Protein AF-0000000080327945 (afdb_homodimer)

Secondary structure (DSSP, 8-state):
--------------------------------------------------------GGG-SSHHHHHHHHHHHHHHHHHHHHTTPPPPSSSEEEEEEGGGTEEEEEEEEE--TTS--EE---EETT--TTSPPP-HHHHHHHHHHHHT-TT-HHHHHHHHHHHHHHHHHHHHHHHHS----S-HHHHHHT--SS--TT-TTTT--TT--HHHHHHH-GGGT--EEEEEEEE-GGGEEEEE--EETTEE--HHHHHHHHH-TT--PPTT-EEEEE-HHHHHHHTTSHHHHHHHHHTSEEEEEEEEEEEEE-TTSSEEE-TT-SEEEEE-EEEEETTEEEPPPHHHHHHHHHHHHHIIIIIHHHHHHH-TTEEE----EEEEEE-TTS-EEEEEEEEEEE----TTS-EEEHHHHHS-EEEPPPTT--S-EEE-HHHHHHHHHHHHHT--HHHHHHHHHHHHIIIIIHHHHHHHHHH-EEE---GGGEEEEE-TTS-EEEEEE--GGGEEEEGGGHHHHHHHSTTTTTTTT-EE-HHHHHHHHIIIIIIIIIIHHHHHHHHTTSS-HHHHHHHHHHHHHHHHHSTT--S-SHHHHHHH-SEEEEE-HHHHHHTT--TTSS-GGGSS-EEEEE-GGG-/--------------------------------------------------------GGG-SSHHHHHHHHHHHHHHHHHHHHTTPPPPSSSEEEEEEGGGTEEEEEEEEE--TTS--EE---EETT--TTSPPP-HHHHHHHHHHHHT-TT-HHHHHHHHHHHHHHHHHHHHHHHHS----S-HHHHHHT--SS--TT-TTTT--TT--HHHHHHH-GGGT--EEEEEEEE-GGGEEEEE--EETTEE--HHHHHHHHH-TT--PPTT-EEEEE-HHHHHHHTTSHHHHHHHHHTSEEEEEEEEEEEEE-TTSSEEE-TT-SEEEEE-EEEEETTEEEPPPHHHHHHHHHHHHHIIIIIHHHHHHH-TTEEE----EEEEEE-TTS-EEEEEEEEEEE----TTS-EEEHHHHHS-EEEPPPTT--S-EEE-HHHHHHHHHHHHHT--HHHHHHHHHHHHIIIIIHHHHHHHHHH-EEE---GGGEEEEE-TTS-EEEEEE--GGGEEEEGGGHHHHHHHSTTTTTTTT-EE-HHHHHHHHIIIIIIIIIIHHHHHHHHTTSS-HHHHHHHHHHHHHHHHHSTT--S-SHHHHHHH-SEEEEE-HHHHHHTT--TTSS-GGGSS-EEEEE-GGG-

Sequence (1270 aa):
MNATPTPEGGPRTIERETGGTPTATIPPGPPVIPRQETASPETVAGHGPVTAPLVDPLEHPDPHTAAQTATVENLLRCWVREHARAAPADGILRIPLPTSGTALLVPVLYWSRTGWHRFGPPRLAHTQDAAPPVDAVTLAALLARETGAPGTSTDLVARVADSVRCTTVFIARRREQPADEGDLFLSGEQALVLGHPMHPTAKSREGLSESETGLYSPELRGSFPLHWMAVAPSVLAADSAWTERGRPVPPGRLTERLAGPGLPLPDGFTALPLHPWQAREVRRRPRTAALLETGLLRDLGPHGEPWHPTSSVRTVHRSGAPAMLKLSLGLLITNSRRENLRKELRRGVEVHRLLRGGLGRQWRFAHPGFDIVRDPAWLAVDDMDGSPVAGLDVVIRHNPFGPTVDACCVAGLVSPRPRPVPDGSPRPVLRSRLAEIVSRLAARTGRPREAVATEWFLRYLEQVVRPILWLDGEAGVALEAHQQNTVLLLDPEGWPTGGRYRDNQGYYFRHSRRAELDARLPGIGEHSDTFVSDEVTDERFAYYLGINNVFGLIGAFGSQRLADERLLLAAFRRFLSGAATGPDRLRTPLPARLLDAPVLRCKANLLTRLHGLDELVGPVDTQSVYVTIANPLHFMNATPTPEGGPRTIERETGGTPTATIPPGPPVIPRQETASPETVAGHGPVTAPLVDPLEHPDPHTAAQTATVENLLRCWVREHARAAPADGILRIPLPTSGTALLVPVLYWSRTGWHRFGPPRLAHTQDAAPPVDAVTLAALLARETGAPGTSTDLVARVADSVRCTTVFIARRREQPADEGDLFLSGEQALVLGHPMHPTAKSREGLSESETGLYSPELRGSFPLHWMAVAPSVLAADSAWTERGRPVPPGRLTERLAGPGLPLPDGFTALPLHPWQAREVRRRPRTAALLETGLLRDLGPHGEPWHPTSSVRTVHRSGAPAMLKLSLGLLITNSRRENLRKELRRGVEVHRLLRGGLGRQWRFAHPGFDIVRDPAWLAVDDMDGSPVAGLDVVIRHNPFGPTVDACCVAGLVSPRPRPVPDGSPRPVLRSRLAEIVSRLAARTGRPREAVATEWFLRYLEQVVRPILWLDGEAGVALEAHQQNTVLLLDPEGWPTGGRYRDNQGYYFRHSRRAELDARLPGIGEHSDTFVSDEVTDERFAYYLGINNVFGLIGAFGSQRLADERLLLAAFRRFLSGAATGPDRLRTPLPARLLDAPVLRCKANLLTRLHGLDELVGPVDTQSVYVTIANPLHF

Organism: NCBI:txid40318

Foldseek 3Di:
DDDDDDDDDDDDDDDDDDDDDDDDDDPDDDDDPDDPPPPDPPPPPCPPPPPPPPPQQLQDPQLLSNLQQLLQLLLVLLVCFFVVPDDDDVQWDWADQVLVPWIKTWGWPFDALQRLTHIDFIDIPPDDPPDDGQTLLNSLLSVLSSVVLPPLSVVLSVLLVQLSVLLSVLQVLCQVPVDADLQQALSQQLQLSSADSNFNRRRGFPPDDPVRSCQLHSSNFHKFFWWKKWAAPLFKDKAFPDDDPRHTDGVLVLVVVQLPPDQPHDPRTGIFTAHPSLVVVLCPPPQNVVCCVVVNMDTRTGGDDIWTAGNVSQWTDDAPRQWIKRFQAQTDHQQARRWDDPLLQVLLQLVVLLLVLCVVVVLCVVAVQEEAFGQGMKMFTHGNVRHGRIRGMMTITGDPGHSPWNKHQQSSQLHWGWHDDPPPDPITDTDGNVRVLLVQLCVVVVHQSQVSNLQLLLQCCVAPVLSQLQCCQVQVKHFLQFRRQKMFTADPSGGTDHIYGYGSVTIAHEPVRVVVSCVSPPPRCVRSVRYDYPVVSLQSSCARCPSRHSSVVLSSCRVVVSYDSVSNLVVLLVSLCCCPDNPPHGRGCNSVCLQPDQKGKYFSSSVQSSVSAHCRDDDNVPRTDIDIHGRSSVD/DDDDDDDDDDDDDDPPDDPDDDDDDDDDDDDDPDDPPPPDPPPPPCPPPPPPPPPQQLQPPQLLSNLQQLLQQLLVLLVCFFVVPDDDDVQWDWADQVLVPWIKTWGWPDDALQRLTHIDFIDIPPDDPPDDGQTLLNSLLSVLSSVVLPPLSVVLSVLLVQLSVLLSVLQVLCQVPVDADLQQALSQQLQLSSADSNFNRRRGFPPDDPVRSCQLHSSNFHKFFWWKKWAAPLFKDKAFPDDDPRHTDGVLVLVVVQLPPDQPHDPRTGIFTAHPSLVVVLCPPPQNVVCCVVVNMDTRTGGDDIWTAGNVSQWTDDAPRQWIKRFQAQTDHQQARRWDDPLLQVLLLLVVLLLVLCVVVVLCVVAVQEEAFGQRMKMFTHGNVRHGRIRGMMTITGDPGHSPWNKHQQSSQLFWGWHDDPPPDPITDTDGNVRVLLVQLCVVVVHQSQVSNLQLLLQCCRAPVLSQLQCCQVQVKHFLQFRRQKMFTADPSGGTDHIYGYGSVTIAHEPVRVVVSCVSPPPRCVSSVRYDYPVVSLQSSCARCPSRHSSVVLSSCVVVVSYDSVSNLVSLLVSLCCCPDNPVHGRGCNSVCLQPDQKGKYFSSSVQSSVSAHCRDDDNVPRTDIDIHGRSSVD

InterPro domains:
  IPR007310 Aerobactin siderophore biosynthesis, IucA/IucC, N-terminal [PF04183] (185-414)
  IPR022770 Aerobactin siderophore biosynthesis IucA/IucC-like, C-terminal [PF06276] (455-616)
  IPR037455 Aerobactin siderophore biosynthesis, IucA/IucC-like [PTHR34384] (60-634)

Structure (mmCIF, N/CA/C/O backbone):
data_AF-0000000080327945-model_v1
#
loop_
_entity.id
_entity.type
_entity.pdbx_description
1 polymer 'Iron transporter'
#
loop_
_atom_site.group_PDB
_atom_site.id
_atom_site.type_symbol
_atom_site.label_atom_id
_atom_site.label_alt_id
_atom_site.label_comp_id
_atom_site.label_asym_id
_atom_site.label_entity_id
_atom_site.label_seq_id
_atom_site.pdbx_PDB_ins_code
_atom_site.Cartn_x
_atom_site.Cartn_y
_atom_site.Cartn_z
_atom_site.occupancy
_atom_site.B_iso_or_equiv
_atom_site.auth_seq_id
_atom_site.auth_comp_id
_atom_site.auth_asym_id
_atom_site.auth_atom_id
_atom_site.pdbx_PDB_model_num
ATOM 1 N N . MET A 1 1 ? 58.281 -31.453 14.039 1 16.27 1 MET A N 1
ATOM 2 C CA . MET A 1 1 ? 58.625 -32.375 15.117 1 16.27 1 MET A CA 1
ATOM 3 C C . MET A 1 1 ? 57.406 -32.688 15.977 1 16.27 1 MET A C 1
ATOM 5 O O . MET A 1 1 ? 56.406 -31.953 15.938 1 16.27 1 MET A O 1
ATOM 9 N N . ASN A 1 2 ? 57.531 -33.438 17.266 1 16.62 2 ASN A N 1
ATOM 10 C CA . ASN A 1 2 ? 57.094 -34.469 18.234 1 16.62 2 ASN A CA 1
ATOM 11 C C . ASN A 1 2 ? 56.031 -33.938 19.172 1 16.62 2 ASN A C 1
ATOM 13 O O . ASN A 1 2 ? 55.938 -32.719 19.406 1 16.62 2 ASN A O 1
ATOM 17 N N . ALA A 1 3 ? 55.156 -34.844 19.734 1 18.36 3 ALA A N 1
ATOM 18 C CA . ALA A 1 3 ? 53.906 -35.344 20.25 1 18.36 3 ALA A CA 1
ATOM 19 C C . ALA A 1 3 ? 53.688 -34.938 21.703 1 18.36 3 ALA A C 1
ATOM 21 O O . ALA A 1 3 ? 52.562 -34.969 22.203 1 18.36 3 ALA A O 1
ATOM 22 N N . THR A 1 4 ? 54.656 -34.688 22.641 1 15.87 4 THR A N 1
ATOM 23 C CA . THR A 1 4 ? 54.625 -35.469 23.875 1 15.87 4 THR A CA 1
ATOM 24 C C . THR A 1 4 ? 53.656 -34.844 24.891 1 15.87 4 THR A C 1
ATOM 26 O O . THR A 1 4 ? 53.219 -35.531 25.828 1 15.87 4 THR A O 1
ATOM 29 N N . PRO A 1 5 ? 53.031 -33.594 24.938 1 18.05 5 PRO A N 1
ATOM 30 C CA . PRO A 1 5 ? 53.188 -33.094 26.297 1 18.05 5 PRO A CA 1
ATOM 31 C C . PRO A 1 5 ? 52.125 -33.688 27.25 1 18.05 5 PRO A C 1
ATOM 33 O O . PRO A 1 5 ? 51.062 -34.125 26.812 1 18.05 5 PRO A O 1
ATOM 36 N N . THR A 1 6 ? 52.312 -33.875 28.641 1 16.33 6 THR A N 1
ATOM 37 C CA . THR A 1 6 ? 52.156 -34.688 29.859 1 16.33 6 THR A CA 1
ATOM 38 C C . THR A 1 6 ? 50.969 -34.188 30.672 1 16.33 6 THR A C 1
ATOM 40 O O . THR A 1 6 ? 50.469 -34.906 31.547 1 16.33 6 THR A O 1
ATOM 43 N N . PRO A 1 7 ? 50.031 -33.188 30.359 1 17.77 7 PRO A N 1
ATOM 44 C CA . PRO A 1 7 ? 49.812 -32.469 31.641 1 17.77 7 PRO A CA 1
ATOM 45 C C . PRO A 1 7 ? 48.906 -33.25 32.594 1 17.77 7 PRO A C 1
ATOM 47 O O . PRO A 1 7 ? 48.094 -34.062 32.156 1 17.77 7 PRO A O 1
ATOM 50 N N . GLU A 1 8 ? 48.969 -33.094 33.969 1 15.73 8 GLU A N 1
ATOM 51 C CA . GLU A 1 8 ? 48.906 -33.781 35.281 1 15.73 8 GLU A CA 1
ATOM 52 C C . GLU A 1 8 ? 47.531 -33.688 35.875 1 15.73 8 GLU A C 1
ATOM 54 O O . GLU A 1 8 ? 47.062 -34.656 36.5 1 15.73 8 GLU A O 1
ATOM 59 N N . GLY A 1 9 ? 46.656 -32.625 35.75 1 17.75 9 GLY A N 1
ATOM 60 C CA . GLY A 1 9 ? 46.219 -32.219 37.062 1 17.75 9 GLY A CA 1
ATOM 61 C C . GLY A 1 9 ? 45.094 -33.062 37.625 1 17.75 9 GLY A C 1
ATOM 62 O O . GLY A 1 9 ? 44.438 -33.781 36.906 1 17.75 9 GLY A O 1
ATOM 63 N N . GLY A 1 10 ? 44.938 -33.156 38.969 1 16.56 10 GLY A N 1
ATOM 64 C CA . GLY A 1 10 ? 44.562 -34.031 40.062 1 16.56 10 GLY A CA 1
ATOM 65 C C . GLY A 1 10 ? 43.062 -34.094 40.312 1 16.56 10 GLY A C 1
ATOM 66 O O . GLY A 1 10 ? 42.312 -33.312 39.719 1 16.56 10 GLY A O 1
ATOM 67 N N . PRO A 1 11 ? 42.438 -34.938 41.344 1 17.08 11 PRO A N 1
ATOM 68 C CA . PRO A 1 11 ? 41.375 -35.938 41.531 1 17.08 11 PRO A CA 1
ATOM 69 C C . PRO A 1 11 ? 40.188 -35.375 42.312 1 17.08 11 PRO A C 1
ATOM 71 O O . PRO A 1 11 ? 39.094 -36 42.281 1 17.08 11 PRO A O 1
ATOM 74 N N . ARG A 1 12 ? 40 -34.062 42.844 1 16.78 12 ARG A N 1
ATOM 75 C CA . ARG A 1 12 ? 39.594 -34.188 44.25 1 16.78 12 ARG A CA 1
ATOM 76 C C . ARG A 1 12 ? 38.156 -34.688 44.344 1 16.78 12 ARG A C 1
ATOM 78 O O . ARG A 1 12 ? 37.375 -34.531 43.406 1 16.78 12 ARG A O 1
ATOM 85 N N . THR A 1 13 ? 37.562 -34.938 45.75 1 16.42 13 THR A N 1
ATOM 86 C CA . THR A 1 13 ? 36.844 -35.812 46.656 1 16.42 13 THR A CA 1
ATOM 87 C C . THR A 1 13 ? 35.406 -35.375 46.844 1 16.42 13 THR A C 1
ATOM 89 O O . THR A 1 13 ? 35.156 -34.219 47.188 1 16.42 13 THR A O 1
ATOM 92 N N . ILE A 1 14 ? 34.25 -35.969 46.438 1 16.98 14 ILE A N 1
ATOM 93 C CA . ILE A 1 14 ? 32.812 -35.719 46.219 1 16.98 14 ILE A CA 1
ATOM 94 C C . ILE A 1 14 ? 32.062 -35.875 47.531 1 16.98 14 ILE A C 1
ATOM 96 O O . ILE A 1 14 ? 30.844 -35.719 47.594 1 16.98 14 ILE A O 1
ATOM 100 N N . GLU A 1 15 ? 32.688 -36.062 48.75 1 16.02 15 GLU A N 1
ATOM 101 C CA . GLU A 1 15 ? 31.812 -36.969 49.531 1 16.02 15 GLU A CA 1
ATOM 102 C C . GLU A 1 15 ? 30.516 -36.281 49.906 1 16.02 15 GLU A C 1
ATOM 104 O O . GLU A 1 15 ? 30.422 -35.031 49.906 1 16.02 15 GLU A O 1
ATOM 109 N N . ARG A 1 16 ? 29.5 -37.062 50.656 1 17.28 16 ARG A N 1
ATOM 110 C CA . ARG A 1 16 ? 28.109 -37.5 50.781 1 17.28 16 ARG A CA 1
ATOM 111 C C . ARG A 1 16 ? 27.406 -36.812 51.938 1 17.28 16 ARG A C 1
ATOM 113 O O . ARG A 1 16 ? 26.266 -37.125 52.25 1 17.28 16 ARG A O 1
ATOM 120 N N . GLU A 1 17 ? 27.953 -35.594 52.5 1 15.39 17 GLU A N 1
ATOM 121 C CA . GLU A 1 17 ? 27.656 -35.562 53.938 1 15.39 17 GLU A CA 1
ATOM 122 C C . GLU A 1 17 ? 26.156 -35.5 54.188 1 15.39 17 GLU A C 1
ATOM 124 O O . GLU A 1 17 ? 25.391 -35.062 53.312 1 15.39 17 GLU A O 1
ATOM 129 N N . THR A 1 18 ? 25.703 -35.688 55.531 1 16.62 18 THR A N 1
ATOM 130 C CA . THR A 1 18 ? 24.906 -36.344 56.531 1 16.62 18 THR A CA 1
ATOM 131 C C . THR A 1 18 ? 23.734 -35.469 56.969 1 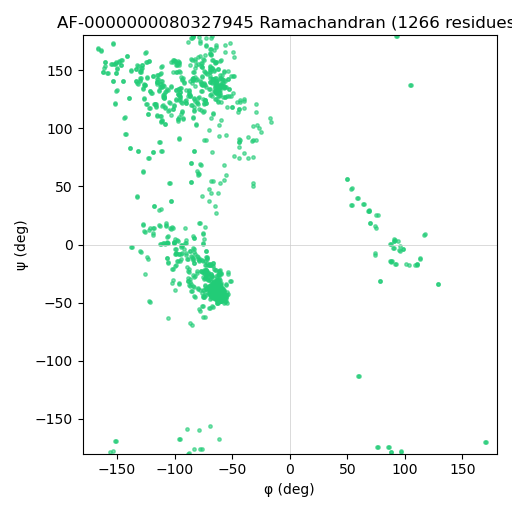16.62 18 THR A C 1
ATOM 133 O O . THR A 1 18 ? 22.891 -35.906 57.75 1 16.62 18 THR A O 1
ATOM 136 N N . GLY A 1 19 ? 23.5 -34.188 56.406 1 15.73 19 GLY A N 1
ATOM 137 C CA . GLY A 1 19 ? 23.141 -33.312 57.5 1 15.73 19 GLY A CA 1
ATOM 138 C C . GLY A 1 19 ? 21.797 -33.656 58.125 1 15.73 19 GLY A C 1
ATOM 139 O O . GLY A 1 19 ? 21.016 -34.406 57.562 1 15.73 19 GLY A O 1
ATOM 140 N N . GLY A 1 20 ? 21.484 -32.781 59.219 1 16.42 20 GLY A N 1
ATOM 141 C CA . GLY A 1 20 ? 20.922 -32.719 60.562 1 16.42 20 GLY A CA 1
ATOM 142 C C . GLY A 1 20 ? 19.406 -32.656 60.594 1 16.42 20 GLY A C 1
ATOM 143 O O . GLY A 1 20 ? 18.781 -32.281 59.594 1 16.42 20 GLY A O 1
ATOM 144 N N . THR A 1 21 ? 18.844 -33.406 61.469 1 18.55 21 THR A N 1
ATOM 145 C CA . THR A 1 21 ? 17.609 -34.031 61.906 1 18.55 21 THR A CA 1
ATOM 146 C C . THR A 1 21 ? 16.625 -32.969 62.406 1 18.55 21 THR A C 1
ATOM 148 O O . THR A 1 21 ? 16.781 -32.438 63.5 1 18.55 21 THR A O 1
ATOM 151 N N . PRO A 1 22 ? 16.281 -31.891 61.562 1 16.66 22 PRO A N 1
ATOM 152 C CA . PRO A 1 22 ? 15.672 -30.766 62.281 1 16.66 22 PRO A CA 1
ATOM 153 C C . PRO A 1 22 ? 14.469 -31.188 63.125 1 16.66 22 PRO A C 1
ATOM 155 O O . PRO A 1 22 ? 13.828 -32.188 62.812 1 16.66 22 PRO A O 1
ATOM 158 N N . THR A 1 23 ? 14.383 -30.406 64.188 1 16.55 23 THR A N 1
ATOM 159 C CA . THR A 1 23 ? 13.742 -30.469 65.5 1 16.55 23 THR A CA 1
ATOM 160 C C . THR A 1 23 ? 12.227 -30.469 65.375 1 16.55 23 THR A C 1
ATOM 162 O O . THR A 1 23 ? 11.688 -29.969 64.375 1 16.55 23 THR A O 1
ATOM 165 N N . ALA A 1 24 ? 11.602 -30.797 66.5 1 18.23 24 ALA A N 1
ATOM 166 C CA . ALA A 1 24 ? 10.461 -31.547 67 1 18.23 24 ALA A CA 1
ATOM 167 C C . ALA A 1 24 ? 9.219 -30.656 67.125 1 18.23 24 ALA A C 1
ATOM 169 O O . ALA A 1 24 ? 8.117 -31.156 67.375 1 18.23 24 ALA A O 1
ATOM 170 N N . THR A 1 25 ? 9.445 -29.25 66.812 1 17.02 25 THR A N 1
ATOM 171 C CA . THR A 1 25 ? 8.742 -28.531 67.875 1 17.02 25 THR A CA 1
ATOM 172 C C . THR A 1 25 ? 7.238 -28.781 67.812 1 17.02 25 THR A C 1
ATOM 174 O O . THR A 1 25 ? 6.711 -29.078 66.75 1 17.02 25 THR A O 1
ATOM 177 N N . ILE A 1 26 ? 6.602 -28.281 68.875 1 18.78 26 ILE A N 1
ATOM 178 C CA . ILE A 1 26 ? 5.527 -28.625 69.812 1 18.78 26 ILE A CA 1
ATOM 179 C C . ILE A 1 26 ? 4.176 -28.312 69.188 1 18.78 26 ILE A C 1
ATOM 181 O O . ILE A 1 26 ? 4.035 -27.312 68.5 1 18.78 26 ILE A O 1
ATOM 185 N N . PRO A 1 27 ? 3.156 -29.109 69.375 1 21.33 27 PRO A N 1
ATOM 186 C CA . PRO A 1 27 ? 1.842 -29.422 68.812 1 21.33 27 PRO A CA 1
ATOM 187 C C . PRO A 1 27 ? 0.786 -28.375 69.188 1 21.33 27 PRO A C 1
ATOM 189 O O . PRO A 1 27 ? -0.393 -28.547 68.875 1 21.33 27 PRO A O 1
ATOM 192 N N . PRO A 1 28 ? 1.232 -26.953 69.125 1 19.7 28 PRO A N 1
ATOM 193 C CA . PRO A 1 28 ? 0.407 -26.234 70.125 1 19.7 28 PRO A CA 1
ATOM 194 C C . PRO A 1 28 ? -1.086 -26.5 69.938 1 19.7 28 PRO A C 1
ATOM 196 O O . PRO A 1 28 ? -1.507 -26.984 68.875 1 19.7 28 PRO A O 1
ATOM 199 N N . GLY A 1 29 ? -1.849 -25.922 71 1 20.88 29 GLY A N 1
ATOM 200 C CA . GLY A 1 29 ? -3.076 -26.125 71.75 1 20.88 29 GLY A CA 1
ATOM 201 C C . GLY A 1 29 ? -4.324 -25.781 70.938 1 20.88 29 GLY A C 1
ATOM 202 O O . GLY A 1 29 ? -4.238 -25.172 69.875 1 20.88 29 GLY A O 1
ATOM 203 N N . PRO A 1 30 ? -5.457 -26.234 71.375 1 23.17 30 PRO A N 1
ATOM 204 C CA . PRO A 1 30 ? -6.758 -26.5 70.812 1 23.17 30 PRO A CA 1
ATOM 205 C C . PRO A 1 30 ? -7.523 -25.234 70.438 1 23.17 30 PRO A C 1
ATOM 207 O O . PRO A 1 30 ? -8.648 -25.297 69.938 1 23.17 30 PRO A O 1
ATOM 210 N N . PRO A 1 31 ? -6.852 -24.078 69.875 1 20.62 31 PRO A N 1
ATOM 211 C CA . PRO A 1 31 ? -7.539 -22.875 70.312 1 20.62 31 PRO A CA 1
ATOM 212 C C . PRO A 1 31 ? -9.055 -22.938 70.125 1 20.62 31 PRO A C 1
ATOM 214 O O . PRO A 1 31 ? -9.539 -23.734 69.312 1 20.62 31 PRO A O 1
ATOM 217 N N . VAL A 1 32 ? -9.789 -21.953 70.938 1 22.33 32 VAL A N 1
ATOM 218 C CA . VAL A 1 32 ? -11.055 -21.531 71.5 1 22.33 32 VAL A CA 1
ATOM 219 C C . VAL A 1 32 ? -12.047 -21.172 70.375 1 22.33 32 VAL A C 1
ATOM 221 O O . VAL A 1 32 ? -11.672 -20.594 69.375 1 22.33 32 VAL A O 1
ATOM 224 N N . ILE A 1 33 ? -13.258 -21.719 70.5 1 23.48 33 ILE A N 1
ATOM 225 C CA . ILE A 1 33 ? -14.406 -21.859 69.562 1 23.48 33 ILE A CA 1
ATOM 226 C C . ILE A 1 33 ? -15.031 -20.5 69.312 1 23.48 33 ILE A C 1
ATOM 228 O O . ILE A 1 33 ? -16.25 -20.375 69.25 1 23.48 33 ILE A O 1
ATOM 232 N N . PRO A 1 34 ? -14.25 -19.391 69 1 20.95 34 PRO A N 1
ATOM 233 C CA . PRO A 1 34 ? -15.031 -18.188 69.312 1 20.95 34 PRO A CA 1
ATOM 234 C C . PRO A 1 34 ? -16.422 -18.219 68.688 1 20.95 34 PRO A C 1
ATOM 236 O O . PRO A 1 34 ? -16.656 -18.891 67.688 1 20.95 34 PRO A O 1
ATOM 239 N N . ARG A 1 35 ? -17.422 -17.594 69.5 1 22.78 35 ARG A N 1
ATOM 240 C CA . ARG A 1 35 ? -18.844 -17.312 69.5 1 22.78 35 ARG A CA 1
ATOM 241 C C . ARG A 1 35 ? -19.281 -16.594 68.188 1 22.78 35 ARG A C 1
ATOM 243 O O . ARG A 1 35 ? -18.625 -15.664 67.75 1 22.78 35 ARG A O 1
ATOM 250 N N . GLN A 1 36 ? -20.297 -17.109 67.5 1 21.91 36 GLN A N 1
ATOM 251 C CA . GLN A 1 36 ? -20.922 -16.859 66.188 1 21.91 36 GLN A CA 1
ATOM 252 C C . GLN A 1 36 ? -21.625 -15.5 66.188 1 21.91 36 GLN A C 1
ATOM 254 O O . GLN A 1 36 ? -22.766 -15.383 66.625 1 21.91 36 GLN A O 1
ATOM 259 N N . GLU A 1 37 ? -20.953 -14.375 66.75 1 23.56 37 GLU A N 1
ATOM 260 C CA . GLU A 1 37 ? -21.891 -13.273 66.875 1 23.56 37 GLU A CA 1
ATOM 261 C C . GLU A 1 37 ? -22.641 -13.023 65.625 1 23.56 37 GLU A C 1
ATOM 263 O O . GLU A 1 37 ? -22.094 -13.172 64.5 1 23.56 37 GLU A O 1
ATOM 268 N N . THR A 1 38 ? -23.984 -12.914 65.75 1 25.33 38 THR A N 1
ATOM 269 C CA . THR A 1 38 ? -25.094 -12.758 64.812 1 25.33 38 THR A CA 1
ATOM 270 C C . THR A 1 38 ? -24.953 -11.469 64 1 25.33 38 THR A C 1
ATOM 272 O O . THR A 1 38 ? -25.156 -10.375 64.5 1 25.33 38 THR A O 1
ATOM 275 N N . ALA A 1 39 ? -23.891 -11.18 63.344 1 24.98 39 ALA A N 1
ATOM 276 C CA . ALA A 1 39 ? -23.781 -9.812 62.844 1 24.98 39 ALA A CA 1
ATOM 277 C C . ALA A 1 39 ? -25.016 -9.438 62 1 24.98 39 ALA A C 1
ATOM 279 O O . ALA A 1 39 ? -25.516 -10.25 61.25 1 24.98 39 ALA A O 1
ATOM 280 N N . SER A 1 40 ? -25.688 -8.445 62.5 1 27.28 40 SER A N 1
ATOM 281 C CA . SER A 1 40 ? -26.844 -7.719 62 1 27.28 40 SER A CA 1
ATOM 282 C C . SER A 1 40 ? -26.688 -7.352 60.531 1 27.28 40 SER A C 1
ATOM 284 O O . SER A 1 40 ? -25.609 -6.98 60.094 1 27.28 40 SER A O 1
ATOM 286 N N . PRO A 1 41 ? -27.641 -7.785 59.656 1 26.7 41 PRO A N 1
ATOM 287 C CA . PRO A 1 41 ? -27.469 -7.688 58.188 1 26.7 41 PRO A CA 1
ATOM 288 C C . PRO A 1 41 ? -27.219 -6.254 57.719 1 26.7 41 PRO A C 1
ATOM 290 O O . PRO A 1 41 ? -28.031 -5.363 58 1 26.7 41 PRO A O 1
ATOM 293 N N . GLU A 1 42 ? -26.062 -5.602 58.031 1 25.94 42 GLU A N 1
ATOM 294 C CA . GLU A 1 42 ? -25.984 -4.242 57.5 1 25.94 42 GLU A CA 1
ATOM 295 C C . GLU A 1 42 ? -26.469 -4.18 56.062 1 25.94 42 GLU A C 1
ATOM 297 O O . GLU A 1 42 ? -26.203 -5.09 55.281 1 25.94 42 GLU A O 1
ATOM 302 N N . THR A 1 43 ? -27.5 -3.33 55.812 1 26.41 43 THR A N 1
ATOM 303 C CA . THR A 1 43 ? -28.125 -2.975 54.562 1 26.41 43 THR A CA 1
ATOM 304 C C . THR A 1 43 ? -27.062 -2.609 53.531 1 26.41 43 THR A C 1
ATOM 306 O O . THR A 1 43 ? -26.328 -1.631 53.688 1 26.41 43 THR A O 1
ATOM 309 N N . VAL A 1 44 ? -26.453 -3.553 53.031 1 25.67 44 VAL A N 1
ATOM 310 C CA . VAL A 1 44 ? -25.547 -3.193 51.938 1 25.67 44 VAL A CA 1
ATOM 311 C C . VAL A 1 44 ? -26.234 -2.211 51 1 25.67 44 VAL A C 1
ATOM 313 O O . VAL A 1 44 ? -27.281 -2.529 50.406 1 25.67 44 VAL A O 1
ATOM 316 N N . ALA A 1 45 ? -26.125 -0.92 51.281 1 29.64 45 ALA A N 1
ATOM 317 C CA . ALA A 1 45 ? -26.359 0.136 50.281 1 29.64 45 ALA A CA 1
ATOM 318 C C . ALA A 1 45 ? -25.875 -0.287 48.906 1 29.64 45 ALA A C 1
ATOM 320 O O . ALA A 1 45 ? -24.719 -0.706 48.75 1 29.64 45 ALA A O 1
ATOM 321 N N . GLY A 1 46 ? -26.812 -0.851 48.156 1 26.89 46 GLY A N 1
ATOM 322 C CA . GLY A 1 46 ? -26.625 -1.199 46.781 1 26.89 46 GLY A CA 1
ATOM 323 C C . GLY A 1 46 ? -25.672 -0.266 46.031 1 26.89 46 GLY A C 1
ATOM 324 O O . GLY A 1 46 ? -26.031 0.867 45.719 1 26.89 46 GLY A O 1
ATOM 325 N N . HIS A 1 47 ? -24.453 -0.13 46.688 1 31.03 47 HIS A N 1
ATOM 326 C CA . HIS A 1 47 ? -23.578 0.59 45.75 1 31.03 47 HIS A CA 1
ATOM 327 C C . HIS A 1 47 ? -23.703 0.046 44.344 1 31.03 47 HIS A C 1
ATOM 329 O O . HIS A 1 47 ? -23.531 -1.154 44.125 1 31.03 47 HIS A O 1
ATOM 335 N N . GLY A 1 48 ? -24.609 0.58 43.656 1 30.72 48 GLY A N 1
ATOM 336 C CA . GLY A 1 48 ? -24.688 0.255 42.219 1 30.72 48 GLY A CA 1
ATOM 337 C C . GLY A 1 48 ? -23.344 -0.073 41.625 1 30.72 48 GLY A C 1
ATOM 338 O O . GLY A 1 48 ? -22.297 0.27 42.188 1 30.72 48 GLY A O 1
ATOM 339 N N . PRO A 1 49 ? -23.234 -1.237 41.094 1 32.12 49 PRO A N 1
ATOM 340 C CA . PRO A 1 49 ? -21.938 -1.646 40.562 1 32.12 49 PRO A CA 1
ATOM 341 C C . PRO A 1 49 ? -21.078 -0.458 40.125 1 32.12 49 PRO A C 1
ATOM 343 O O . PRO A 1 49 ? -21.594 0.535 39.625 1 32.12 49 PRO A O 1
ATOM 346 N N . VAL A 1 50 ? -20.141 -0.108 41 1 32.06 50 VAL A N 1
ATOM 347 C CA . VAL A 1 50 ? -19.078 0.736 40.469 1 32.06 50 VAL A CA 1
ATOM 348 C C . VAL A 1 50 ? -18.75 0.322 39.031 1 32.06 50 VAL A C 1
ATOM 350 O O . VAL A 1 50 ? -18.297 -0.798 38.812 1 32.06 50 VAL A O 1
ATOM 353 N N . THR A 1 51 ? -19.578 0.668 38.219 1 34.56 51 THR A N 1
ATOM 354 C CA . THR A 1 51 ? -19.125 0.468 36.844 1 34.56 51 THR A CA 1
ATOM 355 C C . THR A 1 51 ? -17.625 0.641 36.75 1 34.56 51 THR A C 1
ATOM 357 O O . THR A 1 51 ? -17.062 1.624 37.219 1 34.56 51 THR A O 1
ATOM 360 N N . ALA A 1 52 ? -16.844 -0.341 36.906 1 39.84 52 ALA A N 1
ATOM 361 C CA . ALA A 1 52 ? -15.398 -0.245 36.656 1 39.84 52 ALA A CA 1
ATOM 362 C C . ALA A 1 52 ? -15.07 0.984 35.812 1 39.84 52 ALA A C 1
ATOM 364 O O . ALA A 1 52 ? -15.773 1.29 34.844 1 39.84 52 ALA A O 1
ATOM 365 N N . PRO A 1 53 ? -14.445 2.025 36.375 1 43.66 53 PRO A N 1
ATOM 366 C CA . PRO A 1 53 ? -14.117 3.199 35.562 1 43.66 53 PRO A CA 1
ATOM 367 C C . PRO A 1 53 ? -13.82 2.846 34.094 1 43.66 53 PRO A C 1
ATOM 369 O O . PRO A 1 53 ? -13.078 1.896 33.844 1 43.66 53 PRO A O 1
ATOM 372 N N . LEU A 1 54 ? -14.711 3.037 33.156 1 55.41 54 LEU A N 1
ATOM 373 C CA . LEU A 1 54 ? -14.688 2.732 31.734 1 55.41 54 LEU A CA 1
ATOM 374 C C . LEU A 1 54 ? -13.344 3.105 31.109 1 55.41 54 LEU A C 1
ATOM 376 O O . LEU A 1 54 ? -12.938 4.27 31.156 1 55.41 54 LEU A O 1
ATOM 380 N N . VAL A 1 55 ? -12.391 2.186 31.094 1 75 55 VAL A N 1
ATOM 381 C CA . VAL A 1 55 ? -11.094 2.311 30.438 1 75 55 VAL A CA 1
ATOM 382 C C . VAL A 1 55 ? -11.273 2.916 29.047 1 75 55 VAL A C 1
ATOM 384 O O . VAL A 1 55 ? -12.141 2.486 28.281 1 75 55 VAL A O 1
ATOM 387 N N . ASP A 1 56 ? -10.672 4.137 28.844 1 89.38 56 ASP A N 1
ATOM 388 C CA . ASP A 1 56 ? -10.664 4.77 27.531 1 89.38 56 ASP A CA 1
ATOM 389 C C . ASP A 1 56 ? -10.188 3.795 26.453 1 89.38 56 ASP A C 1
ATOM 391 O O . ASP A 1 56 ? -9.086 3.262 26.531 1 89.38 56 ASP A O 1
ATOM 395 N N . PRO A 1 57 ? -11.047 3.537 25.531 1 91.56 57 PRO A N 1
ATOM 396 C CA . PRO A 1 57 ? -10.672 2.582 24.484 1 91.56 57 PRO A CA 1
ATOM 397 C C . PRO A 1 57 ? -9.367 2.957 23.797 1 91.56 57 PRO A C 1
ATOM 399 O O . PRO A 1 57 ? -8.664 2.084 23.266 1 91.56 57 PRO A O 1
ATOM 402 N N . LEU A 1 58 ? -8.977 4.168 23.781 1 94.19 58 LEU A N 1
ATOM 403 C CA . LEU A 1 58 ? -7.734 4.621 23.156 1 94.19 58 LEU A CA 1
ATOM 404 C C . LEU A 1 58 ? -6.52 4.121 23.938 1 94.19 58 LEU A C 1
ATOM 406 O O . LEU A 1 58 ? -5.406 4.105 23.406 1 94.19 58 LEU A O 1
ATOM 410 N N . GLU A 1 59 ? -6.73 3.717 25.156 1 94 59 GLU A N 1
ATOM 411 C CA . GLU A 1 59 ? -5.629 3.262 26 1 94 59 GLU A CA 1
ATOM 412 C C . GLU A 1 59 ? -5.59 1.739 26.078 1 94 59 GLU A C 1
ATOM 414 O O . GLU A 1 59 ? -4.961 1.176 26.984 1 94 59 GLU A O 1
ATOM 419 N N . HIS A 1 60 ? -6.309 1.139 25.172 1 93.56 60 HIS A N 1
ATOM 420 C CA . HIS A 1 60 ? -6.27 -0.319 25.156 1 93.56 60 HIS A CA 1
ATOM 421 C C . HIS A 1 60 ? -4.836 -0.832 25.078 1 93.56 60 HIS A C 1
ATOM 423 O O . HIS A 1 60 ? -4.012 -0.276 24.359 1 93.56 60 HIS A O 1
ATOM 429 N N . PRO A 1 61 ? -4.5 -1.931 25.766 1 92.75 61 PRO A N 1
ATOM 430 C CA . PRO A 1 61 ? -3.123 -2.434 25.797 1 92.75 61 PRO A CA 1
ATOM 431 C C . PRO A 1 61 ? -2.656 -2.943 24.438 1 92.75 61 PRO A C 1
ATOM 433 O O . PRO A 1 61 ? -1.464 -2.877 24.125 1 92.75 61 PRO A O 1
ATOM 436 N N . ASP A 1 62 ? -3.561 -3.525 23.625 1 93.62 62 ASP A N 1
ATOM 437 C CA . ASP A 1 62 ? -3.227 -3.918 22.266 1 93.62 62 ASP A CA 1
ATOM 438 C C . ASP A 1 62 ? -3.152 -2.701 21.344 1 93.62 62 ASP A C 1
ATOM 440 O O . ASP A 1 62 ? -4.164 -2.039 21.094 1 93.62 62 ASP A O 1
ATOM 444 N N . PRO A 1 63 ? -1.978 -2.393 20.828 1 95.75 63 PRO A N 1
ATOM 445 C CA . PRO A 1 63 ? -1.831 -1.206 19.984 1 95.75 63 PRO A CA 1
ATOM 446 C C . PRO A 1 63 ? -2.793 -1.205 18.797 1 95.75 63 PRO A C 1
ATOM 448 O O . PRO A 1 63 ? -3.254 -0.143 18.375 1 95.75 63 PRO A O 1
ATOM 451 N N . HIS A 1 64 ? -3.059 -2.375 18.297 1 95 64 HIS A N 1
ATOM 452 C CA . HIS A 1 64 ? -3.979 -2.465 17.172 1 95 64 HIS A CA 1
ATOM 453 C C . HIS A 1 64 ? -5.379 -2.01 17.562 1 95 64 HIS A C 1
ATOM 455 O O . HIS A 1 64 ? -6.039 -1.29 16.812 1 95 64 HIS A O 1
ATOM 461 N N . THR A 1 65 ? -5.852 -2.436 18.688 1 94.56 65 THR A N 1
ATOM 462 C CA . THR A 1 65 ? -7.172 -2.041 19.172 1 94.56 65 THR A CA 1
ATOM 463 C C . THR A 1 65 ? -7.227 -0.537 19.422 1 94.56 65 THR A C 1
ATOM 465 O O . THR A 1 65 ? -8.234 0.113 19.109 1 94.56 65 THR A O 1
ATOM 468 N N . ALA A 1 66 ? -6.176 0.012 19.969 1 96.12 66 ALA A N 1
ATOM 469 C CA . ALA A 1 66 ? -6.102 1.455 20.172 1 96.12 66 ALA A CA 1
ATOM 470 C C . ALA A 1 66 ? -6.141 2.209 18.844 1 96.12 66 ALA A C 1
ATOM 472 O O . ALA A 1 66 ? -6.836 3.219 18.719 1 96.12 66 ALA A O 1
ATOM 473 N N . ALA A 1 67 ? -5.359 1.752 17.875 1 97.19 67 ALA A N 1
ATOM 474 C CA . ALA A 1 67 ? -5.328 2.357 16.547 1 97.19 67 ALA A CA 1
ATOM 475 C C . ALA A 1 67 ? -6.699 2.289 15.883 1 97.19 67 ALA A C 1
ATOM 477 O O . ALA A 1 67 ? -7.133 3.25 15.234 1 97.19 67 ALA A O 1
ATOM 478 N N . GLN A 1 68 ? -7.395 1.149 16.031 1 96.19 68 GLN A N 1
ATOM 479 C CA . GLN A 1 68 ? -8.758 0.982 15.547 1 96.19 68 GLN A CA 1
ATOM 480 C C . GLN A 1 68 ? -9.695 2.02 16.156 1 96.19 68 GLN A C 1
ATOM 482 O O . GLN A 1 68 ? -10.484 2.646 15.445 1 96.19 68 GLN A O 1
ATOM 487 N N . THR A 1 69 ? -9.555 2.166 17.375 1 96.69 69 THR A N 1
ATOM 488 C CA . THR A 1 69 ? -10.391 3.115 18.094 1 96.69 69 THR A CA 1
ATOM 489 C C . THR A 1 69 ? -10.18 4.531 17.578 1 96.69 69 THR A C 1
ATOM 491 O O . THR A 1 69 ? -11.141 5.246 17.281 1 96.69 69 THR A O 1
ATOM 494 N N . ALA A 1 70 ? -8.93 4.902 17.453 1 97.88 70 ALA A N 1
ATOM 495 C CA . ALA A 1 70 ? -8.594 6.242 16.969 1 97.88 70 ALA A CA 1
ATOM 496 C C . ALA A 1 70 ? -9.164 6.488 15.578 1 97.88 70 ALA A C 1
ATOM 498 O O . ALA A 1 70 ? -9.727 7.551 15.305 1 97.88 70 ALA A O 1
ATOM 499 N N . THR A 1 71 ? -8.984 5.547 14.719 1 97.88 71 THR A N 1
ATOM 500 C CA . THR A 1 71 ? -9.422 5.684 13.336 1 97.88 71 THR A CA 1
ATOM 501 C C . THR A 1 71 ? -10.938 5.695 13.242 1 97.88 71 THR A C 1
ATOM 503 O O . THR A 1 71 ? -11.516 6.488 12.492 1 97.88 71 THR A O 1
ATOM 506 N N . VAL A 1 72 ? -11.602 4.852 14.008 1 98.12 72 VAL A N 1
ATOM 507 C CA . VAL A 1 72 ? -13.055 4.797 14.031 1 98.12 72 VAL A CA 1
ATOM 508 C C . VAL A 1 72 ? -13.617 6.129 14.523 1 98.12 72 VAL A C 1
ATOM 510 O O . VAL A 1 72 ? -14.562 6.668 13.938 1 98.12 72 VAL A O 1
ATOM 513 N N . GLU A 1 73 ? -13.047 6.664 15.555 1 98.31 73 GLU A N 1
ATOM 514 C CA . GLU A 1 73 ? -13.492 7.953 16.078 1 98.31 73 GLU A CA 1
ATOM 515 C C . GLU A 1 73 ? -13.359 9.055 15.023 1 98.31 73 GLU A C 1
ATOM 517 O O . GLU A 1 73 ? -14.242 9.898 14.891 1 98.31 73 GLU A O 1
ATOM 522 N N . ASN A 1 74 ? -12.234 9.016 14.305 1 98.06 74 ASN A N 1
ATOM 523 C CA . ASN A 1 74 ? -12.031 10.016 13.266 1 98.06 74 ASN A CA 1
ATOM 524 C C . ASN A 1 74 ? -13.102 9.93 12.18 1 98.06 74 ASN A C 1
ATOM 526 O O . ASN A 1 74 ? -13.633 10.953 11.75 1 98.06 74 ASN A O 1
ATOM 530 N N . LEU A 1 75 ? -13.375 8.711 11.758 1 98.19 75 LEU A N 1
ATOM 531 C CA . LEU A 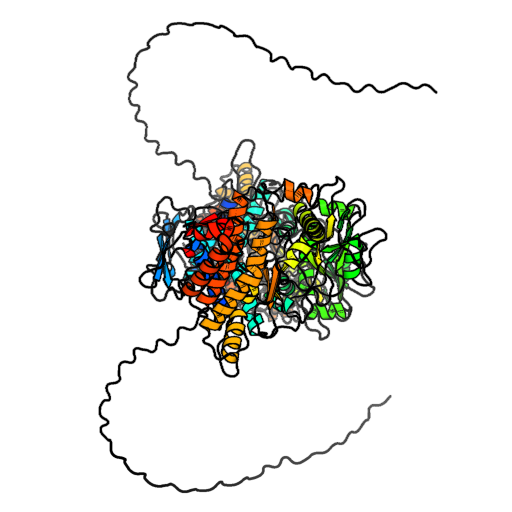1 75 ? -14.398 8.5 10.742 1 98.19 75 LEU A CA 1
ATOM 532 C C . LEU A 1 75 ? -15.75 9.008 11.234 1 98.19 75 LEU A C 1
ATOM 534 O O . LEU A 1 75 ? -16.469 9.68 10.492 1 98.19 75 LEU A O 1
ATOM 538 N N . LEU A 1 76 ? -16.062 8.711 12.438 1 98.56 76 LEU A N 1
ATOM 539 C CA . LEU A 1 76 ? -17.344 9.109 13.016 1 98.56 76 LEU A CA 1
ATOM 540 C C . LEU A 1 76 ? -17.422 10.617 13.188 1 98.56 76 LEU A C 1
ATOM 542 O O . LEU A 1 76 ? -18.469 11.227 12.93 1 98.56 76 LEU A O 1
ATOM 546 N N . ARG A 1 77 ? -16.328 11.242 13.648 1 98.31 77 ARG A N 1
ATOM 547 C CA . ARG A 1 77 ? -16.312 12.695 13.766 1 98.31 77 ARG A CA 1
ATOM 548 C C . ARG A 1 77 ? -16.547 13.359 12.422 1 98.31 77 ARG A C 1
ATOM 550 O O . ARG A 1 77 ? -17.297 14.336 12.328 1 98.31 77 ARG A O 1
ATOM 557 N N . CYS A 1 78 ? -15.859 12.836 11.406 1 97.38 78 CYS A N 1
ATOM 558 C CA . CYS A 1 78 ? -16.062 13.367 10.062 1 97.38 78 CYS A CA 1
ATOM 559 C C . CYS A 1 78 ? -17.531 13.242 9.648 1 97.38 78 CYS A C 1
ATOM 561 O O . CYS A 1 78 ? -18.125 14.195 9.148 1 97.38 78 CYS A O 1
ATOM 563 N N . TRP A 1 79 ? -18.109 12.086 9.852 1 97.5 79 TRP A N 1
ATOM 564 C CA . TRP A 1 79 ? -19.484 11.836 9.422 1 97.5 79 TRP A CA 1
ATOM 565 C C . TRP A 1 79 ? -20.453 12.742 10.156 1 97.5 79 TRP A C 1
ATOM 567 O O . TRP A 1 79 ? -21.344 13.344 9.539 1 97.5 79 TRP A O 1
ATOM 577 N N . VAL A 1 80 ? -20.312 12.852 11.469 1 97.69 80 VAL A N 1
ATOM 578 C CA . VAL A 1 80 ? -21.203 13.656 12.297 1 97.69 80 VAL A CA 1
ATOM 579 C C . VAL A 1 80 ? -21.141 15.117 11.852 1 97.69 80 VAL A C 1
ATOM 581 O O . VAL A 1 80 ? -22.188 15.766 11.695 1 97.69 80 VAL A O 1
ATOM 584 N N . ARG A 1 81 ? -19.953 15.602 11.641 1 96.81 81 ARG A N 1
ATOM 585 C CA . ARG A 1 81 ? -19.75 16.984 11.227 1 96.81 81 ARG A CA 1
ATOM 586 C C . ARG A 1 81 ? -20.328 17.219 9.836 1 96.81 81 ARG A C 1
ATOM 588 O O . ARG A 1 81 ? -21.047 18.203 9.609 1 96.81 81 ARG A O 1
ATOM 595 N N . GLU A 1 82 ? -20.047 16.312 8.906 1 95.44 82 GLU A N 1
ATOM 596 C CA . GLU A 1 82 ? -20.359 16.531 7.492 1 95.44 82 GLU A CA 1
ATOM 597 C C . GLU A 1 82 ? -21.828 16.281 7.203 1 95.44 82 GLU A C 1
ATOM 599 O O . GLU A 1 82 ? -22.344 16.703 6.16 1 95.44 82 GLU A O 1
ATOM 604 N N . HIS A 1 83 ? -22.547 15.656 8.141 1 94 83 HIS A N 1
ATOM 605 C CA . HIS A 1 83 ? -23.969 15.391 7.961 1 94 83 HIS A CA 1
ATOM 606 C C . HIS A 1 83 ? -24.797 16.094 9.031 1 94 83 HIS A C 1
ATOM 608 O O . HIS A 1 83 ? -25.984 15.805 9.188 1 94 83 HIS A O 1
ATOM 614 N N . ALA A 1 84 ? -24.172 16.906 9.781 1 93.38 84 ALA A N 1
ATOM 615 C CA . ALA A 1 84 ? -24.812 17.766 10.773 1 93.38 84 ALA A CA 1
ATOM 616 C C . ALA A 1 84 ? -25.672 16.938 11.734 1 93.38 84 ALA A C 1
ATOM 618 O O . ALA A 1 84 ? -26.859 17.25 11.945 1 93.38 84 ALA A O 1
ATOM 619 N N . ARG A 1 85 ? -25.109 15.906 12.227 1 92.69 85 ARG A N 1
ATOM 620 C CA . ARG A 1 85 ? -25.844 15.078 13.18 1 92.69 85 ARG A CA 1
ATOM 621 C C . ARG A 1 85 ? -25.969 15.773 14.531 1 92.69 85 ARG A C 1
ATOM 623 O O . ARG A 1 85 ? -25.031 16.438 14.969 1 92.69 85 ARG A O 1
ATOM 630 N N . ALA A 1 86 ? -27.078 15.523 15.219 1 93.81 86 ALA A N 1
ATOM 631 C CA . ALA A 1 86 ? -27.312 16.141 16.516 1 93.81 86 ALA A CA 1
ATOM 632 C C . ALA A 1 86 ? -26.922 15.195 17.656 1 93.81 86 ALA A C 1
ATOM 634 O O . ALA A 1 86 ? -26.844 13.977 17.453 1 93.81 86 ALA A O 1
ATOM 635 N N . ALA A 1 87 ? -26.672 15.82 18.766 1 95 87 ALA A N 1
ATOM 636 C CA . ALA A 1 87 ? -26.391 15.023 19.953 1 95 87 ALA A CA 1
ATOM 637 C C . ALA A 1 87 ? -27.562 14.102 20.297 1 95 87 ALA A C 1
ATOM 639 O O . ALA A 1 87 ? -28.719 14.5 20.203 1 95 87 ALA A O 1
ATOM 640 N N . PRO A 1 88 ? -27.203 12.875 20.625 1 95.75 88 PRO A N 1
ATOM 641 C CA . PRO A 1 88 ? -28.281 11.977 21.016 1 95.75 88 PRO A CA 1
ATOM 642 C C . PRO A 1 88 ? -28.828 12.273 22.422 1 95.75 88 PRO A C 1
ATOM 644 O O . PRO A 1 88 ? -28.078 12.703 23.297 1 95.75 88 PRO A O 1
ATOM 647 N N . ALA A 1 89 ? -30.047 11.82 22.688 1 94.25 89 ALA A N 1
ATOM 648 C CA . ALA A 1 89 ? -30.703 12.055 23.969 1 94.25 89 ALA A CA 1
ATOM 649 C C . ALA A 1 89 ? -30.312 10.969 24.984 1 94.25 89 ALA A C 1
ATOM 651 O O . ALA A 1 89 ? -30.219 11.242 26.188 1 94.25 89 ALA A O 1
ATOM 652 N N . ASP A 1 90 ? -30.094 9.82 24.5 1 95.38 90 ASP A N 1
ATOM 653 C CA . ASP A 1 90 ? -29.891 8.695 25.406 1 95.38 90 ASP A CA 1
ATOM 654 C C . ASP A 1 90 ? -28.438 8.266 25.453 1 95.38 90 ASP A C 1
ATOM 656 O O . ASP A 1 90 ? -28.109 7.184 25.922 1 95.38 90 ASP A O 1
ATOM 660 N N . GLY A 1 91 ? -27.625 9.023 24.812 1 96.38 91 GLY A N 1
ATOM 661 C CA . GLY A 1 91 ? -26.203 8.727 24.875 1 96.38 91 GLY A CA 1
ATOM 662 C C . GLY A 1 91 ? -25.734 7.793 23.781 1 96.38 91 GLY A C 1
ATOM 663 O O . GLY A 1 91 ? -24.547 7.477 23.688 1 96.38 91 GLY A O 1
ATOM 664 N N . ILE A 1 92 ? -26.656 7.324 22.953 1 97.75 92 ILE A N 1
ATOM 665 C CA . ILE A 1 92 ? -26.328 6.453 21.828 1 97.75 92 ILE A CA 1
ATOM 666 C C . ILE A 1 92 ? -26.641 7.16 20.516 1 97.75 92 ILE A C 1
ATOM 668 O O . ILE A 1 92 ? -27.812 7.402 20.203 1 97.75 92 ILE A O 1
ATOM 672 N N . LEU A 1 93 ? -25.594 7.516 19.766 1 98.06 93 LEU A N 1
ATOM 673 C CA . LEU A 1 93 ? -25.781 8.109 18.438 1 98.06 93 LEU A CA 1
ATOM 674 C C . LEU A 1 93 ? -26.203 7.051 17.422 1 98.06 93 LEU A C 1
ATOM 676 O O . LEU A 1 93 ? -25.516 6.047 17.234 1 98.06 93 LEU A O 1
ATOM 680 N N . ARG A 1 94 ? -27.328 7.223 16.812 1 97.62 94 ARG A N 1
ATOM 681 C CA . ARG A 1 94 ? -27.828 6.332 15.773 1 97.62 94 ARG A CA 1
ATOM 682 C C . ARG A 1 94 ? -27.578 6.91 14.391 1 97.62 94 ARG A C 1
ATOM 684 O O . ARG A 1 94 ? -28.016 8.023 14.086 1 97.62 94 ARG A O 1
ATOM 691 N N . ILE A 1 95 ? -26.859 6.258 13.57 1 97.44 95 ILE A N 1
ATOM 692 C CA . ILE A 1 95 ? -26.578 6.656 12.195 1 97.44 95 ILE A CA 1
ATOM 693 C C . ILE A 1 95 ? -27.25 5.688 11.227 1 97.44 95 ILE A C 1
ATOM 695 O O . ILE A 1 95 ? -26.828 4.543 11.078 1 97.44 95 ILE A O 1
ATOM 699 N N . PRO A 1 96 ? -28.312 6.078 10.586 1 95.62 96 PRO A N 1
ATOM 700 C CA . PRO A 1 96 ? -28.953 5.203 9.602 1 95.62 96 PRO A CA 1
ATOM 701 C C . PRO A 1 96 ? -28.047 4.906 8.406 1 95.62 96 PRO A C 1
ATOM 703 O O . PRO A 1 96 ? -27.344 5.789 7.93 1 95.62 96 PRO A O 1
ATOM 706 N N . LEU A 1 97 ? -28.016 3.699 7.969 1 94.56 97 LEU A N 1
ATOM 707 C CA . LEU A 1 97 ? -27.312 3.24 6.773 1 94.56 97 LEU A CA 1
ATOM 708 C C . LEU A 1 97 ? -28.281 2.561 5.809 1 94.56 97 LEU A C 1
ATOM 710 O O . LEU A 1 97 ? -28.188 1.355 5.57 1 94.56 97 LEU A O 1
ATOM 714 N N . PRO A 1 98 ? -29.094 3.289 5.137 1 93 98 PRO A N 1
ATOM 715 C CA . PRO A 1 98 ? -30.156 2.703 4.309 1 93 98 PRO A CA 1
ATOM 716 C C . PRO A 1 98 ? -29.594 1.904 3.129 1 93 98 PRO A C 1
ATOM 718 O O . PRO A 1 98 ? -30.203 0.921 2.705 1 93 98 PRO A O 1
ATOM 721 N N . THR A 1 99 ? -28.531 2.268 2.598 1 92 99 THR A N 1
ATOM 722 C CA . THR A 1 99 ? -27.953 1.568 1.45 1 92 99 THR A CA 1
ATOM 723 C C . THR A 1 99 ? -27.438 0.195 1.859 1 92 99 THR A C 1
ATOM 725 O O . THR A 1 99 ? -27.188 -0.659 1.007 1 92 99 THR A O 1
ATOM 728 N N . SER A 1 100 ? -27.266 -0.009 3.15 1 92.19 100 SER A N 1
ATOM 729 C CA . SER A 1 100 ? -26.781 -1.29 3.656 1 92.19 100 SER A CA 1
ATOM 730 C C . SER A 1 100 ? -27.859 -2.012 4.453 1 92.19 100 SER A C 1
ATOM 732 O O . SER A 1 100 ? -27.625 -3.084 5.012 1 92.19 100 SER A O 1
ATOM 734 N N . GLY A 1 101 ? -29 -1.406 4.539 1 91.25 101 GLY A N 1
ATOM 735 C CA . GLY A 1 101 ? -30.141 -2.023 5.191 1 91.25 101 GLY A CA 1
ATOM 736 C C . GLY A 1 101 ? -29.969 -2.166 6.691 1 91.25 101 GLY A C 1
ATOM 737 O O . GLY A 1 101 ? -30.422 -3.145 7.285 1 91.25 101 GLY A O 1
ATOM 738 N N . THR A 1 102 ? -29.219 -1.294 7.332 1 93.62 102 THR A N 1
ATOM 739 C CA . THR A 1 102 ? -28.969 -1.365 8.766 1 93.62 102 THR A CA 1
ATOM 740 C C . THR A 1 102 ? -28.719 0.028 9.344 1 93.62 102 THR A C 1
ATOM 742 O O . THR A 1 102 ? -29.141 1.028 8.758 1 93.62 102 THR A O 1
ATOM 745 N N . ALA A 1 103 ? -28.25 0.134 10.586 1 95.94 103 ALA A N 1
ATOM 746 C CA . ALA A 1 103 ? -27.859 1.373 11.25 1 95.94 103 ALA A CA 1
ATOM 747 C C . ALA A 1 103 ? -26.688 1.143 12.203 1 95.94 103 ALA A C 1
ATOM 749 O O . ALA A 1 103 ? -26.453 0.016 12.648 1 95.94 103 ALA A O 1
ATOM 750 N N . LEU A 1 104 ? -25.984 2.178 12.406 1 97 104 LEU A N 1
ATOM 751 C CA . LEU A 1 104 ? -24.891 2.152 13.391 1 97 104 LEU A CA 1
ATOM 752 C C . LEU A 1 104 ? -25.375 2.686 14.734 1 97 104 LEU A C 1
ATOM 754 O O . LEU A 1 104 ? -26.078 3.695 14.797 1 97 104 LEU A O 1
ATOM 758 N N . LEU A 1 105 ? -25.109 1.976 15.797 1 97.75 105 LEU A N 1
ATOM 759 C CA . LEU A 1 105 ? -25.297 2.412 17.172 1 97.75 105 LEU A CA 1
ATOM 760 C C . LEU A 1 105 ? -23.969 2.746 17.828 1 97.75 105 LEU A C 1
ATOM 762 O O . LEU A 1 105 ? -23.141 1.856 18.062 1 97.75 105 LEU A O 1
ATOM 766 N N . VAL A 1 106 ? -23.75 4.02 18.203 1 98.19 106 VAL A N 1
ATOM 767 C CA . VAL A 1 106 ? -22.453 4.488 18.656 1 98.19 106 VAL A CA 1
ATOM 768 C C . VAL A 1 106 ? -22.578 5.094 20.047 1 98.19 106 VAL A C 1
ATOM 770 O O . VAL A 1 106 ? -23.156 6.164 20.219 1 98.19 106 VAL A O 1
ATOM 773 N N . PRO A 1 107 ? -22.016 4.484 21.062 1 97.75 107 PRO A N 1
ATOM 774 C CA . PRO A 1 107 ? -21.969 5.152 22.375 1 97.75 107 PRO A CA 1
ATOM 775 C C . PRO A 1 107 ? -21.172 6.457 22.328 1 97.75 107 PRO A C 1
ATOM 777 O O . PRO A 1 107 ? -20.109 6.523 21.719 1 97.75 107 PRO A O 1
ATOM 780 N N . VAL A 1 108 ? -21.703 7.473 22.969 1 98.19 108 VAL A N 1
ATOM 781 C CA . VAL A 1 108 ? -21.031 8.766 23.047 1 98.19 108 VAL A CA 1
ATOM 782 C C . VAL A 1 108 ? -20.359 8.93 24.406 1 98.19 108 VAL A C 1
ATOM 784 O O . VAL A 1 108 ? -21.031 8.914 25.438 1 98.19 108 VAL A O 1
ATOM 787 N N . LEU A 1 109 ? -19.094 9.023 24.375 1 97.31 109 LEU A N 1
ATOM 788 C CA . LEU A 1 109 ? -18.328 9.211 25.609 1 97.31 109 LEU A CA 1
ATOM 789 C C . LEU A 1 109 ? -18.219 10.688 25.969 1 97.31 109 LEU A C 1
ATOM 791 O O . LEU A 1 109 ? -18.156 11.039 27.141 1 97.31 109 LEU A O 1
ATOM 795 N N . TYR A 1 110 ? -18.109 11.547 24.984 1 97.69 110 TYR A N 1
ATOM 796 C CA . TYR A 1 110 ? -18.047 12.992 25.125 1 97.69 110 TYR A CA 1
ATOM 797 C C . TYR A 1 110 ? -18.609 13.688 23.891 1 97.69 110 TYR A C 1
ATOM 799 O O . TYR A 1 110 ? -18.172 13.422 22.781 1 97.69 110 TYR A O 1
ATOM 807 N N . TRP A 1 111 ? -19.594 14.469 24.031 1 98 111 TRP A N 1
ATOM 808 C CA . TRP A 1 111 ? -20.109 15.281 22.938 1 98 111 TRP A CA 1
ATOM 809 C C . TRP A 1 111 ? -19.531 16.688 23 1 98 111 TRP A C 1
ATOM 811 O O . TRP A 1 111 ? -19.891 17.484 23.875 1 98 111 TRP A O 1
ATOM 821 N N . SER A 1 112 ? -18.703 17.031 22.109 1 98.12 112 SER A N 1
ATOM 822 C CA . SER A 1 112 ? -18 18.312 22.062 1 98.12 112 SER A CA 1
ATOM 823 C C . SER A 1 112 ? -18.844 19.359 21.344 1 98.12 112 SER A C 1
ATOM 825 O O . SER A 1 112 ? -19.406 19.094 20.281 1 98.12 112 SER A O 1
ATOM 827 N N . ARG A 1 113 ? -18.828 20.562 21.844 1 96.81 113 ARG A N 1
ATOM 828 C CA . ARG A 1 113 ? -19.531 21.672 21.203 1 96.81 113 ARG A CA 1
ATOM 829 C C . ARG A 1 113 ? -18.812 22.109 19.938 1 96.81 113 ARG A C 1
ATOM 831 O O . ARG A 1 113 ? -19.438 22.641 19.016 1 96.81 113 ARG A O 1
ATOM 838 N N . THR A 1 114 ? -17.531 21.781 19.891 1 97.75 114 THR A N 1
ATOM 839 C CA . THR A 1 114 ? -16.75 22.25 18.75 1 97.75 114 THR A CA 1
ATOM 840 C C . THR A 1 114 ? -16.375 21.094 17.844 1 97.75 114 THR A C 1
ATOM 842 O O . THR A 1 114 ? -15.641 21.266 16.875 1 97.75 114 THR A O 1
ATOM 845 N N . GLY A 1 115 ? -16.812 19.875 18.172 1 97.31 115 GLY A N 1
ATOM 846 C CA . GLY A 1 115 ? -16.734 18.797 17.188 1 97.31 115 GLY A CA 1
ATOM 847 C C . GLY A 1 115 ? -15.75 17.703 17.578 1 97.31 115 GLY A C 1
ATOM 848 O O . GLY A 1 115 ? -15.742 16.641 16.969 1 97.31 115 GLY A O 1
ATOM 849 N N . TRP A 1 116 ? -14.891 17.922 18.594 1 98.06 116 TRP A N 1
ATOM 850 C CA . TRP A 1 116 ? -13.945 16.891 19 1 98.06 116 TRP A CA 1
ATOM 851 C C . TRP A 1 116 ? -14.625 15.828 19.859 1 98.06 116 TRP A C 1
ATOM 853 O O . TRP A 1 116 ? -14.203 15.57 21 1 98.06 116 TRP A O 1
ATOM 863 N N . HIS A 1 117 ? -15.641 15.141 19.297 1 98.38 117 HIS A N 1
ATOM 864 C CA . HIS A 1 117 ? -16.422 14.109 19.984 1 98.38 117 HIS A CA 1
ATOM 865 C C . HIS A 1 117 ? -15.562 12.898 20.312 1 98.38 117 HIS A C 1
ATOM 867 O O . HIS A 1 117 ? -14.578 12.617 19.609 1 98.38 117 HIS A O 1
ATOM 873 N N . ARG A 1 118 ? -15.906 12.227 21.391 1 98.06 118 ARG A N 1
ATOM 874 C CA . ARG A 1 118 ? -15.359 10.922 21.719 1 98.06 118 ARG A CA 1
ATOM 875 C C . ARG A 1 118 ? -16.438 9.844 21.703 1 98.06 118 ARG A C 1
ATOM 877 O O . ARG A 1 118 ? -17.578 10.094 22.125 1 98.06 118 ARG A O 1
ATOM 884 N N . PHE A 1 119 ? -16.047 8.727 21.172 1 98 119 PHE A N 1
ATOM 885 C CA . PHE A 1 119 ? -17.031 7.672 20.969 1 98 119 PHE A CA 1
ATOM 886 C C . PHE A 1 119 ? -16.531 6.344 21.516 1 98 119 PHE A C 1
ATOM 888 O O . PHE A 1 119 ? -15.328 6.117 21.594 1 98 119 PHE A O 1
ATOM 895 N N . GLY A 1 120 ? -17.531 5.523 21.969 1 96.69 120 GLY A N 1
ATOM 896 C CA . GLY A 1 120 ? -17.25 4.121 22.25 1 96.69 120 GLY A CA 1
ATOM 897 C C . GLY A 1 120 ? -17.328 3.248 21 1 96.69 120 GLY A C 1
ATOM 898 O O . GLY A 1 120 ? -17.578 3.74 19.906 1 96.69 120 GLY A O 1
ATOM 899 N N . PRO A 1 121 ? -17.078 1.98 21.156 1 95.25 121 PRO A N 1
ATOM 900 C CA . PRO A 1 121 ? -17.109 1.064 20.016 1 95.25 121 PRO A CA 1
ATOM 901 C C . PRO A 1 121 ? -18.484 0.976 19.359 1 95.25 121 PRO A C 1
ATOM 903 O O . PRO A 1 121 ? -19.469 0.658 20.031 1 95.25 121 PRO A O 1
ATOM 906 N N . PRO A 1 122 ? -18.531 1.27 18.094 1 97 122 PRO A N 1
ATOM 907 C CA . PRO A 1 122 ? -19.828 1.201 17.406 1 97 122 PRO A CA 1
ATOM 908 C C . PRO A 1 122 ? -20.266 -0.232 17.109 1 97 122 PRO A C 1
ATOM 910 O O . PRO A 1 122 ? -19.422 -1.112 16.906 1 97 122 PRO A O 1
ATOM 913 N N . ARG A 1 123 ? -21.609 -0.443 17.031 1 96.38 123 ARG A N 1
ATOM 914 C CA . ARG A 1 123 ? -22.219 -1.722 16.688 1 96.38 123 ARG A CA 1
ATOM 915 C C . ARG A 1 123 ? -23.297 -1.541 15.617 1 96.38 123 ARG A C 1
ATOM 917 O O . ARG A 1 123 ? -23.828 -0.444 15.453 1 96.38 123 ARG A O 1
ATOM 924 N N . LEU A 1 124 ? -23.5 -2.607 14.867 1 95.94 124 LEU A N 1
ATOM 925 C CA . LEU A 1 124 ? -24.594 -2.578 13.898 1 95.94 124 LEU A CA 1
ATOM 926 C C . LEU A 1 124 ? -25.906 -2.949 14.555 1 95.94 124 LEU A C 1
ATOM 928 O O . LEU A 1 124 ? -25.953 -3.822 15.422 1 95.94 124 LEU A O 1
ATOM 932 N N . ALA A 1 125 ? -26.938 -2.236 14.102 1 93.62 125 ALA A N 1
ATOM 933 C CA . ALA A 1 125 ? -28.266 -2.555 14.609 1 93.62 125 ALA A CA 1
ATOM 934 C C . ALA A 1 125 ? -28.672 -3.977 14.234 1 93.62 125 ALA A C 1
ATOM 936 O O . ALA A 1 125 ? -28.172 -4.531 13.25 1 93.62 125 ALA A O 1
ATOM 937 N N . HIS A 1 126 ? -29.484 -4.633 15.008 1 88.19 126 HIS A N 1
ATOM 938 C CA . HIS A 1 126 ? -30.109 -5.926 14.75 1 88.19 126 HIS A CA 1
ATOM 939 C C . HIS A 1 126 ? -29.078 -7.051 14.773 1 88.19 126 HIS A C 1
ATOM 941 O O . HIS A 1 126 ? -29.203 -8.023 14.023 1 88.19 126 HIS A O 1
ATOM 947 N N . THR A 1 127 ? -28 -6.852 15.312 1 90.5 127 THR A N 1
ATOM 948 C CA . THR A 1 127 ? -27.016 -7.914 15.508 1 90.5 127 THR A CA 1
ATOM 949 C C . THR A 1 127 ? -27.078 -8.453 16.938 1 90.5 127 THR A C 1
ATOM 951 O O . THR A 1 127 ? -27.656 -7.809 17.828 1 90.5 127 THR A O 1
ATOM 954 N N . GLN A 1 128 ? -26.594 -9.656 17.078 1 85 128 GLN A N 1
ATOM 955 C CA . GLN A 1 128 ? -26.547 -10.25 18.406 1 85 128 GLN A CA 1
ATOM 956 C C . GLN A 1 128 ? -25.562 -9.516 19.312 1 85 128 GLN A C 1
ATOM 958 O O . GLN A 1 128 ? -24.641 -8.859 18.828 1 85 128 GLN A O 1
ATOM 963 N N . ASP A 1 129 ? -25.75 -9.672 20.531 1 82 129 ASP A N 1
ATOM 964 C CA . ASP A 1 129 ? -24.906 -9.008 21.516 1 82 129 ASP A CA 1
ATOM 965 C C . ASP A 1 129 ? -23.453 -9.453 21.391 1 82 129 ASP A C 1
ATOM 967 O O . ASP A 1 129 ? -22.531 -8.68 21.672 1 82 129 ASP A O 1
ATOM 971 N N . ALA A 1 130 ? -23.328 -10.625 20.891 1 81.94 130 ALA A N 1
ATOM 972 C CA . ALA A 1 130 ? -21.969 -11.188 20.828 1 81.94 130 ALA A CA 1
ATOM 973 C C . ALA A 1 130 ? -21.234 -10.688 19.594 1 81.94 130 ALA A C 1
ATOM 975 O O . ALA A 1 130 ? -20.016 -10.875 19.484 1 81.94 130 ALA A O 1
ATOM 976 N N . ALA A 1 131 ? -21.969 -9.945 18.812 1 88.38 131 ALA A N 1
ATOM 977 C CA . ALA A 1 131 ? -21.297 -9.461 17.609 1 88.38 131 ALA A CA 1
ATOM 978 C C . ALA A 1 131 ? -20.219 -8.438 17.938 1 88.38 131 ALA A C 1
ATOM 980 O O . ALA A 1 131 ? -20.422 -7.582 18.812 1 88.38 131 ALA A O 1
ATOM 981 N N . PRO A 1 132 ? -19.078 -8.594 17.344 1 89.94 132 PRO A N 1
ATOM 982 C CA . PRO A 1 132 ? -18 -7.637 17.625 1 89.94 132 PRO A CA 1
ATOM 983 C C . PRO A 1 132 ? -18.344 -6.219 17.156 1 89.94 132 PRO A C 1
ATOM 985 O O . PRO A 1 132 ? -19.172 -6.035 16.266 1 89.94 132 PRO A O 1
ATOM 988 N N . PRO A 1 133 ? -17.688 -5.246 17.766 1 93.56 133 PRO A N 1
ATOM 989 C CA . PRO A 1 133 ? -17.859 -3.875 17.266 1 93.56 133 PRO A CA 1
ATOM 990 C C . PRO A 1 133 ? -17.422 -3.709 15.82 1 93.56 133 PRO A C 1
ATOM 992 O O . PRO A 1 133 ? -16.656 -4.535 15.305 1 93.56 133 PRO A O 1
ATOM 995 N N . VAL A 1 134 ? -17.938 -2.678 15.18 1 95.5 134 VAL A N 1
ATOM 996 C CA . VAL A 1 134 ? -17.562 -2.377 13.805 1 95.5 134 VAL A CA 1
ATOM 997 C C . VAL A 1 134 ? -16.156 -1.803 13.758 1 95.5 134 VAL A C 1
ATOM 999 O O . VAL A 1 134 ? -15.844 -0.833 14.453 1 95.5 134 VAL A O 1
ATOM 1002 N N . ASP A 1 135 ? -15.266 -2.395 12.992 1 95.25 135 ASP A N 1
ATOM 1003 C CA . ASP A 1 135 ? -13.898 -1.896 12.891 1 95.25 135 ASP A CA 1
ATOM 1004 C C . ASP A 1 135 ? -13.797 -0.797 11.836 1 95.25 135 ASP A C 1
ATOM 1006 O O . ASP A 1 135 ? -14.781 -0.451 11.195 1 95.25 135 ASP A O 1
ATOM 1010 N N . ALA A 1 136 ? -12.625 -0.248 11.688 1 97.31 136 ALA A N 1
ATOM 1011 C CA . ALA A 1 136 ? -12.422 0.963 10.891 1 97.31 136 ALA A CA 1
ATOM 1012 C C . ALA A 1 136 ? -12.703 0.709 9.414 1 97.31 136 ALA A C 1
ATOM 1014 O O . ALA A 1 136 ? -13.367 1.517 8.758 1 97.31 136 ALA A O 1
ATOM 1015 N N . VAL A 1 137 ? -12.195 -0.403 8.867 1 96.5 137 VAL A N 1
ATOM 1016 C CA . VAL A 1 137 ? -12.336 -0.647 7.438 1 96.5 137 VAL A CA 1
ATOM 1017 C C . VAL A 1 137 ? -13.789 -0.957 7.105 1 96.5 137 VAL A C 1
ATOM 1019 O O . VAL A 1 137 ? -14.297 -0.552 6.059 1 96.5 137 VAL A O 1
ATOM 1022 N N . THR A 1 138 ? -14.492 -1.706 7.98 1 95.88 138 THR A N 1
ATOM 1023 C CA . THR A 1 138 ? -15.922 -1.956 7.793 1 95.88 138 THR A CA 1
ATOM 1024 C C . THR A 1 138 ? -16.703 -0.65 7.844 1 95.88 138 THR A C 1
ATOM 1026 O O . THR A 1 138 ? -17.578 -0.409 7.004 1 95.88 138 THR A O 1
ATOM 1029 N N . LEU A 1 139 ? -16.391 0.158 8.828 1 97.12 139 LEU A N 1
ATOM 1030 C CA . LEU A 1 139 ? -17.062 1.445 8.953 1 97.12 139 LEU A CA 1
ATOM 1031 C C . LEU A 1 139 ? -16.844 2.299 7.711 1 97.12 139 LEU A C 1
ATOM 1033 O O . LEU A 1 139 ? -17.797 2.877 7.176 1 97.12 139 LEU A O 1
ATOM 1037 N N . ALA A 1 140 ? -15.602 2.389 7.258 1 96.62 140 ALA A N 1
ATOM 1038 C CA . ALA A 1 140 ? -15.273 3.172 6.07 1 96.62 140 ALA A CA 1
ATOM 1039 C C . ALA A 1 140 ? -16.062 2.684 4.855 1 96.62 140 ALA A C 1
ATOM 1041 O O . ALA A 1 140 ? -16.578 3.488 4.074 1 96.62 140 ALA A O 1
ATOM 1042 N N . ALA A 1 141 ? -16.125 1.365 4.676 1 94.81 141 ALA A N 1
ATOM 1043 C CA . ALA A 1 141 ? -16.844 0.786 3.547 1 94.81 141 ALA A CA 1
ATOM 1044 C C . ALA A 1 141 ? -18.328 1.129 3.609 1 94.81 141 ALA A C 1
ATOM 1046 O O . ALA A 1 141 ? -18.938 1.51 2.6 1 94.81 141 ALA A O 1
ATOM 1047 N N . LEU A 1 142 ? -18.922 1.021 4.777 1 94.94 142 LEU A N 1
ATOM 1048 C CA . LEU A 1 142 ? -20.359 1.281 4.949 1 94.94 142 LEU A CA 1
ATOM 1049 C C . LEU A 1 142 ? -20.672 2.76 4.738 1 94.94 142 LEU A C 1
ATOM 1051 O O . LEU A 1 142 ? -21.656 3.102 4.094 1 94.94 142 LEU A O 1
ATOM 1055 N N . LEU A 1 143 ? -19.828 3.652 5.277 1 95.19 143 LEU A N 1
ATOM 1056 C CA . LEU A 1 143 ? -20.047 5.086 5.105 1 95.19 143 LEU A CA 1
ATOM 1057 C C . LEU A 1 143 ? -19.875 5.492 3.646 1 95.19 143 LEU A C 1
ATOM 1059 O O . LEU A 1 143 ? -20.625 6.328 3.141 1 95.19 143 LEU A O 1
ATOM 1063 N N . ALA A 1 144 ? -18.859 4.938 3.006 1 93.5 144 ALA A N 1
ATOM 1064 C CA . ALA A 1 144 ? -18.641 5.234 1.593 1 93.5 144 ALA A CA 1
ATOM 1065 C C . ALA A 1 144 ? -19.844 4.848 0.75 1 93.5 144 ALA A C 1
ATOM 1067 O O . ALA A 1 144 ? -20.219 5.559 -0.185 1 93.5 144 ALA A O 1
ATOM 1068 N N . ARG A 1 145 ? -20.453 3.74 1.067 1 90.88 145 ARG A N 1
ATOM 1069 C CA . ARG A 1 145 ? -21.641 3.266 0.351 1 90.88 145 ARG A CA 1
ATOM 1070 C C . ARG A 1 145 ? -22.781 4.27 0.456 1 90.88 145 ARG A C 1
ATOM 1072 O O . ARG A 1 145 ? -23.547 4.445 -0.493 1 90.88 145 ARG A O 1
ATOM 1079 N N . GLU A 1 146 ? -22.891 4.914 1.566 1 91.31 146 GLU A N 1
ATOM 1080 C CA . GLU A 1 146 ? -24 5.844 1.812 1 91.31 146 GLU A CA 1
ATOM 1081 C C . GLU A 1 146 ? -23.828 7.121 0.995 1 91.31 146 GLU A C 1
ATOM 1083 O O . GLU A 1 146 ? -24.812 7.84 0.758 1 91.31 146 GLU A O 1
ATOM 1088 N N . THR A 1 147 ? -22.656 7.449 0.587 1 85.81 147 THR A N 1
ATOM 1089 C CA . THR A 1 147 ? -22.406 8.688 -0.138 1 85.81 147 THR A CA 1
ATOM 1090 C C . THR A 1 147 ? -22.672 8.5 -1.632 1 85.81 147 THR A C 1
ATOM 1092 O O . THR A 1 147 ? -22.812 9.477 -2.367 1 85.81 147 THR A O 1
ATOM 1095 N N . GLY A 1 148 ? -22.859 7.297 -2.139 1 73.06 148 GLY A N 1
ATOM 1096 C CA . GLY A 1 148 ? -23.234 7.008 -3.514 1 73.06 148 GLY A CA 1
ATOM 1097 C C . GLY A 1 148 ? -22.094 7.199 -4.492 1 73.06 148 GLY A C 1
ATOM 1098 O O . GLY A 1 148 ? -22.312 7.227 -5.707 1 73.06 148 GLY A O 1
ATOM 1099 N N . ALA A 1 149 ? -21.016 7.688 -4.254 1 62.78 149 ALA A N 1
ATOM 1100 C CA . ALA A 1 149 ? -19.922 7.898 -5.203 1 62.78 149 ALA A CA 1
ATOM 1101 C C . ALA A 1 149 ? -19.25 6.578 -5.57 1 62.78 149 ALA A C 1
ATOM 1103 O O . ALA A 1 149 ? -18.422 6.07 -4.82 1 62.78 149 ALA A O 1
ATOM 1104 N N . PRO A 1 150 ? -19.844 5.938 -6.695 1 59.53 150 PRO A N 1
ATOM 1105 C CA . PRO A 1 150 ? -19.281 4.641 -7.066 1 59.53 150 PRO A CA 1
ATOM 1106 C C . PRO A 1 150 ? -17.797 4.723 -7.441 1 59.53 150 PRO A C 1
ATOM 1108 O O . PRO A 1 150 ? -17.344 5.75 -7.945 1 59.53 150 PRO A O 1
ATOM 1111 N N . GLY A 1 151 ? -16.875 3.951 -6.934 1 65.25 151 GLY A N 1
ATOM 1112 C CA . GLY A 1 151 ? -15.484 3.834 -7.363 1 65.25 151 GLY A CA 1
ATOM 1113 C C . GLY A 1 151 ? -14.5 4.398 -6.363 1 65.25 151 GLY A C 1
ATOM 1114 O O . GLY A 1 151 ? -13.305 4.109 -6.434 1 65.25 151 GLY A O 1
ATOM 1115 N N . THR A 1 152 ? -15.133 5.203 -5.52 1 80.12 152 THR A N 1
ATOM 1116 C CA . THR A 1 152 ? -14.172 5.855 -4.633 1 80.12 152 THR A CA 1
ATOM 1117 C C . THR A 1 152 ? -14.055 5.098 -3.312 1 80.12 152 THR A C 1
ATOM 1119 O O . THR A 1 152 ? -13.156 5.371 -2.512 1 80.12 152 THR A O 1
ATOM 1122 N N . SER A 1 153 ? -14.906 4.125 -3.107 1 89.06 153 SER A N 1
ATOM 1123 C CA . SER A 1 153 ? -14.891 3.361 -1.865 1 89.06 153 SER A CA 1
ATOM 1124 C C . SER A 1 153 ? -13.578 2.605 -1.697 1 89.06 153 SER A C 1
ATOM 1126 O O . SER A 1 153 ? -13.016 2.568 -0.602 1 89.06 153 SER A O 1
ATOM 1128 N N . THR A 1 154 ? -13.094 2.09 -2.809 1 92.25 154 THR A N 1
ATOM 1129 C CA . THR A 1 154 ? -11.867 1.303 -2.768 1 92.25 154 THR A CA 1
ATOM 1130 C C . THR A 1 154 ? -10.703 2.145 -2.256 1 92.25 154 THR A C 1
ATOM 1132 O O . THR A 1 154 ? -9.945 1.704 -1.389 1 92.25 154 THR A O 1
ATOM 1135 N N . ASP A 1 155 ? -10.625 3.32 -2.711 1 90.81 155 ASP A N 1
ATOM 1136 C CA . ASP A 1 155 ? -9.523 4.199 -2.332 1 90.81 155 ASP A CA 1
ATOM 1137 C C . ASP A 1 155 ? -9.625 4.609 -0.865 1 90.81 155 ASP A C 1
ATOM 1139 O O . ASP A 1 155 ? -8.633 4.57 -0.134 1 90.81 155 ASP A O 1
ATOM 1143 N N . LEU A 1 156 ? -10.781 5.004 -0.442 1 93.56 156 LEU A N 1
ATOM 1144 C CA . LEU A 1 156 ? -10.969 5.406 0.948 1 93.56 156 LEU A CA 1
ATOM 1145 C C . LEU A 1 156 ? -10.633 4.262 1.896 1 93.56 156 LEU A C 1
ATOM 1147 O O . LEU A 1 156 ? -9.891 4.445 2.861 1 93.56 156 LEU A O 1
ATOM 1151 N N . VAL A 1 157 ? -11.172 3.096 1.602 1 95.19 157 VAL A N 1
ATOM 1152 C CA . VAL A 1 157 ? -11.023 1.949 2.492 1 95.19 157 VAL A CA 1
ATOM 1153 C C . VAL A 1 157 ? -9.562 1.524 2.553 1 95.19 157 VAL A C 1
ATOM 1155 O O . VAL A 1 157 ? -9.047 1.185 3.621 1 95.19 157 VAL A O 1
ATOM 1158 N N . ALA A 1 158 ? -8.906 1.558 1.431 1 93.31 158 ALA A N 1
ATOM 1159 C CA . ALA A 1 158 ? -7.484 1.235 1.394 1 93.31 158 ALA A CA 1
ATOM 1160 C C . ALA A 1 158 ? -6.684 2.195 2.268 1 93.31 158 ALA A C 1
ATOM 1162 O O . ALA A 1 158 ? -5.793 1.772 3.012 1 93.31 158 ALA A O 1
ATOM 1163 N N . ARG A 1 159 ? -6.992 3.422 2.158 1 94.19 159 ARG A N 1
ATOM 1164 C CA . ARG A 1 159 ? -6.258 4.434 2.91 1 94.19 159 ARG A CA 1
ATOM 1165 C C . ARG A 1 159 ? -6.574 4.348 4.398 1 94.19 159 ARG A C 1
ATOM 1167 O O . ARG A 1 159 ? -5.711 4.613 5.242 1 94.19 159 ARG A O 1
ATOM 1174 N N . VAL A 1 160 ? -7.793 4.023 4.711 1 96.69 160 VAL A N 1
ATOM 1175 C CA . VAL A 1 160 ? -8.164 3.818 6.109 1 96.69 160 VAL A CA 1
ATOM 1176 C C . VAL A 1 160 ? -7.402 2.629 6.68 1 96.69 160 VAL A C 1
ATOM 1178 O O . VAL A 1 160 ? -6.891 2.689 7.801 1 96.69 160 VAL A O 1
ATOM 1181 N N . ALA A 1 161 ? -7.34 1.539 5.914 1 95.38 161 ALA A N 1
ATOM 1182 C CA . ALA A 1 161 ? -6.582 0.371 6.352 1 95.38 161 ALA A CA 1
ATOM 1183 C C . ALA A 1 161 ? -5.117 0.728 6.602 1 95.38 161 ALA A C 1
ATOM 1185 O O . ALA A 1 161 ? -4.539 0.334 7.617 1 95.38 161 ALA A O 1
ATOM 1186 N N . ASP A 1 162 ? -4.555 1.439 5.723 1 94.56 162 ASP A N 1
ATOM 1187 C CA . ASP A 1 162 ? -3.166 1.869 5.855 1 94.56 162 ASP A CA 1
ATOM 1188 C C . ASP A 1 162 ? -2.98 2.76 7.082 1 94.56 162 ASP A C 1
ATOM 1190 O O . ASP A 1 162 ? -1.976 2.652 7.785 1 94.56 162 ASP A O 1
ATOM 1194 N N . SER A 1 163 ? -3.904 3.666 7.266 1 96.75 163 SER A N 1
ATOM 1195 C CA . SER A 1 163 ? -3.854 4.547 8.43 1 96.75 163 SER A CA 1
ATOM 1196 C C . SER A 1 163 ? -3.869 3.752 9.727 1 96.75 163 SER A C 1
ATOM 1198 O O . SER A 1 163 ? -3.127 4.062 10.664 1 96.75 163 SER A O 1
ATOM 1200 N N . VAL A 1 164 ? -4.707 2.723 9.805 1 97.06 164 VAL A N 1
ATOM 1201 C CA . VAL A 1 164 ? -4.77 1.869 10.992 1 97.06 164 VAL A CA 1
ATOM 1202 C C . VAL A 1 164 ? -3.422 1.181 11.203 1 97.06 164 VAL A C 1
ATOM 1204 O O . VAL A 1 164 ? -2.902 1.146 12.32 1 97.06 164 VAL A O 1
ATOM 1207 N N . ARG A 1 165 ? -2.895 0.643 10.156 1 94.56 165 ARG A N 1
ATOM 1208 C CA . ARG A 1 165 ? -1.627 -0.073 10.242 1 94.56 165 ARG A CA 1
ATOM 1209 C C . ARG A 1 165 ? -0.51 0.847 10.727 1 94.56 165 ARG A C 1
ATOM 1211 O O . ARG A 1 165 ? 0.248 0.49 11.633 1 94.56 165 ARG A O 1
ATOM 1218 N N . CYS A 1 166 ? -0.408 2 10.125 1 96.25 166 CYS A N 1
ATOM 1219 C CA . CYS A 1 166 ? 0.609 2.967 10.523 1 96.25 166 CYS A CA 1
ATOM 1220 C C . CYS A 1 166 ? 0.431 3.369 11.984 1 96.25 166 CYS A C 1
ATOM 1222 O O . CYS A 1 166 ? 1.391 3.359 12.758 1 96.25 166 CYS A O 1
ATOM 1224 N N . THR A 1 167 ? -0.796 3.672 12.367 1 97.81 167 THR A N 1
ATOM 1225 C CA . THR A 1 167 ? -1.073 4.109 13.727 1 97.81 167 THR A CA 1
ATOM 1226 C C . THR A 1 167 ? -0.739 3.006 14.727 1 97.81 167 THR A C 1
ATOM 1228 O O . THR A 1 167 ? -0.27 3.285 15.836 1 97.81 167 THR A O 1
ATOM 1231 N N . THR A 1 168 ? -1.026 1.754 14.352 1 97.12 168 THR A N 1
ATOM 1232 C CA . THR A 1 168 ? -0.682 0.621 15.203 1 97.12 168 THR A CA 1
ATOM 1233 C C . THR A 1 168 ? 0.817 0.594 15.492 1 97.12 168 THR A C 1
ATOM 1235 O O . THR A 1 168 ? 1.233 0.458 16.641 1 97.12 168 THR A O 1
ATOM 1238 N N . VAL A 1 169 ? 1.581 0.779 14.453 1 97.25 169 VAL A N 1
ATOM 1239 C CA . VAL A 1 169 ? 3.035 0.751 14.578 1 97.25 169 VAL A CA 1
ATOM 1240 C C . VAL A 1 169 ? 3.506 1.944 15.406 1 97.25 169 VAL A C 1
ATOM 1242 O O . VAL A 1 169 ? 4.395 1.81 16.25 1 97.25 169 VAL A O 1
ATOM 1245 N N . PHE A 1 170 ? 2.939 3.094 15.203 1 98 170 PHE A N 1
ATOM 1246 C CA . PHE A 1 170 ? 3.316 4.305 15.922 1 98 170 PHE A CA 1
ATOM 1247 C C . PHE A 1 170 ? 3.045 4.156 17.406 1 98 170 PHE A C 1
ATOM 1249 O O . PHE A 1 170 ? 3.91 4.453 18.234 1 98 170 PHE A O 1
ATOM 1256 N N . ILE A 1 171 ? 1.846 3.693 17.734 1 97.56 171 ILE A N 1
ATOM 1257 C CA . ILE A 1 171 ? 1.477 3.527 19.125 1 97.56 171 ILE A CA 1
ATOM 1258 C C . ILE A 1 171 ? 2.402 2.508 19.797 1 97.56 171 ILE A C 1
ATOM 1260 O O . ILE A 1 171 ? 2.93 2.752 20.875 1 97.56 171 ILE A O 1
ATOM 1264 N N . ALA A 1 172 ? 2.588 1.362 19.125 1 97.12 172 ALA A N 1
ATOM 1265 C CA . ALA A 1 172 ? 3.43 0.309 19.688 1 97.12 172 ALA A CA 1
ATOM 1266 C C . ALA A 1 172 ? 4.836 0.827 19.969 1 97.12 172 ALA A C 1
ATOM 1268 O O . ALA A 1 172 ? 5.359 0.634 21.078 1 97.12 172 ALA A O 1
ATOM 1269 N N . ARG A 1 173 ? 5.426 1.508 19.047 1 96.62 173 ARG A N 1
ATOM 1270 C CA . ARG A 1 173 ? 6.797 1.994 19.172 1 96.62 173 ARG A CA 1
ATOM 1271 C C . ARG A 1 173 ? 6.891 3.08 20.25 1 96.62 173 ARG A C 1
ATOM 1273 O O . ARG A 1 173 ? 7.844 3.113 21.016 1 96.62 173 ARG A O 1
ATOM 1280 N N . ARG A 1 174 ? 5.93 3.947 20.297 1 96.56 174 ARG A N 1
ATOM 1281 C CA . ARG A 1 174 ? 5.969 5.055 21.25 1 96.56 174 ARG A CA 1
ATOM 1282 C C . ARG A 1 174 ? 5.688 4.57 22.672 1 96.56 174 ARG A C 1
ATOM 1284 O O . ARG A 1 174 ? 6.121 5.195 23.641 1 96.56 174 ARG A O 1
ATOM 1291 N N . ARG A 1 175 ? 4.934 3.521 22.797 1 94.94 175 ARG A N 1
ATOM 1292 C CA . ARG A 1 175 ? 4.766 2.914 24.109 1 94.94 175 ARG A CA 1
ATOM 1293 C C . ARG A 1 175 ? 6.062 2.268 24.594 1 94.94 175 ARG A C 1
ATOM 1295 O O . ARG A 1 175 ? 6.371 2.295 25.781 1 94.94 175 ARG A O 1
ATOM 1302 N N . GLU A 1 176 ? 6.789 1.702 23.641 1 93.5 176 GLU A N 1
ATOM 1303 C CA . GLU A 1 176 ? 8.078 1.098 23.969 1 93.5 176 GLU A CA 1
ATOM 1304 C C . GLU A 1 176 ? 9.109 2.16 24.328 1 93.5 176 GLU A C 1
ATOM 1306 O O . GLU A 1 176 ? 9.938 1.945 25.219 1 93.5 176 GLU A O 1
ATOM 1311 N N . GLN A 1 177 ? 9.023 3.27 23.641 1 92.25 177 GLN A N 1
ATOM 1312 C CA . GLN A 1 177 ? 9.945 4.379 23.859 1 92.25 177 GLN A CA 1
ATOM 1313 C C . GLN A 1 177 ? 9.195 5.699 24 1 92.25 177 GLN A C 1
ATOM 1315 O O . GLN A 1 177 ? 9.297 6.578 23.141 1 92.25 177 GLN A O 1
ATOM 1320 N N . PRO A 1 178 ? 8.68 5.941 25.141 1 89.06 178 PRO A N 1
ATOM 1321 C CA . PRO A 1 178 ? 7.797 7.098 25.312 1 89.06 178 PRO A CA 1
ATOM 1322 C C . PRO A 1 178 ? 8.57 8.406 25.484 1 89.06 178 PRO A C 1
ATOM 1324 O O . PRO A 1 178 ? 8.031 9.484 25.203 1 89.06 178 PRO A O 1
ATOM 1327 N N . ALA A 1 179 ? 9.812 8.383 25.938 1 87.38 179 ALA A N 1
ATOM 1328 C CA . ALA A 1 179 ? 10.562 9.586 26.266 1 87.38 179 ALA A CA 1
ATOM 1329 C C . ALA A 1 179 ? 10.977 10.344 25.016 1 87.38 179 ALA A C 1
ATOM 1331 O O . ALA A 1 179 ? 11.359 9.734 24.016 1 87.38 179 ALA A O 1
ATOM 1332 N N . ASP A 1 180 ? 10.797 11.656 25.078 1 85.44 180 ASP A N 1
ATOM 1333 C CA . ASP A 1 180 ? 11.211 12.516 23.969 1 85.44 180 ASP A CA 1
ATOM 1334 C C . ASP A 1 180 ? 12.719 12.742 23.984 1 85.44 180 ASP A C 1
ATOM 1336 O O . ASP A 1 180 ? 13.367 12.578 25.016 1 85.44 180 ASP A O 1
ATOM 1340 N N . GLU A 1 181 ? 13.125 13.18 22.781 1 79.31 181 GLU A N 1
ATOM 1341 C CA . GLU A 1 181 ? 14.547 13.5 22.656 1 79.31 181 GLU A CA 1
ATOM 1342 C C . GLU A 1 181 ? 14.82 14.953 23.047 1 79.31 181 GLU A C 1
ATOM 1344 O O . GLU A 1 181 ? 13.898 15.695 23.375 1 79.31 181 GLU A O 1
ATOM 1349 N N . GLY A 1 182 ? 16 15.367 22.984 1 84.62 182 GLY A N 1
ATOM 1350 C CA . GLY A 1 182 ? 16.469 16.625 23.547 1 84.62 182 GLY A CA 1
ATOM 1351 C C . GLY A 1 182 ? 16.062 17.828 22.734 1 84.62 182 GLY A C 1
ATOM 1352 O O . GLY A 1 182 ? 16.016 18.953 23.25 1 84.62 182 GLY A O 1
ATOM 1353 N N . ASP A 1 183 ? 15.781 17.797 21.531 1 95.31 183 ASP A N 1
ATOM 1354 C CA . ASP A 1 183 ? 15.344 18.922 20.703 1 95.31 183 ASP A CA 1
ATOM 1355 C C . ASP A 1 183 ? 13.844 19.141 20.844 1 95.31 183 ASP A C 1
ATOM 1357 O O . ASP A 1 183 ? 13.047 18.391 20.266 1 95.31 183 ASP A O 1
ATOM 1361 N N . LEU A 1 184 ? 13.445 20.234 21.5 1 95.94 184 LEU A N 1
ATOM 1362 C CA . LEU A 1 184 ? 12.055 20.453 21.891 1 95.94 184 LEU A CA 1
ATOM 1363 C C . LEU A 1 184 ? 11.18 20.734 20.672 1 95.94 184 LEU A C 1
ATOM 1365 O O . LEU A 1 184 ? 10.023 20.297 20.625 1 95.94 184 LEU A O 1
ATOM 1369 N N . PHE A 1 185 ? 11.758 21.469 19.75 1 97.31 185 PHE A N 1
ATOM 1370 C CA . PHE A 1 185 ? 11.008 21.703 18.531 1 97.31 185 PHE A CA 1
ATOM 1371 C C . PHE A 1 185 ? 10.727 20.406 17.797 1 97.31 185 PHE A C 1
ATOM 1373 O O . PHE A 1 185 ? 9.586 20.125 17.422 1 97.31 185 PHE A O 1
ATOM 1380 N N . LEU A 1 186 ? 11.758 19.641 17.609 1 97.88 186 LEU A N 1
ATOM 1381 C CA . LEU A 1 186 ? 11.633 18.359 16.922 1 97.88 186 LEU A CA 1
ATOM 1382 C C . LEU A 1 186 ? 10.672 17.422 17.641 1 97.88 186 LEU A C 1
ATOM 1384 O O . LEU A 1 186 ? 9.875 16.734 17.016 1 97.88 186 LEU A O 1
ATOM 1388 N N . SER A 1 187 ? 10.766 17.453 18.922 1 96.5 187 SER A N 1
ATOM 1389 C CA . SER A 1 187 ? 9.859 16.625 19.719 1 96.5 187 SER A CA 1
ATOM 1390 C C . SER A 1 187 ? 8.406 16.984 19.453 1 96.5 187 SER A C 1
ATOM 1392 O O . SER A 1 187 ? 7.539 16.109 19.391 1 96.5 187 SER A O 1
ATOM 1394 N N . GLY A 1 188 ? 8.117 18.281 19.375 1 96.62 188 GLY A N 1
ATOM 1395 C CA . GLY A 1 188 ? 6.777 18.734 19.047 1 96.62 188 GLY A CA 1
ATOM 1396 C C . GLY A 1 188 ? 6.328 18.312 17.672 1 96.62 188 GLY A C 1
ATOM 1397 O O . GLY A 1 188 ? 5.176 17.922 17.469 1 96.62 188 GLY A O 1
ATOM 1398 N N . GLU A 1 189 ? 7.285 18.328 16.719 1 97.62 189 GLU A N 1
ATOM 1399 C CA . GLU A 1 189 ? 7.004 17.953 15.344 1 97.62 189 GLU A CA 1
ATOM 1400 C C . GLU A 1 189 ? 6.707 16.469 15.219 1 97.62 189 GLU A C 1
ATOM 1402 O O . GLU A 1 189 ? 5.977 16.047 14.32 1 97.62 189 GLU A O 1
ATOM 1407 N N . GLN A 1 190 ? 7.211 15.734 16.125 1 96.88 190 GLN A N 1
ATOM 1408 C CA . GLN A 1 190 ? 7.121 14.281 16.031 1 96.88 190 GLN A CA 1
ATOM 1409 C C . GLN A 1 190 ? 6.051 13.742 16.984 1 96.88 190 GLN A C 1
ATOM 1411 O O . GLN A 1 190 ? 5.945 12.531 17.188 1 96.88 190 GLN A O 1
ATOM 1416 N N . ALA A 1 191 ? 5.203 14.609 17.5 1 96.62 191 ALA A N 1
ATOM 1417 C CA . ALA A 1 191 ? 4.285 14.242 18.578 1 96.62 191 ALA A CA 1
ATOM 1418 C C . ALA A 1 191 ? 2.926 13.828 18.016 1 96.62 191 ALA A C 1
ATOM 1420 O O . ALA A 1 191 ? 2.094 13.281 18.75 1 96.62 191 ALA A O 1
ATOM 1421 N N . LEU A 1 192 ? 2.664 13.977 16.766 1 96.88 192 LEU A N 1
ATOM 1422 C CA . LEU A 1 192 ? 1.345 13.781 16.172 1 96.88 192 LEU A CA 1
ATOM 1423 C C . LEU A 1 192 ? 1.125 12.312 15.82 1 96.88 192 LEU A C 1
ATOM 1425 O O . LEU A 1 192 ? 0.899 11.977 14.656 1 96.88 192 LEU A O 1
ATOM 1429 N N . VAL A 1 193 ? 0.987 11.492 16.828 1 97.31 193 VAL A N 1
ATOM 1430 C CA . VAL A 1 193 ? 0.951 10.039 16.688 1 97.31 193 VAL A CA 1
ATOM 1431 C C . VAL A 1 193 ? -0.385 9.609 16.094 1 97.31 193 VAL A C 1
ATOM 1433 O O . VAL A 1 193 ? -0.437 8.695 15.266 1 97.31 193 VAL A O 1
ATOM 1436 N N . LEU A 1 194 ? -1.469 10.305 16.438 1 97.31 194 LEU A N 1
ATOM 1437 C CA . LEU A 1 194 ? -2.799 9.883 16.016 1 97.31 194 LEU A CA 1
ATOM 1438 C C . LEU A 1 194 ? -3.256 10.664 14.797 1 97.31 194 LEU A C 1
ATOM 1440 O O . LEU A 1 194 ? -4.297 10.359 14.211 1 97.31 194 LEU A O 1
ATOM 1444 N N . GLY A 1 195 ? -2.49 11.695 14.414 1 95.81 195 GLY A N 1
ATOM 1445 C CA . GLY A 1 195 ? -2.84 12.492 13.242 1 95.81 195 GLY A CA 1
ATOM 1446 C C . GLY A 1 195 ? -3.975 13.461 13.5 1 95.81 195 GLY A C 1
ATOM 1447 O O . GLY A 1 195 ? -4.391 13.648 14.648 1 95.81 195 GLY A O 1
ATOM 1448 N N . HIS A 1 196 ? -4.402 14.117 12.461 1 94.69 196 HIS A N 1
ATOM 1449 C CA . HIS A 1 196 ? -5.48 15.102 12.539 1 94.69 196 HIS A CA 1
ATOM 1450 C C . HIS A 1 196 ? -6.777 14.453 13.008 1 94.69 196 HIS A C 1
ATOM 1452 O O . HIS A 1 196 ? -7.254 13.492 12.406 1 94.69 196 HIS A O 1
ATOM 1458 N N . PRO A 1 197 ? -7.395 14.984 14.008 1 95.5 197 PRO A N 1
ATOM 1459 C CA . PRO A 1 197 ? -8.547 14.336 14.633 1 95.5 197 PRO A CA 1
ATOM 1460 C C . PRO A 1 197 ? -9.797 14.383 13.766 1 95.5 197 PRO A C 1
ATOM 1462 O O . PRO A 1 197 ? -10.789 13.703 14.047 1 95.5 197 PRO A O 1
ATOM 1465 N N . MET A 1 198 ? -9.781 15.195 12.711 1 95.88 198 MET A N 1
ATOM 1466 C CA . MET A 1 198 ? -10.938 15.344 11.82 1 95.88 198 MET A CA 1
ATOM 1467 C C . MET A 1 198 ? -10.594 14.891 10.406 1 95.88 198 MET A C 1
ATOM 1469 O O . MET A 1 198 ? -11.016 15.516 9.43 1 95.88 198 MET A O 1
ATOM 1473 N N . HIS A 1 199 ? -9.805 13.977 10.289 1 95.81 199 HIS A N 1
ATOM 1474 C CA . HIS A 1 199 ? -9.477 13.406 8.984 1 95.81 199 HIS A CA 1
ATOM 1475 C C . HIS A 1 199 ? -9.695 11.898 8.977 1 95.81 199 HIS A C 1
ATOM 1477 O O . HIS A 1 199 ? -9.273 11.195 9.906 1 95.81 199 HIS A O 1
ATOM 1483 N N . PRO A 1 200 ? -10.281 11.344 7.938 1 95.69 200 PRO A N 1
ATOM 1484 C CA . PRO A 1 200 ? -10.625 9.922 7.918 1 95.69 200 PRO A CA 1
ATOM 1485 C C . PRO A 1 200 ? -9.398 9.023 7.766 1 95.69 200 PRO A C 1
ATOM 1487 O O . PRO A 1 200 ? -9.445 7.844 8.125 1 95.69 200 PRO A O 1
ATOM 1490 N N . THR A 1 201 ? -8.391 9.5 7.172 1 95.5 201 THR A N 1
ATOM 1491 C CA . THR A 1 201 ? -7.168 8.734 6.93 1 95.5 201 THR A CA 1
ATOM 1492 C C . THR A 1 201 ? -5.945 9.492 7.445 1 95.5 201 THR A C 1
ATOM 1494 O O . THR A 1 201 ? -4.996 9.734 6.695 1 95.5 201 THR A O 1
ATOM 1497 N N . ALA A 1 202 ? -5.887 9.734 8.664 1 95.31 202 ALA A N 1
ATOM 1498 C CA . ALA A 1 202 ? -5.004 10.727 9.281 1 95.31 202 ALA A CA 1
ATOM 1499 C C . ALA A 1 202 ? -3.545 10.297 9.164 1 95.31 202 ALA A C 1
ATOM 1501 O O . ALA A 1 202 ? -2.646 11.141 9.117 1 95.31 202 ALA A O 1
ATOM 1502 N N . LYS A 1 203 ? -3.293 8.992 9.086 1 96.5 203 LYS A N 1
ATOM 1503 C CA . LYS A 1 203 ? -1.897 8.562 9.117 1 96.5 203 LYS A CA 1
ATOM 1504 C C . LYS A 1 203 ? -1.574 7.656 7.93 1 96.5 203 LYS A C 1
ATOM 1506 O O . LYS A 1 203 ? -0.61 6.887 7.973 1 96.5 203 LYS A O 1
ATOM 1511 N N . SER A 1 204 ? -2.438 7.715 6.961 1 94.12 204 SER A N 1
ATOM 1512 C CA . SER A 1 204 ? -2.145 6.934 5.766 1 94.12 204 SER A CA 1
ATOM 1513 C C . SER A 1 204 ? -0.867 7.418 5.09 1 94.12 204 SER A C 1
ATOM 1515 O O . SER A 1 204 ? -0.619 8.625 5.008 1 94.12 204 SER A O 1
ATOM 1517 N N . ARG A 1 205 ? -0.026 6.453 4.699 1 90.94 205 ARG A N 1
ATOM 1518 C CA . ARG A 1 205 ? 1.231 6.676 3.992 1 90.94 205 ARG A CA 1
ATOM 1519 C C . ARG A 1 205 ? 1.363 5.738 2.797 1 90.94 205 ARG A C 1
ATOM 1521 O O . ARG A 1 205 ? 2.408 5.113 2.605 1 90.94 205 ARG A O 1
ATOM 1528 N N . GLU A 1 206 ? 0.346 5.531 2.08 1 84.69 206 GLU A N 1
ATOM 1529 C CA . GLU A 1 206 ? 0.366 4.555 0.992 1 84.69 206 GLU A CA 1
ATOM 1530 C C . GLU A 1 206 ? 1.539 4.805 0.049 1 84.69 206 GLU A C 1
ATOM 1532 O O . GLU A 1 206 ? 1.771 5.941 -0.375 1 84.69 206 GLU A O 1
ATOM 1537 N N . GLY A 1 207 ? 2.197 3.76 -0.263 1 82.12 207 GLY A N 1
ATOM 1538 C CA . GLY A 1 207 ? 3.348 3.857 -1.146 1 82.12 207 GLY A CA 1
ATOM 1539 C C . GLY A 1 207 ? 4.664 3.588 -0.442 1 82.12 207 GLY A C 1
ATOM 1540 O O . GLY A 1 207 ? 5.684 3.342 -1.092 1 82.12 207 GLY A O 1
ATOM 1541 N N . LEU A 1 208 ? 4.594 3.656 0.889 1 88.75 208 LEU A N 1
ATOM 1542 C CA . LEU A 1 208 ? 5.801 3.352 1.651 1 88.75 208 LEU A CA 1
ATOM 1543 C C . LEU A 1 208 ? 5.848 1.875 2.025 1 88.75 208 LEU A C 1
ATOM 1545 O O . LEU A 1 208 ? 4.82 1.284 2.369 1 88.75 208 LEU A O 1
ATOM 1549 N N . SER A 1 209 ? 7.035 1.274 1.936 1 84.12 209 SER A N 1
ATOM 1550 C CA . SER A 1 209 ? 7.27 -0.041 2.523 1 84.12 209 SER A CA 1
ATOM 1551 C C . SER A 1 209 ? 7.348 0.04 4.043 1 84.12 209 SER A C 1
ATOM 1553 O O . SER A 1 209 ? 7.387 1.133 4.613 1 84.12 209 SER A O 1
ATOM 1555 N N . GLU A 1 210 ? 7.375 -1.101 4.66 1 83.81 210 GLU A N 1
ATOM 1556 C CA . GLU A 1 210 ? 7.492 -1.144 6.117 1 83.81 210 GLU A CA 1
ATOM 1557 C C . GLU A 1 210 ? 8.781 -0.476 6.586 1 83.81 210 GLU A C 1
ATOM 1559 O O . GLU A 1 210 ? 8.773 0.295 7.551 1 83.81 210 GLU A O 1
ATOM 1564 N N . SER A 1 211 ? 9.852 -0.791 5.879 1 86.38 211 SER A N 1
ATOM 1565 C CA . SER A 1 211 ? 11.133 -0.209 6.262 1 86.38 211 SER A CA 1
ATOM 1566 C C . SER A 1 211 ? 11.148 1.299 6.035 1 86.38 211 SER A C 1
ATOM 1568 O O . SER A 1 211 ? 11.703 2.049 6.84 1 86.38 211 SER A O 1
ATOM 1570 N N . GLU A 1 212 ? 10.555 1.706 5 1 90.62 212 GLU A N 1
ATOM 1571 C CA . GLU A 1 212 ? 10.5 3.133 4.699 1 90.62 212 GLU A CA 1
ATOM 1572 C C . GLU A 1 212 ? 9.633 3.877 5.711 1 90.62 212 GLU A C 1
ATOM 1574 O O . GLU A 1 212 ? 9.914 5.027 6.055 1 90.62 212 GLU A O 1
ATOM 1579 N N . THR A 1 213 ? 8.578 3.234 6.148 1 92.69 213 THR A N 1
ATOM 1580 C CA . THR A 1 213 ? 7.738 3.832 7.184 1 92.69 213 THR A CA 1
ATOM 1581 C C . THR A 1 213 ? 8.562 4.137 8.43 1 92.69 213 THR A C 1
ATOM 1583 O O . THR A 1 213 ? 8.383 5.188 9.055 1 92.69 213 THR A O 1
ATOM 1586 N N . GLY A 1 214 ? 9.398 3.285 8.758 1 94.12 214 GLY A N 1
ATOM 1587 C CA . GLY A 1 214 ? 10.25 3.5 9.914 1 94.12 214 GLY A CA 1
ATOM 1588 C C . GLY A 1 214 ? 11.195 4.676 9.742 1 94.12 214 GLY A C 1
ATOM 1589 O O . GLY A 1 214 ? 11.422 5.434 10.688 1 94.12 214 GLY A O 1
ATOM 1590 N N . LEU A 1 215 ? 11.68 4.91 8.555 1 94.56 215 LEU A N 1
ATOM 1591 C CA . LEU A 1 215 ? 12.688 5.934 8.273 1 94.56 215 LEU A CA 1
ATOM 1592 C C . LEU A 1 215 ? 12.031 7.301 8.094 1 94.56 215 LEU A C 1
ATOM 1594 O O . LEU A 1 215 ? 12.578 8.312 8.531 1 94.56 215 LEU A O 1
ATOM 1598 N N . TYR A 1 216 ? 10.859 7.305 7.496 1 96.38 216 TYR A N 1
ATOM 1599 C CA . TYR A 1 216 ? 10.359 8.57 6.98 1 96.38 216 TYR A CA 1
ATOM 1600 C C . TYR A 1 216 ? 9.234 9.109 7.852 1 96.38 216 TYR A C 1
ATOM 1602 O O . TYR A 1 216 ? 8.703 10.188 7.598 1 96.38 216 TYR A O 1
ATOM 1610 N N . SER A 1 217 ? 8.891 8.414 8.938 1 97.31 217 SER A N 1
ATOM 1611 C CA . SER A 1 217 ? 7.766 8.836 9.766 1 97.31 217 SER A CA 1
ATOM 1612 C C . SER A 1 217 ? 8.242 9.617 10.984 1 97.31 217 SER A C 1
ATOM 1614 O O . SER A 1 217 ? 9 9.094 11.805 1 97.31 217 SER A O 1
ATOM 1616 N N . PRO A 1 218 ? 7.738 10.812 11.148 1 97.62 218 PRO A N 1
ATOM 1617 C CA . PRO A 1 218 ? 8.078 11.555 12.367 1 97.62 218 PRO A CA 1
ATOM 1618 C C . PRO A 1 218 ? 7.617 10.859 13.641 1 97.62 218 PRO A C 1
ATOM 1620 O O . PRO A 1 218 ? 8.289 10.93 14.672 1 97.62 218 PRO A O 1
ATOM 1623 N N . GLU A 1 219 ? 6.527 10.102 13.578 1 97.56 219 GLU A N 1
ATOM 1624 C CA . GLU A 1 219 ? 5.969 9.406 14.734 1 97.56 219 GLU A CA 1
ATOM 1625 C C . GLU A 1 219 ? 6.945 8.359 15.266 1 97.56 219 GLU A C 1
ATOM 1627 O O . GLU A 1 219 ? 6.949 8.055 16.469 1 97.56 219 GLU A O 1
ATOM 1632 N N . LEU A 1 220 ? 7.758 7.871 14.383 1 97.25 220 LEU A N 1
ATOM 1633 C CA . LEU A 1 220 ? 8.719 6.84 14.766 1 97.25 220 LEU A CA 1
ATOM 1634 C C . LEU A 1 220 ? 10.102 7.441 14.984 1 97.25 220 LEU A C 1
ATOM 1636 O O . LEU A 1 220 ? 11.07 6.715 15.219 1 97.25 220 LEU A O 1
ATOM 1640 N N . ARG A 1 221 ? 10.211 8.719 14.852 1 97.19 221 ARG A N 1
ATOM 1641 C CA . ARG A 1 221 ? 11.453 9.461 15.031 1 97.19 221 ARG A CA 1
ATOM 1642 C C . ARG A 1 221 ? 12.531 8.961 14.07 1 97.19 221 ARG A C 1
ATOM 1644 O O . ARG A 1 221 ? 13.695 8.812 14.453 1 97.19 221 ARG A O 1
ATOM 1651 N N . GLY A 1 222 ? 12.055 8.695 12.875 1 95.06 222 GLY A N 1
ATOM 1652 C CA . GLY A 1 222 ? 12.984 8.258 11.836 1 95.06 222 GLY A CA 1
ATOM 1653 C C . GLY A 1 222 ? 13.938 9.352 11.391 1 95.06 222 GLY A C 1
ATOM 1654 O O . GLY A 1 222 ? 13.75 10.523 11.734 1 95.06 222 GLY A O 1
ATOM 1655 N N . SER A 1 223 ? 15.008 8.992 10.727 1 97.06 223 SER A N 1
ATOM 1656 C CA . SER A 1 223 ? 15.984 9.898 10.125 1 97.06 223 SER A CA 1
ATOM 1657 C C . SER A 1 223 ? 16.656 9.258 8.914 1 97.06 223 SER A C 1
ATOM 1659 O O . SER A 1 223 ? 16.688 8.031 8.789 1 97.06 223 SER A O 1
ATOM 1661 N N . PHE A 1 224 ? 17.141 10.062 8.031 1 96.62 224 PHE A N 1
ATOM 1662 C CA . PHE A 1 224 ? 17.719 9.555 6.793 1 96.62 224 PHE A CA 1
ATOM 1663 C C . PHE A 1 224 ? 18.594 10.625 6.129 1 96.62 224 PHE A C 1
ATOM 1665 O O . PHE A 1 224 ? 18.344 11.82 6.297 1 96.62 224 PHE A O 1
ATOM 1672 N N . PRO A 1 225 ? 19.656 10.18 5.418 1 96.88 225 PRO A N 1
ATOM 1673 C CA . PRO A 1 225 ? 20.344 11.148 4.555 1 96.88 225 PRO A CA 1
ATOM 1674 C C . PRO A 1 225 ? 19.484 11.57 3.361 1 96.88 225 PRO A C 1
ATOM 1676 O O . PRO A 1 225 ? 18.672 10.789 2.865 1 96.88 225 PRO A O 1
ATOM 1679 N N . LEU A 1 226 ? 19.641 12.742 2.939 1 98.44 226 LEU A N 1
ATOM 1680 C CA . LEU A 1 226 ? 18.953 13.203 1.736 1 98.44 226 LEU A CA 1
ATOM 1681 C C . LEU A 1 226 ? 19.625 12.656 0.484 1 98.44 226 LEU A C 1
ATOM 1683 O O . LEU A 1 226 ? 20.766 12.18 0.544 1 98.44 226 LEU A O 1
ATOM 1687 N N . HIS A 1 227 ? 18.859 12.586 -0.552 1 98 227 HIS A N 1
ATOM 1688 C CA . HIS A 1 227 ? 19.375 12.234 -1.871 1 98 227 HIS A CA 1
ATOM 1689 C C . HIS A 1 227 ? 19.672 13.477 -2.701 1 98 227 HIS A C 1
ATOM 1691 O O . HIS A 1 227 ? 18.844 14.391 -2.773 1 98 227 HIS A O 1
ATOM 1697 N N . TRP A 1 228 ? 20.844 13.477 -3.32 1 98.62 228 TRP A N 1
ATOM 1698 C CA . TRP A 1 228 ? 21.266 14.719 -3.965 1 98.62 228 TRP A CA 1
ATOM 1699 C C . TRP A 1 228 ? 21.359 14.539 -5.477 1 98.62 228 TRP A C 1
ATOM 1701 O O . TRP A 1 228 ? 21.812 13.5 -5.957 1 98.62 228 TRP A O 1
ATOM 1711 N N . MET A 1 229 ? 20.922 15.562 -6.172 1 98.62 229 MET A N 1
ATOM 1712 C CA . MET A 1 229 ? 21.078 15.68 -7.621 1 98.62 229 MET A CA 1
ATOM 1713 C C . MET A 1 229 ? 21.906 16.906 -7.973 1 98.62 229 MET A C 1
ATOM 1715 O O . MET A 1 229 ? 21.875 17.922 -7.266 1 98.62 229 MET A O 1
ATOM 1719 N N . ALA A 1 230 ? 22.688 16.781 -9.016 1 98.75 230 ALA A N 1
ATOM 1720 C CA . ALA A 1 230 ? 23.375 17.938 -9.602 1 98.75 230 ALA A CA 1
ATOM 1721 C C . ALA A 1 230 ? 22.578 18.5 -10.781 1 98.75 230 ALA A C 1
ATOM 1723 O O . ALA A 1 230 ? 22.234 17.766 -11.703 1 98.75 230 ALA A O 1
ATOM 1724 N N . VAL A 1 231 ? 22.266 19.719 -10.734 1 98.81 231 VAL A N 1
ATOM 1725 C CA . VAL A 1 231 ? 21.453 20.359 -11.75 1 98.81 231 VAL A CA 1
ATOM 1726 C C . VAL A 1 231 ? 22.297 21.312 -12.586 1 98.81 231 VAL A C 1
ATOM 1728 O O . VAL A 1 231 ? 22.953 22.219 -12.039 1 98.81 231 VAL A O 1
ATOM 1731 N N . ALA A 1 232 ? 22.266 21.172 -13.859 1 98.62 232 ALA A N 1
ATOM 1732 C CA . ALA A 1 232 ? 23 22.047 -14.766 1 98.62 232 ALA A CA 1
ATOM 1733 C C . ALA A 1 232 ? 22.422 23.469 -14.75 1 98.62 232 ALA A C 1
ATOM 1735 O O . ALA A 1 232 ? 21.203 23.641 -14.586 1 98.62 232 ALA A O 1
ATOM 1736 N N . PRO A 1 233 ? 23.266 24.438 -15.039 1 97.88 233 PRO A N 1
ATOM 1737 C CA . PRO A 1 233 ? 22.781 25.812 -15.008 1 97.88 233 PRO A CA 1
ATOM 1738 C C . PRO A 1 233 ? 21.656 26.078 -16.016 1 97.88 233 PRO A C 1
ATOM 1740 O O . PRO A 1 233 ? 20.75 26.859 -15.734 1 97.88 233 PRO A O 1
ATOM 1743 N N . SER A 1 234 ? 21.656 25.375 -17.078 1 97.81 234 SER A N 1
ATOM 1744 C CA . SER A 1 234 ? 20.719 25.656 -18.172 1 97.81 234 SER A CA 1
ATOM 1745 C C . SER A 1 234 ? 19.312 25.219 -17.797 1 97.81 234 SER A C 1
ATOM 1747 O O . SER A 1 234 ? 18.328 25.641 -18.422 1 97.81 234 SER A O 1
ATOM 1749 N N . VAL A 1 235 ? 19.156 24.375 -16.797 1 98.5 235 VAL A N 1
ATOM 1750 C CA . VAL A 1 235 ? 17.828 23.859 -16.438 1 98.5 235 VAL A CA 1
ATOM 1751 C C . VAL A 1 235 ? 17.516 24.203 -14.992 1 98.5 235 VAL A C 1
ATOM 1753 O O . VAL A 1 235 ? 16.562 23.672 -14.406 1 98.5 235 VAL A O 1
ATOM 1756 N N . LEU A 1 236 ? 18.312 25.078 -14.438 1 98.5 236 LEU A N 1
ATOM 1757 C CA . LEU A 1 236 ? 18.125 25.484 -13.047 1 98.5 236 LEU A CA 1
ATOM 1758 C C . LEU A 1 236 ? 17.125 26.625 -12.938 1 98.5 236 LEU A C 1
ATOM 1760 O O . LEU A 1 236 ? 17.234 27.609 -13.68 1 98.5 236 LEU A O 1
ATOM 1764 N N . ALA A 1 237 ? 16.172 26.469 -12.141 1 98.38 237 ALA A N 1
ATOM 1765 C CA . ALA A 1 237 ? 15.297 27.562 -11.703 1 98.38 237 ALA A CA 1
ATOM 1766 C C . ALA A 1 237 ? 15.477 27.844 -10.219 1 98.38 237 ALA A C 1
ATOM 1768 O O . ALA A 1 237 ? 15.539 26.922 -9.398 1 98.38 237 ALA A O 1
ATOM 1769 N N . ALA A 1 238 ? 15.641 29.125 -9.844 1 98.31 238 ALA A N 1
ATOM 1770 C CA . ALA A 1 238 ? 15.906 29.438 -8.445 1 98.31 238 ALA A CA 1
ATOM 1771 C C . ALA A 1 238 ? 15.586 30.906 -8.133 1 98.31 238 ALA A C 1
ATOM 1773 O O . ALA A 1 238 ? 15.469 31.719 -9.047 1 98.31 238 ALA A O 1
ATOM 1774 N N . ASP A 1 239 ? 15.344 31.172 -6.926 1 97.88 239 ASP A N 1
ATOM 1775 C CA . ASP A 1 239 ? 15.25 32.531 -6.379 1 97.88 239 ASP A CA 1
ATOM 1776 C C . ASP A 1 239 ? 15.664 32.562 -4.91 1 97.88 239 ASP A C 1
ATOM 1778 O O . ASP A 1 239 ? 15.602 31.531 -4.223 1 97.88 239 ASP A O 1
ATOM 1782 N N . SER A 1 240 ? 16.266 33.688 -4.48 1 98.06 240 SER A N 1
ATOM 1783 C CA . SER A 1 240 ? 16.703 33.812 -3.094 1 98.06 240 SER A CA 1
ATOM 1784 C C . SER A 1 240 ? 16.656 35.281 -2.629 1 98.06 240 SER A C 1
ATOM 1786 O O . SER A 1 240 ? 17.062 36.156 -3.363 1 98.06 240 SER A O 1
ATOM 1788 N N . ALA A 1 241 ? 16.109 35.438 -1.52 1 97.75 241 ALA A N 1
ATOM 1789 C CA . ALA A 1 241 ? 16.203 36.656 -0.762 1 97.75 241 ALA A CA 1
ATOM 1790 C C . ALA A 1 241 ? 16.891 36.438 0.585 1 97.75 241 ALA A C 1
ATOM 1792 O O . ALA A 1 241 ? 16.734 37.25 1.511 1 97.75 241 ALA A O 1
ATOM 1793 N N . TRP A 1 242 ? 17.516 35.281 0.665 1 97.88 242 TRP A N 1
ATOM 1794 C CA . TRP A 1 242 ? 18.312 34.938 1.848 1 97.88 242 TRP A CA 1
ATOM 1795 C C . TRP A 1 242 ? 19.516 35.875 1.973 1 97.88 242 TRP A C 1
ATOM 1797 O O . TRP A 1 242 ? 20.219 36.125 0.993 1 97.88 242 TRP A O 1
ATOM 1807 N N . THR A 1 243 ? 19.703 36.406 3.166 1 96.56 243 THR A N 1
ATOM 1808 C CA . THR A 1 243 ? 20.859 37.281 3.391 1 96.56 243 THR A CA 1
ATOM 1809 C C . THR A 1 243 ? 21.625 36.844 4.633 1 96.56 243 THR A C 1
ATOM 1811 O O . THR A 1 243 ? 21.047 36.312 5.578 1 96.56 243 THR A O 1
ATOM 1814 N N . GLU A 1 244 ? 22.828 36.938 4.594 1 95.38 244 GLU A N 1
ATOM 1815 C CA . GLU A 1 244 ? 23.734 36.781 5.727 1 95.38 244 GLU A CA 1
ATOM 1816 C C . GLU A 1 244 ? 24.625 38.031 5.875 1 95.38 244 GLU A C 1
ATOM 1818 O O . GLU A 1 244 ? 25.375 38.375 4.957 1 95.38 244 GLU A O 1
ATOM 1823 N N . ARG A 1 245 ? 24.562 38.656 6.977 1 93.06 245 ARG A N 1
ATOM 1824 C CA . ARG A 1 245 ? 25.281 39.906 7.238 1 93.06 245 ARG A CA 1
ATOM 1825 C C . ARG A 1 245 ? 24.984 40.969 6.16 1 93.06 245 ARG A C 1
ATOM 1827 O O . ARG A 1 245 ? 25.906 41.562 5.605 1 93.06 245 ARG A O 1
ATOM 1834 N N . GLY A 1 246 ? 23.797 40.906 5.719 1 90.75 246 GLY A N 1
ATOM 1835 C CA . GLY A 1 246 ? 23.328 41.906 4.781 1 90.75 246 GLY A CA 1
ATOM 1836 C C . GLY A 1 246 ? 23.625 41.562 3.332 1 90.75 246 GLY A C 1
ATOM 1837 O O . GLY A 1 246 ? 23.234 42.281 2.422 1 90.75 246 GLY A O 1
ATOM 1838 N N . ARG A 1 247 ? 24.219 40.469 3.105 1 95 247 ARG A N 1
ATOM 1839 C CA . ARG A 1 247 ? 24.562 40.062 1.742 1 95 247 ARG A CA 1
ATOM 1840 C C . ARG A 1 247 ? 23.703 38.906 1.267 1 95 247 ARG A C 1
ATOM 1842 O O . ARG A 1 247 ? 23.453 37.969 2.016 1 95 247 ARG A O 1
ATOM 1849 N N . PRO A 1 248 ? 23.281 39.062 0.075 1 94.81 248 PRO A N 1
ATOM 1850 C CA . PRO A 1 248 ? 22.484 37.969 -0.465 1 94.81 248 PRO A CA 1
ATOM 1851 C C . PRO A 1 248 ? 23.281 36.656 -0.623 1 94.81 248 PRO A C 1
ATOM 1853 O O . PRO A 1 248 ? 24.453 36.719 -0.994 1 94.81 248 PRO A O 1
ATOM 1856 N N . VAL A 1 249 ? 22.719 35.531 -0.367 1 97.69 249 VAL A N 1
ATOM 1857 C CA . VAL A 1 249 ? 23.328 34.219 -0.535 1 97.69 249 VAL A CA 1
ATOM 1858 C C . VAL A 1 249 ? 22.547 33.406 -1.573 1 97.69 249 VAL A C 1
ATOM 1860 O O . VAL A 1 249 ? 21.344 33.188 -1.422 1 97.69 249 VAL A O 1
ATOM 1863 N N . PRO A 1 250 ? 23.25 33 -2.639 1 97 250 PRO A N 1
ATOM 1864 C CA . PRO A 1 250 ? 22.562 32.125 -3.604 1 97 250 PRO A CA 1
ATOM 1865 C C . PRO A 1 250 ? 22.094 30.812 -2.988 1 97 250 PRO A C 1
ATOM 1867 O O . PRO A 1 250 ? 22.797 30.234 -2.146 1 97 250 PRO A O 1
ATOM 1870 N N . PRO A 1 251 ? 20.953 30.375 -3.434 1 97.19 251 PRO A N 1
ATOM 1871 C CA . PRO A 1 251 ? 20.406 29.172 -2.818 1 97.19 251 PRO A CA 1
ATOM 1872 C C . PRO A 1 251 ? 21.297 27.953 -3.039 1 97.19 251 PRO A C 1
ATOM 1874 O O . PRO A 1 251 ? 21.359 27.062 -2.188 1 97.19 251 PRO A O 1
ATOM 1877 N N . GLY A 1 252 ? 22.016 27.891 -4.18 1 97.56 252 GLY A N 1
ATOM 1878 C CA . GLY A 1 252 ? 22.953 26.797 -4.406 1 97.56 252 GLY A CA 1
ATOM 1879 C C . GLY A 1 252 ? 24.031 26.703 -3.34 1 97.56 252 GLY A C 1
ATOM 1880 O O . GLY A 1 252 ? 24.438 25.609 -2.957 1 97.56 252 GLY A O 1
ATOM 1881 N N . ARG A 1 253 ? 24.469 27.844 -2.91 1 97.19 253 ARG A N 1
ATOM 1882 C CA . ARG A 1 253 ? 25.484 27.875 -1.85 1 97.19 253 ARG A CA 1
ATOM 1883 C C . ARG A 1 253 ? 24.906 27.359 -0.536 1 97.19 253 ARG A C 1
ATOM 1885 O O . ARG A 1 253 ? 25.609 26.719 0.244 1 97.19 253 ARG A O 1
ATOM 1892 N N . LEU A 1 254 ? 23.719 27.719 -0.292 1 98.06 254 LEU A N 1
ATOM 1893 C CA . LEU A 1 254 ? 23.047 27.234 0.914 1 98.06 254 LEU A CA 1
ATOM 1894 C C . LEU A 1 254 ? 22.953 25.719 0.926 1 98.06 254 LEU A C 1
ATOM 1896 O O . LEU A 1 254 ? 23.312 25.078 1.921 1 98.06 254 LEU A O 1
ATOM 1900 N N . THR A 1 255 ? 22.516 25.125 -0.177 1 98.31 255 THR A N 1
ATOM 1901 C CA . THR A 1 255 ? 22.328 23.672 -0.223 1 98.31 255 THR A CA 1
ATOM 1902 C C . THR A 1 255 ? 23.672 22.953 -0.18 1 98.31 255 THR A C 1
ATOM 1904 O O . THR A 1 255 ? 23.797 21.875 0.406 1 98.31 255 THR A O 1
ATOM 1907 N N . GLU A 1 256 ? 24.625 23.531 -0.804 1 97.62 256 GLU A N 1
ATOM 1908 C CA . GLU A 1 256 ? 25.969 22.938 -0.745 1 97.62 256 GLU A CA 1
ATOM 1909 C C . GLU A 1 256 ? 26.469 22.875 0.692 1 97.62 256 GLU A C 1
ATOM 1911 O O . GLU A 1 256 ? 27.062 21.859 1.104 1 97.62 256 GLU A O 1
ATOM 1916 N N . ARG A 1 257 ? 26.281 23.938 1.385 1 97.31 257 ARG A N 1
ATOM 1917 C CA . ARG A 1 257 ? 26.688 23.969 2.783 1 97.31 257 ARG A CA 1
ATOM 1918 C C . ARG A 1 257 ? 25.938 22.938 3.607 1 97.31 257 ARG A C 1
ATOM 1920 O O . ARG A 1 257 ? 26.516 22.281 4.484 1 97.31 257 ARG A O 1
ATOM 1927 N N . LEU A 1 258 ? 24.703 22.797 3.373 1 98.12 258 LEU A N 1
ATOM 1928 C CA . LEU A 1 258 ? 23.859 21.875 4.129 1 98.12 258 LEU A CA 1
ATOM 1929 C C . LEU A 1 258 ? 24.203 20.422 3.797 1 98.12 258 LEU A C 1
ATOM 1931 O O . LEU A 1 258 ? 24 19.531 4.625 1 98.12 258 LEU A O 1
ATOM 1935 N N . ALA A 1 259 ? 24.656 20.203 2.568 1 97.75 259 ALA A N 1
ATOM 1936 C CA . ALA A 1 259 ? 25.078 18.859 2.174 1 97.75 259 ALA A CA 1
ATOM 1937 C C . ALA A 1 259 ? 26.281 18.406 2.984 1 97.75 259 ALA A C 1
ATOM 1939 O O . ALA A 1 259 ? 26.422 17.219 3.305 1 97.75 259 ALA A O 1
ATOM 1940 N N . GLY A 1 260 ? 27.141 19.344 3.293 1 95.81 260 GLY A N 1
ATOM 1941 C CA . GLY A 1 260 ? 28.375 19.016 3.986 1 95.81 260 GLY A CA 1
ATOM 1942 C C . GLY A 1 260 ? 29.516 18.656 3.047 1 95.81 260 GLY A C 1
ATOM 1943 O O . GLY A 1 260 ? 29.344 18.688 1.825 1 95.81 260 GLY A O 1
ATOM 1944 N N . PRO A 1 261 ? 30.641 18.328 3.617 1 95.19 261 PRO A N 1
ATOM 1945 C CA . PRO A 1 261 ? 31.828 18.062 2.793 1 95.19 261 PRO A CA 1
ATOM 1946 C C . PRO A 1 261 ? 31.75 16.719 2.064 1 95.19 261 PRO A C 1
ATOM 1948 O O . PRO A 1 261 ? 31.094 15.781 2.547 1 95.19 261 PRO A O 1
ATOM 1951 N N . GLY A 1 262 ? 32.375 16.688 0.884 1 94.88 262 GLY A N 1
ATOM 1952 C CA . GLY A 1 262 ? 32.562 15.406 0.214 1 94.88 262 GLY A CA 1
ATOM 1953 C C . GLY A 1 262 ? 31.516 15.141 -0.854 1 94.88 262 GLY A C 1
ATOM 1954 O O . GLY A 1 262 ? 31.547 14.094 -1.508 1 94.88 262 GLY A O 1
ATOM 1955 N N . LEU A 1 263 ? 30.531 16 -1.028 1 95.75 263 LEU A N 1
ATOM 1956 C CA . LEU A 1 263 ? 29.578 15.828 -2.117 1 95.75 263 LEU A CA 1
ATOM 1957 C C . LEU A 1 263 ? 30.266 15.961 -3.471 1 95.75 263 LEU A C 1
ATOM 1959 O O . LEU A 1 263 ? 30.938 16.969 -3.742 1 95.75 263 LEU A O 1
ATOM 1963 N N . PRO A 1 264 ? 30.125 14.984 -4.312 1 95.94 264 PRO A N 1
ATOM 1964 C CA . PRO A 1 264 ? 30.797 15.047 -5.609 1 95.94 264 PRO A CA 1
ATOM 1965 C C . PRO A 1 264 ? 30.062 15.914 -6.621 1 95.94 264 PRO A C 1
ATOM 1967 O O . PRO A 1 264 ? 29.719 15.445 -7.707 1 95.94 264 PRO A O 1
ATOM 1970 N N . LEU A 1 265 ? 29.938 17.141 -6.309 1 97.38 265 LEU A N 1
ATOM 1971 C CA . LEU A 1 265 ? 29.234 18.094 -7.16 1 97.38 265 LEU A CA 1
ATOM 1972 C C . LEU A 1 265 ? 30.125 18.547 -8.312 1 97.38 265 LEU A C 1
ATOM 1974 O O . LEU A 1 265 ? 31.203 19.094 -8.086 1 97.38 265 LEU A O 1
ATOM 1978 N N . PRO A 1 266 ? 29.688 18.328 -9.547 1 97.06 266 PRO A N 1
ATOM 1979 C CA . PRO A 1 266 ? 30.484 18.828 -10.672 1 97.06 266 PRO A CA 1
ATOM 1980 C C . PRO A 1 266 ? 30.578 20.359 -10.711 1 97.06 266 PRO A C 1
ATOM 1982 O O . PRO A 1 266 ? 29.656 21.047 -10.258 1 97.06 266 PRO A O 1
ATOM 1985 N N . ASP A 1 267 ? 31.609 20.828 -11.367 1 96.31 267 ASP A N 1
ATOM 1986 C CA . ASP A 1 267 ? 31.797 22.266 -11.477 1 96.31 267 ASP A CA 1
ATOM 1987 C C . ASP A 1 267 ? 30.641 22.922 -12.219 1 96.31 267 ASP A C 1
ATOM 1989 O O . ASP A 1 267 ? 30.234 22.453 -13.281 1 96.31 267 ASP A O 1
ATOM 1993 N N . GLY A 1 268 ? 30.172 23.953 -11.641 1 96.56 268 GLY A N 1
ATOM 1994 C CA . GLY A 1 268 ? 29.125 24.734 -12.289 1 96.56 268 GLY A CA 1
ATOM 1995 C C . GLY A 1 268 ? 27.719 24.234 -11.984 1 96.56 268 GLY A C 1
ATOM 1996 O O . GLY A 1 268 ? 26.75 24.938 -12.242 1 96.56 268 GLY A O 1
ATOM 1997 N N . PHE A 1 269 ? 27.578 23.062 -11.453 1 98.5 269 PHE A N 1
ATOM 1998 C CA . PHE A 1 269 ? 26.266 22.516 -11.148 1 98.5 269 PHE A CA 1
ATOM 1999 C C . PHE A 1 269 ? 25.781 22.969 -9.781 1 98.5 269 PHE A C 1
ATOM 2001 O O . PHE A 1 269 ? 26.578 23.453 -8.961 1 98.5 269 PHE A O 1
ATOM 2008 N N . THR A 1 270 ? 24.516 22.891 -9.602 1 98.75 270 THR A N 1
ATOM 2009 C CA . THR A 1 270 ? 23.891 23.219 -8.32 1 98.75 270 THR A CA 1
ATOM 2010 C C . THR A 1 270 ? 23.344 21.953 -7.656 1 98.75 270 THR A C 1
ATOM 2012 O O . THR A 1 270 ? 22.734 21.109 -8.32 1 98.75 270 THR A O 1
ATOM 2015 N N . ALA A 1 271 ? 23.594 21.828 -6.352 1 98.75 271 ALA A N 1
ATOM 2016 C CA . ALA A 1 271 ? 23.125 20.672 -5.605 1 98.75 271 ALA A CA 1
ATOM 2017 C C . ALA A 1 271 ? 21.672 20.812 -5.215 1 98.75 271 ALA A C 1
ATOM 2019 O O . ALA A 1 271 ? 21.266 21.812 -4.609 1 98.75 271 ALA A O 1
ATOM 2020 N N . LEU A 1 272 ? 20.859 19.891 -5.605 1 98.88 272 LEU A N 1
ATOM 2021 C CA . LEU A 1 272 ? 19.438 19.844 -5.262 1 98.88 272 LEU A CA 1
ATOM 2022 C C . LEU A 1 272 ? 19.141 18.672 -4.34 1 98.88 272 LEU A C 1
ATOM 2024 O O . LEU A 1 272 ? 19.25 17.516 -4.75 1 98.88 272 LEU A O 1
ATOM 2028 N N . PRO A 1 273 ? 18.812 18.969 -3.102 1 98.81 273 PRO A N 1
ATOM 2029 C CA . PRO A 1 273 ? 18.422 17.875 -2.207 1 98.81 273 PRO A CA 1
ATOM 2030 C C . PRO A 1 273 ? 17 17.375 -2.469 1 98.81 273 PRO A C 1
ATOM 2032 O O . PRO A 1 273 ? 16.094 18.188 -2.711 1 98.81 273 PRO A O 1
ATOM 2035 N N . LEU A 1 274 ? 16.844 16.062 -2.439 1 98.69 274 LEU A N 1
ATOM 2036 C CA . LEU A 1 274 ? 15.547 15.414 -2.598 1 98.69 274 LEU A CA 1
ATOM 2037 C C . LEU A 1 274 ? 15.305 14.406 -1.479 1 98.69 274 LEU A C 1
ATOM 2039 O O . LEU A 1 274 ? 16.25 13.852 -0.922 1 98.69 274 LEU A O 1
ATOM 2043 N N . HIS A 1 275 ? 14.023 14.273 -1.14 1 97.94 275 HIS A N 1
ATOM 2044 C CA . HIS A 1 275 ? 13.664 13.094 -0.364 1 97.94 275 HIS A CA 1
ATOM 2045 C C . HIS A 1 275 ? 14.062 11.812 -1.089 1 97.94 275 HIS A C 1
ATOM 2047 O O . HIS A 1 275 ? 13.852 11.688 -2.297 1 97.94 275 HIS A O 1
ATOM 2053 N N . PRO A 1 276 ? 14.641 10.859 -0.388 1 95.75 276 PRO A N 1
ATOM 2054 C CA . PRO A 1 276 ? 15.086 9.648 -1.071 1 95.75 276 PRO A CA 1
ATOM 2055 C C . PRO A 1 276 ? 13.961 8.93 -1.811 1 95.75 276 PRO A C 1
ATOM 2057 O O . PRO A 1 276 ? 14.164 8.414 -2.91 1 95.75 276 PRO A O 1
ATOM 2060 N N . TRP A 1 277 ? 12.766 8.836 -1.237 1 94.31 277 TRP A N 1
ATOM 2061 C CA . TRP A 1 277 ? 11.617 8.242 -1.907 1 94.31 277 TRP A CA 1
ATOM 2062 C C . TRP A 1 277 ? 11.289 8.984 -3.197 1 94.31 277 TRP A C 1
ATOM 2064 O O . TRP A 1 277 ? 11.023 8.367 -4.23 1 94.31 277 TRP A O 1
ATOM 2074 N N . GLN A 1 278 ? 11.266 10.305 -3.107 1 95.94 278 GLN A N 1
ATOM 2075 C CA . GLN A 1 278 ? 10.977 11.156 -4.258 1 95.94 278 GLN A CA 1
ATOM 2076 C C . GLN A 1 278 ? 12.023 10.977 -5.352 1 95.94 278 GLN A C 1
ATOM 2078 O O . GLN A 1 278 ? 11.688 10.938 -6.539 1 95.94 278 GLN A O 1
ATOM 2083 N N . ALA A 1 279 ? 13.273 10.883 -4.973 1 96.12 279 ALA A N 1
ATOM 2084 C CA . ALA A 1 279 ? 14.359 10.711 -5.93 1 96.12 279 ALA A CA 1
ATOM 2085 C C . ALA A 1 279 ? 14.164 9.445 -6.762 1 96.12 279 ALA A C 1
ATOM 2087 O O . ALA A 1 279 ? 14.406 9.445 -7.973 1 96.12 279 ALA A O 1
ATOM 2088 N N . ARG A 1 280 ? 13.727 8.445 -6.117 1 90.56 280 ARG A N 1
ATOM 2089 C CA . ARG A 1 280 ? 13.516 7.176 -6.797 1 90.56 280 ARG A CA 1
ATOM 2090 C C . ARG A 1 280 ? 12.328 7.262 -7.754 1 90.56 280 ARG A C 1
ATOM 2092 O O . ARG A 1 280 ? 12.391 6.758 -8.875 1 90.56 280 ARG A O 1
ATOM 2099 N N . GLU A 1 281 ? 11.266 7.902 -7.344 1 91.06 281 GLU A N 1
ATOM 2100 C CA . GLU A 1 281 ? 10.031 7.953 -8.125 1 91.06 281 GLU A CA 1
ATOM 2101 C C . GLU A 1 281 ? 10.188 8.867 -9.336 1 91.06 281 GLU A C 1
ATOM 2103 O O . GLU A 1 281 ? 9.727 8.531 -10.43 1 91.06 281 GLU A O 1
ATOM 2108 N N . VAL A 1 282 ? 10.789 9.977 -9.148 1 94.44 282 VAL A N 1
ATOM 2109 C CA . VAL A 1 282 ? 10.82 10.984 -10.203 1 94.44 282 VAL A CA 1
ATOM 2110 C C . VAL A 1 282 ? 11.742 10.516 -11.328 1 94.44 282 VAL A C 1
ATOM 2112 O O . VAL A 1 282 ? 11.57 10.914 -12.484 1 94.44 282 VAL A O 1
ATOM 2115 N N . ARG A 1 283 ? 12.711 9.68 -11.047 1 92.19 283 ARG A N 1
ATOM 2116 C CA . ARG A 1 283 ? 13.648 9.188 -12.055 1 92.19 283 ARG A CA 1
ATOM 2117 C C . ARG A 1 283 ? 12.914 8.438 -13.156 1 92.19 283 ARG A C 1
ATOM 2119 O O . ARG A 1 283 ? 13.398 8.359 -14.289 1 92.19 283 ARG A O 1
ATOM 2126 N N . ARG A 1 284 ? 11.781 7.941 -12.805 1 87.69 284 ARG A N 1
ATOM 2127 C CA . ARG A 1 284 ? 11.031 7.105 -13.734 1 87.69 284 ARG A CA 1
ATOM 2128 C C . ARG A 1 284 ? 10.078 7.945 -14.586 1 87.69 284 ARG A C 1
ATOM 2130 O O . ARG A 1 284 ? 9.5 7.445 -15.555 1 87.69 284 ARG A O 1
ATOM 2137 N N . ARG A 1 285 ? 9.961 9.211 -14.266 1 90.75 285 ARG A N 1
ATOM 2138 C CA . ARG A 1 285 ? 9.125 10.102 -15.062 1 90.75 285 ARG A CA 1
ATOM 2139 C C . ARG A 1 285 ? 9.836 10.523 -16.344 1 90.75 285 ARG A C 1
ATOM 2141 O O . ARG A 1 285 ? 11.039 10.789 -16.328 1 90.75 285 ARG A O 1
ATOM 2148 N N . PRO A 1 286 ? 9.164 10.617 -17.453 1 90.38 286 PRO A N 1
ATOM 2149 C CA . PRO A 1 286 ? 9.789 10.844 -18.75 1 90.38 286 PRO A CA 1
ATOM 2150 C C . PRO A 1 286 ? 10.633 12.117 -18.797 1 90.38 286 PRO A C 1
ATOM 2152 O O . PRO A 1 286 ? 11.758 12.094 -19.297 1 90.38 286 PRO A O 1
ATOM 2155 N N . ARG A 1 287 ? 10.141 13.188 -18.266 1 94.94 287 ARG A N 1
ATOM 2156 C CA . ARG A 1 287 ? 10.859 14.453 -18.328 1 94.94 287 ARG A CA 1
ATOM 2157 C C . ARG A 1 287 ? 12.141 14.391 -17.5 1 94.94 287 ARG A C 1
ATOM 2159 O O . ARG A 1 287 ? 13.18 14.914 -17.906 1 94.94 287 ARG A O 1
ATOM 2166 N N . THR A 1 288 ? 12.062 13.789 -16.375 1 96.56 288 THR A N 1
ATOM 2167 C CA . THR A 1 288 ? 13.242 13.625 -15.523 1 96.56 288 THR A CA 1
ATOM 2168 C C . THR A 1 288 ? 14.242 12.68 -16.172 1 96.56 288 THR A C 1
ATOM 2170 O O . THR A 1 288 ? 15.453 12.945 -16.172 1 96.56 288 THR A O 1
ATOM 2173 N N . ALA A 1 289 ? 13.766 11.625 -16.734 1 92.88 289 ALA A N 1
ATOM 2174 C CA . ALA A 1 289 ? 14.617 10.641 -17.406 1 92.88 289 ALA A CA 1
ATOM 2175 C C . ALA A 1 289 ? 15.391 11.281 -18.547 1 92.88 289 ALA A C 1
ATOM 2177 O O . ALA A 1 289 ? 16.578 10.992 -18.75 1 92.88 289 ALA A O 1
ATOM 2178 N N . ALA A 1 290 ? 14.75 12.117 -19.281 1 95.69 290 ALA A N 1
ATOM 2179 C CA . ALA A 1 290 ? 15.391 12.812 -20.406 1 95.69 290 ALA A CA 1
ATOM 2180 C C . ALA A 1 290 ? 16.531 13.688 -19.922 1 95.69 290 ALA A C 1
ATOM 2182 O O . ALA A 1 290 ? 17.594 13.75 -20.547 1 95.69 290 ALA A O 1
ATOM 2183 N N . LEU A 1 291 ? 16.328 14.359 -18.859 1 97.75 291 LEU A N 1
ATOM 2184 C CA . LEU A 1 291 ? 17.359 15.219 -18.297 1 97.75 291 LEU A CA 1
ATOM 2185 C C . LEU A 1 291 ? 18.531 14.391 -17.781 1 97.75 291 LEU A C 1
ATOM 2187 O O . LEU A 1 291 ? 19.688 14.805 -17.891 1 97.75 291 LEU A O 1
ATOM 2191 N N . LEU A 1 292 ? 18.266 13.258 -17.219 1 96.31 292 LEU A N 1
ATOM 2192 C CA . LEU A 1 292 ? 19.312 12.352 -16.734 1 96.31 292 LEU A CA 1
ATOM 2193 C C . LEU A 1 292 ? 20.109 11.789 -17.891 1 96.31 292 LEU A C 1
ATOM 2195 O O . LEU A 1 292 ? 21.344 11.719 -17.812 1 96.31 292 LEU A O 1
ATOM 2199 N N . GLU A 1 293 ? 19.453 11.461 -18.906 1 93.94 293 GLU A N 1
ATOM 2200 C CA . GLU A 1 293 ? 20.094 10.891 -20.094 1 93.94 293 GLU A CA 1
ATOM 2201 C C . GLU A 1 293 ? 21.031 11.898 -20.766 1 93.94 293 GLU A C 1
ATOM 2203 O O . GLU A 1 293 ? 22.109 11.539 -21.234 1 93.94 293 GLU A O 1
ATOM 2208 N N . THR A 1 294 ? 20.641 13.125 -20.797 1 96.31 294 THR A N 1
ATOM 2209 C CA . THR A 1 294 ? 21.406 14.172 -21.469 1 96.31 294 THR A CA 1
ATOM 2210 C C . THR A 1 294 ? 22.516 14.695 -20.547 1 96.31 294 THR A C 1
ATOM 2212 O O . THR A 1 294 ? 23.375 15.453 -20.984 1 96.31 294 THR A O 1
ATOM 2215 N N . GLY A 1 295 ? 22.422 14.406 -19.281 1 96.94 295 GLY A N 1
ATOM 2216 C CA . GLY A 1 295 ? 23.438 14.828 -18.344 1 96.94 295 GLY A CA 1
ATOM 2217 C C . GLY A 1 295 ? 23.156 16.188 -17.734 1 96.94 295 GLY A C 1
ATOM 2218 O O . GLY A 1 295 ? 23.969 16.703 -16.953 1 96.94 295 GLY A O 1
ATOM 2219 N N . LEU A 1 296 ? 22.031 16.734 -18.094 1 98.25 296 LEU A N 1
ATOM 2220 C CA . LEU A 1 296 ? 21.656 18.031 -17.531 1 98.25 296 LEU A CA 1
ATOM 2221 C C . LEU A 1 296 ? 21.234 17.875 -16.062 1 98.25 296 LEU A C 1
ATOM 2223 O O . LEU A 1 296 ? 21.172 18.859 -15.328 1 98.25 296 LEU A O 1
ATOM 2227 N N . LEU A 1 297 ? 20.859 16.703 -15.734 1 98.25 297 LEU A N 1
ATOM 2228 C CA . LEU A 1 297 ? 20.641 16.234 -14.367 1 98.25 297 LEU A CA 1
ATOM 2229 C C . LEU A 1 297 ? 21.531 15.039 -14.062 1 98.25 297 LEU A C 1
ATOM 2231 O O . LEU A 1 297 ? 21.672 14.133 -14.883 1 98.25 297 LEU A O 1
ATOM 2235 N N . ARG A 1 298 ? 22.188 15.078 -12.945 1 98.12 298 ARG A N 1
ATOM 2236 C CA . ARG A 1 298 ? 23.047 13.961 -12.555 1 98.12 298 ARG A CA 1
ATOM 2237 C C . ARG A 1 298 ? 22.703 13.469 -11.156 1 98.12 298 ARG A C 1
ATOM 2239 O O . ARG A 1 298 ? 22.516 14.273 -10.234 1 98.12 298 ARG A O 1
ATOM 2246 N N . ASP A 1 299 ? 22.609 12.172 -11.031 1 96.38 299 ASP A N 1
ATOM 2247 C CA . ASP A 1 299 ? 22.297 11.539 -9.75 1 96.38 299 ASP A CA 1
ATOM 2248 C C . ASP A 1 299 ? 23.547 11.383 -8.898 1 96.38 299 ASP A C 1
ATOM 2250 O O . ASP A 1 299 ? 24.469 10.641 -9.258 1 96.38 299 ASP A O 1
ATOM 2254 N N . LEU A 1 300 ? 23.609 12.094 -7.734 1 97.12 300 LEU A N 1
ATOM 2255 C CA . LEU A 1 300 ? 24.781 12.062 -6.871 1 97.12 300 LEU A CA 1
ATOM 2256 C C . LEU A 1 300 ? 24.594 11.062 -5.734 1 97.12 300 LEU A C 1
ATOM 2258 O O . LEU A 1 300 ? 25.562 10.719 -5.043 1 97.12 300 LEU A O 1
ATOM 2262 N N . GLY A 1 301 ? 23.328 10.578 -5.477 1 93.56 301 GLY A N 1
ATOM 2263 C CA . GLY A 1 301 ? 23.047 9.57 -4.461 1 93.56 301 GLY A CA 1
ATOM 2264 C C . GLY A 1 301 ? 22.859 10.164 -3.076 1 93.56 301 GLY A C 1
ATOM 2265 O O . GLY A 1 301 ? 22.75 11.383 -2.922 1 93.56 301 GLY A O 1
ATOM 2266 N N . PRO A 1 302 ? 22.719 9.305 -2.066 1 94.06 302 PRO A N 1
ATOM 2267 C CA . PRO A 1 302 ? 22.609 9.758 -0.678 1 94.06 302 PRO A CA 1
ATOM 2268 C C . PRO A 1 302 ? 23.922 10.344 -0.144 1 94.06 302 PRO A C 1
ATOM 2270 O O . PRO A 1 302 ? 25 9.852 -0.464 1 94.06 302 PRO A O 1
ATOM 2273 N N . HIS A 1 303 ? 23.797 11.406 0.614 1 96.38 303 HIS A N 1
ATOM 2274 C CA . HIS A 1 303 ? 24.984 12.055 1.151 1 96.38 303 HIS A CA 1
ATOM 2275 C C . HIS A 1 303 ? 24.656 12.891 2.381 1 96.38 303 HIS A C 1
ATOM 2277 O O . HIS A 1 303 ? 23.531 13.383 2.516 1 96.38 303 HIS A O 1
ATOM 2283 N N . GLY A 1 304 ? 25.641 12.953 3.307 1 96.38 304 GLY A N 1
ATOM 2284 C CA . GLY A 1 304 ? 25.562 13.867 4.434 1 96.38 304 GLY A CA 1
ATOM 2285 C C . GLY A 1 304 ? 24.938 13.242 5.664 1 96.38 304 GLY A C 1
ATOM 2286 O O . GLY A 1 304 ? 24.547 12.07 5.648 1 96.38 304 GLY A O 1
ATOM 2287 N N . GLU A 1 305 ? 24.859 14.062 6.734 1 96.44 305 GLU A N 1
ATOM 2288 C CA . GLU A 1 305 ? 24.234 13.641 7.988 1 96.44 305 GLU A CA 1
ATOM 2289 C C . GLU A 1 305 ? 22.734 13.477 7.832 1 96.44 305 GLU A C 1
ATOM 2291 O O . GLU A 1 305 ? 22.109 14.148 7.004 1 96.44 305 GLU A O 1
ATOM 2296 N N . PRO A 1 306 ? 22.156 12.664 8.625 1 97.44 306 PRO A N 1
ATOM 2297 C CA . PRO A 1 306 ? 20.719 12.406 8.492 1 97.44 306 PRO A CA 1
ATOM 2298 C C . PRO A 1 306 ? 19.859 13.609 8.891 1 97.44 306 PRO A C 1
ATOM 2300 O O . PRO A 1 306 ? 20.281 14.43 9.711 1 97.44 306 PRO A O 1
ATOM 2303 N N . TRP A 1 307 ? 18.766 13.695 8.297 1 98.62 307 TRP A N 1
ATOM 2304 C CA . TRP A 1 307 ? 17.703 14.664 8.578 1 98.62 307 TRP A CA 1
ATOM 2305 C C . TRP A 1 307 ? 16.484 13.977 9.188 1 98.62 307 TRP A C 1
ATOM 2307 O O . TRP A 1 307 ? 16.266 12.781 8.969 1 98.62 307 TRP A O 1
ATOM 2317 N N . HIS A 1 308 ? 15.734 14.742 9.961 1 98.44 308 HIS A N 1
ATOM 2318 C CA . HIS A 1 308 ? 14.539 14.227 10.625 1 98.44 308 HIS A CA 1
ATOM 2319 C C . HIS A 1 308 ? 13.273 14.805 10.008 1 98.44 308 HIS A C 1
ATOM 2321 O O . HIS A 1 308 ? 13.141 16.031 9.883 1 98.44 308 HIS A O 1
ATOM 2327 N N . PRO A 1 309 ? 12.375 13.852 9.633 1 98.25 309 PRO A N 1
ATOM 2328 C CA . PRO A 1 309 ? 11.102 14.391 9.156 1 98.25 309 PRO A CA 1
ATOM 2329 C C . PRO A 1 309 ? 10.297 15.086 10.25 1 98.25 309 PRO A C 1
ATOM 2331 O O . PRO A 1 309 ? 10.297 14.633 11.398 1 98.25 309 PRO A O 1
ATOM 2334 N N . THR A 1 310 ? 9.648 16.172 9.867 1 97.88 310 THR A N 1
ATOM 2335 C CA . THR A 1 310 ? 8.719 16.859 10.758 1 97.88 310 THR A CA 1
ATOM 2336 C C . THR A 1 310 ? 7.285 16.406 10.508 1 97.88 310 THR A C 1
ATOM 2338 O O . THR A 1 310 ? 7.062 15.398 9.836 1 97.88 310 THR A O 1
ATOM 2341 N N . SER A 1 311 ? 6.324 17.109 11.047 1 96.31 311 SER A N 1
ATOM 2342 C CA . SER A 1 311 ? 4.938 16.641 11.039 1 96.31 311 SER A CA 1
ATOM 2343 C C . SER A 1 311 ? 4.391 16.562 9.625 1 96.31 311 SER A C 1
ATOM 2345 O O . SER A 1 311 ? 3.469 15.781 9.352 1 96.31 311 SER A O 1
ATOM 2347 N N . SER A 1 312 ? 4.973 17.281 8.695 1 95 312 SER A N 1
ATOM 2348 C CA . SER A 1 312 ? 4.523 17.234 7.305 1 95 312 SER A CA 1
ATOM 2349 C C . SER A 1 312 ? 5.148 16.062 6.562 1 95 312 SER A C 1
ATOM 2351 O O . SER A 1 312 ? 4.766 15.758 5.43 1 95 312 SER A O 1
ATOM 2353 N N . VAL A 1 313 ? 6.105 15.422 7.094 1 96.12 313 VAL A N 1
ATOM 2354 C CA . VAL A 1 313 ? 6.832 14.281 6.547 1 96.12 313 VAL A CA 1
ATOM 2355 C C . VAL A 1 313 ? 7.844 14.766 5.508 1 96.12 313 VAL A C 1
ATOM 2357 O O . VAL A 1 313 ? 8.945 14.219 5.41 1 96.12 313 VAL A O 1
ATOM 2360 N N . ARG A 1 314 ? 7.512 15.836 4.824 1 96.69 314 ARG A N 1
ATOM 2361 C CA . ARG A 1 314 ? 8.359 16.25 3.709 1 96.69 314 ARG A CA 1
ATOM 2362 C C . ARG A 1 314 ? 9.258 17.422 4.102 1 96.69 314 ARG A C 1
ATOM 2364 O O . ARG A 1 314 ? 10.203 17.75 3.391 1 96.69 314 ARG A O 1
ATOM 2371 N N . THR A 1 315 ? 8.914 18.172 5.125 1 98.19 315 THR A N 1
ATOM 2372 C CA . THR A 1 315 ? 9.859 19.125 5.684 1 98.19 315 THR A CA 1
ATOM 2373 C C . THR A 1 315 ? 10.805 18.438 6.66 1 98.19 315 THR A C 1
ATOM 2375 O O . THR A 1 315 ? 10.359 17.766 7.594 1 98.19 315 THR A O 1
ATOM 2378 N N . VAL A 1 316 ? 12.094 18.609 6.43 1 98.69 316 VAL A N 1
ATOM 2379 C CA . VAL A 1 316 ? 13.055 17.906 7.258 1 98.69 316 VAL A CA 1
ATOM 2380 C C . VAL A 1 316 ? 13.875 18.906 8.07 1 98.69 316 VAL A C 1
ATOM 2382 O O . VAL A 1 316 ? 14.109 20.031 7.625 1 98.69 316 VAL A O 1
ATOM 2385 N N . HIS A 1 317 ? 14.219 18.469 9.266 1 98.62 317 HIS A N 1
ATOM 2386 C CA . HIS A 1 317 ? 14.906 19.281 10.266 1 98.62 317 HIS A CA 1
ATOM 2387 C C . HIS A 1 317 ? 16.172 18.594 10.758 1 98.62 317 HIS A C 1
ATOM 2389 O O . HIS A 1 317 ? 16.188 17.359 10.914 1 98.62 317 HIS A O 1
ATOM 2395 N N . ARG A 1 318 ? 17.188 19.297 10.898 1 97.94 318 ARG A N 1
ATOM 2396 C CA . ARG A 1 318 ? 18.391 18.875 11.586 1 97.94 318 ARG A CA 1
ATOM 2397 C C . ARG A 1 318 ? 18.781 19.875 12.672 1 97.94 318 ARG A C 1
ATOM 2399 O O . ARG A 1 318 ? 18.984 21.047 12.398 1 97.94 318 ARG A O 1
ATOM 2406 N N . SER A 1 319 ? 18.953 19.328 13.914 1 96.19 319 SER A N 1
ATOM 2407 C CA . SER A 1 319 ? 19.266 20.188 15.047 1 96.19 319 SER A CA 1
ATOM 2408 C C . SER A 1 319 ? 20.547 20.984 14.797 1 96.19 319 SER A C 1
ATOM 2410 O O . SER A 1 319 ? 21.562 20.422 14.398 1 96.19 319 SER A O 1
ATOM 2412 N N . GLY A 1 320 ? 20.422 22.25 14.961 1 94.88 320 GLY A N 1
ATOM 2413 C CA . GLY A 1 320 ? 21.578 23.109 14.82 1 94.88 320 GLY A CA 1
ATOM 2414 C C . GLY A 1 320 ? 21.75 23.656 13.414 1 94.88 320 GLY A C 1
ATOM 2415 O O . GLY A 1 320 ? 22.484 24.625 13.203 1 94.88 320 GLY A O 1
ATOM 2416 N N . ALA A 1 321 ? 21.094 23.078 12.414 1 97.12 321 ALA A N 1
ATOM 2417 C CA . ALA A 1 321 ? 21.156 23.594 11.055 1 97.12 321 ALA A CA 1
ATOM 2418 C C . ALA A 1 321 ? 20.438 24.938 10.93 1 97.12 321 ALA A C 1
ATOM 2420 O O . ALA A 1 321 ? 19.391 25.141 11.547 1 97.12 321 ALA A O 1
ATOM 2421 N N . PRO A 1 322 ? 20.969 25.812 10.125 1 97 322 PRO A N 1
ATOM 2422 C CA . PRO A 1 322 ? 20.359 27.141 9.992 1 97 322 PRO A CA 1
ATOM 2423 C C . PRO A 1 322 ? 19.062 27.125 9.203 1 97 322 PRO A C 1
ATOM 2425 O O . PRO A 1 322 ? 18.312 28.109 9.227 1 97 322 PRO A O 1
ATOM 2428 N N . ALA A 1 323 ? 18.844 26.016 8.523 1 98.5 323 ALA A N 1
ATOM 2429 C CA . ALA A 1 323 ? 17.672 25.938 7.672 1 98.5 323 ALA A CA 1
ATOM 2430 C C . ALA A 1 323 ? 16.984 24.562 7.793 1 98.5 323 ALA A C 1
ATOM 2432 O O . ALA A 1 323 ? 17.641 23.578 8.102 1 98.5 323 ALA A O 1
ATOM 2433 N N . MET A 1 324 ? 15.703 24.594 7.609 1 98.62 324 MET A N 1
ATOM 2434 C CA . MET A 1 324 ? 14.953 23.375 7.281 1 98.62 324 MET A CA 1
ATOM 2435 C C . MET A 1 324 ? 14.734 23.266 5.773 1 98.62 324 MET A C 1
ATOM 2437 O O . MET A 1 324 ? 14.852 24.266 5.051 1 98.62 324 MET A O 1
ATOM 2441 N N . LEU A 1 325 ? 14.531 22.078 5.324 1 98.81 325 LEU A N 1
ATOM 2442 C CA . LEU A 1 325 ? 14.281 21.875 3.902 1 98.81 325 LEU A CA 1
ATOM 2443 C C . LEU A 1 325 ? 12.875 21.312 3.682 1 98.81 325 LEU A C 1
ATOM 2445 O O . LEU A 1 325 ? 12.531 20.266 4.23 1 98.81 325 LEU A O 1
ATOM 2449 N N . LYS A 1 326 ? 12.031 22.016 2.967 1 98.38 326 LYS A N 1
ATOM 2450 C CA . LYS A 1 326 ? 10.734 21.5 2.535 1 98.38 326 LYS A CA 1
ATOM 2451 C C . LYS A 1 326 ? 10.828 20.875 1.149 1 98.38 326 LYS A C 1
ATOM 2453 O O . LYS A 1 326 ? 10.906 21.578 0.142 1 98.38 326 LYS A O 1
ATOM 2458 N N . LEU A 1 327 ? 10.734 19.578 1.105 1 98.44 327 LEU A N 1
ATOM 2459 C CA . LEU A 1 327 ? 10.969 18.781 -0.098 1 98.44 327 LEU A CA 1
ATOM 2460 C C . LEU A 1 327 ? 9.648 18.422 -0.773 1 98.44 327 LEU A C 1
ATOM 2462 O O . LEU A 1 327 ? 8.586 18.5 -0.152 1 98.44 327 LEU A O 1
ATOM 2466 N N . SER A 1 328 ? 9.758 18.203 -2.061 1 97.38 328 SER A N 1
ATOM 2467 C CA . SER A 1 328 ? 8.633 17.562 -2.738 1 97.38 328 SER A CA 1
ATOM 2468 C C . SER A 1 328 ? 8.57 16.062 -2.414 1 97.38 328 SER A C 1
ATOM 2470 O O . SER A 1 328 ? 9.602 15.398 -2.328 1 97.38 328 SER A O 1
ATOM 2472 N N . LEU A 1 329 ? 7.379 15.633 -2.213 1 95.5 329 LEU A N 1
ATOM 2473 C CA . LEU A 1 329 ? 7.129 14.227 -1.92 1 95.5 329 LEU A CA 1
ATOM 2474 C C . LEU A 1 329 ? 5.828 13.758 -2.564 1 95.5 329 LEU A C 1
ATOM 2476 O O . LEU A 1 329 ? 4.742 14.078 -2.084 1 95.5 329 LEU A O 1
ATOM 2480 N N . GLY A 1 330 ? 5.938 12.938 -3.576 1 90.31 330 GLY A N 1
ATOM 2481 C CA . GLY A 1 330 ? 4.789 12.508 -4.355 1 90.31 330 GLY A CA 1
ATOM 2482 C C . GLY A 1 330 ? 3.979 11.422 -3.672 1 90.31 330 GLY A C 1
ATOM 2483 O O . GLY A 1 330 ? 3.225 10.695 -4.324 1 90.31 330 GLY A O 1
ATOM 2484 N N . LEU A 1 331 ? 4.086 11.219 -2.418 1 85.69 331 LEU A N 1
ATOM 2485 C CA . LEU A 1 331 ? 3.281 10.297 -1.627 1 85.69 331 LEU A CA 1
ATOM 2486 C C . LEU A 1 331 ? 1.893 10.867 -1.368 1 85.69 331 LEU A C 1
ATOM 2488 O O . LEU A 1 331 ? 1.742 12.078 -1.165 1 85.69 331 LEU A O 1
ATOM 2492 N N . LEU A 1 332 ? 0.945 9.992 -1.346 1 78.06 332 LEU A N 1
ATOM 2493 C CA . LEU A 1 332 ? -0.399 10.445 -1 1 78.06 332 LEU A CA 1
ATOM 2494 C C . LEU A 1 332 ? -0.563 10.555 0.513 1 78.06 332 LEU A C 1
ATOM 2496 O O . LEU A 1 332 ? -0.711 9.539 1.201 1 78.06 332 LEU A O 1
ATOM 2500 N N . ILE A 1 333 ? -0.528 11.711 0.944 1 77.25 333 ILE A N 1
ATOM 2501 C CA . ILE A 1 333 ? -0.724 12.016 2.357 1 77.25 333 ILE A CA 1
ATOM 2502 C C . ILE A 1 333 ? -1.979 12.867 2.533 1 77.25 333 ILE A C 1
ATOM 2504 O O . ILE A 1 333 ? -2.105 13.938 1.923 1 77.25 333 ILE A O 1
ATOM 2508 N N . THR A 1 334 ? -2.865 12.352 3.291 1 71.81 334 THR A N 1
ATOM 2509 C CA . THR A 1 334 ? -4.188 12.945 3.449 1 71.81 334 THR A CA 1
ATOM 2510 C C . THR A 1 334 ? -4.91 13.016 2.107 1 71.81 334 THR A C 1
ATOM 2512 O O . THR A 1 334 ? -5.262 11.984 1.528 1 71.81 334 THR A O 1
ATOM 2515 N N . ASN A 1 335 ? -5.141 14.195 1.606 1 69.94 335 ASN A N 1
ATOM 2516 C CA . ASN A 1 335 ? -5.938 14.297 0.39 1 69.94 335 ASN A CA 1
ATOM 2517 C C . ASN A 1 335 ? -5.102 14.781 -0.791 1 69.94 335 ASN A C 1
ATOM 2519 O O . ASN A 1 335 ? -5.648 15.164 -1.828 1 69.94 335 ASN A O 1
ATOM 2523 N N . SER A 1 336 ? -3.748 14.703 -0.627 1 74.44 336 SER A N 1
ATOM 2524 C CA . SER A 1 336 ? -2.98 15.328 -1.697 1 74.44 336 SER A CA 1
ATOM 2525 C C . SER A 1 336 ? -1.635 14.641 -1.892 1 74.44 336 SER A C 1
ATOM 2527 O O . SER A 1 336 ? -1.115 14.008 -0.968 1 74.44 336 SER A O 1
ATOM 2529 N N . ARG A 1 337 ? -1.247 14.781 -3.154 1 78 337 ARG A N 1
ATOM 2530 C CA . ARG A 1 337 ? 0.175 14.57 -3.404 1 78 337 ARG A CA 1
ATOM 2531 C C . ARG A 1 337 ? 0.995 15.773 -2.945 1 78 337 ARG A C 1
ATOM 2533 O O . ARG A 1 337 ? 0.647 16.922 -3.242 1 78 337 ARG A O 1
ATOM 2540 N N . ARG A 1 338 ? 2.055 15.555 -2.342 1 84.88 338 ARG A N 1
ATOM 2541 C CA . ARG A 1 338 ? 2.742 16.625 -1.637 1 84.88 338 ARG A CA 1
ATOM 2542 C C . ARG A 1 338 ? 3.967 17.094 -2.414 1 84.88 338 ARG A C 1
ATOM 2544 O O . ARG A 1 338 ? 5.062 17.203 -1.855 1 84.88 338 ARG A O 1
ATOM 2551 N N . GLU A 1 339 ? 3.703 17.422 -3.674 1 92.38 339 GLU A N 1
ATOM 2552 C CA . GLU A 1 339 ? 4.75 18.062 -4.469 1 92.38 339 GLU A CA 1
ATOM 2553 C C . GLU A 1 339 ? 4.555 19.578 -4.527 1 92.38 339 GLU A C 1
ATOM 2555 O O . GLU A 1 339 ? 3.436 20.047 -4.727 1 92.38 339 GLU A O 1
ATOM 2560 N N . ASN A 1 340 ? 5.617 20.281 -4.305 1 94.94 340 ASN A N 1
ATOM 2561 C CA . ASN A 1 340 ? 5.535 21.734 -4.32 1 94.94 340 ASN A CA 1
ATOM 2562 C C . ASN A 1 340 ? 5.16 22.266 -5.703 1 94.94 340 ASN A C 1
ATOM 2564 O O . ASN A 1 340 ? 5.617 21.734 -6.719 1 94.94 340 ASN A O 1
ATOM 2568 N N . LEU A 1 341 ? 4.367 23.219 -5.695 1 93.81 341 LEU A N 1
ATOM 2569 C CA . LEU A 1 341 ? 4.055 23.922 -6.938 1 93.81 341 LEU A CA 1
ATOM 2570 C C . LEU A 1 341 ? 4.941 25.156 -7.105 1 93.81 341 LEU A C 1
ATOM 2572 O O . LEU A 1 341 ? 5.281 25.812 -6.125 1 93.81 341 LEU A O 1
ATOM 2576 N N . ARG A 1 342 ? 5.242 25.484 -8.359 1 95.81 342 ARG A N 1
ATOM 2577 C CA . ARG A 1 342 ? 6.113 26.609 -8.648 1 95.81 342 ARG A CA 1
ATOM 2578 C C . ARG A 1 342 ? 5.57 27.906 -8.039 1 95.81 342 ARG A C 1
ATOM 2580 O O . ARG A 1 342 ? 6.332 28.719 -7.523 1 95.81 342 ARG A O 1
ATOM 2587 N N . LYS A 1 343 ? 4.312 28.078 -8.086 1 94.94 343 LYS A N 1
ATOM 2588 C CA . LYS A 1 343 ? 3.707 29.297 -7.527 1 94.94 343 LYS A CA 1
ATOM 2589 C C . LYS A 1 343 ? 3.938 29.375 -6.02 1 94.94 343 LYS A C 1
ATOM 2591 O O . LYS A 1 343 ? 4.102 30.469 -5.473 1 94.94 343 LYS A O 1
ATOM 2596 N N . GLU A 1 344 ? 3.994 28.266 -5.352 1 95.5 344 GLU A N 1
ATOM 2597 C CA . GLU A 1 344 ? 4.23 28.25 -3.91 1 95.5 344 GLU A CA 1
ATOM 2598 C C . GLU A 1 344 ? 5.68 28.594 -3.582 1 95.5 344 GLU A C 1
ATOM 2600 O O . GLU A 1 344 ? 5.957 29.25 -2.572 1 95.5 344 GLU A O 1
ATOM 2605 N N . LEU A 1 345 ? 6.59 28.094 -4.453 1 97.62 345 LEU A N 1
ATOM 2606 C CA . LEU A 1 345 ? 7.996 28.453 -4.285 1 97.62 345 LEU A CA 1
ATOM 2607 C C . LEU A 1 345 ? 8.188 29.969 -4.371 1 97.62 345 LEU A C 1
ATOM 2609 O O . LEU A 1 345 ? 8.844 30.562 -3.514 1 97.62 345 LEU A O 1
ATOM 2613 N N . ARG A 1 346 ? 7.547 30.547 -5.297 1 97.19 346 ARG A N 1
ATOM 2614 C CA . ARG A 1 346 ? 7.637 31.984 -5.516 1 97.19 346 ARG A CA 1
ATOM 2615 C C . ARG A 1 346 ? 6.996 32.75 -4.367 1 97.19 346 ARG A C 1
ATOM 2617 O O . ARG A 1 346 ? 7.508 33.781 -3.943 1 97.19 346 ARG A O 1
ATOM 2624 N N . ARG A 1 347 ? 5.957 32.219 -3.873 1 97.38 347 ARG A N 1
ATOM 2625 C CA . ARG A 1 347 ? 5.191 32.875 -2.818 1 97.38 347 ARG A CA 1
ATOM 2626 C C . ARG A 1 347 ? 6.02 33.031 -1.543 1 97.38 347 ARG A C 1
ATOM 2628 O O . ARG A 1 347 ? 5.945 34.031 -0.851 1 97.38 347 ARG A O 1
ATOM 2635 N N . GLY A 1 348 ? 6.77 32.031 -1.213 1 97.44 348 GLY A N 1
ATOM 2636 C CA . GLY A 1 348 ? 7.621 32.094 -0.037 1 97.44 348 GLY A CA 1
ATOM 2637 C C . GLY A 1 348 ? 8.594 33.25 -0.072 1 97.44 348 GLY A C 1
ATOM 2638 O O . GLY A 1 348 ? 8.703 34 0.9 1 97.44 348 GLY A O 1
ATOM 2639 N N . VAL A 1 349 ? 9.234 33.438 -1.178 1 97.56 349 VAL A N 1
ATOM 2640 C CA . VAL A 1 349 ? 10.211 34.531 -1.339 1 97.56 349 VAL A CA 1
ATOM 2641 C C . VAL A 1 349 ? 9.492 35.875 -1.358 1 97.56 349 VAL A C 1
ATOM 2643 O O . VAL A 1 349 ? 9.969 36.844 -0.773 1 97.56 349 VAL A O 1
ATOM 2646 N N . GLU A 1 350 ? 8.367 35.906 -1.96 1 96.88 350 GLU A N 1
ATOM 2647 C CA . GLU A 1 350 ? 7.57 37.125 -2.033 1 96.88 350 GLU A CA 1
ATOM 2648 C C . GLU A 1 350 ? 7.164 37.594 -0.643 1 96.88 350 GLU A C 1
ATOM 2650 O O . GLU A 1 350 ? 7.285 38.781 -0.327 1 96.88 350 GLU A O 1
ATOM 2655 N N . VAL A 1 351 ? 6.684 36.719 0.118 1 97.56 351 VAL A N 1
ATOM 2656 C CA . VAL A 1 351 ? 6.242 37.062 1.464 1 97.56 351 VAL A CA 1
ATOM 2657 C C . VAL A 1 351 ? 7.434 37.5 2.305 1 97.56 351 VAL A C 1
ATOM 2659 O O . VAL A 1 351 ? 7.332 38.469 3.09 1 97.56 351 VAL A O 1
ATOM 2662 N N . HIS A 1 352 ? 8.547 36.812 2.141 1 97.44 352 HIS A N 1
ATOM 2663 C CA . HIS A 1 352 ? 9.758 37.25 2.84 1 97.44 352 HIS A CA 1
ATOM 2664 C C . HIS A 1 352 ? 10.133 38.656 2.477 1 97.44 352 HIS A C 1
ATOM 2666 O O . HIS A 1 352 ? 10.445 39.469 3.355 1 97.44 352 HIS A O 1
ATOM 2672 N N . ARG A 1 353 ? 10.086 39 1.213 1 97.31 353 ARG A N 1
ATOM 2673 C CA . ARG A 1 353 ? 10.398 40.344 0.74 1 97.31 353 ARG A CA 1
ATOM 2674 C C . ARG A 1 353 ? 9.391 41.344 1.273 1 97.31 353 ARG A C 1
ATOM 2676 O O . ARG A 1 353 ? 9.773 42.469 1.661 1 97.31 353 ARG A O 1
ATOM 2683 N N . LEU A 1 354 ? 8.156 41 1.264 1 97.62 354 LEU A N 1
ATOM 2684 C CA . LEU A 1 354 ? 7.105 41.875 1.781 1 97.62 354 LEU A CA 1
ATOM 2685 C C . LEU A 1 354 ? 7.363 42.219 3.242 1 97.62 354 LEU A C 1
ATOM 2687 O O . LEU A 1 354 ? 7.293 43.406 3.623 1 97.62 354 LEU A O 1
ATOM 2691 N N . LEU A 1 355 ? 7.68 41.25 4.051 1 97.31 355 LEU A N 1
ATOM 2692 C CA . LEU A 1 355 ? 7.918 41.438 5.473 1 97.31 355 LEU A CA 1
ATOM 2693 C C . LEU A 1 355 ? 9.188 42.25 5.703 1 97.31 355 LEU A C 1
ATOM 2695 O O . LEU A 1 355 ? 9.227 43.125 6.578 1 97.31 355 LEU A O 1
ATOM 2699 N N . ARG A 1 356 ? 10.172 41.969 4.949 1 95.38 356 ARG A N 1
ATOM 2700 C CA . ARG A 1 356 ? 11.438 42.688 5.082 1 95.38 356 ARG A CA 1
ATOM 2701 C C . ARG A 1 356 ? 11.297 44.156 4.664 1 95.38 356 ARG A C 1
ATOM 2703 O O . ARG A 1 356 ? 12.047 45 5.137 1 95.38 356 ARG A O 1
ATOM 2710 N N . GLY A 1 357 ? 10.359 44.375 3.799 1 94.31 357 GLY A N 1
ATOM 2711 C CA . GLY A 1 357 ? 10.141 45.719 3.275 1 94.31 357 GLY A CA 1
ATOM 2712 C C . GLY A 1 357 ? 9.453 46.625 4.262 1 94.31 357 GLY A C 1
ATOM 2713 O O . GLY A 1 357 ? 9.062 47.75 3.906 1 94.31 357 GLY A O 1
ATOM 2714 N N . GLY A 1 358 ? 9.273 46.25 5.492 1 95.75 358 GLY A N 1
ATOM 2715 C CA . GLY A 1 358 ? 8.711 47.125 6.488 1 95.75 358 GLY A CA 1
ATOM 2716 C C . GLY A 1 358 ? 7.547 46.531 7.254 1 95.75 358 GLY A C 1
ATOM 2717 O O . GLY A 1 358 ? 7.359 46.812 8.438 1 95.75 358 GLY A O 1
ATOM 2718 N N . LEU A 1 359 ? 6.797 45.75 6.598 1 97.31 359 LEU A N 1
ATOM 2719 C CA . LEU A 1 359 ? 5.625 45.156 7.242 1 97.31 359 LEU A CA 1
ATOM 2720 C C . LEU A 1 359 ? 6.027 44.344 8.469 1 97.31 359 LEU A C 1
ATOM 2722 O O . LEU A 1 359 ? 5.348 44.406 9.492 1 97.31 359 LEU A O 1
ATOM 2726 N N . GLY A 1 360 ? 7.117 43.625 8.336 1 97.06 360 GLY A N 1
ATOM 2727 C CA . GLY A 1 360 ? 7.598 42.844 9.461 1 97.06 360 GLY A CA 1
ATOM 2728 C C . GLY A 1 360 ? 7.922 43.688 10.68 1 97.06 360 GLY A C 1
ATOM 2729 O O . GLY A 1 360 ? 7.625 43.281 11.812 1 97.06 360 GLY A O 1
ATOM 2730 N N . ARG A 1 361 ? 8.5 44.75 10.453 1 96.81 361 ARG A N 1
ATOM 2731 C CA . ARG A 1 361 ? 8.844 45.656 11.547 1 96.81 361 ARG A CA 1
ATOM 2732 C C . ARG A 1 361 ? 7.582 46.219 12.211 1 96.81 361 ARG A C 1
ATOM 2734 O O . ARG A 1 361 ? 7.508 46.312 13.438 1 96.81 361 ARG A O 1
ATOM 2741 N N . GLN A 1 362 ? 6.66 46.625 11.406 1 97.25 362 GLN A N 1
ATOM 2742 C CA . GLN A 1 362 ? 5.387 47.094 11.922 1 97.25 362 GLN A CA 1
ATOM 2743 C C . GLN A 1 362 ? 4.688 46.031 12.766 1 97.25 362 GLN A C 1
ATOM 2745 O O . GLN A 1 362 ? 4.156 46.312 13.836 1 97.25 362 GLN A O 1
ATOM 2750 N N . TRP A 1 363 ? 4.703 44.906 12.219 1 97 363 TRP A N 1
ATOM 2751 C CA . TRP A 1 363 ? 4.059 43.781 12.875 1 97 363 TRP A CA 1
ATOM 2752 C C . TRP A 1 363 ? 4.719 43.469 14.211 1 97 363 TRP A C 1
ATOM 2754 O O . TRP A 1 363 ? 4.039 43.312 15.227 1 97 363 TRP A O 1
ATOM 2764 N N . ARG A 1 364 ? 6.051 43.469 14.273 1 96.12 364 ARG A N 1
ATOM 2765 C CA . ARG A 1 364 ? 6.812 43.188 15.484 1 96.12 364 ARG A CA 1
ATOM 2766 C C . ARG A 1 364 ? 6.609 44.281 16.531 1 96.12 364 ARG A C 1
ATOM 2768 O O . ARG A 1 364 ? 6.633 44 17.734 1 96.12 364 ARG A O 1
ATOM 2775 N N . PHE A 1 365 ? 6.438 45.375 16.094 1 97.25 365 PHE A N 1
ATOM 2776 C CA . PHE A 1 365 ? 6.176 46.469 17 1 97.25 365 PHE A CA 1
ATOM 2777 C C . PHE A 1 365 ? 4.836 46.312 17.703 1 97.25 365 PHE A C 1
ATOM 2779 O O . PHE A 1 365 ? 4.73 46.5 18.922 1 97.25 365 PHE A O 1
ATOM 2786 N N . ALA A 1 366 ? 3.861 45.969 16.969 1 96.88 366 ALA A N 1
ATOM 2787 C CA . ALA A 1 366 ? 2.52 45.781 17.516 1 96.88 366 ALA A CA 1
ATOM 2788 C C . ALA A 1 366 ? 2.424 44.469 18.312 1 96.88 366 ALA A C 1
ATOM 2790 O O . ALA A 1 366 ? 1.757 44.438 19.359 1 96.88 366 ALA A O 1
ATOM 2791 N N . HIS A 1 367 ? 3.051 43.438 17.828 1 97.62 367 HIS A N 1
ATOM 2792 C CA . HIS A 1 367 ? 2.992 42.094 18.422 1 97.62 367 HIS A CA 1
ATOM 2793 C C . HIS A 1 367 ? 4.363 41.438 18.406 1 97.62 367 HIS A C 1
ATOM 2795 O O . HIS A 1 367 ? 4.637 40.562 17.578 1 97.62 367 HIS A O 1
ATOM 2801 N N . PRO A 1 368 ? 5.223 41.719 19.375 1 97.44 368 PRO A N 1
ATOM 2802 C CA . PRO A 1 368 ? 6.617 41.281 19.359 1 97.44 368 PRO A CA 1
ATOM 2803 C C . PRO A 1 368 ? 6.762 39.75 19.547 1 97.44 368 PRO A C 1
ATOM 2805 O O . PRO A 1 368 ? 7.812 39.188 19.234 1 97.44 368 PRO A O 1
ATOM 2808 N N . GLY A 1 369 ? 5.77 39.094 20 1 96.94 369 GLY A N 1
ATOM 2809 C CA . GLY A 1 369 ? 5.883 37.656 20.312 1 96.94 369 GLY A CA 1
ATOM 2810 C C . GLY A 1 369 ? 5.508 36.781 19.141 1 96.94 369 GLY A C 1
ATOM 2811 O O . GLY A 1 369 ? 5.582 35.562 19.25 1 96.94 369 GLY A O 1
ATOM 2812 N N . PHE A 1 370 ? 5.133 37.344 17.938 1 97.81 370 PHE A N 1
ATOM 2813 C CA . PHE A 1 370 ? 4.648 36.531 16.828 1 97.81 370 PHE A CA 1
ATOM 2814 C C . PHE A 1 370 ? 5.375 36.875 15.539 1 97.81 370 PHE A C 1
ATOM 2816 O O . PHE A 1 370 ? 5.707 38.062 15.312 1 97.81 370 PHE A O 1
ATOM 2823 N N . ASP A 1 371 ? 5.672 35.906 14.766 1 97.5 371 ASP A N 1
ATOM 2824 C CA . ASP A 1 371 ? 6.32 36.094 13.469 1 97.5 371 ASP A CA 1
ATOM 2825 C C . ASP A 1 371 ? 6.004 34.969 12.516 1 97.5 371 ASP A C 1
ATOM 2827 O O . ASP A 1 371 ? 5.168 34.094 12.812 1 97.5 371 ASP A O 1
ATOM 2831 N N . ILE A 1 372 ? 6.559 35 11.328 1 97.81 372 ILE A N 1
ATOM 2832 C CA . ILE A 1 372 ? 6.457 33.969 10.328 1 97.81 372 ILE A CA 1
ATOM 2833 C C . ILE A 1 372 ? 7.797 33.25 10.195 1 97.81 372 ILE A C 1
ATOM 2835 O O . ILE A 1 372 ? 8.852 33.875 10.219 1 97.81 372 ILE A O 1
ATOM 2839 N N . VAL A 1 373 ? 7.77 31.891 10.219 1 98.12 373 VAL A N 1
ATOM 2840 C CA . VAL A 1 373 ? 8.93 31.141 9.766 1 98.12 373 VAL A CA 1
ATOM 2841 C C . VAL A 1 373 ? 9.125 31.344 8.266 1 98.12 373 VAL A C 1
ATOM 2843 O O . VAL A 1 373 ? 8.359 30.812 7.453 1 98.12 373 VAL A O 1
ATOM 2846 N N . ARG A 1 374 ? 10.195 32 7.891 1 97.69 374 ARG A N 1
ATOM 2847 C CA . ARG A 1 374 ? 10.359 32.531 6.543 1 97.69 374 ARG A CA 1
ATOM 2848 C C . ARG A 1 374 ? 10.891 31.469 5.594 1 97.69 374 ARG A C 1
ATOM 2850 O O . ARG A 1 374 ? 11.617 30.562 6.016 1 97.69 374 ARG A O 1
ATOM 2857 N N . ASP A 1 375 ? 10.508 31.547 4.316 1 98.38 375 ASP A N 1
ATOM 2858 C CA . ASP A 1 375 ? 11.008 30.719 3.221 1 98.38 375 ASP A CA 1
ATOM 2859 C C . ASP A 1 375 ? 11.688 31.578 2.156 1 98.38 375 ASP A C 1
ATOM 2861 O O . ASP A 1 375 ? 11.164 31.734 1.052 1 98.38 375 ASP A O 1
ATOM 2865 N N . PRO A 1 376 ? 12.898 31.969 2.375 1 98.31 376 PRO A N 1
ATOM 2866 C CA . PRO A 1 376 ? 13.492 33.031 1.569 1 98.31 376 PRO A CA 1
ATOM 2867 C C . PRO A 1 376 ? 14.148 32.531 0.294 1 98.31 376 PRO A C 1
ATOM 2869 O O . PRO A 1 376 ? 14.609 33.312 -0.537 1 98.31 376 PRO A O 1
ATOM 2872 N N . ALA A 1 377 ? 14.203 31.156 0.128 1 98.81 377 ALA A N 1
ATOM 2873 C CA . ALA A 1 377 ? 14.906 30.656 -1.052 1 98.81 377 ALA A CA 1
ATOM 2874 C C . ALA A 1 377 ? 14.32 29.328 -1.51 1 98.81 377 ALA A C 1
ATOM 2876 O O . ALA A 1 377 ? 13.664 28.625 -0.733 1 98.81 377 ALA A O 1
ATOM 2877 N N . TRP A 1 378 ? 14.539 29.047 -2.787 1 98.69 378 TRP A N 1
ATOM 2878 C CA . TRP A 1 378 ? 14.125 27.766 -3.342 1 98.69 378 TRP A CA 1
ATOM 2879 C C . TRP A 1 378 ? 14.969 27.406 -4.562 1 98.69 378 TRP A C 1
ATOM 2881 O O . TRP A 1 378 ? 15.617 28.266 -5.152 1 98.69 378 TRP A O 1
ATOM 2891 N N . LEU A 1 379 ? 15.062 26.141 -4.836 1 98.81 379 LEU A N 1
ATOM 2892 C CA . LEU A 1 379 ? 15.656 25.547 -6.035 1 98.81 379 LEU A CA 1
ATOM 2893 C C . LEU A 1 379 ? 14.656 24.641 -6.746 1 98.81 379 LEU A C 1
ATOM 2895 O O . LEU A 1 379 ? 13.867 23.953 -6.102 1 98.81 379 LEU A O 1
ATOM 2899 N N . ALA A 1 380 ? 14.695 24.641 -8.055 1 98.75 380 ALA A N 1
ATOM 2900 C CA . ALA A 1 380 ? 13.859 23.75 -8.867 1 98.75 380 ALA A CA 1
ATOM 2901 C C . ALA A 1 380 ? 14.516 23.469 -10.211 1 98.75 380 ALA A C 1
ATOM 2903 O O . ALA A 1 380 ? 15.586 24.016 -10.523 1 98.75 380 ALA A O 1
ATOM 2904 N N . VAL A 1 381 ? 13.898 22.562 -10.945 1 98.81 381 VAL A N 1
ATOM 2905 C CA . VAL A 1 381 ? 14.406 22.172 -12.258 1 98.81 381 VAL A CA 1
ATOM 2906 C C . VAL A 1 381 ? 13.359 22.453 -13.328 1 98.81 381 VAL A C 1
ATOM 2908 O O . VAL A 1 381 ? 12.172 22.188 -13.125 1 98.81 381 VAL A O 1
ATOM 2911 N N . ASP A 1 382 ? 13.758 23.078 -14.336 1 98.25 382 ASP A N 1
ATOM 2912 C CA . ASP A 1 382 ? 12.969 23.203 -15.562 1 98.25 382 ASP A CA 1
ATOM 2913 C C . ASP A 1 382 ? 13.438 22.219 -16.625 1 98.25 382 ASP A C 1
ATOM 2915 O O . ASP A 1 382 ? 14.547 21.688 -16.531 1 98.25 382 ASP A O 1
ATOM 2919 N N . ASP A 1 383 ? 12.57 21.984 -17.5 1 95.75 383 ASP A N 1
ATOM 2920 C CA . ASP A 1 383 ? 13.023 21.188 -18.641 1 95.75 383 ASP A CA 1
ATOM 2921 C C . ASP A 1 383 ? 13.719 22.078 -19.672 1 95.75 383 ASP A C 1
ATOM 2923 O O . ASP A 1 383 ? 13.961 23.266 -19.422 1 95.75 383 ASP A O 1
ATOM 2927 N N . MET A 1 384 ? 14.109 21.484 -20.828 1 92.5 384 MET A N 1
ATOM 2928 C CA . MET A 1 384 ? 14.891 22.188 -21.828 1 92.5 384 MET A CA 1
ATOM 2929 C C . MET A 1 384 ? 14.07 23.281 -22.5 1 92.5 384 MET A C 1
ATOM 2931 O O . MET A 1 384 ? 14.617 24.234 -23.047 1 92.5 384 MET A O 1
ATOM 2935 N N . ASP A 1 385 ? 12.758 23.203 -22.375 1 94.12 385 ASP A N 1
ATOM 2936 C CA . ASP A 1 385 ? 11.859 24.203 -22.953 1 94.12 385 ASP A CA 1
ATOM 2937 C C . ASP A 1 385 ? 11.492 25.281 -21.922 1 94.12 385 ASP A C 1
ATOM 2939 O O . ASP A 1 385 ? 10.719 26.188 -22.219 1 94.12 385 ASP A O 1
ATOM 2943 N N . GLY A 1 386 ? 11.969 25.141 -20.719 1 93.94 386 GLY A N 1
ATOM 2944 C CA . GLY A 1 386 ? 11.727 26.141 -19.703 1 93.94 386 GLY A CA 1
ATOM 2945 C C . GLY A 1 386 ? 10.508 25.828 -18.844 1 93.94 386 GLY A C 1
ATOM 2946 O O . GLY A 1 386 ? 10.141 26.625 -17.969 1 93.94 386 GLY A O 1
ATOM 2947 N N . SER A 1 387 ? 9.914 24.688 -19.109 1 96.06 387 SER A N 1
ATOM 2948 C CA . SER A 1 387 ? 8.75 24.297 -18.312 1 96.06 387 SER A CA 1
ATOM 2949 C C . SER A 1 387 ? 9.164 23.609 -17.016 1 96.06 387 SER A C 1
ATOM 2951 O O . SER A 1 387 ? 10.125 22.844 -17 1 96.06 387 SER A O 1
ATOM 2953 N N . PRO A 1 388 ? 8.414 23.938 -15.984 1 96.94 388 PRO A N 1
ATOM 2954 C CA . PRO A 1 388 ? 8.766 23.328 -14.703 1 96.94 388 PRO A CA 1
ATOM 2955 C C . PRO A 1 388 ? 8.672 21.812 -14.727 1 96.94 388 PRO A C 1
ATOM 2957 O O . PRO A 1 388 ? 7.715 21.25 -15.273 1 96.94 388 PRO A O 1
ATOM 2960 N N . VAL A 1 389 ? 9.68 21.141 -14.188 1 97 389 VAL A N 1
ATOM 2961 C CA . VAL A 1 389 ? 9.625 19.688 -13.984 1 97 389 VAL A CA 1
ATOM 2962 C C . VAL A 1 389 ? 9.125 19.391 -12.578 1 97 389 VAL A C 1
ATOM 2964 O O . VAL A 1 389 ? 9.789 19.688 -11.594 1 97 389 VAL A O 1
ATOM 2967 N N . ALA A 1 390 ? 7.98 18.781 -12.492 1 94.81 390 ALA A N 1
ATOM 2968 C CA . ALA A 1 390 ? 7.32 18.547 -11.211 1 94.81 390 ALA A CA 1
ATOM 2969 C C . ALA A 1 390 ? 8.133 17.594 -10.336 1 94.81 390 ALA A C 1
ATOM 2971 O O . ALA A 1 390 ? 8.656 16.594 -10.82 1 94.81 390 ALA A O 1
ATOM 2972 N N . GLY A 1 391 ? 8.25 17.969 -9.086 1 96.25 391 GLY A N 1
ATOM 2973 C CA . GLY A 1 391 ? 8.805 17.047 -8.094 1 96.25 391 GLY A CA 1
ATOM 2974 C C . GLY A 1 391 ? 10.289 17.25 -7.867 1 96.25 391 GLY A C 1
ATOM 2975 O O . GLY A 1 391 ? 10.883 16.594 -7.004 1 96.25 391 GLY A O 1
ATOM 2976 N N . LEU A 1 392 ? 10.891 18.109 -8.641 1 98.31 392 LEU A N 1
ATOM 2977 C CA . LEU A 1 392 ? 12.312 18.406 -8.492 1 98.31 392 LEU A CA 1
ATOM 2978 C C . LEU A 1 392 ? 12.523 19.828 -7.973 1 98.31 392 LEU A C 1
ATOM 2980 O O . LEU A 1 392 ? 12.938 20.703 -8.719 1 98.31 392 LEU A O 1
ATOM 2984 N N . ASP A 1 393 ? 12.367 19.922 -6.703 1 98.62 393 ASP A N 1
ATOM 2985 C CA . ASP A 1 393 ? 12.469 21.25 -6.105 1 98.62 393 ASP A CA 1
ATOM 2986 C C . ASP A 1 393 ? 12.648 21.156 -4.59 1 98.62 393 ASP A C 1
ATOM 2988 O O . ASP A 1 393 ? 12.5 20.078 -4.008 1 98.62 393 ASP A O 1
ATOM 2992 N N . VAL A 1 394 ? 13.023 22.297 -4.023 1 98.81 394 VAL A N 1
ATOM 2993 C CA . VAL A 1 394 ? 13.148 22.406 -2.572 1 98.81 394 VAL A CA 1
ATOM 2994 C C . VAL A 1 394 ? 12.93 23.844 -2.137 1 98.81 394 VAL A C 1
ATOM 2996 O O . VAL A 1 394 ? 13.336 24.781 -2.838 1 98.81 394 VAL A O 1
ATOM 2999 N N . VAL A 1 395 ? 12.242 23.984 -1.025 1 98.81 395 VAL A N 1
ATOM 3000 C CA . VAL A 1 395 ? 12.195 25.25 -0.308 1 98.81 395 VAL A CA 1
ATOM 3001 C C . VAL A 1 395 ? 13.227 25.266 0.812 1 98.81 395 VAL A C 1
ATOM 3003 O O . VAL A 1 395 ? 13.344 24.297 1.568 1 98.81 395 VAL A O 1
ATOM 3006 N N . ILE A 1 396 ? 14.008 26.281 0.834 1 98.81 396 ILE A N 1
ATOM 3007 C CA . ILE A 1 396 ? 14.969 26.469 1.915 1 98.81 396 ILE A CA 1
ATOM 3008 C C . ILE A 1 396 ? 14.398 27.422 2.959 1 98.81 396 ILE A C 1
ATOM 3010 O O . ILE A 1 396 ? 14.383 28.641 2.758 1 98.81 396 ILE A O 1
ATOM 3014 N N . ARG A 1 397 ? 14.008 26.859 4.113 1 98.69 397 ARG A N 1
ATOM 3015 C CA . ARG A 1 397 ? 13.258 27.547 5.16 1 98.69 397 ARG A CA 1
ATOM 3016 C C . ARG A 1 397 ? 14.164 27.922 6.324 1 98.69 397 ARG A C 1
ATOM 3018 O O . ARG A 1 397 ? 14.977 27.125 6.781 1 98.69 397 ARG A O 1
ATOM 3025 N N . HIS A 1 398 ? 14.008 29.156 6.844 1 98.12 398 HIS A N 1
ATOM 3026 C CA . HIS A 1 398 ? 14.727 29.531 8.055 1 98.12 398 HIS A CA 1
ATOM 3027 C C . HIS A 1 398 ? 14.43 28.578 9.195 1 98.12 398 HIS A C 1
ATOM 3029 O O . HIS A 1 398 ? 13.289 28.125 9.352 1 98.12 398 HIS A O 1
ATOM 3035 N N . ASN A 1 399 ? 15.461 28.266 9.977 1 98 399 ASN A N 1
ATOM 3036 C CA . ASN A 1 399 ? 15.281 27.5 11.203 1 98 399 ASN A CA 1
ATOM 3037 C C . ASN A 1 399 ? 15.586 28.328 12.445 1 98 399 ASN A C 1
ATOM 3039 O O . ASN A 1 399 ? 16.688 28.266 12.984 1 98 399 ASN A O 1
ATOM 3043 N N . PRO A 1 400 ? 14.609 29 12.945 1 96.81 400 PRO A N 1
ATOM 3044 C CA . PRO A 1 400 ? 14.844 29.875 14.086 1 96.81 400 PRO A CA 1
ATOM 3045 C C . PRO A 1 400 ? 14.82 29.141 15.422 1 96.81 400 PRO A C 1
ATOM 3047 O O . PRO A 1 400 ? 14.953 29.75 16.484 1 96.81 400 PRO A O 1
ATOM 3050 N N . PHE A 1 401 ? 14.711 27.844 15.406 1 97.38 401 PHE A N 1
ATOM 3051 C CA . PHE A 1 401 ? 14.469 27.109 16.641 1 97.38 401 PHE A CA 1
ATOM 3052 C C . PHE A 1 401 ? 15.711 26.344 17.062 1 97.38 401 PHE A C 1
ATOM 3054 O O . PHE A 1 401 ? 15.984 25.25 16.562 1 97.38 401 PHE A O 1
ATOM 3061 N N . GLY A 1 402 ? 16.422 26.891 18.094 1 94.69 402 GLY A N 1
ATOM 3062 C CA . GLY A 1 402 ? 17.453 26.094 18.734 1 94.69 402 GLY A CA 1
ATOM 3063 C C . GLY A 1 402 ? 16.875 24.938 19.547 1 94.69 402 GLY A C 1
ATOM 3064 O O . GLY A 1 402 ? 15.68 24.906 19.828 1 94.69 402 GLY A O 1
ATOM 3065 N N . PRO A 1 403 ? 17.688 23.984 19.922 1 93.62 403 PRO A N 1
ATOM 3066 C CA . PRO A 1 403 ? 17.203 22.781 20.578 1 93.62 403 PRO A CA 1
ATOM 3067 C C . PRO A 1 403 ? 16.5 23.062 21.906 1 93.62 403 PRO A C 1
ATOM 3069 O O . PRO A 1 403 ? 15.672 22.281 22.359 1 93.62 403 PRO A O 1
ATOM 3072 N N . THR A 1 404 ? 16.781 24.188 22.531 1 94.62 404 THR A N 1
ATOM 3073 C CA . THR A 1 404 ? 16.234 24.484 23.859 1 94.62 404 THR A CA 1
ATOM 3074 C C . THR A 1 404 ? 15.016 25.406 23.75 1 94.62 404 THR A C 1
ATOM 3076 O O . THR A 1 404 ? 14.352 25.672 24.75 1 94.62 404 THR A O 1
ATOM 3079 N N . VAL A 1 405 ? 14.75 25.891 22.594 1 95.75 405 VAL A N 1
ATOM 3080 C CA . VAL A 1 405 ? 13.562 26.719 22.391 1 95.75 405 VAL A CA 1
ATOM 3081 C C . VAL A 1 405 ? 12.312 25.844 22.422 1 95.75 405 VAL A C 1
ATOM 3083 O O . VAL A 1 405 ? 12.203 24.875 21.641 1 95.75 405 VAL A O 1
ATOM 3086 N N . ASP A 1 406 ? 11.469 26.188 23.328 1 97.31 406 ASP A N 1
ATOM 3087 C CA . ASP A 1 406 ? 10.242 25.406 23.406 1 97.31 406 ASP A CA 1
ATOM 3088 C C . ASP A 1 406 ? 9.211 25.891 22.391 1 97.31 406 ASP A C 1
ATOM 3090 O O . ASP A 1 406 ? 8.305 26.641 22.75 1 97.31 406 ASP A O 1
ATOM 3094 N N . ALA A 1 407 ? 9.344 25.5 21.234 1 97.94 407 ALA A N 1
ATOM 3095 C CA . ALA A 1 407 ? 8.445 25.719 20.109 1 97.94 407 ALA A CA 1
ATOM 3096 C C . ALA A 1 407 ? 7.734 24.422 19.703 1 97.94 407 ALA A C 1
ATOM 3098 O O . ALA A 1 407 ? 8.383 23.391 19.484 1 97.94 407 ALA A O 1
ATOM 3099 N N . CYS A 1 408 ? 6.434 24.516 19.672 1 97.31 408 CYS A N 1
ATOM 3100 C CA . CYS A 1 408 ? 5.668 23.297 19.406 1 97.31 408 CYS A CA 1
ATOM 3101 C C . CYS A 1 408 ? 4.496 23.578 18.484 1 97.31 408 CYS A C 1
ATOM 3103 O O . CYS A 1 408 ? 3.711 24.5 18.734 1 97.31 408 CYS A O 1
ATOM 3105 N N . CYS A 1 409 ? 4.488 22.797 17.422 1 97.5 409 CYS A N 1
ATOM 3106 C CA . CYS A 1 409 ? 3.287 22.922 16.609 1 97.5 409 CYS A CA 1
ATOM 3107 C C . CYS A 1 409 ? 2.037 22.609 17.422 1 97.5 409 CYS A C 1
ATOM 3109 O O . CYS A 1 409 ? 2.01 21.625 18.156 1 97.5 409 CYS A O 1
ATOM 3111 N N . VAL A 1 410 ? 0.979 23.328 17.266 1 98.62 410 VAL A N 1
ATOM 3112 C CA . VAL A 1 410 ? -0.216 23.234 18.094 1 98.62 410 VAL A CA 1
ATOM 3113 C C . VAL A 1 410 ? -0.858 21.859 17.922 1 98.62 410 VAL A C 1
ATOM 3115 O O . VAL A 1 410 ? -1.342 21.266 18.875 1 98.62 410 VAL A O 1
ATOM 3118 N N . ALA A 1 411 ? -0.841 21.328 16.688 1 98.19 411 ALA A N 1
ATOM 3119 C CA . ALA A 1 411 ? -1.405 20 16.438 1 98.19 411 ALA A CA 1
ATOM 3120 C C . ALA A 1 411 ? -0.716 18.938 17.297 1 98.19 411 ALA A C 1
ATOM 3122 O O . ALA A 1 411 ? -1.372 18.047 17.828 1 98.19 411 ALA A O 1
ATOM 3123 N N . GLY A 1 412 ? 0.602 19.047 17.359 1 97.5 412 GLY A N 1
ATOM 3124 C CA . GLY A 1 412 ? 1.352 18.125 18.203 1 97.5 412 GLY A CA 1
ATOM 3125 C C . GLY A 1 412 ? 1.108 18.344 19.688 1 97.5 412 GLY A C 1
ATOM 3126 O O . GLY A 1 412 ? 1.102 17.391 20.469 1 97.5 412 GLY A O 1
ATOM 3127 N N . LEU A 1 413 ? 0.909 19.547 20.078 1 98.19 413 LEU A N 1
ATOM 3128 C CA . LEU A 1 413 ? 0.691 19.938 21.469 1 98.19 413 LEU A CA 1
ATOM 3129 C C . LEU A 1 413 ? -0.606 19.328 22 1 98.19 413 LEU A C 1
ATOM 3131 O O . LEU A 1 413 ? -0.66 18.875 23.156 1 98.19 413 LEU A O 1
ATOM 3135 N N . VAL A 1 414 ? -1.611 19.297 21.172 1 98.25 414 VAL A N 1
ATOM 3136 C CA . VAL A 1 414 ? -2.941 18.938 21.656 1 98.25 414 VAL A CA 1
ATOM 3137 C C . VAL A 1 414 ? -3.186 17.438 21.453 1 98.25 414 VAL A C 1
ATOM 3139 O O . VAL A 1 414 ? -4.137 16.875 22 1 98.25 414 VAL A O 1
ATOM 3142 N N . SER A 1 415 ? -2.385 16.812 20.719 1 96.81 415 SER A N 1
ATOM 3143 C CA . SER A 1 415 ? -2.619 15.406 20.359 1 96.81 415 SER A CA 1
ATOM 3144 C C . SER A 1 415 ? -2.203 14.477 21.484 1 96.81 415 SER A C 1
ATOM 3146 O O . SER A 1 415 ? -1.058 14.516 21.953 1 96.81 415 SER A O 1
ATOM 3148 N N . PRO A 1 416 ? -3.115 13.609 21.906 1 96.06 416 PRO A N 1
ATOM 3149 C CA . PRO A 1 416 ? -2.686 12.586 22.859 1 96.06 416 PRO A CA 1
ATOM 3150 C C . PRO A 1 416 ? -1.652 11.633 22.281 1 96.06 416 PRO A C 1
ATOM 3152 O O . PRO A 1 416 ? -1.739 11.266 21.094 1 96.06 416 PRO A O 1
ATOM 3155 N N . ARG A 1 417 ? -0.731 11.234 23.078 1 94.81 417 ARG A N 1
ATOM 3156 C CA . ARG A 1 417 ? 0.283 10.258 22.703 1 94.81 417 ARG A CA 1
ATOM 3157 C C . ARG A 1 417 ? 0.71 9.414 23.906 1 94.81 417 ARG A C 1
ATOM 3159 O O . ARG A 1 417 ? 0.482 9.797 25.047 1 94.81 417 ARG A O 1
ATOM 3166 N N . PRO A 1 418 ? 1.242 8.25 23.625 1 94 418 PRO A N 1
ATOM 3167 C CA . PRO A 1 418 ? 1.721 7.418 24.734 1 94 418 PRO A CA 1
ATOM 3168 C C . PRO A 1 418 ? 2.738 8.141 25.625 1 94 418 PRO A C 1
ATOM 3170 O O . PRO A 1 418 ? 3.609 8.852 25.109 1 94 418 PRO A O 1
ATOM 3173 N N . ARG A 1 419 ? 2.562 7.996 26.859 1 92 419 ARG A N 1
ATOM 3174 C CA . ARG A 1 419 ? 3.465 8.562 27.859 1 92 419 ARG A CA 1
ATOM 3175 C C . ARG A 1 419 ? 3.984 7.48 28.797 1 92 419 ARG A C 1
ATOM 3177 O O . ARG A 1 419 ? 3.387 6.406 28.906 1 92 419 ARG A O 1
ATOM 3184 N N . PRO A 1 420 ? 5.152 7.836 29.391 1 84.38 420 PRO A N 1
ATOM 3185 C CA . PRO A 1 420 ? 5.645 6.867 30.359 1 84.38 420 PRO A CA 1
ATOM 3186 C C . PRO A 1 420 ? 4.641 6.602 31.484 1 84.38 420 PRO A C 1
ATOM 3188 O O . PRO A 1 420 ? 3.951 7.52 31.938 1 84.38 420 PRO A O 1
ATOM 3191 N N . VAL A 1 421 ? 4.539 5.312 31.734 1 75.25 421 VAL A N 1
ATOM 3192 C CA . VAL A 1 421 ? 3.635 4.887 32.781 1 75.25 421 VAL A CA 1
ATOM 3193 C C . VAL A 1 421 ? 4.355 4.941 34.125 1 75.25 421 VAL A C 1
ATOM 3195 O O . VAL A 1 421 ? 5.488 4.477 34.25 1 75.25 421 VAL A O 1
ATOM 3198 N N . PRO A 1 422 ? 3.826 5.75 35.031 1 66.38 422 PRO A N 1
ATOM 3199 C CA . PRO A 1 422 ? 4.461 5.699 36.344 1 66.38 422 PRO A CA 1
ATOM 3200 C C . PRO A 1 422 ? 4.637 4.273 36.875 1 66.38 422 PRO A C 1
ATOM 3202 O O . PRO A 1 422 ? 3.893 3.375 36.469 1 66.38 422 PRO A O 1
ATOM 3205 N N . ASP A 1 423 ? 5.672 4.055 37.562 1 63.97 423 ASP A N 1
ATOM 3206 C CA . ASP A 1 423 ? 6.016 2.76 38.156 1 63.97 423 ASP A CA 1
ATOM 3207 C C . ASP A 1 423 ? 4.777 2.068 38.719 1 63.97 423 ASP A C 1
ATOM 3209 O O . ASP A 1 423 ? 3.984 2.693 39.438 1 63.97 423 ASP A O 1
ATOM 3213 N N . GLY A 1 424 ? 4.457 0.804 38.281 1 60.47 424 GLY A N 1
ATOM 3214 C CA . GLY A 1 424 ? 3.484 -0.093 38.906 1 60.47 424 GLY A CA 1
ATOM 3215 C C . GLY A 1 424 ? 2.174 -0.157 38.125 1 60.47 424 GLY A C 1
ATOM 3216 O O . GLY A 1 424 ? 1.31 -0.979 38.438 1 60.47 424 GLY A O 1
ATOM 3217 N N . SER A 1 425 ? 1.92 0.806 37.25 1 64.44 425 SER A N 1
ATOM 3218 C CA . SER A 1 425 ? 0.616 0.738 36.625 1 64.44 425 SER A CA 1
ATOM 3219 C C . SER A 1 425 ? 0.696 -0.014 35.281 1 64.44 425 SER A C 1
ATOM 3221 O O . SER A 1 425 ? 1.598 0.229 34.5 1 64.44 425 SER A O 1
ATOM 3223 N N . PRO A 1 426 ? -0.067 -1.064 35.156 1 65.88 426 PRO A N 1
ATOM 3224 C CA . PRO A 1 426 ? -0.013 -1.945 33.969 1 65.88 426 PRO A CA 1
ATOM 3225 C C . PRO A 1 426 ? -0.684 -1.337 32.75 1 65.88 426 PRO A C 1
ATOM 3227 O O . PRO A 1 426 ? -0.567 -1.878 31.641 1 65.88 426 PRO A O 1
ATOM 3230 N N . ARG A 1 427 ? -1.234 -0.071 32.844 1 76.81 427 ARG A N 1
ATOM 3231 C CA . ARG A 1 427 ? -2.029 0.381 31.719 1 76.81 427 ARG A CA 1
ATOM 3232 C C . ARG A 1 427 ? -1.341 1.533 31 1 76.81 427 ARG A C 1
ATOM 3234 O O . ARG A 1 427 ? -0.857 2.473 31.625 1 76.81 427 ARG A O 1
ATOM 3241 N N . PRO A 1 428 ? -1.409 1.459 29.641 1 85.19 428 PRO A N 1
ATOM 3242 C CA . PRO A 1 428 ? -0.841 2.568 28.875 1 85.19 428 PRO A CA 1
ATOM 3243 C C . PRO A 1 428 ? -1.564 3.889 29.109 1 85.19 428 PRO A C 1
ATOM 3245 O O . PRO A 1 428 ? -2.76 3.895 29.422 1 85.19 428 PRO A O 1
ATOM 3248 N N . VAL A 1 429 ? -0.887 4.863 29.172 1 86.25 429 VAL A N 1
ATOM 3249 C CA . VAL A 1 429 ? -1.442 6.195 29.391 1 86.25 429 VAL A CA 1
ATOM 3250 C C . VAL A 1 429 ? -1.293 7.023 28.109 1 86.25 429 VAL A C 1
ATOM 3252 O O . VAL A 1 429 ? -0.232 7.02 27.484 1 86.25 429 VAL A O 1
ATOM 3255 N N . LEU A 1 430 ? -2.389 7.574 27.719 1 92.56 430 LEU A N 1
ATOM 3256 C CA . LEU A 1 430 ? -2.383 8.539 26.625 1 92.56 430 LEU A CA 1
ATOM 3257 C C . LEU A 1 430 ? -2.668 9.945 27.125 1 92.56 430 LEU A C 1
ATOM 3259 O O . LEU A 1 430 ? -3.707 10.188 27.75 1 92.56 430 LEU A O 1
ATOM 3263 N N . ARG A 1 431 ? -1.713 10.852 26.906 1 94.31 431 ARG A N 1
ATOM 3264 C CA . ARG A 1 431 ? -1.862 12.234 27.359 1 94.31 431 ARG A CA 1
ATOM 3265 C C . ARG A 1 431 ? -1.217 13.195 26.359 1 94.31 431 ARG A C 1
ATOM 3267 O O . ARG A 1 431 ? -0.143 12.922 25.828 1 94.31 431 ARG A O 1
ATOM 3274 N N . SER A 1 432 ? -1.874 14.289 26.156 1 97.19 432 SER A N 1
ATOM 3275 C CA . SER A 1 432 ? -1.26 15.336 25.344 1 97.19 432 SER A CA 1
ATOM 3276 C C . SER A 1 432 ? -0.292 16.188 26.156 1 97.19 432 SER A C 1
ATOM 3278 O O . SER A 1 432 ? -0.355 16.188 27.391 1 97.19 432 SER A O 1
ATOM 3280 N N . ARG A 1 433 ? 0.609 16.828 25.469 1 96.88 433 ARG A N 1
ATOM 3281 C CA . ARG A 1 433 ? 1.479 17.781 26.172 1 96.88 433 ARG A CA 1
ATOM 3282 C C . ARG A 1 433 ? 0.673 18.922 26.781 1 96.88 433 ARG A C 1
ATOM 3284 O O . ARG A 1 433 ? 1.02 19.422 27.844 1 96.88 433 ARG A O 1
ATOM 3291 N N . LEU A 1 434 ? -0.383 19.312 26.125 1 98.38 434 LEU A N 1
ATOM 3292 C CA . LEU A 1 434 ? -1.276 20.328 26.672 1 98.38 434 LEU A CA 1
ATOM 3293 C C . LEU A 1 434 ? -1.788 19.906 28.047 1 98.38 434 LEU A C 1
ATOM 3295 O O . LEU A 1 434 ? -1.749 20.703 28.984 1 98.38 434 LEU A O 1
ATOM 3299 N N . ALA A 1 435 ? -2.258 18.719 28.156 1 97.69 435 ALA A N 1
ATOM 3300 C CA . ALA A 1 435 ? -2.775 18.203 29.422 1 97.69 435 ALA A CA 1
ATOM 3301 C C . ALA A 1 435 ? -1.69 18.203 30.484 1 97.69 435 ALA A C 1
ATOM 3303 O O . ALA A 1 435 ? -1.953 18.531 31.656 1 97.69 435 ALA A O 1
ATOM 3304 N N . GLU A 1 436 ? -0.551 17.828 30.078 1 95.94 436 GLU A N 1
ATOM 3305 C CA . GLU A 1 436 ? 0.567 17.812 31.016 1 95.94 436 GLU A CA 1
ATOM 3306 C C . GLU A 1 436 ? 0.903 19.219 31.516 1 95.94 436 GLU A C 1
ATOM 3308 O O . GLU A 1 436 ? 1.115 19.422 32.719 1 95.94 436 GLU A O 1
ATOM 3313 N N . ILE A 1 437 ? 0.957 20.094 30.641 1 97.75 437 ILE A N 1
ATOM 3314 C CA . ILE A 1 437 ? 1.318 21.469 30.953 1 97.75 437 ILE A CA 1
ATOM 3315 C C . ILE A 1 437 ? 0.277 22.062 31.891 1 97.75 437 ILE A C 1
ATOM 3317 O O . ILE A 1 437 ? 0.623 22.641 32.938 1 97.75 437 ILE A O 1
ATOM 3321 N N . VAL A 1 438 ? -0.966 21.953 31.562 1 98.25 438 VAL A N 1
ATOM 3322 C CA . VAL A 1 438 ? -2.047 22.547 32.344 1 98.25 438 VAL A CA 1
ATOM 3323 C C . VAL A 1 438 ? -2.07 21.938 33.75 1 98.25 438 VAL A C 1
ATOM 3325 O O . VAL A 1 438 ? -2.252 22.641 34.719 1 98.25 438 VAL A O 1
ATOM 3328 N N . SER A 1 439 ? -1.881 20.641 33.812 1 96.88 439 SER A N 1
ATOM 3329 C CA . SER A 1 439 ? -1.851 19.953 35.094 1 96.88 439 SER A CA 1
ATOM 3330 C C . SER A 1 439 ? -0.678 20.438 35.938 1 96.88 439 SER A C 1
ATOM 3332 O O . SER A 1 439 ? -0.831 20.672 37.125 1 96.88 439 SER A O 1
ATOM 3334 N N . ARG A 1 440 ? 0.416 20.531 35.344 1 97.31 440 ARG A N 1
ATOM 3335 C CA . ARG A 1 440 ? 1.601 21 36.031 1 97.31 440 ARG A CA 1
ATOM 3336 C C . ARG A 1 440 ? 1.421 22.422 36.531 1 97.31 440 ARG A C 1
ATOM 3338 O O . ARG A 1 440 ? 1.785 22.766 37.656 1 97.31 440 ARG A O 1
ATOM 3345 N N . LEU A 1 441 ? 0.945 23.25 35.688 1 98.38 441 LEU A N 1
ATOM 3346 C CA . LEU A 1 441 ? 0.705 24.656 36.062 1 98.38 441 LEU A CA 1
ATOM 3347 C C . LEU A 1 441 ? -0.294 24.75 37.188 1 98.38 441 LEU A C 1
ATOM 3349 O O . LEU A 1 441 ? -0.133 25.594 38.094 1 98.38 441 LEU A O 1
ATOM 3353 N N . ALA A 1 442 ? -1.312 23.969 37.125 1 98.19 442 ALA A N 1
ATOM 3354 C CA . ALA A 1 442 ? -2.297 23.953 38.188 1 98.19 442 ALA A CA 1
ATOM 3355 C C . ALA A 1 442 ? -1.654 23.547 39.531 1 98.19 442 ALA A C 1
ATOM 3357 O O . ALA A 1 442 ? -1.909 24.172 40.562 1 98.19 442 ALA A O 1
ATOM 3358 N N . ALA A 1 443 ? -0.897 22.562 39.469 1 97.56 443 ALA A N 1
ATOM 3359 C CA . ALA A 1 443 ? -0.203 22.094 40.688 1 97.56 443 ALA A CA 1
ATOM 3360 C C . ALA A 1 443 ? 0.733 23.172 41.219 1 97.56 443 ALA A C 1
ATOM 3362 O O . ALA A 1 443 ? 0.784 23.406 42.438 1 97.56 443 ALA A O 1
ATOM 3363 N N . ARG A 1 444 ? 1.398 23.781 40.406 1 97.44 444 ARG A N 1
ATOM 3364 C CA . ARG A 1 444 ? 2.393 24.781 40.812 1 97.44 444 ARG A CA 1
ATOM 3365 C C . ARG A 1 444 ? 1.727 26.031 41.375 1 97.44 444 ARG A C 1
ATOM 3367 O O . ARG A 1 444 ? 2.23 26.625 42.312 1 97.44 444 ARG A O 1
ATOM 3374 N N . THR A 1 445 ? 0.652 26.422 40.781 1 97.12 445 THR A N 1
ATOM 3375 C CA . THR A 1 445 ? 0.002 27.656 41.156 1 97.12 445 THR A CA 1
ATOM 3376 C C . THR A 1 445 ? -0.995 27.422 42.312 1 97.12 445 THR A C 1
ATOM 3378 O O . THR A 1 445 ? -1.435 28.359 42.969 1 97.12 445 THR A O 1
ATOM 3381 N N . GLY A 1 446 ? -1.436 26.234 42.5 1 97 446 GLY A N 1
ATOM 3382 C CA . GLY A 1 446 ? -2.457 25.891 43.469 1 97 446 GLY A CA 1
ATOM 3383 C C . GLY A 1 446 ? -3.85 26.312 43.031 1 97 446 GLY A C 1
ATOM 3384 O O . GLY A 1 446 ? -4.773 26.328 43.875 1 97 446 GLY A O 1
ATOM 3385 N N . ARG A 1 447 ? -3.992 26.625 41.844 1 97.5 447 ARG A N 1
ATOM 3386 C CA . ARG A 1 447 ? -5.281 27.062 41.312 1 97.5 447 ARG A CA 1
ATOM 3387 C C . ARG A 1 447 ? -6.02 25.891 40.656 1 97.5 447 ARG A C 1
ATOM 3389 O O . ARG A 1 447 ? -5.402 24.891 40.25 1 97.5 447 ARG A O 1
ATOM 3396 N N . PRO A 1 448 ? -7.367 26.031 40.625 1 97.12 448 PRO A N 1
ATOM 3397 C CA . PRO A 1 448 ? -8.109 24.984 39.938 1 97.12 448 PRO A CA 1
ATOM 3398 C C . PRO A 1 448 ? -7.68 24.844 38.469 1 97.12 448 PRO A C 1
ATOM 3400 O O . PRO A 1 448 ? -7.406 25.844 37.781 1 97.12 448 PRO A O 1
ATOM 3403 N N . ARG A 1 449 ? -7.641 23.672 38.031 1 97.38 449 ARG A N 1
ATOM 3404 C CA . ARG A 1 449 ? -7.195 23.344 36.656 1 97.38 449 ARG A CA 1
ATOM 3405 C C . ARG A 1 449 ? -7.973 24.141 35.625 1 97.38 449 ARG A C 1
ATOM 3407 O O . ARG A 1 449 ? -7.398 24.609 34.656 1 97.38 449 ARG A O 1
ATOM 3414 N N . GLU A 1 450 ? -9.219 24.266 35.781 1 97 450 GLU A N 1
ATOM 3415 C CA . GLU A 1 450 ? -10.062 25 34.844 1 97 450 GLU A CA 1
ATOM 3416 C C . GLU A 1 450 ? -9.648 26.453 34.75 1 97 450 GLU A C 1
ATOM 3418 O O . GLU A 1 450 ? -9.664 27.047 33.656 1 97 450 GLU A O 1
ATOM 3423 N N . ALA A 1 451 ? -9.344 27.031 35.844 1 97.5 451 ALA A N 1
ATOM 3424 C CA . ALA A 1 451 ? -8.891 28.422 35.844 1 97.5 451 ALA A CA 1
ATOM 3425 C C . ALA A 1 451 ? -7.562 28.562 35.094 1 97.5 451 ALA A C 1
ATOM 3427 O O . ALA A 1 451 ? -7.367 29.531 34.344 1 97.5 451 ALA A O 1
ATOM 3428 N N . VAL A 1 452 ? -6.688 27.656 35.375 1 98.31 452 VAL A N 1
ATOM 3429 C CA . VAL A 1 452 ? -5.383 27.656 34.719 1 98.31 452 VAL A CA 1
ATOM 3430 C C . VAL A 1 452 ? -5.559 27.469 33.219 1 98.31 452 VAL A C 1
ATOM 3432 O O . VAL A 1 452 ? -4.926 28.156 32.406 1 98.31 452 VAL A O 1
ATOM 3435 N N . ALA A 1 453 ? -6.445 26.531 32.812 1 98.62 453 ALA A N 1
ATOM 3436 C CA . ALA A 1 453 ? -6.727 26.266 31.422 1 98.62 453 ALA A CA 1
ATOM 3437 C C . ALA A 1 453 ? -7.277 27.516 30.734 1 98.62 453 ALA A C 1
ATOM 3439 O O . ALA A 1 453 ? -6.902 27.828 29.594 1 98.62 453 ALA A O 1
ATOM 3440 N N . THR A 1 454 ? -8.141 28.203 31.375 1 98.38 454 THR A N 1
ATOM 3441 C CA . THR A 1 454 ? -8.742 29.406 30.828 1 98.38 454 THR A CA 1
ATOM 3442 C C . THR A 1 454 ? -7.691 30.5 30.625 1 98.38 454 THR A C 1
ATOM 3444 O O . THR A 1 454 ? -7.66 31.172 29.594 1 98.38 454 THR A O 1
ATOM 3447 N N . GLU A 1 455 ? -6.867 30.688 31.641 1 98.56 455 GLU A N 1
ATOM 3448 C CA . GLU A 1 455 ? -5.801 31.672 31.516 1 98.56 455 GLU A CA 1
ATOM 3449 C C . GLU A 1 455 ? -4.848 31.312 30.375 1 98.56 455 GLU A C 1
ATOM 3451 O O . GLU A 1 455 ? -4.434 32.188 29.609 1 98.56 455 GLU A O 1
ATOM 3456 N N . TRP A 1 456 ? -4.496 30.062 30.344 1 98.81 456 TRP A N 1
ATOM 3457 C CA . TRP A 1 456 ? -3.635 29.578 29.266 1 98.81 456 TRP A CA 1
ATOM 3458 C C . TRP A 1 456 ? -4.234 29.891 27.906 1 98.81 456 TRP A C 1
ATOM 3460 O O . TRP A 1 456 ? -3.537 30.375 27.016 1 98.81 456 TRP A O 1
ATOM 3470 N N . PHE A 1 457 ? -5.547 29.656 27.797 1 98.81 457 PHE A N 1
ATOM 3471 C CA . PHE A 1 457 ? -6.281 29.875 26.562 1 98.81 457 PHE A CA 1
ATOM 3472 C C . PHE A 1 457 ? -6.316 31.359 26.219 1 98.81 457 PHE A C 1
ATOM 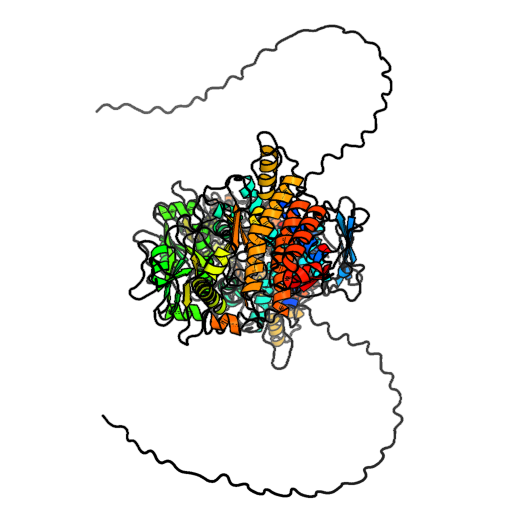3474 O O . PHE A 1 457 ? -6.117 31.75 25.062 1 98.81 457 PHE A O 1
ATOM 3481 N N . LEU A 1 458 ? -6.523 32.188 27.125 1 98.69 458 LEU A N 1
ATOM 3482 C CA . LEU A 1 458 ? -6.562 33.625 26.906 1 98.69 458 LEU A CA 1
ATOM 3483 C C . LEU A 1 458 ? -5.203 34.125 26.438 1 98.69 458 LEU A C 1
ATOM 3485 O O . LEU A 1 458 ? -5.129 35 25.562 1 98.69 458 LEU A O 1
ATOM 3489 N N . ARG A 1 459 ? -4.152 33.594 27.016 1 98.69 459 ARG A N 1
ATOM 3490 C CA . ARG A 1 459 ? -2.812 33.969 26.578 1 98.69 459 ARG A CA 1
ATOM 3491 C C . ARG A 1 459 ? -2.559 33.531 25.141 1 98.69 459 ARG A C 1
ATOM 3493 O O . ARG A 1 459 ? -1.921 34.25 24.359 1 98.69 459 ARG A O 1
ATOM 3500 N N . TYR A 1 460 ? -3.037 32.375 24.828 1 98.81 460 TYR A N 1
ATOM 3501 C CA . TYR A 1 460 ? -2.938 31.875 23.453 1 98.81 460 TYR A CA 1
ATOM 3502 C C . TYR A 1 460 ? -3.627 32.844 22.5 1 98.81 460 TYR A C 1
ATOM 3504 O O . TYR A 1 460 ? -3.088 33.156 21.422 1 98.81 460 TYR A O 1
ATOM 3512 N N . LEU A 1 461 ? -4.852 33.281 22.812 1 98.81 461 LEU A N 1
ATOM 3513 C CA . LEU A 1 461 ? -5.602 34.219 21.969 1 98.81 461 LEU A CA 1
ATOM 3514 C C . LEU A 1 461 ? -4.836 35.5 21.766 1 98.81 461 LEU A C 1
ATOM 3516 O O . LEU A 1 461 ? -4.77 36.031 20.656 1 98.81 461 LEU A O 1
ATOM 3520 N N . GLU A 1 462 ? -4.199 35.938 22.75 1 98.19 462 GLU A N 1
ATOM 3521 C CA . GLU A 1 462 ? -3.512 37.219 22.688 1 98.19 462 GLU A CA 1
ATOM 3522 C C . GLU A 1 462 ? -2.172 37.094 21.969 1 98.19 462 GLU A C 1
ATOM 3524 O O . GLU A 1 462 ? -1.76 38 21.25 1 98.19 462 GLU A O 1
ATOM 3529 N N . GLN A 1 463 ? -1.514 36.031 22.203 1 98.25 463 GLN A N 1
ATOM 3530 C CA . GLN A 1 463 ? -0.14 35.875 21.734 1 98.25 463 GLN A CA 1
ATOM 3531 C C . GLN A 1 463 ? -0.097 35.312 20.312 1 98.25 463 GLN A C 1
ATOM 3533 O O . GLN A 1 463 ? 0.884 35.531 19.594 1 98.25 463 GLN A O 1
ATOM 3538 N N . VAL A 1 464 ? -1.131 34.625 19.922 1 98.69 464 VAL A N 1
ATOM 3539 C CA . VAL A 1 464 ? -1.087 33.938 18.656 1 98.69 464 VAL A CA 1
ATOM 3540 C C . VAL A 1 464 ? -2.219 34.406 17.75 1 98.69 464 VAL A C 1
ATOM 3542 O O . VAL A 1 464 ? -1.98 34.844 16.625 1 98.69 464 VAL A O 1
ATOM 3545 N N . VAL A 1 465 ? -3.441 34.469 18.219 1 98.81 465 VAL A N 1
ATOM 3546 C CA . VAL A 1 465 ? -4.602 34.75 17.391 1 98.81 465 VAL A CA 1
ATOM 3547 C C . VAL A 1 465 ? -4.637 36.25 17.031 1 98.81 465 VAL A C 1
ATOM 3549 O O . VAL A 1 465 ? -4.844 36.625 15.875 1 98.81 465 VAL A O 1
ATOM 3552 N N . ARG A 1 466 ? -4.41 37.125 17.984 1 98.62 466 ARG A N 1
ATOM 3553 C CA . ARG A 1 466 ? -4.508 38.562 17.766 1 98.62 466 ARG A CA 1
ATOM 3554 C C . ARG A 1 466 ? -3.52 39.031 16.703 1 98.62 466 ARG A C 1
ATOM 3556 O O . ARG A 1 466 ? -3.883 39.812 15.805 1 98.62 466 ARG A O 1
ATOM 3563 N N . PRO A 1 467 ? -2.242 38.625 16.797 1 98.56 467 PRO A N 1
ATOM 3564 C CA . PRO A 1 467 ? -1.314 39.062 15.758 1 98.56 467 PRO A CA 1
ATOM 3565 C C . PRO A 1 467 ? -1.722 38.594 14.367 1 98.56 467 PRO A C 1
ATOM 3567 O O . PRO A 1 467 ? -1.467 39.281 13.375 1 98.56 467 PRO A O 1
ATOM 3570 N N . ILE A 1 468 ? -2.316 37.406 14.242 1 98.69 468 ILE A N 1
ATOM 3571 C CA . ILE A 1 468 ? -2.764 36.875 12.953 1 98.69 468 ILE A CA 1
ATOM 3572 C C . ILE A 1 468 ? -3.896 37.75 12.414 1 98.69 468 ILE A C 1
ATOM 3574 O O . ILE A 1 468 ? -3.918 38.094 11.227 1 98.69 468 ILE A O 1
ATOM 3578 N N . LEU A 1 469 ? -4.805 38.125 13.281 1 98.69 469 LEU A N 1
ATOM 3579 C CA . LEU A 1 469 ? -5.891 39.031 12.898 1 98.69 469 LEU A CA 1
ATOM 3580 C C . LEU A 1 469 ? -5.348 40.406 12.484 1 98.69 469 LEU A C 1
ATOM 3582 O O . LEU A 1 469 ? -5.852 41 11.539 1 98.69 469 LEU A O 1
ATOM 3586 N N . TRP A 1 470 ? -4.336 40.812 13.164 1 98.44 470 TRP A N 1
ATOM 3587 C CA . TRP A 1 470 ? -3.723 42.125 12.867 1 98.44 470 TRP A CA 1
ATOM 3588 C C . TRP A 1 470 ? -3.168 42.125 11.445 1 98.44 470 TRP A C 1
ATOM 3590 O O . TRP A 1 470 ? -3.344 43.125 10.719 1 98.44 470 TRP A O 1
ATOM 3600 N N . LEU A 1 471 ? -2.504 41.125 11.07 1 98.31 471 LEU A N 1
ATOM 3601 C CA . LEU A 1 471 ? -1.889 41.062 9.75 1 98.31 471 LEU A CA 1
ATOM 3602 C C . LEU A 1 471 ? -2.943 41.156 8.656 1 98.31 471 LEU A C 1
ATOM 3604 O O . LEU A 1 471 ? -2.742 41.844 7.652 1 98.31 471 LEU A O 1
ATOM 3608 N N . ASP A 1 472 ? -4.027 40.438 8.836 1 98.19 472 ASP A N 1
ATOM 3609 C CA . ASP A 1 472 ? -5.141 40.531 7.895 1 98.19 472 ASP A CA 1
ATOM 3610 C C . ASP A 1 472 ? -5.711 41.969 7.848 1 98.19 472 ASP A C 1
ATOM 3612 O O . ASP A 1 472 ? -5.961 42.5 6.77 1 98.19 472 ASP A O 1
ATOM 3616 N N . GLY A 1 473 ? -5.906 42.562 8.984 1 97.62 473 GLY A N 1
ATOM 3617 C CA . GLY A 1 473 ? -6.508 43.875 9.086 1 97.62 473 GLY A CA 1
ATOM 3618 C C . GLY A 1 473 ? -5.625 44.969 8.523 1 97.62 473 GLY A C 1
ATOM 3619 O O . GLY A 1 473 ? -6.102 45.844 7.809 1 97.62 473 GLY A O 1
ATOM 3620 N N . GLU A 1 474 ? -4.391 44.906 8.844 1 97.25 474 GLU A N 1
ATOM 3621 C CA . GLU A 1 474 ? -3.49 46 8.531 1 97.25 474 GLU A CA 1
ATOM 3622 C C . GLU A 1 474 ? -2.9 45.875 7.129 1 97.25 474 GLU A C 1
ATOM 3624 O O . GLU A 1 474 ? -2.615 46.844 6.465 1 97.25 474 GLU A O 1
ATOM 3629 N N . ALA A 1 475 ? -2.775 44.594 6.73 1 96.94 475 ALA A N 1
ATOM 3630 C CA . ALA A 1 475 ? -2.051 44.406 5.477 1 96.94 475 ALA A CA 1
ATOM 3631 C C . ALA A 1 475 ? -2.9 43.656 4.457 1 96.94 475 ALA A C 1
ATOM 3633 O O . ALA A 1 475 ? -2.568 43.625 3.27 1 96.94 475 ALA A O 1
ATOM 3634 N N . GLY A 1 476 ? -3.967 43.094 4.867 1 97.56 476 GLY A N 1
ATOM 3635 C CA . GLY A 1 476 ? -4.777 42.312 3.949 1 97.56 476 GLY A CA 1
ATOM 3636 C C . GLY A 1 476 ? -4.191 40.938 3.654 1 97.56 476 GLY A C 1
ATOM 3637 O O . GLY A 1 476 ? -4.387 40.406 2.566 1 97.56 476 GLY A O 1
ATOM 3638 N N . VAL A 1 477 ? -3.43 40.406 4.504 1 97.94 477 VAL A N 1
ATOM 3639 C CA . VAL A 1 477 ? -2.832 39.094 4.367 1 97.94 477 VAL A CA 1
ATOM 3640 C C . VAL A 1 477 ? -3.451 38.125 5.383 1 97.94 477 VAL A C 1
ATOM 3642 O O . VAL A 1 477 ? -3.174 38.219 6.578 1 97.94 477 VAL A O 1
ATOM 3645 N N . ALA A 1 478 ? -4.305 37.219 4.891 1 97.88 478 ALA A N 1
ATOM 3646 C CA . ALA A 1 478 ? -4.891 36.188 5.734 1 97.88 478 ALA A CA 1
ATOM 3647 C C . ALA A 1 478 ? -4.07 34.906 5.672 1 97.88 478 ALA A C 1
ATOM 3649 O O . ALA A 1 478 ? -3.549 34.531 4.617 1 97.88 478 ALA A O 1
ATOM 3650 N N . LEU A 1 479 ? -3.953 34.25 6.809 1 98.06 479 LEU A N 1
ATOM 3651 C CA . LEU A 1 479 ? -3.117 33.062 6.91 1 98.06 479 LEU A CA 1
ATOM 3652 C C . LEU A 1 479 ? -3.971 31.812 7.117 1 98.06 479 LEU A C 1
ATOM 3654 O O . LEU A 1 479 ? -4.973 31.844 7.84 1 98.06 479 LEU A O 1
ATOM 3658 N N . GLU A 1 480 ? -3.594 30.703 6.477 1 96.44 480 GLU A N 1
ATOM 3659 C CA . GLU A 1 480 ? -4.176 29.391 6.777 1 96.44 480 GLU A CA 1
ATOM 3660 C C . GLU A 1 480 ? -3.596 28.812 8.07 1 96.44 480 GLU A C 1
ATOM 3662 O O . GLU A 1 480 ? -2.984 27.75 8.055 1 96.44 480 GLU A O 1
ATOM 3667 N N . ALA A 1 481 ? -3.941 29.438 9.117 1 97.62 481 ALA A N 1
ATOM 3668 C CA . ALA A 1 481 ? -3.311 29.156 10.406 1 97.62 481 ALA A CA 1
ATOM 3669 C C . ALA A 1 481 ? -4 28 11.109 1 97.62 481 ALA A C 1
ATOM 3671 O O . ALA A 1 481 ? -4.387 28.109 12.273 1 97.62 481 ALA A O 1
ATOM 3672 N N . HIS A 1 482 ? -4.121 26.844 10.414 1 96.75 482 HIS A N 1
ATOM 3673 C CA . HIS A 1 482 ? -4.547 25.625 11.117 1 96.75 482 HIS A CA 1
ATOM 3674 C C . HIS A 1 482 ? -3.465 25.141 12.078 1 96.75 482 HIS A C 1
ATOM 3676 O O . HIS A 1 482 ? -2.334 25.641 12.047 1 96.75 482 HIS A O 1
ATOM 3682 N N . GLN A 1 483 ? -3.771 24.266 12.883 1 97.94 483 GLN A N 1
ATOM 3683 C CA . GLN A 1 483 ? -2.947 23.891 14.031 1 97.94 483 GLN A CA 1
ATOM 3684 C C . GLN A 1 483 ? -1.606 23.328 13.578 1 97.94 483 GLN A C 1
ATOM 3686 O O . GLN A 1 483 ? -0.595 23.484 14.266 1 97.94 483 GLN A O 1
ATOM 3691 N N . GLN A 1 484 ? -1.524 22.672 12.461 1 95.31 484 GLN A N 1
ATOM 3692 C CA . GLN A 1 484 ? -0.264 22.125 11.969 1 95.31 484 GLN A CA 1
ATOM 3693 C C . GLN A 1 484 ? 0.674 23.234 11.5 1 95.31 484 GLN A C 1
ATOM 3695 O O . GLN A 1 484 ? 1.896 23.078 11.539 1 95.31 484 GLN A O 1
ATOM 3700 N N . ASN A 1 485 ? 0.122 24.359 11.133 1 97.69 485 ASN A N 1
ATOM 3701 C CA . ASN A 1 485 ? 0.925 25.469 10.625 1 97.69 485 ASN A CA 1
ATOM 3702 C C . ASN A 1 485 ? 1.154 26.531 11.695 1 97.69 485 ASN A C 1
ATOM 3704 O O . ASN A 1 485 ? 1.73 27.578 11.414 1 97.69 485 ASN A O 1
ATOM 3708 N N . THR A 1 486 ? 0.688 26.328 12.852 1 98.62 486 THR A N 1
ATOM 3709 C CA . THR A 1 486 ? 0.869 27.234 13.969 1 98.62 486 THR A CA 1
ATOM 3710 C C . THR A 1 486 ? 1.827 26.656 15 1 98.62 486 THR A C 1
ATOM 3712 O O . THR A 1 486 ? 1.562 25.594 15.57 1 98.62 486 THR A O 1
ATOM 3715 N N . VAL A 1 487 ? 2.912 27.344 15.188 1 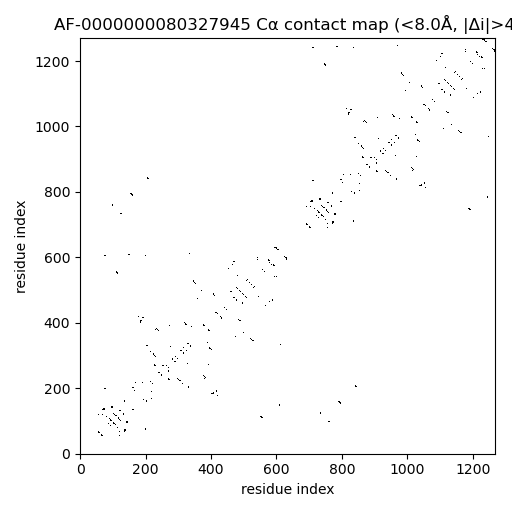98.69 487 VAL A N 1
ATOM 3716 C CA . VAL A 1 487 ? 3.904 26.938 16.172 1 98.69 487 VAL A CA 1
ATOM 3717 C C . VAL A 1 487 ? 3.809 27.844 17.406 1 98.69 487 VAL A C 1
ATOM 3719 O O . VAL A 1 487 ? 3.941 29.062 17.297 1 98.69 487 VAL A O 1
ATOM 3722 N N . LEU A 1 488 ? 3.59 27.25 18.547 1 98.75 488 LEU A N 1
ATOM 3723 C CA . LEU A 1 488 ? 3.457 28 19.797 1 98.75 488 LEU A CA 1
ATOM 3724 C C . LEU A 1 488 ? 4.789 28.047 20.531 1 98.75 488 LEU A C 1
ATOM 3726 O O . LEU A 1 488 ? 5.508 27.047 20.609 1 98.75 488 LEU A O 1
ATOM 3730 N N . LEU A 1 489 ? 5.141 29.203 21.016 1 98.75 489 LEU A N 1
ATOM 3731 C CA . LEU A 1 489 ? 6.277 29.375 21.906 1 98.75 489 LEU A CA 1
ATOM 3732 C C . LEU A 1 489 ? 5.828 29.359 23.375 1 98.75 489 LEU A C 1
ATOM 3734 O O . LEU A 1 489 ? 4.895 30.078 23.75 1 98.75 489 LEU A O 1
ATOM 3738 N N . LEU A 1 490 ? 6.473 28.516 24.125 1 98.5 490 LEU A N 1
ATOM 3739 C CA . LEU A 1 490 ? 6.152 28.391 25.547 1 98.5 490 LEU A CA 1
ATOM 3740 C C . LEU A 1 490 ? 7.32 28.828 26.422 1 98.5 490 LEU A C 1
ATOM 3742 O O . LEU A 1 490 ? 8.484 28.609 26.062 1 98.5 490 LEU A O 1
ATOM 3746 N N . ASP A 1 491 ? 7.023 29.469 27.516 1 97.88 491 ASP A N 1
ATOM 3747 C CA . ASP A 1 491 ? 8.07 29.766 28.5 1 97.88 491 ASP A CA 1
ATOM 3748 C C . ASP A 1 491 ? 8.406 28.516 29.328 1 97.88 491 ASP A C 1
ATOM 3750 O O . ASP A 1 491 ? 7.793 27.469 29.141 1 97.88 491 ASP A O 1
ATOM 3754 N N . PRO A 1 492 ? 9.375 28.562 30.141 1 95.38 492 PRO A N 1
ATOM 3755 C CA . PRO A 1 492 ? 9.828 27.375 30.859 1 95.38 492 PRO A CA 1
ATOM 3756 C C . PRO A 1 492 ? 8.734 26.75 31.734 1 95.38 492 PRO A C 1
ATOM 3758 O O . PRO A 1 492 ? 8.781 25.562 32.031 1 95.38 492 PRO A O 1
ATOM 3761 N N . GLU A 1 493 ? 7.77 27.547 32.156 1 96.56 493 GLU A N 1
ATOM 3762 C CA . GLU A 1 493 ? 6.695 27.016 32.969 1 96.56 493 GLU A CA 1
ATOM 3763 C C . GLU A 1 493 ? 5.609 26.359 32.125 1 96.56 493 GLU A C 1
ATOM 3765 O O . GLU A 1 493 ? 4.828 25.547 32.625 1 96.56 493 GLU A O 1
ATOM 3770 N N . GLY A 1 494 ? 5.5 26.828 30.906 1 97.88 494 GLY A N 1
ATOM 3771 C CA . GLY A 1 494 ? 4.516 26.234 30 1 97.88 494 GLY A CA 1
ATOM 3772 C C . GLY A 1 494 ? 3.445 27.219 29.562 1 97.88 494 GLY A C 1
ATOM 3773 O O . GLY A 1 494 ? 2.473 26.844 28.906 1 97.88 494 GLY A O 1
ATOM 3774 N N . TRP A 1 495 ? 3.6 28.469 29.859 1 98.56 495 TRP A N 1
ATOM 3775 C CA . TRP A 1 495 ? 2.643 29.484 29.438 1 98.56 495 TRP A CA 1
ATOM 3776 C C . TRP A 1 495 ? 2.938 29.953 28.031 1 98.56 495 TRP A C 1
ATOM 3778 O O . TRP A 1 495 ? 4.102 30.109 27.641 1 98.56 495 TRP A O 1
ATOM 3788 N N . PRO A 1 496 ? 1.898 30.234 27.234 1 98.69 496 PRO A N 1
ATOM 3789 C CA . PRO A 1 496 ? 2.123 30.828 25.922 1 98.69 496 PRO A CA 1
ATOM 3790 C C . PRO A 1 496 ? 2.812 32.188 25.984 1 98.69 496 PRO A C 1
ATOM 3792 O O . PRO A 1 496 ? 2.373 33.062 26.719 1 98.69 496 PRO A O 1
ATOM 3795 N N . THR A 1 497 ? 3.859 32.438 25.156 1 98.19 497 THR A N 1
ATOM 3796 C CA . THR A 1 497 ? 4.586 33.688 25.156 1 98.19 497 THR A CA 1
ATOM 3797 C C . THR A 1 497 ? 4.707 34.25 23.734 1 98.19 497 THR A C 1
ATOM 3799 O O . THR A 1 497 ? 5.207 35.375 23.531 1 98.19 497 THR A O 1
ATOM 3802 N N . GLY A 1 498 ? 4.305 33.531 22.797 1 98.19 498 GLY A N 1
ATOM 3803 C CA . GLY A 1 498 ? 4.359 33.906 21.406 1 98.19 498 GLY A CA 1
ATOM 3804 C C . GLY A 1 498 ? 4.031 32.781 20.453 1 98.19 498 GLY A C 1
ATOM 3805 O O . GLY A 1 498 ? 3.559 31.734 20.875 1 98.19 498 GLY A O 1
ATOM 3806 N N . GLY A 1 499 ? 4.281 33.031 19.156 1 98.25 499 GLY A N 1
ATOM 3807 C CA . GLY A 1 499 ? 4 32.031 18.156 1 98.25 499 GLY A CA 1
ATOM 3808 C C . GLY A 1 499 ? 4.625 32.312 16.812 1 98.25 499 GLY A C 1
ATOM 3809 O O . GLY A 1 499 ? 5.234 33.375 16.609 1 98.25 499 GLY A O 1
ATOM 3810 N N . ARG A 1 500 ? 4.594 31.344 15.977 1 98.56 500 ARG A N 1
ATOM 3811 C CA 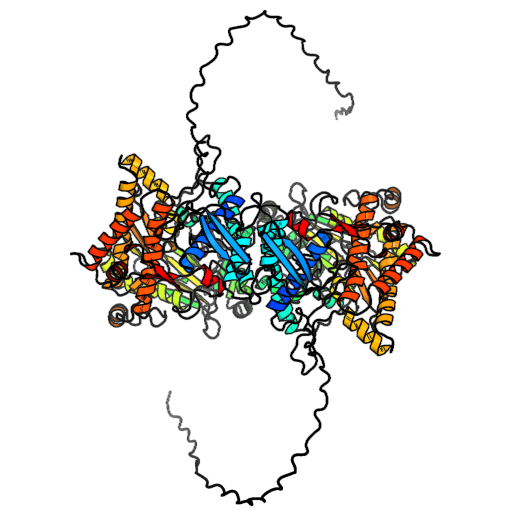. ARG A 1 500 ? 5.027 31.438 14.586 1 98.56 500 ARG A CA 1
ATOM 3812 C C . ARG A 1 500 ? 4.016 30.797 13.648 1 98.56 500 ARG A C 1
ATOM 3814 O O . ARG A 1 500 ? 3.381 29.797 13.992 1 98.56 500 ARG A O 1
ATOM 3821 N N . TYR A 1 501 ? 3.793 31.438 12.477 1 98.31 501 TYR A N 1
ATOM 3822 C CA . TYR A 1 501 ? 3.113 30.797 11.359 1 98.31 501 TYR A CA 1
ATOM 3823 C C . TYR A 1 501 ? 4.117 30.266 10.352 1 98.31 501 TYR A C 1
ATOM 3825 O O . TYR A 1 501 ? 5.199 30.828 10.18 1 98.31 501 TYR A O 1
ATOM 3833 N N . ARG A 1 502 ? 3.707 29.156 9.711 1 97.5 502 ARG A N 1
ATOM 3834 C CA . ARG A 1 502 ? 4.574 28.641 8.664 1 97.5 502 ARG A CA 1
ATOM 3835 C C . ARG A 1 502 ? 3.754 28.125 7.48 1 97.5 502 ARG A C 1
ATOM 3837 O O . ARG A 1 502 ? 2.547 27.906 7.605 1 97.5 502 ARG A O 1
ATOM 3844 N N . ASP A 1 503 ? 4.387 27.953 6.281 1 93.25 503 ASP A N 1
ATOM 3845 C CA . ASP A 1 503 ? 3.943 27.25 5.078 1 93.25 503 ASP A CA 1
ATOM 3846 C C . ASP A 1 503 ? 3.525 28.25 3.992 1 93.25 503 ASP A C 1
ATOM 3848 O O . ASP A 1 503 ? 2.791 29.203 4.262 1 93.25 503 ASP A O 1
ATOM 3852 N N . ASN A 1 504 ? 3.904 27.984 2.84 1 89.81 504 ASN A N 1
ATOM 3853 C CA . ASN A 1 504 ? 3.729 28.859 1.695 1 89.81 504 ASN A CA 1
ATOM 3854 C C . ASN A 1 504 ? 2.396 28.625 0.994 1 89.81 504 ASN A C 1
ATOM 3856 O O . ASN A 1 504 ? 1.967 29.422 0.168 1 89.81 504 ASN A O 1
ATOM 3860 N N . GLN A 1 505 ? 1.759 27.625 1.287 1 84.19 505 GLN A N 1
ATOM 3861 C CA . GLN A 1 505 ? 0.471 27.344 0.659 1 84.19 505 GLN A CA 1
ATOM 3862 C C . GLN A 1 505 ? -0.655 28.094 1.356 1 84.19 505 GLN A C 1
ATOM 3864 O O . GLN A 1 505 ? -1.752 28.234 0.811 1 84.19 505 GLN A O 1
ATOM 3869 N N . GLY A 1 506 ? -0.37 28.703 2.391 1 90.81 506 GLY A N 1
ATOM 3870 C CA . GLY A 1 506 ? -1.442 29.156 3.26 1 90.81 506 GLY A CA 1
ATOM 3871 C C . GLY A 1 506 ? -1.553 30.672 3.324 1 90.81 506 GLY A C 1
ATOM 3872 O O . GLY A 1 506 ? -1.877 31.234 4.375 1 90.81 506 GLY A O 1
ATOM 3873 N N . TYR A 1 507 ? -1.183 31.406 2.24 1 95.38 507 TYR A N 1
ATOM 3874 C CA . TYR A 1 507 ? -1.356 32.844 2.205 1 95.38 507 TYR A CA 1
ATOM 3875 C C . TYR A 1 507 ? -2.514 33.25 1.294 1 95.38 507 TYR A C 1
ATOM 3877 O O . TYR A 1 507 ? -2.619 32.75 0.169 1 95.38 507 TYR A O 1
ATOM 3885 N N . TYR A 1 508 ? -3.346 34.125 1.796 1 95.62 508 TYR A N 1
ATOM 3886 C CA . TYR A 1 508 ? -4.375 34.781 0.99 1 95.62 508 TYR A CA 1
ATOM 3887 C C . TYR A 1 508 ? -4.207 36.281 1.01 1 95.62 508 TYR A C 1
ATOM 3889 O O . TYR A 1 508 ? -4.305 36.906 2.068 1 95.62 508 TYR A O 1
ATOM 3897 N N . PHE A 1 509 ? -3.959 36.812 -0.157 1 97.44 509 PHE A N 1
ATOM 3898 C CA . PHE A 1 509 ? -3.984 38.281 -0.304 1 97.44 509 PHE A CA 1
ATOM 3899 C C . PHE A 1 509 ? -5.375 38.75 -0.706 1 97.44 509 PHE A C 1
ATOM 3901 O O . PHE A 1 509 ? -5.926 38.312 -1.712 1 97.44 509 PHE A O 1
ATOM 3908 N N . ARG A 1 510 ? -5.883 39.625 0.103 1 97.19 510 ARG A N 1
ATOM 3909 C CA . ARG A 1 510 ? -7.211 40.156 -0.217 1 97.19 510 ARG A CA 1
ATOM 3910 C C . ARG A 1 510 ? -7.188 40.938 -1.516 1 97.19 510 ARG A C 1
ATOM 3912 O O . ARG A 1 510 ? -6.379 41.875 -1.675 1 97.19 510 ARG A O 1
ATOM 3919 N N . HIS A 1 511 ? -8.094 40.625 -2.326 1 96.94 511 HIS A N 1
ATOM 3920 C CA . HIS A 1 511 ? -8.195 41.375 -3.588 1 96.94 511 HIS A CA 1
ATOM 3921 C C . HIS A 1 511 ? -8.438 42.844 -3.352 1 96.94 511 HIS A C 1
ATOM 3923 O O . HIS A 1 511 ? -7.879 43.688 -4.059 1 96.94 511 HIS A O 1
ATOM 3929 N N . SER A 1 512 ? -9.18 43.156 -2.387 1 97.38 512 SER A N 1
ATOM 3930 C CA . SER A 1 512 ? -9.539 44.562 -2.094 1 97.38 512 SER A CA 1
ATOM 3931 C C . SER A 1 512 ? -8.328 45.344 -1.648 1 97.38 512 SER A C 1
ATOM 3933 O O . SER A 1 512 ? -8.344 46.594 -1.674 1 97.38 512 SER A O 1
ATOM 3935 N N . ARG A 1 513 ? -7.289 44.656 -1.245 1 97.44 513 ARG A N 1
ATOM 3936 C CA . ARG A 1 513 ? -6.109 45.344 -0.716 1 97.44 513 ARG A CA 1
ATOM 3937 C C . ARG A 1 513 ? -4.953 45.281 -1.707 1 97.44 513 ARG A C 1
ATOM 3939 O O . ARG A 1 513 ? -3.797 45.5 -1.333 1 97.44 513 ARG A O 1
ATOM 3946 N N . ARG A 1 514 ? -5.195 44.969 -2.893 1 97.12 514 ARG A N 1
ATOM 3947 C CA . ARG A 1 514 ? -4.18 44.781 -3.92 1 97.12 514 ARG A CA 1
ATOM 3948 C C . ARG A 1 514 ? -3.303 46 -4.082 1 97.12 514 ARG A C 1
ATOM 3950 O O . ARG A 1 514 ? -2.078 45.906 -4.152 1 97.12 514 ARG A O 1
ATOM 3957 N N . ALA A 1 515 ? -3.893 47.156 -4.125 1 97.06 515 ALA A N 1
ATOM 3958 C CA . ALA A 1 515 ? -3.146 48.406 -4.332 1 97.06 515 ALA A CA 1
ATOM 3959 C C . ALA A 1 515 ? -2.18 48.656 -3.18 1 97.06 515 ALA A C 1
ATOM 3961 O O . ALA A 1 515 ? -1.043 49.094 -3.396 1 97.06 515 ALA A O 1
ATOM 3962 N N . GLU A 1 516 ? -2.617 48.438 -2.008 1 96.31 516 GLU A N 1
ATOM 3963 C CA . GLU A 1 516 ? -1.785 48.656 -0.829 1 96.31 516 GLU A CA 1
ATOM 3964 C C . GLU A 1 516 ? -0.607 47.688 -0.8 1 96.31 516 GLU A C 1
ATOM 3966 O O . GLU A 1 516 ? 0.517 48.062 -0.477 1 96.31 516 GLU A O 1
ATOM 3971 N N . LEU A 1 517 ? -0.897 46.438 -1.102 1 97 517 LEU A N 1
ATOM 3972 C CA . LEU A 1 517 ? 0.151 45.406 -1.113 1 97 517 LEU A CA 1
ATOM 3973 C C . LEU A 1 517 ? 1.153 45.688 -2.232 1 97 517 LEU A C 1
ATOM 3975 O O . LEU A 1 517 ? 2.361 45.531 -2.041 1 97 517 LEU A O 1
ATOM 3979 N N . ASP A 1 518 ? 0.639 46.156 -3.365 1 96.75 518 ASP A N 1
ATOM 3980 C CA . ASP A 1 518 ? 1.509 46.5 -4.488 1 96.75 518 ASP A CA 1
ATOM 3981 C C . ASP A 1 518 ? 2.402 47.688 -4.156 1 96.75 518 ASP A C 1
ATOM 3983 O O . ASP A 1 518 ? 3.543 47.75 -4.617 1 96.75 518 ASP A O 1
ATOM 3987 N N . ALA A 1 519 ? 1.879 48.562 -3.436 1 96.75 519 ALA A N 1
ATOM 3988 C CA . ALA A 1 519 ? 2.668 49.719 -3.016 1 96.75 519 ALA A CA 1
ATOM 3989 C C . ALA A 1 519 ? 3.83 49.281 -2.123 1 96.75 519 ALA A C 1
ATOM 3991 O O . ALA A 1 519 ? 4.902 49.875 -2.158 1 96.75 519 ALA A O 1
ATOM 3992 N N . ARG A 1 520 ? 3.631 48.281 -1.35 1 95.69 520 ARG A N 1
ATOM 3993 C CA . ARG A 1 520 ? 4.668 47.781 -0.452 1 95.69 520 ARG A CA 1
ATOM 3994 C C . ARG A 1 520 ? 5.703 46.938 -1.214 1 95.69 520 ARG A C 1
ATOM 3996 O O . ARG A 1 520 ? 6.891 46.969 -0.888 1 95.69 520 ARG A O 1
ATOM 4003 N N . LEU A 1 521 ? 5.246 46.156 -2.137 1 97 521 LEU A N 1
ATOM 4004 C CA . LEU A 1 521 ? 6.098 45.312 -2.969 1 97 521 LEU A CA 1
ATOM 4005 C C . LEU A 1 521 ? 5.562 45.25 -4.395 1 97 521 LEU A C 1
ATOM 4007 O O . LEU A 1 521 ? 4.75 44.375 -4.715 1 97 521 LEU A O 1
ATOM 4011 N N . PRO A 1 522 ? 6.078 46.094 -5.27 1 96.38 522 PRO A N 1
ATOM 4012 C CA . PRO A 1 522 ? 5.578 46.125 -6.648 1 96.38 522 PRO A CA 1
ATOM 4013 C C . PRO A 1 522 ? 5.625 44.75 -7.328 1 96.38 522 PRO A C 1
ATOM 4015 O O . PRO A 1 522 ? 6.66 44.094 -7.301 1 96.38 522 PRO A O 1
ATOM 4018 N N . GLY A 1 523 ? 4.504 44.375 -7.859 1 95.12 523 GLY A N 1
ATOM 4019 C CA . GLY A 1 523 ? 4.414 43.125 -8.594 1 95.12 523 GLY A CA 1
ATOM 4020 C C . GLY A 1 523 ? 4.031 41.938 -7.715 1 95.12 523 GLY A C 1
ATOM 4021 O O . GLY A 1 523 ? 3.92 40.812 -8.195 1 95.12 523 GLY A O 1
ATOM 4022 N N . ILE A 1 524 ? 3.756 42.156 -6.516 1 95.5 524 ILE A N 1
ATOM 4023 C CA . ILE A 1 524 ? 3.449 41.094 -5.559 1 95.5 524 ILE A CA 1
ATOM 4024 C C . ILE A 1 524 ? 2.223 40.312 -6.031 1 95.5 524 ILE A C 1
ATOM 4026 O O . ILE A 1 524 ? 1.281 40.906 -6.574 1 95.5 524 ILE A O 1
ATOM 4030 N N . GLY A 1 525 ? 2.311 38.969 -5.941 1 93.19 525 GLY A N 1
ATOM 4031 C CA . GLY A 1 525 ? 1.177 38.094 -6.188 1 93.19 525 GLY A CA 1
ATOM 4032 C C . GLY A 1 525 ? 1.004 37.719 -7.652 1 93.19 525 GLY A C 1
ATOM 4033 O O . GLY A 1 525 ? 0.219 36.844 -7.992 1 93.19 525 GLY A O 1
ATOM 4034 N N . GLU A 1 526 ? 1.642 38.375 -8.57 1 91.25 526 GLU A N 1
ATOM 4035 C CA . GLU A 1 526 ? 1.445 38.156 -10.008 1 91.25 526 GLU A CA 1
ATOM 4036 C C . GLU A 1 526 ? 1.902 36.75 -10.422 1 91.25 526 GLU A C 1
ATOM 4038 O O . GLU A 1 526 ? 1.198 36.062 -11.156 1 91.25 526 GLU A O 1
ATOM 4043 N N . HIS A 1 527 ? 2.949 36.344 -9.898 1 91 527 HIS A N 1
ATOM 4044 C CA . HIS A 1 527 ? 3.514 35.062 -10.305 1 91 527 HIS A CA 1
ATOM 4045 C C . HIS A 1 527 ? 3.139 33.938 -9.32 1 91 527 HIS A C 1
ATOM 4047 O O . HIS A 1 527 ? 3.191 32.75 -9.664 1 91 527 HIS A O 1
ATOM 4053 N N . SER A 1 528 ? 2.723 34.312 -8.141 1 93.38 528 SER A N 1
ATOM 4054 C CA . SER A 1 528 ? 2.414 33.312 -7.102 1 93.38 528 SER A CA 1
ATOM 4055 C C . SER A 1 528 ? 0.916 33.062 -7.02 1 93.38 528 SER A C 1
ATOM 4057 O O . SER A 1 528 ? 0.477 32.156 -6.293 1 93.38 528 SER A O 1
ATOM 4059 N N . ASP A 1 529 ? 0.072 33.75 -7.762 1 91.12 529 ASP A N 1
ATOM 4060 C CA . ASP A 1 529 ? -1.377 33.562 -7.77 1 91.12 529 ASP A CA 1
ATOM 4061 C C . ASP A 1 529 ? -1.938 33.562 -6.348 1 91.12 529 ASP A C 1
ATOM 4063 O O . ASP A 1 529 ? -2.633 32.625 -5.949 1 91.12 529 ASP A O 1
ATOM 4067 N N . THR A 1 530 ? -1.663 34.688 -5.59 1 94.19 530 THR A N 1
ATOM 4068 C CA . THR A 1 530 ? -1.942 34.688 -4.16 1 94.19 530 THR A CA 1
ATOM 4069 C C . THR A 1 530 ? -3.172 35.531 -3.848 1 94.19 530 THR A C 1
ATOM 4071 O O . THR A 1 530 ? -3.76 35.406 -2.77 1 94.19 530 THR A O 1
ATOM 4074 N N . PHE A 1 531 ? -3.637 36.375 -4.789 1 95.75 531 PHE A N 1
ATOM 4075 C CA . PHE A 1 531 ? -4.828 37.188 -4.559 1 95.75 531 PHE A CA 1
ATOM 4076 C C . PHE A 1 531 ? -6.09 36.344 -4.695 1 95.75 531 PHE A C 1
ATOM 4078 O O . PHE A 1 531 ? -6.23 35.594 -5.652 1 95.75 531 PHE A O 1
ATOM 4085 N N . VAL A 1 532 ? -6.898 36.5 -3.752 1 94 532 VAL A N 1
ATOM 4086 C CA . VAL A 1 532 ? -8.172 35.781 -3.699 1 94 532 VAL A CA 1
ATOM 4087 C C . VAL A 1 532 ? -9.297 36.75 -3.352 1 94 532 VAL A C 1
ATOM 4089 O O . VAL A 1 532 ? -9.055 37.781 -2.709 1 94 532 VAL A O 1
ATOM 4092 N N . SER A 1 533 ? -10.492 36.406 -3.852 1 95.62 533 SER A N 1
ATOM 4093 C CA . SER A 1 533 ? -11.625 37.281 -3.521 1 95.62 533 SER A CA 1
ATOM 4094 C C . SER A 1 533 ? -11.805 37.406 -2.012 1 95.62 533 SER A C 1
ATOM 4096 O O . SER A 1 533 ? -11.469 36.469 -1.267 1 95.62 533 SER A O 1
ATOM 4098 N N . ASP A 1 534 ? -12.281 38.5 -1.537 1 96.31 534 ASP A N 1
ATOM 4099 C CA . ASP A 1 534 ? -12.477 38.75 -0.108 1 96.31 534 ASP A CA 1
ATOM 4100 C C . ASP A 1 534 ? -13.445 37.719 0.483 1 96.31 534 ASP A C 1
ATOM 4102 O O . ASP A 1 534 ? -13.273 37.281 1.62 1 96.31 534 ASP A O 1
ATOM 4106 N N . GLU A 1 535 ? -14.414 37.312 -0.311 1 94.44 535 GLU A N 1
ATOM 4107 C CA . GLU A 1 535 ? -15.391 36.312 0.152 1 94.44 535 GLU A CA 1
ATOM 4108 C C . GLU A 1 535 ? -14.719 35 0.445 1 94.44 535 GLU A C 1
ATOM 4110 O O . GLU A 1 535 ? -14.984 34.375 1.479 1 94.44 535 GLU A O 1
ATOM 4115 N N . VAL A 1 536 ? -13.891 34.594 -0.438 1 93.56 536 VAL A N 1
ATOM 4116 C CA . VAL A 1 536 ? -13.18 33.344 -0.272 1 93.56 536 VAL A CA 1
ATOM 4117 C C . VAL A 1 536 ? -12.188 33.469 0.886 1 93.56 536 VAL A C 1
ATOM 4119 O O . VAL A 1 536 ? -12.039 32.531 1.677 1 93.56 536 VAL A O 1
ATOM 4122 N N . THR A 1 537 ? -11.523 34.594 0.942 1 96 537 THR A N 1
ATOM 4123 C CA . THR A 1 537 ? -10.578 34.844 2.027 1 96 537 THR A CA 1
ATOM 4124 C C . THR A 1 537 ? -11.273 34.75 3.381 1 96 537 THR A C 1
ATOM 4126 O O . THR A 1 537 ? -10.758 34.125 4.309 1 96 537 THR A O 1
ATOM 4129 N N . ASP A 1 538 ? -12.453 35.344 3.447 1 96.06 538 ASP A N 1
ATOM 4130 C CA . ASP A 1 538 ? -13.211 35.344 4.691 1 96.06 538 ASP A CA 1
ATOM 4131 C C . ASP A 1 538 ? -13.586 33.906 5.082 1 96.06 538 ASP A C 1
ATOM 4133 O O . ASP A 1 538 ? -13.469 33.531 6.25 1 96.06 538 ASP A O 1
ATOM 4137 N N . GLU A 1 539 ? -14.047 33.188 4.156 1 95.12 539 GLU A N 1
ATOM 4138 C CA . GLU A 1 539 ? -14.461 31.812 4.402 1 95.12 539 GLU A CA 1
ATOM 4139 C C . GLU A 1 539 ? -13.281 30.969 4.867 1 95.12 539 GLU A C 1
ATOM 4141 O O . GLU A 1 539 ? -13.391 30.25 5.863 1 95.12 539 GLU A O 1
ATOM 4146 N N . ARG A 1 540 ? -12.211 31.062 4.16 1 95.44 540 ARG A N 1
ATOM 4147 C CA . ARG A 1 540 ? -11.039 30.25 4.473 1 95.44 540 ARG A CA 1
ATOM 4148 C C . ARG A 1 540 ? -10.414 30.688 5.797 1 95.44 540 ARG A C 1
ATOM 4150 O O . ARG A 1 540 ? -9.984 29.844 6.59 1 95.44 540 ARG A O 1
ATOM 4157 N N . PHE A 1 541 ? -10.344 31.969 5.93 1 97.44 541 PHE A N 1
ATOM 4158 C CA . PHE A 1 541 ? -9.781 32.5 7.164 1 97.44 541 PHE A CA 1
ATOM 4159 C C . PHE A 1 541 ? -10.602 32.062 8.367 1 97.44 541 PHE A C 1
ATOM 4161 O O . PHE A 1 541 ? -10.039 31.688 9.406 1 97.44 541 PHE A O 1
ATOM 4168 N N . ALA A 1 542 ? -11.945 32.062 8.273 1 97.69 542 ALA A N 1
ATOM 4169 C CA . ALA A 1 542 ? -12.828 31.578 9.336 1 97.69 542 ALA A CA 1
ATOM 4170 C C . ALA A 1 542 ? -12.625 30.094 9.594 1 97.69 542 ALA A C 1
ATOM 4172 O O . ALA A 1 542 ? -12.656 29.656 10.75 1 97.69 542 ALA A O 1
ATOM 4173 N N . TYR A 1 543 ? -12.438 29.422 8.602 1 96.94 543 TYR A N 1
ATOM 4174 C CA . TYR A 1 543 ? -12.25 27.984 8.75 1 96.94 543 TYR A CA 1
ATOM 4175 C C . TYR A 1 543 ? -10.906 27.688 9.406 1 96.94 543 TYR A C 1
ATOM 4177 O O . TYR A 1 543 ? -10.852 26.984 10.422 1 96.94 543 TYR A O 1
ATOM 4185 N N . TYR A 1 544 ? -9.812 28.172 8.883 1 97.25 544 TYR A N 1
ATOM 4186 C CA . TYR A 1 544 ? -8.484 27.75 9.305 1 97.25 544 TYR A CA 1
ATOM 4187 C C . TYR A 1 544 ? -8.133 28.344 10.672 1 97.25 544 TYR A C 1
ATOM 4189 O O . TYR A 1 544 ? -7.625 27.641 11.547 1 97.25 544 TYR A O 1
ATOM 4197 N N . LEU A 1 545 ? -8.383 29.594 10.891 1 98.5 545 LEU A N 1
ATOM 4198 C CA . LEU A 1 545 ? -8.07 30.203 12.18 1 98.5 545 LEU A CA 1
ATOM 4199 C C . LEU A 1 545 ? -9.188 29.938 13.188 1 98.5 545 LEU A C 1
ATOM 4201 O O . LEU A 1 545 ? -8.922 29.594 14.344 1 98.5 545 LEU A O 1
ATOM 4205 N N . GLY A 1 546 ? -10.453 30.094 12.75 1 98.31 546 GLY A N 1
ATOM 4206 C CA . GLY A 1 546 ? -11.594 29.938 13.648 1 98.31 546 GLY A CA 1
ATOM 4207 C C . GLY A 1 546 ? -11.891 28.484 13.984 1 98.31 546 GLY A C 1
ATOM 4208 O O . GLY A 1 546 ? -11.742 28.062 15.141 1 98.31 546 GLY A O 1
ATOM 4209 N N . ILE A 1 547 ? -12.219 27.734 13 1 97.94 547 ILE A N 1
ATOM 4210 C CA . ILE A 1 547 ? -12.727 26.375 13.203 1 97.94 547 ILE A CA 1
ATOM 4211 C C . ILE A 1 547 ? -11.562 25.438 13.508 1 97.94 547 ILE A C 1
ATOM 4213 O O . ILE A 1 547 ? -11.516 24.812 14.578 1 97.94 547 ILE A O 1
ATOM 4217 N N . ASN A 1 548 ? -10.602 25.375 12.633 1 97.75 548 ASN A N 1
ATOM 4218 C CA . ASN A 1 548 ? -9.516 24.406 12.758 1 97.75 548 ASN A CA 1
ATOM 4219 C C . ASN A 1 548 ? -8.609 24.734 13.938 1 97.75 548 ASN A C 1
ATOM 4221 O O . ASN A 1 548 ? -8.25 23.844 14.719 1 97.75 548 ASN A O 1
ATOM 4225 N N . ASN A 1 549 ? -8.273 25.984 14.109 1 98.62 549 ASN A N 1
ATOM 4226 C CA . ASN A 1 549 ? -7.305 26.406 15.117 1 98.62 549 ASN A CA 1
ATOM 4227 C C . ASN A 1 549 ? -7.961 26.609 16.469 1 98.62 549 ASN A C 1
ATOM 4229 O O . ASN A 1 549 ? -7.941 25.719 17.328 1 98.62 549 ASN A O 1
ATOM 4233 N N . VAL A 1 550 ? -8.781 27.594 16.641 1 98.88 550 VAL A N 1
ATOM 4234 C CA . VAL A 1 550 ? -9.281 28.016 17.938 1 98.88 550 VAL A CA 1
ATOM 4235 C C . VAL A 1 550 ? -10.336 27.031 18.438 1 98.88 550 VAL A C 1
ATOM 4237 O O . VAL A 1 550 ? -10.258 26.516 19.562 1 98.88 550 VAL A O 1
ATOM 4240 N N . PHE A 1 551 ? -11.391 26.734 17.625 1 98.69 551 PHE A N 1
ATOM 4241 C CA . PHE A 1 551 ? -12.375 25.734 18.031 1 98.69 551 PHE A CA 1
ATOM 4242 C C . PHE A 1 551 ? -11.711 24.391 18.25 1 98.69 551 PHE A C 1
ATOM 4244 O O . PHE A 1 551 ? -12.102 23.641 19.156 1 98.69 551 PHE A O 1
ATOM 4251 N N . GLY A 1 552 ? -10.742 24.078 17.375 1 98.5 552 GLY A N 1
ATOM 4252 C CA . GLY A 1 552 ? -9.969 22.859 17.578 1 98.5 552 GLY A CA 1
ATOM 4253 C C . GLY A 1 552 ? -9.312 22.797 18.938 1 98.5 552 GLY A C 1
ATOM 4254 O O . GLY A 1 552 ? -9.32 21.766 19.609 1 98.5 552 GLY A O 1
ATOM 4255 N N . LEU A 1 553 ? -8.703 23.891 19.297 1 98.75 553 LEU A N 1
ATOM 4256 C CA . LEU A 1 553 ? -8.047 23.969 20.609 1 98.75 553 LEU A CA 1
ATOM 4257 C C . LEU A 1 553 ? -9.062 23.828 21.734 1 98.75 553 LEU A C 1
ATOM 4259 O O . LEU A 1 553 ? -8.82 23.109 22.703 1 98.75 553 LEU A O 1
ATOM 4263 N N . ILE A 1 554 ? -10.211 24.484 21.656 1 98.81 554 ILE A N 1
ATOM 4264 C CA . ILE A 1 554 ? -11.281 24.375 22.641 1 98.81 554 ILE A CA 1
ATOM 4265 C C . ILE A 1 554 ? -11.75 22.922 22.75 1 98.81 554 ILE A C 1
ATOM 4267 O O . ILE A 1 554 ? -11.93 22.391 23.844 1 98.81 554 ILE A O 1
ATOM 4271 N N . GLY A 1 555 ? -11.93 22.297 21.594 1 98.5 555 GLY A N 1
ATOM 4272 C CA . GLY A 1 555 ? -12.312 20.906 21.562 1 98.5 555 GLY A CA 1
ATOM 4273 C C . GLY A 1 555 ? -11.297 20 22.234 1 98.5 555 GLY A C 1
ATOM 4274 O O . GLY A 1 555 ? -11.672 19 22.875 1 98.5 555 GLY A O 1
ATOM 4275 N N . ALA A 1 556 ? -10.047 20.312 22.078 1 98.44 556 ALA A N 1
ATOM 4276 C CA . ALA A 1 556 ? -8.992 19.547 22.719 1 98.44 556 ALA A CA 1
ATOM 4277 C C . ALA A 1 556 ? -9.094 19.641 24.25 1 98.44 556 ALA A C 1
ATOM 4279 O O . ALA A 1 556 ? -9.008 18.641 24.953 1 98.44 556 ALA A O 1
ATOM 4280 N N . PHE A 1 557 ? -9.273 20.844 24.781 1 98.62 557 PHE A N 1
ATOM 4281 C CA . PHE A 1 557 ? -9.469 21.047 26.203 1 98.62 557 PHE A CA 1
ATOM 4282 C C . PHE A 1 557 ? -10.648 20.219 26.719 1 98.62 557 PHE A C 1
ATOM 4284 O O . PHE A 1 557 ? -10.547 19.531 27.734 1 98.62 557 PHE A O 1
ATOM 4291 N N . GLY A 1 558 ? -11.742 20.312 26.016 1 98.38 558 GLY A N 1
ATOM 4292 C CA . GLY A 1 558 ? -12.969 19.641 26.422 1 98.38 558 GLY A CA 1
ATOM 4293 C C . GLY A 1 558 ? -12.875 18.125 26.359 1 98.38 558 GLY A C 1
ATOM 4294 O O . GLY A 1 558 ? -13.164 17.438 27.344 1 98.38 558 GLY A O 1
ATOM 4295 N N . SER A 1 559 ? -12.484 17.609 25.219 1 97.56 559 SER A N 1
ATOM 4296 C CA . SER A 1 559 ? -12.445 16.156 25 1 97.56 559 SER A CA 1
ATOM 4297 C C . SER A 1 559 ? -11.492 15.477 25.953 1 97.56 559 SER A C 1
ATOM 4299 O O . SER A 1 559 ? -11.656 14.289 26.266 1 97.56 559 SER A O 1
ATOM 4301 N N . GLN A 1 560 ? -10.492 16.25 26.438 1 96.75 560 GLN A N 1
ATOM 4302 C CA . GLN A 1 560 ? -9.539 15.711 27.391 1 96.75 560 GLN A CA 1
ATOM 4303 C C . GLN A 1 560 ? -9.93 16.062 28.828 1 96.75 560 GLN A C 1
ATOM 4305 O O . GLN A 1 560 ? -9.172 15.82 29.766 1 96.75 560 GLN A O 1
ATOM 4310 N N . ARG A 1 561 ? -11.086 16.734 29.031 1 96 561 ARG A N 1
ATOM 4311 C CA . ARG A 1 561 ? -11.672 17.062 30.328 1 96 561 ARG A CA 1
ATOM 4312 C C . ARG A 1 561 ? -10.773 18.016 31.109 1 96 561 ARG A C 1
ATOM 4314 O O . ARG A 1 561 ? -10.602 17.859 32.312 1 96 561 ARG A O 1
ATOM 4321 N N . LEU A 1 562 ? -10.133 18.875 30.406 1 97.31 562 LEU A N 1
ATOM 4322 C CA . LEU A 1 562 ? -9.258 19.844 31.031 1 97.31 562 LEU A CA 1
ATOM 4323 C C . LEU A 1 562 ? -10.023 21.109 31.422 1 97.31 562 LEU A C 1
ATOM 4325 O O . LEU A 1 562 ? -9.672 21.797 32.375 1 97.31 562 LEU A O 1
ATOM 4329 N N . ALA A 1 563 ? -11.023 21.422 30.672 1 98.12 563 ALA A N 1
ATOM 4330 C CA . ALA A 1 563 ? -11.859 22.594 30.906 1 98.12 563 ALA A CA 1
ATOM 4331 C C . ALA A 1 563 ? -13.195 22.469 30.172 1 98.12 563 ALA A C 1
ATOM 4333 O O . ALA A 1 563 ? -13.289 21.781 29.156 1 98.12 563 ALA A O 1
ATOM 4334 N N . ASP A 1 564 ? -14.195 23.109 30.719 1 97.81 564 ASP A N 1
ATOM 4335 C CA . ASP A 1 564 ? -15.5 23.172 30.062 1 97.81 564 ASP A CA 1
ATOM 4336 C C . ASP A 1 564 ? -15.438 24.016 28.781 1 97.81 564 ASP A C 1
ATOM 4338 O O . ASP A 1 564 ? -14.984 25.156 28.812 1 97.81 564 ASP A O 1
ATOM 4342 N N . GLU A 1 565 ? -15.938 23.469 27.672 1 98.5 565 GLU A N 1
ATOM 4343 C CA . GLU A 1 565 ? -15.898 24.172 26.391 1 98.5 565 GLU A CA 1
ATOM 4344 C C . GLU A 1 565 ? -16.734 25.453 26.438 1 98.5 565 GLU A C 1
ATOM 4346 O O . GLU A 1 565 ? -16.391 26.438 25.781 1 98.5 565 GLU A O 1
ATOM 4351 N N . ARG A 1 566 ? -17.828 25.422 27.203 1 97.81 566 ARG A N 1
ATOM 4352 C CA . ARG A 1 566 ? -18.703 26.594 27.297 1 97.81 566 ARG A CA 1
ATOM 4353 C C . ARG A 1 566 ? -17.953 27.797 27.859 1 97.81 566 ARG A C 1
ATOM 4355 O O . ARG A 1 566 ? -18.156 28.922 27.422 1 97.81 566 ARG A O 1
ATOM 4362 N N . LEU A 1 567 ? -17.156 27.516 28.812 1 98 567 LEU A N 1
ATOM 4363 C CA . LEU A 1 567 ? -16.359 28.578 29.422 1 98 567 LEU A CA 1
ATOM 4364 C C . LEU A 1 567 ? -15.352 29.141 28.438 1 98 567 LEU A C 1
ATOM 4366 O O . LEU A 1 567 ? -15.18 30.359 28.344 1 98 567 LEU A O 1
ATOM 4370 N N . LEU A 1 568 ? -14.734 28.312 27.734 1 98.69 568 LEU A N 1
ATOM 4371 C CA . LEU A 1 568 ? -13.727 28.734 26.781 1 98.69 568 LEU A CA 1
ATOM 4372 C C . LEU A 1 568 ? -14.367 29.438 25.594 1 98.69 568 LEU A C 1
ATOM 4374 O O . LEU A 1 568 ? -13.789 30.375 25.031 1 98.69 568 LEU A O 1
ATOM 4378 N N . LEU A 1 569 ? -15.562 28.969 25.172 1 98.56 569 LEU A N 1
ATOM 4379 C CA . LEU A 1 569 ? -16.297 29.641 24.109 1 98.56 569 LEU A CA 1
ATOM 4380 C C . LEU A 1 569 ? -16.703 31.047 24.547 1 98.56 569 LEU A C 1
ATOM 4382 O O . LEU A 1 569 ? -16.672 31.984 23.75 1 98.56 569 LEU A O 1
ATOM 4386 N N . ALA A 1 570 ? -17.062 31.172 25.797 1 98.25 570 ALA A N 1
ATOM 4387 C CA . ALA A 1 570 ? -17.391 32.5 26.344 1 98.25 570 ALA A CA 1
ATOM 4388 C C . ALA A 1 570 ? -16.156 33.406 26.344 1 98.25 570 ALA A C 1
ATOM 4390 O O . ALA A 1 570 ? -16.25 34.594 26.016 1 98.25 570 ALA A O 1
ATOM 4391 N N . ALA A 1 571 ? -15.055 32.844 26.734 1 98.19 571 ALA A N 1
ATOM 4392 C CA . ALA A 1 571 ? -13.805 33.594 26.703 1 98.19 571 ALA A CA 1
ATOM 4393 C C . ALA A 1 571 ? -13.453 34.031 25.281 1 98.19 571 ALA A C 1
ATOM 4395 O O . ALA A 1 571 ? -12.992 35.156 25.078 1 98.19 571 ALA A O 1
ATOM 4396 N N . PHE A 1 572 ? -13.695 33.219 24.344 1 98.69 572 PHE A N 1
ATOM 4397 C CA . PHE A 1 572 ? -13.414 33.531 22.953 1 98.69 572 PHE A CA 1
ATOM 4398 C C . PHE A 1 572 ? -14.352 34.625 22.453 1 98.69 572 PHE A C 1
ATOM 4400 O O . PHE A 1 572 ? -13.93 35.531 21.719 1 98.69 572 PHE A O 1
ATOM 4407 N N . ARG A 1 573 ? -15.578 34.5 22.797 1 98 573 ARG A N 1
ATOM 4408 C CA . ARG A 1 573 ? -16.547 35.5 22.422 1 98 573 ARG A CA 1
ATOM 4409 C C . ARG A 1 573 ? -16.125 36.875 22.953 1 98 573 ARG A C 1
ATOM 4411 O O . ARG A 1 573 ? -16.25 37.875 22.234 1 98 573 ARG A O 1
ATOM 4418 N N . ARG A 1 574 ? -15.672 36.906 24.109 1 97.69 574 ARG A N 1
ATOM 4419 C CA . ARG A 1 574 ? -15.211 38.188 24.719 1 97.69 574 ARG A CA 1
ATOM 4420 C C . ARG A 1 574 ? -14 38.719 23.969 1 97.69 574 ARG A C 1
ATOM 4422 O O . ARG A 1 574 ? -13.914 39.938 23.719 1 97.69 574 ARG A O 1
ATOM 4429 N N . PHE A 1 575 ? -13.117 37.938 23.719 1 98.12 575 PHE A N 1
ATOM 4430 C CA . PHE A 1 575 ? -11.93 38.312 22.953 1 98.12 575 PHE A CA 1
ATOM 4431 C C . PHE A 1 575 ? -12.328 38.875 21.594 1 98.12 575 PHE A C 1
ATOM 4433 O O . PHE A 1 575 ? -11.82 39.938 21.203 1 98.12 575 PHE A O 1
ATOM 4440 N N . LEU A 1 576 ? -13.211 38.125 20.891 1 98.56 576 LEU A N 1
ATOM 4441 C CA . LEU A 1 576 ? -13.656 38.562 19.562 1 98.56 576 LEU A CA 1
ATOM 4442 C C . LEU A 1 576 ? -14.375 39.875 19.656 1 98.56 576 LEU A C 1
ATOM 4444 O O . LEU A 1 576 ? -14.203 40.75 18.781 1 98.56 576 LEU A O 1
ATOM 4448 N N . SER A 1 577 ? -15.164 40.062 20.641 1 97.81 577 SER A N 1
ATOM 4449 C CA . SER A 1 577 ? -15.867 41.344 20.844 1 97.81 577 SER A CA 1
ATOM 4450 C C . SER A 1 577 ? -14.891 42.5 21.031 1 97.81 577 SER A C 1
ATOM 4452 O O . SER A 1 577 ? -15.078 43.562 20.453 1 97.81 577 SER A O 1
ATOM 4454 N N . GLY A 1 578 ? -13.922 42.219 21.812 1 97.69 578 GLY A N 1
ATOM 4455 C CA . GLY A 1 578 ? -12.875 43.219 22 1 97.69 578 GLY A CA 1
ATOM 4456 C C . GLY A 1 578 ? -12.125 43.531 20.719 1 97.69 578 GLY A C 1
ATOM 4457 O O . GLY A 1 578 ? -11.812 44.688 20.453 1 97.69 578 GLY A O 1
ATOM 4458 N N . ALA A 1 579 ? -11.867 42.562 19.969 1 97.62 579 ALA A N 1
ATOM 4459 C CA . ALA A 1 579 ? -11.133 42.719 18.719 1 97.62 579 ALA A CA 1
ATOM 4460 C C . ALA A 1 579 ? -11.984 43.438 17.672 1 97.62 579 ALA A C 1
ATOM 4462 O O . ALA A 1 579 ? -11.461 44.125 16.797 1 97.62 579 ALA A O 1
ATOM 4463 N N . ALA A 1 580 ? -13.273 43.219 17.797 1 97.12 580 ALA A N 1
ATOM 4464 C CA . ALA A 1 580 ? -14.188 43.781 16.797 1 97.12 580 ALA A CA 1
ATOM 4465 C C . ALA A 1 580 ? -14.562 45.219 17.156 1 97.12 580 ALA A C 1
ATOM 4467 O O . ALA A 1 580 ? -14.664 46.062 16.266 1 97.12 580 ALA A O 1
ATOM 4468 N N . THR A 1 581 ? -14.805 45.562 18.469 1 95.38 581 THR A N 1
ATOM 4469 C CA . THR A 1 581 ? -15.422 46.844 18.797 1 95.38 581 THR A CA 1
ATOM 4470 C C . THR A 1 581 ? -14.734 47.5 20 1 95.38 581 THR A C 1
ATOM 4472 O O . THR A 1 581 ? -15.062 48.625 20.391 1 95.38 581 THR A O 1
ATOM 4475 N N . GLY A 1 582 ? -13.836 46.906 20.547 1 93.88 582 GLY A N 1
ATOM 4476 C CA . GLY A 1 582 ? -13.18 47.438 21.734 1 93.88 582 GLY A CA 1
ATOM 4477 C C . GLY A 1 582 ? -12.188 48.531 21.422 1 93.88 582 GLY A C 1
ATOM 4478 O O . GLY A 1 582 ? -12.039 48.938 20.266 1 93.88 582 GLY A O 1
ATOM 4479 N N . PRO A 1 583 ? -11.516 49 22.406 1 92.75 583 PRO A N 1
ATOM 4480 C CA . PRO A 1 583 ? -10.547 50.062 22.234 1 92.75 583 PRO A CA 1
ATOM 4481 C C . PRO A 1 583 ? -9.367 49.656 21.344 1 92.75 583 PRO A C 1
ATOM 4483 O O . PRO A 1 583 ? -8.805 50.5 20.641 1 92.75 583 PRO A O 1
ATOM 4486 N N . ASP A 1 584 ? -9.078 48.469 21.422 1 92.19 584 ASP A N 1
ATOM 4487 C CA . ASP A 1 584 ? -7.98 47.938 20.609 1 92.19 584 ASP A CA 1
ATOM 4488 C C . ASP A 1 584 ? -8.508 47.156 19.406 1 92.19 584 ASP A C 1
ATOM 4490 O O . ASP A 1 584 ? -7.945 46.125 19.047 1 92.19 584 ASP A O 1
ATOM 4494 N N . ARG A 1 585 ? -9.539 47.594 18.844 1 93.81 585 ARG A N 1
ATOM 4495 C CA . ARG A 1 585 ? -10.203 46.906 17.75 1 93.81 585 ARG A CA 1
ATOM 4496 C C . ARG A 1 585 ? -9.266 46.75 16.562 1 93.81 585 ARG A C 1
ATOM 4498 O O . ARG A 1 585 ? -8.414 47.594 16.297 1 93.81 585 ARG A O 1
ATOM 4505 N N . LEU A 1 586 ? -9.414 45.688 15.891 1 95.25 586 LEU A N 1
ATOM 4506 C CA . LEU A 1 586 ? -8.617 45.375 14.711 1 95.25 586 LEU A CA 1
ATOM 4507 C C . LEU A 1 586 ? -9.414 45.625 13.43 1 95.25 586 LEU A C 1
ATOM 4509 O O . LEU A 1 586 ? -10.641 45.625 13.453 1 95.25 586 LEU A O 1
ATOM 4513 N N . ARG A 1 587 ? -8.75 45.844 12.305 1 94.69 587 ARG A N 1
ATOM 4514 C CA . ARG A 1 587 ? -9.375 46.25 11.047 1 94.69 587 ARG A CA 1
ATOM 4515 C C . ARG A 1 587 ? -9.742 45.031 10.211 1 94.69 587 ARG A C 1
ATOM 4517 O O . ARG A 1 587 ? -10.031 45.156 9.016 1 94.69 587 ARG A O 1
ATOM 4524 N N . THR A 1 588 ? -9.758 43.875 10.711 1 97.06 588 THR A N 1
ATOM 4525 C CA . THR A 1 588 ? -10.156 42.656 10.008 1 97.06 588 THR A CA 1
ATOM 4526 C C . THR A 1 588 ? -11.641 42.375 10.227 1 97.06 588 THR A C 1
ATOM 4528 O O . THR A 1 588 ? -12.18 42.625 11.312 1 97.06 588 THR A O 1
ATOM 4531 N N . PRO A 1 589 ? -12.328 41.875 9.219 1 96.56 589 PRO A N 1
ATOM 4532 C CA . PRO A 1 589 ? -13.75 41.562 9.359 1 96.56 589 PRO A CA 1
ATOM 4533 C C . PRO A 1 589 ? -14.008 40.281 10.133 1 96.56 589 PRO A C 1
ATOM 4535 O O . PRO A 1 589 ? -15.141 40 10.531 1 96.56 589 PRO A O 1
ATOM 4538 N N . LEU A 1 590 ? -13.039 39.438 10.375 1 97.06 590 LEU A N 1
ATOM 4539 C CA . LEU A 1 590 ? -13.227 38.062 10.828 1 97.06 590 LEU A CA 1
ATOM 4540 C C . LEU A 1 590 ? -13.891 38.031 12.203 1 97.06 590 LEU A C 1
ATOM 4542 O O . LEU A 1 590 ? -14.812 37.25 12.43 1 97.06 590 LEU A O 1
ATOM 4546 N N . PRO A 1 591 ? -13.43 38.844 13.195 1 98 591 PRO A N 1
ATOM 4547 C CA . PRO A 1 591 ? -14.07 38.781 14.516 1 98 591 PRO A CA 1
ATOM 4548 C C . PRO A 1 591 ? -15.57 39.031 14.453 1 98 591 PRO A C 1
ATOM 4550 O O . PRO A 1 591 ? -16.344 38.281 15.047 1 98 591 PRO A O 1
ATOM 4553 N N . ALA A 1 592 ? -15.977 40 13.75 1 97.44 592 ALA A N 1
ATOM 4554 C CA . ALA A 1 592 ? -17.406 40.281 13.617 1 97.44 592 ALA A CA 1
ATOM 4555 C C . ALA A 1 592 ? -18.125 39.156 12.906 1 97.44 592 ALA A C 1
ATOM 4557 O O . ALA A 1 592 ? -19.25 38.781 13.281 1 97.44 592 ALA A O 1
ATOM 4558 N N . ARG A 1 593 ? -17.516 38.656 11.914 1 96.81 593 ARG A N 1
ATOM 4559 C CA . ARG A 1 593 ? -18.109 37.562 11.164 1 96.81 593 ARG A CA 1
ATOM 4560 C C . ARG A 1 593 ? -18.344 36.344 12.055 1 96.81 593 ARG A C 1
ATOM 4562 O O . ARG A 1 593 ? -19.391 35.719 12.008 1 96.81 593 ARG A O 1
ATOM 4569 N N . LEU A 1 594 ? -17.344 35.969 12.805 1 97.81 594 LEU A N 1
ATOM 4570 C CA . LEU A 1 594 ? -17.453 34.812 13.695 1 97.81 594 LEU A CA 1
ATOM 4571 C C . LEU A 1 594 ? -18.531 35.031 14.75 1 97.81 594 LEU A C 1
ATOM 4573 O O . LEU A 1 594 ? -19.219 34.094 15.156 1 97.81 594 LEU A O 1
ATOM 4577 N N . LEU A 1 595 ? -18.672 36.281 15.227 1 97.56 595 LEU A N 1
ATOM 4578 C CA . LEU A 1 595 ? -19.641 36.594 16.266 1 97.56 595 LEU A CA 1
ATOM 4579 C C . LEU A 1 595 ? -21.062 36.625 15.695 1 97.56 595 LEU A C 1
ATOM 4581 O O . LEU A 1 595 ? -22.016 36.25 16.391 1 97.56 595 LEU A O 1
ATOM 4585 N N . ASP A 1 596 ? -21.234 36.938 14.453 1 96.06 596 ASP A N 1
ATOM 4586 C CA . ASP A 1 596 ? -22.547 37.25 13.922 1 96.06 596 ASP A CA 1
ATOM 4587 C C . ASP A 1 596 ? -23.109 36.062 13.125 1 96.06 596 ASP A C 1
ATOM 4589 O O . ASP A 1 596 ? -24.328 35.906 13.023 1 96.06 596 ASP A O 1
ATOM 4593 N N . ALA A 1 597 ? -22.281 35.344 12.492 1 96.19 597 ALA A N 1
ATOM 4594 C CA . ALA A 1 597 ? -22.75 34.281 11.602 1 96.19 597 ALA A CA 1
ATOM 4595 C C . ALA A 1 597 ? -23.281 33.094 12.398 1 96.19 597 ALA A C 1
ATOM 4597 O O . ALA A 1 597 ? -22.562 32.5 13.203 1 96.19 597 ALA A O 1
ATOM 4598 N N . PRO A 1 598 ? -24.516 32.688 12.156 1 95.88 598 PRO A N 1
ATOM 4599 C CA . PRO A 1 598 ? -25.062 31.531 12.891 1 95.88 598 PRO A CA 1
ATOM 4600 C C . PRO A 1 598 ? -24.469 30.203 12.414 1 95.88 598 PRO A C 1
ATOM 4602 O O . PRO A 1 598 ? -24.5 29.219 13.148 1 95.88 598 PRO A O 1
ATOM 4605 N N . VAL A 1 599 ? -24.016 30.219 11.125 1 96.12 599 VAL A N 1
ATOM 4606 C CA . VAL A 1 599 ? -23.406 29.031 10.555 1 96.12 599 VAL A CA 1
ATOM 4607 C C . VAL A 1 599 ? -22.062 29.375 9.945 1 96.12 599 VAL A C 1
ATOM 4609 O O . VAL A 1 599 ? -21.781 30.531 9.633 1 96.12 599 VAL A O 1
ATOM 4612 N N . LEU A 1 600 ? -21.234 28.438 9.867 1 96.75 600 LEU A N 1
ATOM 4613 C CA . LEU A 1 600 ? -19.906 28.578 9.297 1 96.75 600 LEU A CA 1
ATOM 4614 C C . LEU A 1 600 ? -19.641 27.5 8.25 1 96.75 600 LEU A C 1
ATOM 4616 O O . LEU A 1 600 ? -20.234 26.422 8.297 1 96.75 600 LEU A O 1
ATOM 4620 N N . ARG A 1 601 ? -18.797 27.828 7.309 1 95.44 601 ARG A N 1
ATOM 4621 C CA . ARG A 1 601 ? -18.359 26.859 6.293 1 95.44 601 ARG A CA 1
ATOM 4622 C C . ARG A 1 601 ? -17.156 26.078 6.766 1 95.44 601 ARG A C 1
ATOM 4624 O O . ARG A 1 601 ? -16.172 26.656 7.254 1 95.44 601 ARG A O 1
ATOM 4631 N N . CYS A 1 602 ? -17.266 24.781 6.637 1 95.19 602 CYS A N 1
ATOM 4632 C CA . CYS A 1 602 ? -16.234 23.891 7.156 1 95.19 602 CYS A CA 1
ATOM 4633 C C . CYS A 1 602 ? -15.836 22.859 6.117 1 95.19 602 CYS A C 1
ATOM 4635 O O . CYS A 1 602 ? -16.688 22.297 5.434 1 95.19 602 CYS A O 1
ATOM 4637 N N . LYS A 1 603 ? -14.523 22.594 5.996 1 92.81 603 LYS A N 1
ATOM 4638 C CA . LYS A 1 603 ? -14.047 21.562 5.078 1 92.81 603 LYS A CA 1
ATOM 4639 C C . LYS A 1 603 ? -14.547 20.188 5.484 1 92.81 603 LYS A C 1
ATOM 4641 O O . LYS A 1 603 ? -14.477 19.812 6.656 1 92.81 603 LYS A O 1
ATOM 4646 N N . ALA A 1 604 ? -15.117 19.453 4.5 1 93.31 604 ALA A N 1
ATOM 4647 C CA . ALA A 1 604 ? -15.578 18.078 4.68 1 93.31 604 ALA A CA 1
ATOM 4648 C C . ALA A 1 604 ? -14.523 17.078 4.211 1 93.31 604 ALA A C 1
ATOM 4650 O O . ALA A 1 604 ? -14.562 16.609 3.066 1 93.31 604 ALA A O 1
ATOM 4651 N N . ASN A 1 605 ? -13.68 16.656 5.102 1 92.5 605 ASN A N 1
ATOM 4652 C CA . ASN A 1 605 ? -12.516 15.859 4.746 1 92.5 605 ASN A CA 1
ATOM 4653 C C . ASN A 1 605 ? -12.93 14.484 4.215 1 92.5 605 ASN A C 1
ATOM 4655 O O . ASN A 1 605 ? -12.297 13.953 3.297 1 92.5 605 ASN A O 1
ATOM 4659 N N . LEU A 1 606 ? -13.945 13.852 4.785 1 93.38 606 LEU A N 1
ATOM 4660 C CA . LEU A 1 606 ? -14.406 12.547 4.332 1 93.38 606 LEU A CA 1
ATOM 4661 C C . LEU A 1 606 ? -15.039 12.641 2.947 1 93.38 606 LEU A C 1
ATOM 4663 O O . LEU A 1 606 ? -14.727 11.852 2.057 1 93.38 606 LEU A O 1
ATOM 4667 N N . LEU A 1 607 ? -15.867 13.664 2.762 1 89.88 607 LEU A N 1
ATOM 4668 C CA . LEU A 1 607 ? -16.516 13.859 1.468 1 89.88 607 LEU A CA 1
ATOM 4669 C C . LEU A 1 607 ? -15.484 14.234 0.402 1 89.88 607 LEU A C 1
ATOM 4671 O O . LEU A 1 607 ? -15.602 13.82 -0.753 1 89.88 607 LEU A O 1
ATOM 4675 N N . THR A 1 608 ? -14.523 15.023 0.838 1 87.81 608 THR A N 1
ATOM 4676 C CA . THR A 1 608 ? -13.453 15.383 -0.083 1 87.81 608 THR A CA 1
ATOM 4677 C C . THR A 1 608 ? -12.719 14.141 -0.576 1 87.81 608 THR A C 1
ATOM 4679 O O . THR A 1 608 ? -12.438 14.016 -1.77 1 87.81 608 THR A O 1
ATOM 4682 N N . ARG A 1 609 ? -12.469 13.242 0.284 1 86.19 609 ARG A N 1
ATOM 4683 C CA . ARG A 1 609 ? -11.805 11.992 -0.054 1 86.19 609 ARG A CA 1
ATOM 4684 C C . ARG A 1 609 ? -12.688 11.117 -0.936 1 86.19 609 ARG A C 1
ATOM 4686 O O . ARG A 1 609 ? -12.211 10.508 -1.896 1 86.19 609 ARG A O 1
ATOM 4693 N N . LEU A 1 610 ? -13.883 11.102 -0.672 1 84.94 610 LEU A N 1
ATOM 4694 C CA . LEU A 1 610 ? -14.82 10.242 -1.396 1 84.94 610 LEU A CA 1
ATOM 4695 C C . LEU A 1 610 ? -15.07 10.773 -2.803 1 84.94 610 LEU A C 1
ATOM 4697 O O . LEU A 1 610 ? -15.398 10.008 -3.713 1 84.94 610 LEU A O 1
ATOM 4701 N N . HIS A 1 611 ? -14.797 12.062 -2.924 1 79.31 611 HIS A N 1
ATOM 4702 C CA . HIS A 1 611 ? -14.969 12.656 -4.246 1 79.31 611 HIS A CA 1
ATOM 4703 C C . HIS A 1 611 ? -13.664 12.648 -5.031 1 79.31 611 HIS A C 1
ATOM 4705 O O . HIS A 1 611 ? -13.617 13.125 -6.168 1 79.31 611 HIS A O 1
ATOM 4711 N N . GLY A 1 612 ? -12.641 12.141 -4.422 1 73.56 612 GLY A N 1
ATOM 4712 C CA . GLY A 1 612 ? -11.359 11.992 -5.094 1 73.56 612 GLY A CA 1
ATOM 4713 C C . GLY A 1 612 ? -10.688 13.32 -5.398 1 73.56 612 GLY A C 1
ATOM 4714 O O . GLY A 1 612 ? -9.961 13.445 -6.383 1 73.56 612 GLY A O 1
ATOM 4715 N N . LEU A 1 613 ? -10.945 14.32 -4.594 1 71.56 613 LEU A N 1
ATOM 4716 C CA . LEU A 1 613 ? -10.406 15.656 -4.84 1 71.56 613 LEU A CA 1
ATOM 4717 C C . LEU A 1 613 ? -9.031 15.812 -4.211 1 71.56 613 LEU A C 1
ATOM 4719 O O . LEU A 1 613 ? -8.789 15.328 -3.102 1 71.56 613 LEU A O 1
ATOM 4723 N N . ASP A 1 614 ? -8.07 16.359 -5.012 1 66 614 ASP A N 1
ATOM 4724 C CA . ASP A 1 614 ? -6.777 16.797 -4.496 1 66 614 ASP A CA 1
ATOM 4725 C C . ASP A 1 614 ? -6.824 18.266 -4.066 1 66 614 ASP A C 1
ATOM 4727 O O . ASP A 1 614 ? -7.031 19.156 -4.898 1 66 614 ASP A O 1
ATOM 4731 N N . GLU A 1 615 ? -6.535 18.469 -2.865 1 70.5 615 GLU A N 1
ATOM 4732 C CA . GLU A 1 615 ? -6.762 19.781 -2.268 1 70.5 615 GLU A CA 1
ATOM 4733 C C . GLU A 1 615 ? -5.746 20.812 -2.773 1 70.5 615 GLU A C 1
ATOM 4735 O O . GLU A 1 615 ? -5.883 22 -2.52 1 70.5 615 GLU A O 1
ATOM 4740 N N . LEU A 1 616 ? -4.766 20.344 -3.559 1 65.19 616 LEU A N 1
ATOM 4741 C CA . LEU A 1 616 ? -3.713 21.266 -3.979 1 65.19 616 LEU A CA 1
ATOM 4742 C C . LEU A 1 616 ? -3.871 21.641 -5.449 1 65.19 616 LEU A C 1
ATOM 4744 O O . LEU A 1 616 ? -3.248 22.594 -5.926 1 65.19 616 LEU A O 1
ATOM 4748 N N . VAL A 1 617 ? -4.762 20.891 -6.105 1 64.5 617 VAL A N 1
ATOM 4749 C CA . VAL A 1 617 ? -4.832 21.078 -7.547 1 64.5 617 VAL A CA 1
ATOM 4750 C C . VAL A 1 617 ? -6.176 21.703 -7.922 1 64.5 617 VAL A C 1
ATOM 4752 O O . VAL A 1 617 ? -7.211 21.344 -7.363 1 64.5 617 VAL A O 1
ATOM 4755 N N . GLY A 1 618 ? -6.125 22.672 -8.781 1 63.47 618 GLY A N 1
ATOM 4756 C CA . GLY A 1 618 ? -7.336 23.328 -9.258 1 63.47 618 GLY A CA 1
ATOM 4757 C C . GLY A 1 618 ? -7.648 24.609 -8.508 1 63.47 618 GLY A C 1
ATOM 4758 O O . GLY A 1 618 ? -6.852 25.062 -7.68 1 63.47 618 GLY A O 1
ATOM 4759 N N . PRO A 1 619 ? -8.742 25.203 -8.898 1 66.81 619 PRO A N 1
ATOM 4760 C CA . PRO A 1 619 ? -9.148 26.438 -8.234 1 66.81 619 PRO A CA 1
ATOM 4761 C C . PRO A 1 619 ? -9.469 26.234 -6.758 1 66.81 619 PRO A C 1
ATOM 4763 O O . PRO A 1 619 ? -10.031 25.203 -6.379 1 66.81 619 PRO A O 1
ATOM 4766 N N . VAL A 1 620 ? -9.031 27.141 -5.973 1 68.44 620 VAL A N 1
ATOM 4767 C CA . VAL A 1 620 ? -9.133 27.094 -4.52 1 68.44 620 VAL A CA 1
ATOM 4768 C C . VAL A 1 620 ? -10.586 26.812 -4.113 1 68.44 620 VAL A C 1
ATOM 4770 O O . VAL A 1 620 ? -10.836 26.078 -3.156 1 68.44 620 VAL A O 1
ATOM 4773 N N . ASP A 1 621 ? -11.523 27.25 -4.887 1 66.56 621 ASP A N 1
ATOM 4774 C CA . ASP A 1 621 ? -12.93 27.141 -4.512 1 66.56 621 ASP A CA 1
ATOM 4775 C C . ASP A 1 621 ? -13.461 25.734 -4.781 1 66.56 621 ASP A C 1
ATOM 4777 O O . ASP A 1 621 ? -14.523 25.359 -4.273 1 66.56 621 ASP A O 1
ATOM 4781 N N . THR A 1 622 ? -12.703 24.922 -5.477 1 69.81 622 THR A N 1
ATOM 4782 C CA . THR A 1 622 ? -13.211 23.609 -5.832 1 69.81 622 THR A CA 1
ATOM 4783 C C . THR A 1 622 ? -12.25 22.516 -5.375 1 69.81 622 THR A C 1
ATOM 4785 O O . THR A 1 622 ? -12.438 21.328 -5.699 1 69.81 622 THR A O 1
ATOM 4788 N N . GLN A 1 623 ? -11.328 22.891 -4.613 1 75.31 623 GLN A N 1
ATOM 4789 C CA . GLN A 1 623 ? -10.281 21.953 -4.227 1 75.31 623 GLN A CA 1
ATOM 4790 C C . GLN A 1 623 ? -10.781 20.969 -3.17 1 75.31 623 GLN A C 1
ATOM 4792 O O . GLN A 1 623 ? -10.203 19.891 -2.998 1 75.31 623 GLN A O 1
ATOM 4797 N N . SER A 1 624 ? -11.812 21.406 -2.461 1 82.19 624 SER A N 1
ATOM 4798 C CA . SER A 1 624 ? -12.359 20.594 -1.384 1 82.19 624 SER A CA 1
ATOM 4799 C C . SER A 1 624 ? -13.867 20.766 -1.27 1 82.19 624 SER A C 1
ATOM 4801 O O . SER A 1 624 ? -14.422 21.75 -1.773 1 82.19 624 SER A O 1
ATOM 4803 N N . VAL A 1 625 ? -14.484 19.797 -0.663 1 84.44 625 VAL A N 1
ATOM 4804 C CA . VAL A 1 625 ? -15.906 19.906 -0.345 1 84.44 625 VAL A CA 1
ATOM 4805 C C . VAL A 1 625 ? -16.078 20.609 0.997 1 84.44 625 VAL A C 1
ATOM 4807 O O . VAL A 1 625 ? -15.383 20.297 1.966 1 84.44 625 VAL A O 1
ATOM 4810 N N . TYR A 1 626 ? -16.891 21.609 0.989 1 90.06 626 TYR A N 1
ATOM 4811 C CA . TYR A 1 626 ? -17.219 22.297 2.23 1 90.06 626 TYR A CA 1
ATOM 4812 C C . TYR A 1 626 ? -18.672 22.078 2.611 1 90.06 626 TYR A C 1
ATOM 4814 O O . TYR A 1 626 ? -19.531 21.969 1.74 1 90.06 626 TYR A O 1
ATOM 4822 N N . VAL A 1 627 ? -18.891 22.031 3.875 1 93.06 627 VAL A N 1
ATOM 4823 C CA . VAL A 1 627 ? -20.25 21.906 4.395 1 93.06 627 VAL A CA 1
ATOM 4824 C C . VAL A 1 627 ? -20.531 23.047 5.375 1 93.06 627 VAL A C 1
ATOM 4826 O O . VAL A 1 627 ? -19.609 23.766 5.773 1 93.06 627 VAL A O 1
ATOM 4829 N N . THR A 1 628 ? -21.797 23.203 5.664 1 95.5 628 THR A N 1
ATOM 4830 C CA . THR A 1 628 ? -22.219 24.203 6.629 1 95.5 628 THR A CA 1
ATOM 4831 C C . THR A 1 628 ? -22.422 23.594 8.008 1 95.5 628 THR A C 1
ATOM 4833 O O . THR A 1 628 ? -23.062 22.531 8.133 1 95.5 628 THR A O 1
ATOM 4836 N N . ILE A 1 629 ? -21.828 24.203 8.992 1 95.5 629 ILE A N 1
ATOM 4837 C CA . ILE A 1 629 ? -22.016 23.719 10.359 1 95.5 629 ILE A CA 1
ATOM 4838 C C . ILE A 1 629 ? -22.578 24.844 11.227 1 95.5 629 ILE A C 1
ATOM 4840 O O . ILE A 1 629 ? -22.422 26.031 10.906 1 95.5 629 ILE A O 1
ATOM 4844 N N . ALA A 1 630 ? -23.219 24.453 12.32 1 95.69 630 ALA A N 1
ATOM 4845 C CA . ALA A 1 630 ? -23.672 25.453 13.289 1 95.69 630 ALA A CA 1
ATOM 4846 C C . ALA A 1 630 ? -22.469 26.125 13.977 1 95.69 630 ALA A C 1
ATOM 4848 O O . ALA A 1 630 ? -21.469 25.469 14.273 1 95.69 630 ALA A O 1
ATOM 4849 N N . ASN A 1 631 ? -22.516 27.406 14.203 1 97.75 631 ASN A N 1
ATOM 4850 C CA . ASN A 1 631 ? -21.484 28.156 14.906 1 97.75 631 ASN A CA 1
ATOM 4851 C C . ASN A 1 631 ? -21.562 27.953 16.422 1 97.75 631 ASN A C 1
ATOM 4853 O O . ASN A 1 631 ? -22.531 28.406 17.047 1 97.75 631 ASN A O 1
ATOM 4857 N N . PRO A 1 632 ? -20.578 27.375 17 1 96.69 632 PRO A N 1
ATOM 4858 C CA . PRO A 1 632 ? -20.641 27.062 18.422 1 96.69 632 PRO A CA 1
ATOM 4859 C C . PRO A 1 632 ? -20.672 28.312 19.297 1 96.69 632 PRO A C 1
ATOM 4861 O O . PRO A 1 632 ? -20.984 28.219 20.5 1 96.69 632 PRO A O 1
ATOM 4864 N N . LEU A 1 633 ? -20.344 29.422 18.797 1 97.25 633 LEU A N 1
ATOM 4865 C CA . LEU A 1 633 ? -20.359 30.656 19.578 1 97.25 633 LEU A CA 1
ATOM 4866 C C . LEU A 1 633 ? -21.781 31.109 19.859 1 97.25 633 LEU A C 1
ATOM 4868 O O . LEU A 1 633 ? -22.016 31.984 20.703 1 97.25 633 LEU A O 1
ATOM 4872 N N . HIS A 1 634 ? -22.75 30.531 19.25 1 92.94 634 HIS A N 1
ATOM 4873 C CA . HIS A 1 634 ? -24.141 30.984 19.375 1 92.94 634 HIS A CA 1
ATOM 4874 C C . HIS A 1 634 ? -24.953 30.031 20.234 1 92.94 634 HIS A C 1
ATOM 4876 O O . HIS A 1 634 ? -26.172 30.188 20.375 1 92.94 634 HIS A O 1
ATOM 4882 N N . PHE A 1 635 ? -24.406 29.016 20.781 1 80.69 635 PHE A N 1
ATOM 4883 C CA . PHE A 1 635 ? -25.156 28.141 21.672 1 80.69 635 PHE A CA 1
ATOM 4884 C C . PHE A 1 635 ? -24.25 27.531 22.734 1 80.69 635 PHE A C 1
ATOM 4886 O O . PHE A 1 635 ? -23.047 27.406 22.516 1 80.69 635 PHE A O 1
ATOM 4893 N N . MET B 1 1 ? 28.141 49.406 -47.219 1 16.73 1 MET B N 1
ATOM 4894 C CA . MET B 1 1 ? 27.641 50.688 -46.781 1 16.73 1 MET B CA 1
ATOM 4895 C C . MET B 1 1 ? 26.188 50.594 -46.344 1 16.73 1 MET B C 1
ATOM 4897 O O . MET B 1 1 ? 25.781 51.219 -45.344 1 16.73 1 MET B O 1
ATOM 4901 N N . ASN B 1 2 ? 25.203 50.188 -47.25 1 17.28 2 ASN B N 1
ATOM 4902 C CA . ASN B 1 2 ? 23.922 50.656 -47.812 1 17.28 2 ASN B CA 1
ATOM 4903 C C . ASN B 1 2 ? 22.75 50.188 -46.969 1 17.28 2 ASN B C 1
ATOM 4905 O O . ASN B 1 2 ? 22.594 49 -46.719 1 17.28 2 ASN B O 1
ATOM 4909 N N . ALA B 1 3 ? 21.75 51.031 -46.594 1 17 3 ALA B N 1
ATOM 4910 C CA . ALA B 1 3 ? 21.438 51.25 -45.188 1 17 3 ALA B CA 1
ATOM 4911 C C . ALA B 1 3 ? 20.297 50.375 -44.719 1 17 3 ALA B C 1
ATOM 4913 O O . ALA B 1 3 ? 20.297 49.938 -43.562 1 17 3 ALA B O 1
ATOM 4914 N N . THR B 1 4 ? 19.188 49.969 -45.5 1 18.38 4 THR B N 1
ATOM 4915 C CA . THR B 1 4 ? 17.906 50.688 -45.531 1 18.38 4 THR B CA 1
ATOM 4916 C C . THR B 1 4 ? 16.875 49.969 -44.656 1 18.38 4 THR B C 1
ATOM 4918 O O . THR B 1 4 ? 16.672 48.781 -44.781 1 18.38 4 THR B O 1
ATOM 4921 N N . PRO B 1 5 ? 15.883 50.688 -44 1 18.27 5 PRO B N 1
ATOM 4922 C CA . PRO B 1 5 ? 15.172 50.719 -42.719 1 18.27 5 PRO B CA 1
ATOM 4923 C C . PRO B 1 5 ? 13.922 49.844 -42.719 1 18.27 5 PRO B C 1
ATOM 4925 O O . PRO B 1 5 ? 13.484 49.375 -43.75 1 18.27 5 PRO B O 1
ATOM 4928 N N . THR B 1 6 ? 12.812 50.062 -41.75 1 17.78 6 THR B N 1
ATOM 4929 C CA . THR B 1 6 ? 12.203 49.531 -40.531 1 17.78 6 THR B CA 1
ATOM 4930 C C . THR B 1 6 ? 10.719 49.25 -40.719 1 17.78 6 THR B C 1
ATOM 4932 O O . THR B 1 6 ? 10.188 48.281 -40.188 1 17.78 6 THR B O 1
ATOM 4935 N N . PRO B 1 7 ? 9.836 49.875 -41.656 1 17.64 7 PRO B N 1
ATOM 4936 C CA . PRO B 1 7 ? 8.719 50.375 -40.875 1 17.64 7 PRO B CA 1
ATOM 4937 C C . PRO B 1 7 ? 7.707 49.281 -40.531 1 17.64 7 PRO B C 1
ATOM 4939 O O . PRO B 1 7 ? 7.637 48.25 -41.188 1 17.64 7 PRO B O 1
ATOM 4942 N N . GLU B 1 8 ? 6.805 49.375 -39.344 1 17.75 8 GLU B N 1
ATOM 4943 C CA . GLU B 1 8 ? 6.141 48.812 -38.156 1 17.75 8 GLU B CA 1
ATOM 4944 C C . GLU B 1 8 ? 4.699 48.438 -38.5 1 17.75 8 GLU B C 1
ATOM 4946 O O . GLU B 1 8 ? 4.188 47.438 -37.969 1 17.75 8 GLU B O 1
ATOM 4951 N N . GLY B 1 9 ? 3.906 49.25 -39.344 1 16.97 9 GLY B N 1
ATOM 4952 C CA . GLY B 1 9 ? 2.621 49.656 -38.781 1 16.97 9 GLY B CA 1
ATOM 4953 C C . GLY B 1 9 ? 1.572 48.562 -38.844 1 16.97 9 GLY B C 1
ATOM 4954 O O . GLY B 1 9 ? 1.798 47.5 -39.469 1 16.97 9 GLY B O 1
ATOM 4955 N N . GLY B 1 10 ? 0.255 48.906 -38.75 1 17.3 10 GLY B N 1
ATOM 4956 C CA . GLY B 1 10 ? -0.946 48.812 -37.938 1 17.3 10 GLY B CA 1
ATOM 4957 C C . GLY B 1 10 ? -1.977 47.844 -38.5 1 17.3 10 GLY B C 1
ATOM 4958 O O . GLY B 1 10 ? -2.461 46.969 -37.781 1 17.3 10 GLY B O 1
ATOM 4959 N N . PRO B 1 11 ? -2.586 48.031 -39.719 1 17.61 11 PRO B N 1
ATOM 4960 C CA . PRO B 1 11 ? -4.043 48.188 -39.719 1 17.61 11 PRO B CA 1
ATOM 4961 C C . PRO B 1 11 ? -4.773 46.875 -39.969 1 17.61 11 PRO B C 1
ATOM 4963 O O . PRO B 1 11 ? -4.395 46.125 -40.844 1 17.61 11 PRO B O 1
ATOM 4966 N N . ARG B 1 12 ? -5.527 46.281 -39 1 16.58 12 ARG B N 1
ATOM 4967 C CA . ARG B 1 12 ? -6.203 45 -38.75 1 16.58 12 ARG B CA 1
ATOM 4968 C C . ARG B 1 12 ? -7.383 44.812 -39.688 1 16.58 12 ARG B C 1
ATOM 4970 O O . ARG B 1 12 ? -8.227 45.719 -39.812 1 16.58 12 ARG B O 1
ATOM 4977 N N . THR B 1 13 ? -7.344 43.906 -40.688 1 16.55 13 THR B N 1
ATOM 4978 C CA . THR B 1 13 ? -8.156 43.562 -41.844 1 16.55 13 THR B CA 1
ATOM 4979 C C . THR B 1 13 ? -9.477 42.938 -41.406 1 16.55 13 THR B C 1
ATOM 4981 O O . THR B 1 13 ? -9.484 41.938 -40.688 1 16.55 13 THR B O 1
ATOM 4984 N N . ILE B 1 14 ? -10.578 43.75 -41.375 1 16.94 14 ILE B N 1
ATOM 4985 C CA . ILE B 1 14 ? -12 43.656 -41.062 1 16.94 14 ILE B CA 1
ATOM 4986 C C . ILE B 1 14 ? -12.641 42.562 -41.906 1 16.94 14 ILE B C 1
ATOM 4988 O O . ILE B 1 14 ? -12.625 42.656 -43.125 1 16.94 14 ILE B O 1
ATOM 4992 N N . GLU B 1 15 ? -12.75 41.312 -41.375 1 16.19 15 GLU B N 1
ATOM 4993 C CA . GLU B 1 15 ? -13.211 40.031 -41.906 1 16.19 15 GLU B CA 1
ATOM 4994 C C . GLU B 1 15 ? -14.703 40.062 -42.188 1 16.19 15 GLU B C 1
ATOM 4996 O O . GLU B 1 15 ? -15.523 40.25 -41.312 1 16.19 15 GLU B O 1
ATOM 5001 N N . ARG B 1 16 ? -15.062 40.656 -43.312 1 16.38 16 ARG B N 1
ATOM 5002 C CA . ARG B 1 16 ? -16.422 40.906 -43.781 1 16.38 16 ARG B CA 1
ATOM 5003 C C . ARG B 1 16 ? -17.203 39.625 -43.938 1 16.38 16 ARG B C 1
ATOM 5005 O O . ARG B 1 16 ? -16.75 38.688 -44.594 1 16.38 16 ARG B O 1
ATOM 5012 N N . GLU B 1 17 ? -18.172 39.406 -43 1 17.45 17 GLU B N 1
ATOM 5013 C CA . GLU B 1 17 ? -19.109 38.344 -42.656 1 17.45 17 GLU B CA 1
ATOM 5014 C C . GLU B 1 17 ? -20.078 38.062 -43.781 1 17.45 17 GLU B C 1
ATOM 5016 O O . GLU B 1 17 ? -20.75 38.969 -44.281 1 17.45 17 GLU B O 1
ATOM 5021 N N . THR B 1 18 ? -19.734 37.094 -44.625 1 16.42 18 THR B N 1
ATOM 5022 C CA . THR B 1 18 ? -20.328 36.688 -45.875 1 16.42 18 THR B CA 1
ATOM 5023 C C . THR B 1 18 ? -21.781 36.219 -45.688 1 16.42 18 THR B C 1
ATOM 5025 O O . THR B 1 18 ? -22.047 35.375 -44.844 1 16.42 18 THR B O 1
ATOM 5028 N N . GLY B 1 19 ? -22.734 37.031 -46.031 1 17.73 19 GLY B N 1
ATOM 5029 C CA . GLY B 1 19 ? -24.188 37.125 -46 1 17.73 19 GLY B CA 1
ATOM 5030 C C . GLY B 1 19 ? -24.875 36.031 -46.812 1 17.73 19 GLY B C 1
ATOM 5031 O O . GLY B 1 19 ? -26.016 36.188 -47.219 1 17.73 19 GLY B O 1
ATOM 5032 N N . GLY B 1 20 ? -24.375 34.781 -46.656 1 16.3 20 GLY B N 1
ATOM 5033 C CA . GLY B 1 20 ? -24.828 33.906 -47.719 1 16.3 20 GLY B CA 1
ATOM 5034 C C . GLY B 1 20 ? -26.344 33.844 -47.844 1 16.3 20 GLY B C 1
ATOM 5035 O O . GLY B 1 20 ? -27.062 34.281 -46.938 1 16.3 20 GLY B O 1
ATOM 5036 N N . THR B 1 21 ? -26.766 33.281 -49 1 17.17 21 THR B N 1
ATOM 5037 C CA . THR B 1 21 ? -27.828 33.375 -50 1 17.17 21 THR B CA 1
ATOM 5038 C C . THR B 1 21 ? -29.062 32.625 -49.562 1 17.17 21 THR B C 1
ATOM 5040 O O . THR B 1 21 ? -28.969 31.453 -49.156 1 17.17 21 THR B O 1
ATOM 5043 N N . PRO B 1 22 ? -30.203 33.25 -49.375 1 19.08 22 PRO B N 1
ATOM 5044 C CA . PRO B 1 22 ? -31.531 32.906 -48.844 1 19.08 22 PRO B CA 1
ATOM 5045 C C . PRO B 1 22 ? -32.281 31.906 -49.688 1 19.08 22 PRO B C 1
ATOM 5047 O O . PRO B 1 22 ? -32.938 32.281 -50.688 1 19.08 22 PRO B O 1
ATOM 5050 N N . THR B 1 23 ? -31.672 30.75 -49.969 1 16.25 23 THR B N 1
ATOM 5051 C CA . THR B 1 23 ? -32.406 30.094 -51.031 1 16.25 23 THR B CA 1
ATOM 5052 C C . THR B 1 23 ? -33.844 29.812 -50.625 1 16.25 23 THR B C 1
ATOM 5054 O O . THR B 1 23 ? -34.094 29.406 -49.5 1 16.25 23 THR B O 1
ATOM 5057 N N . ALA B 1 24 ? -34.812 30.047 -51.562 1 17.78 24 ALA B N 1
ATOM 5058 C CA . ALA B 1 24 ? -36.25 30.328 -51.625 1 17.78 24 ALA B CA 1
ATOM 5059 C C . ALA B 1 24 ? -37.062 29.047 -51.469 1 17.78 24 ALA B C 1
ATOM 5061 O O . ALA B 1 24 ? -38.25 29.094 -51.188 1 17.78 24 ALA B O 1
ATOM 5062 N N . THR B 1 25 ? -36.438 27.828 -51.562 1 16.39 25 THR B N 1
ATOM 5063 C CA . THR B 1 25 ? -37.25 27.078 -52.531 1 16.39 25 THR B CA 1
ATOM 5064 C C . THR B 1 25 ? -38.625 26.734 -51.938 1 16.39 25 THR B C 1
ATOM 5066 O O . THR B 1 25 ? -38.781 26.719 -50.719 1 16.39 25 THR B O 1
ATOM 5069 N N . ILE B 1 26 ? -39.219 25.625 -52.531 1 17.88 26 ILE B N 1
ATOM 5070 C CA . ILE B 1 26 ? -40.438 25.344 -53.281 1 17.88 26 ILE B CA 1
ATOM 5071 C C . ILE B 1 26 ? -41.531 24.844 -52.312 1 17.88 26 ILE B C 1
ATOM 5073 O O . ILE B 1 26 ? -41.219 24.109 -51.375 1 17.88 26 ILE B O 1
ATOM 5077 N N . PRO B 1 27 ? -42.781 25.203 -52.562 1 19.81 27 PRO B N 1
ATOM 5078 C CA . PRO B 1 27 ? -44.062 25.281 -51.844 1 19.81 27 PRO B CA 1
ATOM 5079 C C . PRO B 1 27 ? -44.688 23.906 -51.625 1 19.81 27 PRO B C 1
ATOM 5081 O O . PRO B 1 27 ? -45.719 23.797 -50.938 1 19.81 27 PRO B O 1
ATOM 5084 N N . PRO B 1 28 ? -44 22.75 -52 1 19.34 28 PRO B N 1
ATOM 5085 C CA . PRO B 1 28 ? -45.031 21.969 -52.688 1 19.34 28 PRO B CA 1
ATOM 5086 C C . PRO B 1 28 ? -46.219 21.594 -51.781 1 19.34 28 PRO B C 1
ATOM 5088 O O . PRO B 1 28 ? -46.125 21.734 -50.562 1 19.34 28 PRO B O 1
ATOM 5091 N N . GLY B 1 29 ? -47.062 20.594 -52.375 1 19.91 29 GLY B N 1
ATOM 5092 C CA . GLY B 1 29 ? -48.438 20.281 -52.688 1 19.91 29 GLY B CA 1
ATOM 5093 C C . GLY B 1 29 ? -49.125 19.562 -51.531 1 19.91 29 GLY B C 1
ATOM 5094 O O . GLY B 1 29 ? -48.5 19.141 -50.594 1 19.91 29 GLY B O 1
ATOM 5095 N N . PRO B 1 30 ? -50.375 19.375 -51.719 1 21.83 30 PRO B N 1
ATOM 5096 C CA . PRO B 1 30 ? -51.5 19.203 -50.781 1 21.83 30 PRO B CA 1
ATOM 5097 C C . PRO B 1 30 ? -51.5 17.844 -50.094 1 21.83 30 PRO B C 1
ATOM 5099 O O . PRO B 1 30 ? -52.312 17.609 -49.219 1 21.83 30 PRO B O 1
ATOM 5102 N N . PRO B 1 31 ? -50.344 17.031 -50.125 1 19.88 31 PRO B N 1
ATOM 5103 C CA . PRO B 1 31 ? -50.906 15.719 -50.438 1 19.88 31 PRO B CA 1
ATOM 5104 C C . PRO B 1 31 ? -51.969 15.258 -49.469 1 19.88 31 PRO B C 1
ATOM 5106 O O . PRO B 1 31 ? -52.062 15.797 -48.375 1 19.88 31 PRO B O 1
ATOM 5109 N N . VAL B 1 32 ? -52.656 14.047 -49.906 1 21.23 32 VAL B N 1
ATOM 5110 C CA . VAL B 1 32 ? -53.781 13.141 -49.906 1 21.23 32 VAL B CA 1
ATOM 5111 C C . VAL B 1 32 ? -53.906 12.469 -48.531 1 21.23 32 VAL B C 1
ATOM 5113 O O . VAL B 1 32 ? -52.875 12.102 -47.938 1 21.23 32 VAL B O 1
ATOM 5116 N N . ILE B 1 33 ? -55.031 12.531 -47.969 1 21.81 33 ILE B N 1
ATOM 5117 C CA . ILE B 1 33 ? -55.562 12.227 -46.625 1 21.81 33 ILE B CA 1
ATOM 5118 C C . ILE B 1 33 ? -55.438 10.734 -46.344 1 21.81 33 ILE B C 1
ATOM 5120 O O . ILE B 1 33 ? -55.938 10.234 -45.344 1 21.81 33 ILE B O 1
ATOM 5124 N N . PRO B 1 34 ? -54.406 9.984 -47 1 20.59 34 PRO B N 1
ATOM 5125 C CA . PRO B 1 34 ? -54.969 8.641 -47.125 1 20.59 34 PRO B CA 1
ATOM 5126 C C . PRO B 1 34 ? -55.562 8.125 -45.812 1 20.59 34 PRO B C 1
ATOM 5128 O O . PRO B 1 34 ? -55.188 8.617 -44.719 1 20.59 34 PRO B O 1
ATOM 5131 N N . ARG B 1 35 ? -56.375 6.996 -46.062 1 21.86 35 ARG B N 1
ATOM 5132 C CA . ARG B 1 35 ? -57.344 6.078 -45.469 1 21.86 35 ARG B CA 1
ATOM 5133 C C . ARG B 1 35 ? -56.75 5.348 -44.281 1 21.86 35 ARG B C 1
ATOM 5135 O O . ARG B 1 35 ? -55.625 4.848 -44.344 1 21.86 35 ARG B O 1
ATOM 5142 N N . GLN B 1 36 ? -57.406 5.492 -43.125 1 20.83 36 GLN B N 1
ATOM 5143 C CA . GLN B 1 36 ? -57.094 5.102 -41.75 1 20.83 36 GLN B CA 1
ATOM 5144 C C . GLN B 1 36 ? -57.031 3.584 -41.594 1 20.83 36 GLN B C 1
ATOM 5146 O O . GLN B 1 36 ? -58.062 2.936 -41.344 1 20.83 36 GLN B O 1
ATOM 5151 N N . GLU B 1 37 ? -56.531 2.838 -42.781 1 22.97 37 GLU B N 1
ATOM 5152 C CA . GLU B 1 37 ? -56.938 1.441 -42.625 1 22.97 37 GLU B CA 1
ATOM 5153 C C . GLU B 1 37 ? -56.531 0.925 -41.25 1 22.97 37 GLU B C 1
ATOM 5155 O O . GLU B 1 37 ? -55.469 1.267 -40.719 1 22.97 37 GLU B O 1
ATOM 5160 N N . THR B 1 38 ? -57.594 0.362 -40.594 1 23.7 38 THR B N 1
ATOM 5161 C CA . THR B 1 38 ? -57.688 -0.209 -39.25 1 23.7 38 THR B CA 1
ATOM 5162 C C . THR B 1 38 ? -56.688 -1.34 -39.062 1 23.7 38 THR B C 1
ATOM 5164 O O . THR B 1 38 ? -56.844 -2.41 -39.656 1 23.7 38 THR B O 1
ATOM 5167 N N . ALA B 1 39 ? -55.438 -1.129 -39.281 1 24.41 39 ALA B N 1
ATOM 5168 C CA . ALA B 1 39 ? -54.531 -2.277 -39.219 1 24.41 39 ALA B CA 1
ATOM 5169 C C . ALA B 1 39 ? -54.812 -3.143 -38 1 24.41 39 ALA B C 1
ATOM 5171 O O . ALA B 1 39 ? -55.031 -2.625 -36.906 1 24.41 39 ALA B O 1
ATOM 5172 N N . SER B 1 40 ? -55.25 -4.32 -38.375 1 25.31 40 SER B N 1
ATOM 5173 C CA . SER B 1 40 ? -55.562 -5.496 -37.562 1 25.31 40 SER B CA 1
ATOM 5174 C C . SER B 1 40 ? -54.5 -5.727 -36.5 1 25.31 40 SER B C 1
ATOM 5176 O O . SER B 1 40 ? -53.312 -5.527 -36.75 1 25.31 40 SER B O 1
ATOM 5178 N N . PRO B 1 41 ? -55 -5.781 -35.219 1 25.86 41 PRO B N 1
ATOM 5179 C CA . PRO B 1 41 ? -54.094 -5.855 -34.062 1 25.86 41 PRO B CA 1
ATOM 5180 C C . PRO B 1 41 ? -53.125 -7.016 -34.156 1 25.86 41 PRO B C 1
ATOM 5182 O O . PRO B 1 41 ? -53.531 -8.18 -34.219 1 25.86 41 PRO B O 1
ATOM 5185 N N . GLU B 1 42 ? -52.25 -7.062 -35.25 1 25.64 42 GLU B N 1
ATOM 5186 C CA . GLU B 1 42 ? -51.375 -8.234 -35.156 1 25.64 42 GLU B CA 1
ATOM 5187 C C . GLU B 1 42 ? -50.938 -8.469 -33.719 1 25.64 42 GLU B C 1
ATOM 5189 O O . GLU B 1 42 ? -50.625 -7.512 -33 1 25.64 42 GLU B O 1
ATOM 5194 N N . THR B 1 43 ? -51.344 -9.633 -33.219 1 26.03 43 THR B N 1
ATOM 5195 C CA . THR B 1 43 ? -51 -10.211 -31.938 1 26.03 43 THR B CA 1
ATOM 5196 C C . THR B 1 43 ? -49.5 -10.047 -31.672 1 26.03 43 THR B C 1
ATOM 5198 O O . THR B 1 43 ? -48.656 -10.594 -32.406 1 26.03 43 THR B O 1
ATOM 5201 N N . VAL B 1 44 ? -49.188 -8.875 -31.375 1 25.89 44 VAL B N 1
ATOM 5202 C CA . VAL B 1 44 ? -47.812 -8.766 -30.906 1 25.89 44 VAL B CA 1
ATOM 5203 C C . VAL B 1 44 ? -47.469 -9.953 -30.016 1 25.89 44 VAL B C 1
ATOM 5205 O O . VAL B 1 44 ? -48.031 -10.133 -28.938 1 25.89 44 VAL B O 1
ATOM 5208 N N . ALA B 1 45 ? -47.188 -11.078 -30.625 1 29.92 45 ALA B N 1
ATOM 5209 C CA . ALA B 1 45 ? -46.438 -12.133 -29.938 1 29.92 45 ALA B CA 1
ATOM 5210 C C . ALA B 1 45 ? -45.438 -11.547 -28.953 1 29.92 45 ALA B C 1
ATOM 5212 O O . ALA B 1 45 ? -44.625 -10.695 -29.312 1 29.92 45 ALA B O 1
ATOM 5213 N N . GLY B 1 46 ? -46 -11.383 -27.75 1 26.72 46 GLY B N 1
ATOM 5214 C CA . GLY B 1 46 ? -45.219 -10.984 -26.609 1 26.72 46 GLY B CA 1
ATOM 5215 C C . GLY B 1 46 ? -43.781 -11.5 -26.672 1 26.72 46 GLY B C 1
ATOM 5216 O O . GLY B 1 46 ? -43.531 -12.68 -26.422 1 26.72 46 GLY B O 1
ATOM 5217 N N . HIS B 1 47 ? -43.156 -11.227 -27.859 1 30.98 47 HIS B N 1
ATOM 5218 C CA . HIS B 1 47 ? -41.75 -11.547 -27.672 1 30.98 47 HIS B CA 1
ATOM 5219 C C . HIS B 1 47 ? -41.219 -11.031 -26.344 1 30.98 47 HIS B C 1
ATOM 5221 O O . HIS B 1 47 ? -41.344 -9.836 -26.047 1 30.98 47 HIS B O 1
ATOM 5227 N N . GLY B 1 48 ? -41.438 -11.797 -25.359 1 30.02 48 GLY B N 1
ATOM 5228 C CA . GLY B 1 48 ? -40.812 -11.469 -24.094 1 30.02 48 GLY B CA 1
ATOM 5229 C C . GLY B 1 48 ? -39.5 -10.734 -24.266 1 30.02 48 GLY B C 1
ATOM 5230 O O . GLY B 1 48 ? -38.875 -10.789 -25.328 1 30.02 48 GLY B O 1
ATOM 5231 N N . PRO B 1 49 ? -39.5 -9.508 -23.828 1 31.95 49 PRO B N 1
ATOM 5232 C CA . PRO B 1 49 ? -38.281 -8.742 -24.047 1 31.95 49 PRO B CA 1
ATOM 5233 C C . PRO B 1 49 ? -37.062 -9.641 -24.188 1 31.95 49 PRO B C 1
ATOM 5235 O O . PRO B 1 49 ? -36.938 -10.648 -23.5 1 31.95 49 PRO B O 1
ATOM 5238 N N . VAL B 1 50 ? -36.719 -9.898 -25.438 1 32.88 50 VAL B N 1
ATOM 5239 C CA . VAL B 1 50 ? -35.312 -10.352 -25.594 1 32.88 50 VAL B CA 1
ATOM 5240 C C . VAL B 1 50 ? -34.438 -9.695 -24.516 1 32.88 50 VAL B C 1
ATOM 5242 O O . VAL B 1 50 ? -34.312 -8.477 -24.484 1 32.88 50 VAL B O 1
ATOM 5245 N N . THR B 1 51 ? -34.562 -10.172 -23.359 1 34.09 51 THR B N 1
ATOM 5246 C CA . THR B 1 51 ? -33.562 -9.711 -22.391 1 34.09 51 THR B CA 1
ATOM 5247 C C . THR B 1 51 ? -32.25 -9.367 -23.078 1 34.09 51 THR B C 1
ATOM 5249 O O . THR B 1 51 ? -31.734 -10.148 -23.875 1 34.09 51 THR B O 1
ATOM 5252 N N . ALA B 1 52 ? -32.031 -8.203 -23.5 1 39.62 52 ALA B N 1
ATOM 5253 C CA . ALA B 1 52 ? -30.703 -7.812 -24 1 39.62 52 ALA B CA 1
ATOM 5254 C C . ALA B 1 52 ? -29.625 -8.805 -23.562 1 39.62 52 ALA B C 1
ATOM 5256 O O . ALA B 1 52 ? -29.609 -9.234 -22.406 1 39.62 52 ALA B O 1
ATOM 5257 N N . PRO B 1 53 ? -29.109 -9.672 -24.438 1 43.41 53 PRO B N 1
ATOM 5258 C CA . PRO B 1 53 ? -28.062 -10.602 -24 1 43.41 53 PRO B CA 1
ATOM 5259 C C . PRO B 1 53 ? -27.219 -10.039 -22.859 1 43.41 53 PRO B C 1
ATOM 5261 O O . PRO B 1 53 ? -26.797 -8.883 -22.906 1 43.41 53 PRO B O 1
ATOM 5264 N N . LEU B 1 54 ? -27.406 -10.445 -21.594 1 55.41 54 LEU B N 1
ATOM 5265 C CA . LEU B 1 54 ? -26.781 -10.023 -20.344 1 55.41 54 LEU B CA 1
ATOM 5266 C C . LEU B 1 54 ? -25.266 -9.875 -20.516 1 55.41 54 LEU B C 1
ATOM 5268 O O . LEU B 1 54 ? -24.578 -10.836 -20.859 1 55.41 54 LEU B O 1
ATOM 5272 N N . VAL B 1 55 ? -24.781 -8.719 -20.875 1 74.88 55 VAL B N 1
ATOM 5273 C CA . VAL B 1 55 ? -23.375 -8.352 -20.953 1 74.88 55 VAL B CA 1
ATOM 5274 C C . VAL B 1 55 ? -22.641 -8.859 -19.719 1 74.88 55 VAL B C 1
ATOM 5276 O O . VAL B 1 55 ? -23.094 -8.68 -18.594 1 74.88 55 VAL B O 1
ATOM 5279 N N . ASP B 1 56 ? -21.656 -9.812 -19.969 1 89.31 56 ASP B N 1
ATOM 5280 C CA . ASP B 1 56 ? -20.797 -10.289 -18.891 1 89.31 56 ASP B CA 1
ATOM 5281 C C . ASP B 1 56 ? -20.188 -9.125 -18.109 1 89.31 56 ASP B C 1
ATOM 5283 O O . ASP B 1 56 ? -19.516 -8.266 -18.688 1 89.31 56 ASP B O 1
ATOM 5287 N N . PRO B 1 57 ? -20.516 -9.07 -16.859 1 91.44 57 PRO B N 1
ATOM 5288 C CA . PRO B 1 57 ? -20 -7.957 -16.062 1 91.44 57 PRO B CA 1
ATOM 5289 C C . PRO B 1 57 ? -18.484 -7.828 -16.141 1 91.44 57 PRO B C 1
ATOM 5291 O O . PRO B 1 57 ? -17.938 -6.734 -15.961 1 91.44 57 PRO B O 1
ATOM 5294 N N . LEU B 1 58 ? -17.781 -8.852 -16.453 1 94.12 58 LEU B N 1
ATOM 5295 C CA . LEU B 1 58 ? -16.328 -8.82 -16.562 1 94.12 58 LEU B CA 1
ATOM 5296 C C . LEU B 1 58 ? -15.898 -8.023 -17.797 1 94.12 58 LEU B C 1
ATOM 5298 O O . LEU B 1 58 ? -14.742 -7.605 -17.891 1 94.12 58 LEU B O 1
ATOM 5302 N N . GLU B 1 59 ? -16.797 -7.824 -18.719 1 94 59 GLU B N 1
ATOM 5303 C CA . GLU B 1 59 ? -16.484 -7.117 -19.953 1 94 59 GLU B CA 1
ATOM 5304 C C . GLU B 1 59 ? -16.984 -5.676 -19.906 1 94 59 GLU B C 1
ATOM 5306 O O . GLU B 1 59 ? -17.109 -5.02 -20.938 1 94 59 GLU B O 1
ATOM 5311 N N . HIS B 1 60 ? -17.312 -5.262 -18.703 1 93.5 60 HIS B N 1
ATOM 5312 C CA . HIS B 1 60 ? -17.75 -3.873 -18.578 1 93.5 60 HIS B CA 1
ATOM 5313 C C . HIS B 1 60 ? -16.719 -2.922 -19.188 1 93.5 60 HIS B C 1
ATOM 5315 O O . HIS B 1 60 ? -15.516 -3.111 -19.016 1 93.5 60 HIS B O 1
ATOM 5321 N N . PRO B 1 61 ? -17.141 -1.845 -19.859 1 92.75 61 PRO B N 1
ATOM 5322 C CA . PRO B 1 61 ? -16.203 -0.929 -20.516 1 92.75 61 PRO B CA 1
ATOM 5323 C C . PRO B 1 61 ? -15.312 -0.176 -19.531 1 92.75 61 PRO B C 1
ATOM 5325 O O . PRO B 1 61 ? -14.18 0.175 -19.875 1 92.75 61 PRO B O 1
ATOM 5328 N N . ASP B 1 62 ? -15.836 0.154 -18.344 1 93.56 62 ASP B N 1
ATOM 5329 C CA . ASP B 1 62 ? -15.016 0.756 -17.297 1 93.56 62 ASP B CA 1
ATOM 5330 C C . ASP B 1 62 ? -14.102 -0.283 -16.656 1 93.56 62 ASP B C 1
ATOM 5332 O O . ASP B 1 62 ? -14.578 -1.212 -15.992 1 93.56 62 ASP B O 1
ATOM 5336 N N . PRO B 1 63 ? -12.805 -0.15 -16.812 1 95.75 63 PRO B N 1
ATOM 5337 C CA . PRO B 1 63 ? -11.875 -1.142 -16.266 1 95.75 63 PRO B CA 1
ATOM 5338 C C . PRO B 1 63 ? -12.062 -1.349 -14.766 1 95.75 63 PRO B C 1
ATOM 5340 O O . PRO B 1 63 ? -11.875 -2.461 -14.266 1 95.75 63 PRO B O 1
ATOM 5343 N N . HIS B 1 64 ? -12.398 -0.293 -14.094 1 95 64 HIS B N 1
ATOM 5344 C CA . HIS B 1 64 ? -12.602 -0.407 -12.656 1 95 64 HIS B CA 1
ATOM 5345 C C . HIS B 1 64 ? -13.773 -1.326 -12.336 1 95 64 HIS B C 1
ATOM 5347 O O . HIS B 1 64 ? -13.695 -2.15 -11.422 1 95 64 HIS B O 1
ATOM 5353 N N . THR B 1 65 ? -14.859 -1.175 -13.031 1 94.5 65 THR B N 1
ATOM 5354 C CA . THR B 1 65 ? -16.031 -2.02 -12.82 1 94.5 65 THR B CA 1
ATOM 5355 C C . THR B 1 65 ? -15.711 -3.477 -13.148 1 94.5 65 THR B C 1
ATOM 5357 O O . THR B 1 65 ? -16.156 -4.387 -12.445 1 94.5 65 THR B O 1
ATOM 5360 N N . ALA B 1 66 ? -14.961 -3.697 -14.195 1 96.06 66 ALA B N 1
ATOM 5361 C CA . ALA B 1 66 ? -14.539 -5.051 -14.547 1 96.06 66 ALA B CA 1
ATOM 5362 C C . ALA B 1 66 ? -13.664 -5.656 -13.453 1 96.06 66 ALA B C 1
ATOM 5364 O O . ALA B 1 66 ? -13.836 -6.82 -13.078 1 96.06 66 ALA B O 1
ATOM 5365 N N . ALA B 1 67 ? -12.695 -4.879 -12.961 1 97.19 67 ALA B N 1
ATOM 5366 C CA . ALA B 1 67 ? -11.812 -5.32 -11.883 1 97.19 67 ALA B CA 1
ATOM 5367 C C . ALA B 1 67 ? -12.602 -5.641 -10.617 1 97.19 67 ALA B C 1
ATOM 5369 O O . ALA B 1 67 ? -12.32 -6.625 -9.93 1 97.19 67 ALA B O 1
ATOM 5370 N N . GLN B 1 68 ? -13.609 -4.809 -10.312 1 96.12 68 GLN B N 1
ATOM 5371 C CA . GLN B 1 68 ? -14.516 -5.051 -9.188 1 96.12 68 GLN B CA 1
ATOM 5372 C C . GLN B 1 68 ? -15.234 -6.387 -9.344 1 96.12 68 GLN B C 1
ATOM 5374 O O . GLN B 1 68 ? -15.312 -7.168 -8.391 1 96.12 68 GLN B O 1
ATOM 5379 N N . THR B 1 69 ? -15.688 -6.586 -10.477 1 96.62 69 THR B N 1
ATOM 5380 C CA . THR B 1 69 ? -16.406 -7.82 -10.766 1 96.62 69 THR B CA 1
ATOM 5381 C C . THR B 1 69 ? -15.516 -9.039 -10.547 1 96.62 69 THR B C 1
ATOM 5383 O O . THR B 1 69 ? -15.914 -9.992 -9.883 1 96.62 69 THR B O 1
ATOM 5386 N N . ALA B 1 70 ? -14.336 -8.969 -11.094 1 97.81 70 ALA B N 1
ATOM 5387 C CA . ALA B 1 70 ? -13.391 -10.078 -10.969 1 97.81 70 ALA B CA 1
ATOM 5388 C C . ALA B 1 70 ? -13.07 -10.367 -9.508 1 97.81 70 ALA B C 1
ATOM 5390 O O . ALA B 1 70 ? -13.039 -11.523 -9.086 1 97.81 70 ALA B O 1
ATOM 5391 N N . THR B 1 71 ? -12.812 -9.352 -8.766 1 97.88 71 THR B N 1
ATOM 5392 C CA . THR B 1 71 ? -12.422 -9.492 -7.371 1 97.88 71 THR B CA 1
ATOM 5393 C C . THR B 1 71 ? -13.594 -9.992 -6.531 1 97.88 71 THR B C 1
ATOM 5395 O O . THR B 1 71 ? -13.422 -10.852 -5.668 1 97.88 71 THR B O 1
ATOM 5398 N N . VAL B 1 72 ? -14.773 -9.469 -6.785 1 98.12 72 VAL B N 1
ATOM 5399 C CA . VAL B 1 72 ? -15.977 -9.891 -6.07 1 98.12 72 VAL B CA 1
ATOM 5400 C C . VAL B 1 72 ? -16.25 -11.375 -6.336 1 98.12 72 VAL B C 1
ATOM 5402 O O . VAL B 1 72 ? -16.531 -12.133 -5.41 1 98.12 72 VAL B O 1
ATOM 5405 N N . GLU B 1 73 ? -16.125 -11.789 -7.555 1 98.31 73 GLU B N 1
ATOM 5406 C CA . GLU B 1 73 ? -16.328 -13.195 -7.895 1 98.31 73 GLU B CA 1
ATOM 5407 C C . GLU B 1 73 ? -15.336 -14.094 -7.156 1 98.31 73 GLU B C 1
ATOM 5409 O O . GLU B 1 73 ? -15.703 -15.164 -6.676 1 98.31 73 GLU B O 1
ATOM 5414 N N . ASN B 1 74 ? -14.086 -13.633 -7.098 1 98.06 74 ASN B N 1
ATOM 5415 C CA . ASN B 1 74 ? -13.07 -14.414 -6.391 1 98.06 74 ASN B CA 1
ATOM 5416 C C . ASN B 1 74 ? -13.422 -14.578 -4.914 1 98.06 74 ASN B C 1
ATOM 5418 O O . ASN B 1 74 ? -13.305 -15.68 -4.363 1 98.06 74 ASN B O 1
ATOM 5422 N N . LEU B 1 75 ? -13.828 -13.484 -4.309 1 98.19 75 LEU B N 1
ATOM 5423 C CA . LEU B 1 75 ? -14.211 -13.531 -2.902 1 98.19 75 LEU B CA 1
ATOM 5424 C C . LEU B 1 75 ? -15.375 -14.492 -2.688 1 98.19 75 LEU B C 1
ATOM 5426 O O . LEU B 1 75 ? -15.359 -15.297 -1.751 1 98.19 75 LEU B O 1
ATOM 5430 N N . LEU B 1 76 ? -16.328 -14.414 -3.547 1 98.56 76 LEU B N 1
ATOM 5431 C CA . LEU B 1 76 ? -17.516 -15.258 -3.439 1 98.56 76 LEU B CA 1
ATOM 5432 C C . LEU B 1 76 ? -17.172 -16.719 -3.684 1 98.56 76 LEU B C 1
ATOM 5434 O O . LEU B 1 76 ? -17.672 -17.609 -2.994 1 98.56 76 LEU B O 1
ATOM 5438 N N . ARG B 1 77 ? -16.328 -17 -4.68 1 98.31 77 ARG B N 1
ATOM 5439 C CA . ARG B 1 77 ? -15.898 -18.375 -4.926 1 98.31 77 ARG B CA 1
ATOM 5440 C C . ARG B 1 77 ? -15.195 -18.953 -3.705 1 98.31 77 ARG B C 1
ATOM 5442 O O . ARG B 1 77 ? -15.438 -20.109 -3.338 1 98.31 77 ARG B O 1
ATOM 5449 N N . CYS B 1 78 ? -14.305 -18.141 -3.129 1 97.38 78 CYS B N 1
ATOM 5450 C CA . CYS B 1 78 ? -13.625 -18.594 -1.917 1 97.38 78 CYS B CA 1
ATOM 5451 C C . CYS B 1 78 ? -14.633 -18.922 -0.816 1 97.38 78 CYS B C 1
ATOM 5453 O O . CYS B 1 78 ? -14.547 -19.969 -0.183 1 97.38 78 CYS B O 1
ATOM 5455 N N . TRP B 1 79 ? -15.578 -18.031 -0.603 1 97.5 79 TRP B N 1
ATOM 5456 C CA . TRP B 1 79 ? -16.547 -18.203 0.478 1 97.5 79 TRP B CA 1
ATOM 5457 C C . TRP B 1 79 ? -17.406 -19.438 0.251 1 97.5 79 TRP B C 1
ATOM 5459 O O . TRP B 1 79 ? -17.609 -20.25 1.168 1 97.5 79 TRP B O 1
ATOM 5469 N N . VAL B 1 80 ? -17.906 -19.609 -0.957 1 97.62 80 VAL B N 1
ATOM 5470 C CA . VAL B 1 80 ? -18.766 -20.734 -1.304 1 97.62 80 VAL B CA 1
ATOM 5471 C C . VAL B 1 80 ? -18.031 -22.047 -1.086 1 97.62 80 VAL B C 1
ATOM 5473 O O . VAL B 1 80 ? -18.562 -22.984 -0.487 1 97.62 80 VAL B O 1
ATOM 5476 N N . ARG B 1 81 ? -16.797 -22.094 -1.546 1 96.88 81 ARG B N 1
ATOM 5477 C CA . ARG B 1 81 ? -15.992 -23.297 -1.411 1 96.88 81 ARG B CA 1
ATOM 5478 C C . ARG B 1 81 ? -15.68 -23.594 0.053 1 96.88 81 ARG B C 1
ATOM 5480 O O . ARG B 1 81 ? -15.828 -24.719 0.515 1 96.88 81 ARG B O 1
ATOM 5487 N N . GLU B 1 82 ? -15.289 -22.562 0.799 1 95.44 82 GLU B N 1
ATOM 5488 C CA . GLU B 1 82 ? -14.758 -22.734 2.146 1 95.44 82 GLU B CA 1
ATOM 5489 C C . GLU B 1 82 ? -15.875 -22.953 3.156 1 95.44 82 GLU B C 1
ATOM 5491 O O . GLU B 1 82 ? -15.633 -23.422 4.273 1 95.44 82 GLU B O 1
ATOM 5496 N N . HIS B 1 83 ? -17.125 -22.672 2.762 1 94 83 HIS B N 1
ATOM 5497 C CA . HIS B 1 83 ? -18.266 -22.875 3.654 1 94 83 HIS B CA 1
ATOM 5498 C C . HIS B 1 83 ? -19.234 -23.891 3.08 1 94 83 HIS B C 1
ATOM 5500 O O . HIS B 1 83 ? -20.359 -24.031 3.57 1 94 83 HIS B O 1
ATOM 5506 N N . ALA B 1 84 ? -18.844 -24.547 2.055 1 93.44 84 ALA B N 1
ATOM 5507 C CA . ALA B 1 84 ? -19.578 -25.641 1.441 1 93.44 84 ALA B CA 1
ATOM 5508 C C . ALA B 1 84 ? -21.016 -25.234 1.119 1 93.44 84 ALA B C 1
ATOM 5510 O O . ALA B 1 84 ? -21.969 -25.922 1.491 1 93.44 84 ALA B O 1
ATOM 5511 N N . ARG B 1 85 ? -21.141 -24.109 0.518 1 92.62 85 ARG B N 1
ATOM 5512 C CA . ARG B 1 85 ? -22.469 -23.641 0.133 1 92.62 85 ARG B CA 1
ATOM 5513 C C . ARG B 1 85 ? -23.016 -24.453 -1.036 1 92.62 85 ARG B C 1
ATOM 5515 O O . ARG B 1 85 ? -22.266 -24.828 -1.944 1 92.62 85 ARG B O 1
ATOM 5522 N N . ALA B 1 86 ? -24.328 -24.656 -1.062 1 93.75 86 ALA B N 1
ATOM 5523 C CA . ALA B 1 86 ? -24.984 -25.422 -2.119 1 93.75 86 ALA B CA 1
ATOM 5524 C C . ALA B 1 86 ? -25.547 -24.516 -3.203 1 93.75 86 ALA B C 1
ATOM 5526 O O . ALA B 1 86 ? -25.766 -23.328 -2.965 1 93.75 86 ALA B O 1
ATOM 5527 N N . ALA B 1 87 ? -25.703 -25.125 -4.336 1 95.06 87 ALA B N 1
ATOM 5528 C CA . ALA B 1 87 ? -26.328 -24.391 -5.438 1 95.06 87 ALA B CA 1
ATOM 5529 C C . ALA B 1 87 ? -27.734 -23.922 -5.066 1 95.06 87 ALA B C 1
ATOM 5531 O O . ALA B 1 87 ? -28.484 -24.672 -4.438 1 95.06 87 ALA B O 1
ATOM 5532 N N . PRO B 1 88 ? -28 -22.688 -5.43 1 95.81 88 PRO B N 1
ATOM 5533 C CA . PRO B 1 88 ? -29.359 -22.234 -5.137 1 95.81 88 PRO B CA 1
ATOM 5534 C C . PRO B 1 88 ? -30.406 -22.812 -6.09 1 95.81 88 PRO B C 1
ATOM 5536 O O . PRO B 1 88 ? -30.094 -23.062 -7.262 1 95.81 88 PRO B O 1
ATOM 5539 N N . ALA B 1 89 ? -31.672 -22.812 -5.688 1 94.31 89 ALA B N 1
ATOM 5540 C CA . ALA B 1 89 ? -32.781 -23.344 -6.484 1 94.31 89 ALA B CA 1
ATOM 5541 C C . ALA B 1 89 ? -33.312 -22.297 -7.449 1 94.31 89 ALA B C 1
ATOM 5543 O O . ALA B 1 89 ? -33.75 -22.641 -8.555 1 94.31 89 ALA B O 1
ATOM 5544 N N . ASP B 1 90 ? -33.281 -21.109 -7.039 1 95.31 90 ASP B N 1
ATOM 5545 C CA . ASP B 1 90 ? -33.938 -20.062 -7.816 1 95.31 90 ASP B CA 1
ATOM 5546 C C . ASP B 1 90 ? -32.906 -19.188 -8.539 1 95.31 90 ASP B C 1
ATOM 5548 O O . ASP B 1 90 ? -33.219 -18.094 -9.016 1 95.31 90 ASP B O 1
ATOM 5552 N N . GLY B 1 91 ? -31.688 -19.578 -8.477 1 96.44 91 GLY B N 1
ATOM 5553 C CA . GLY B 1 91 ? -30.672 -18.844 -9.211 1 96.44 91 GLY B CA 1
ATOM 5554 C C . GLY B 1 91 ? -30.047 -17.719 -8.414 1 96.44 91 GLY B C 1
ATOM 5555 O O . GLY B 1 91 ? -29.156 -17.031 -8.898 1 96.44 91 GLY B O 1
ATOM 5556 N N . ILE B 1 92 ? -30.531 -17.5 -7.188 1 97.75 92 ILE B N 1
ATOM 5557 C CA . ILE B 1 92 ? -29.984 -16.469 -6.305 1 97.75 92 ILE B CA 1
ATOM 5558 C C . ILE B 1 92 ? -29.359 -17.125 -5.078 1 97.75 92 ILE B C 1
ATOM 5560 O O . ILE B 1 92 ? -30.062 -17.703 -4.246 1 97.75 92 ILE B O 1
ATOM 5564 N N . LEU B 1 93 ? -28.016 -17.047 -4.98 1 98.06 93 LEU B N 1
ATOM 5565 C CA . LEU B 1 93 ? -27.312 -17.547 -3.805 1 98.06 93 LEU B CA 1
ATOM 5566 C C . LEU B 1 93 ? -27.5 -16.609 -2.623 1 98.06 93 LEU B C 1
ATOM 5568 O O . LEU B 1 93 ? -27.188 -15.414 -2.721 1 98.06 93 LEU B O 1
ATOM 5572 N N . ARG B 1 94 ? -28.031 -17.078 -1.55 1 97.62 94 ARG B N 1
ATOM 5573 C CA . ARG B 1 94 ? -28.203 -16.312 -0.325 1 97.62 94 ARG B CA 1
ATOM 5574 C C . ARG B 1 94 ? -27.125 -16.656 0.695 1 97.62 94 ARG B C 1
ATOM 5576 O O . ARG B 1 94 ? -26.969 -17.812 1.075 1 97.62 94 ARG B O 1
ATOM 5583 N N . ILE B 1 95 ? -26.344 -15.727 1.099 1 97.5 95 ILE B N 1
ATOM 5584 C CA . ILE B 1 95 ? -25.312 -15.883 2.107 1 97.5 95 ILE B CA 1
ATOM 5585 C C . ILE B 1 95 ? -25.688 -15.109 3.365 1 97.5 95 ILE B C 1
ATOM 5587 O O . ILE B 1 95 ? -25.641 -13.875 3.377 1 97.5 95 ILE B O 1
ATOM 5591 N N . PRO B 1 96 ? -26.078 -15.766 4.402 1 95.69 96 PRO B N 1
ATOM 5592 C CA . PRO B 1 96 ? -26.391 -15.055 5.645 1 95.69 96 PRO B CA 1
ATOM 5593 C C . PRO B 1 96 ? -25.172 -14.375 6.258 1 95.69 96 PRO B C 1
ATOM 5595 O O . PRO B 1 96 ? -24.062 -14.93 6.23 1 95.69 96 PRO B O 1
ATOM 5598 N N . LEU B 1 97 ? -25.312 -13.195 6.723 1 94.56 97 LEU B N 1
ATOM 5599 C CA . LEU B 1 97 ? -24.297 -12.422 7.445 1 94.56 97 LEU B CA 1
ATOM 5600 C C . LEU B 1 97 ? -24.812 -12.016 8.82 1 94.56 97 LEU B C 1
ATOM 5602 O O . LEU B 1 97 ? -25.016 -10.82 9.086 1 94.56 97 LEU B O 1
ATOM 5606 N N . PRO B 1 98 ? -24.891 -12.898 9.742 1 93 98 PRO B N 1
ATOM 5607 C CA . PRO B 1 98 ? -25.516 -12.617 11.039 1 93 98 PRO B CA 1
ATOM 5608 C C . PRO B 1 98 ? -24.75 -11.578 11.852 1 93 98 PRO B C 1
ATOM 5610 O O . PRO B 1 98 ? -25.359 -10.812 12.609 1 93 98 PRO B O 1
ATOM 5613 N N . THR B 1 99 ? -23.516 -11.516 11.734 1 92 99 THR B N 1
ATOM 5614 C CA . THR B 1 99 ? -22.719 -10.562 12.508 1 92 99 THR B CA 1
ATOM 5615 C C . THR B 1 99 ? -22.938 -9.141 12.008 1 92 99 THR B C 1
ATOM 5617 O O . THR B 1 99 ? -22.594 -8.18 12.695 1 92 99 THR B O 1
ATOM 5620 N N . SER B 1 100 ? -23.5 -9.016 10.828 1 92.19 100 SER B N 1
ATOM 5621 C CA . SER B 1 100 ? -23.781 -7.703 10.266 1 92.19 100 SER B CA 1
ATOM 5622 C C . SER B 1 100 ? -25.281 -7.449 10.188 1 92.19 100 SER B C 1
ATOM 5624 O O . SER B 1 100 ? -25.719 -6.406 9.695 1 92.19 100 SER B O 1
ATOM 5626 N N . GLY B 1 101 ? -26.047 -8.391 10.625 1 91.31 101 GLY B N 1
ATOM 5627 C CA . GLY B 1 101 ? -27.484 -8.234 10.695 1 91.31 101 GLY B CA 1
ATOM 5628 C C . GLY B 1 101 ? -28.141 -8.18 9.328 1 91.31 101 GLY B C 1
ATOM 5629 O O . GLY B 1 101 ? -29.125 -7.465 9.141 1 91.31 101 GLY B O 1
ATOM 5630 N N . THR B 1 102 ? -27.594 -8.82 8.328 1 93.69 102 THR B N 1
ATOM 5631 C CA . THR B 1 102 ? -28.125 -8.797 6.969 1 93.69 102 THR B CA 1
ATOM 5632 C C . THR B 1 102 ? -27.766 -10.078 6.227 1 93.69 102 THR B C 1
ATOM 5634 O O . THR B 1 102 ? -27.484 -11.109 6.848 1 93.69 102 THR B O 1
ATOM 5637 N N . ALA B 1 103 ? -27.969 -10.148 4.906 1 95.94 103 ALA B N 1
ATOM 5638 C CA . ALA B 1 103 ? -27.578 -11.25 4.027 1 95.94 103 ALA B CA 1
ATOM 5639 C C . ALA B 1 103 ? -27.188 -10.742 2.643 1 95.94 103 ALA B C 1
ATOM 5641 O O . ALA B 1 103 ? -27.594 -9.648 2.242 1 95.94 103 ALA B O 1
ATOM 5642 N N . LEU B 1 104 ? -26.391 -11.5 2.02 1 97 104 LEU B N 1
ATOM 5643 C CA . LEU B 1 104 ? -26.016 -11.211 0.637 1 97 104 LEU B CA 1
ATOM 5644 C C . LEU B 1 104 ? -26.906 -11.984 -0.332 1 97 104 LEU B C 1
ATOM 5646 O O . LEU B 1 104 ? -27.172 -13.172 -0.123 1 97 104 LEU B O 1
ATOM 5650 N N . LEU B 1 105 ? -27.453 -11.32 -1.315 1 97.69 105 LEU B N 1
ATOM 5651 C CA . LEU B 1 105 ? -28.156 -11.914 -2.441 1 97.69 105 LEU B CA 1
ATOM 5652 C C . LEU B 1 105 ? -27.312 -11.859 -3.709 1 97.69 105 LEU B C 1
ATOM 5654 O O . LEU B 1 105 ? -27.047 -10.773 -4.238 1 97.69 105 LEU B O 1
ATOM 5658 N N . VAL B 1 106 ? -26.906 -13.023 -4.254 1 98.19 106 VAL B N 1
ATOM 5659 C CA . VAL B 1 106 ? -25.922 -13.086 -5.336 1 98.19 106 VAL B CA 1
ATOM 5660 C C . VAL B 1 106 ? -26.531 -13.82 -6.531 1 98.19 106 VAL B C 1
ATOM 5662 O O . VAL B 1 106 ? -26.734 -15.039 -6.477 1 98.19 106 VAL B O 1
ATOM 5665 N N . PRO B 1 107 ? -26.781 -13.156 -7.633 1 97.75 107 PRO B N 1
ATOM 5666 C CA . PRO B 1 107 ? -27.172 -13.883 -8.836 1 97.75 107 PRO B CA 1
ATOM 5667 C C . PRO B 1 107 ? -26.094 -14.852 -9.32 1 97.75 107 PRO B C 1
ATOM 5669 O O . PRO B 1 107 ? -24.922 -14.508 -9.336 1 97.75 107 PRO B O 1
ATOM 5672 N N . VAL B 1 108 ? -26.516 -16.047 -9.688 1 98.19 108 VAL B N 1
ATOM 5673 C CA . VAL B 1 108 ? -25.594 -17.047 -10.195 1 98.19 108 VAL B CA 1
ATOM 5674 C C . VAL B 1 108 ? -25.672 -17.109 -11.719 1 98.19 108 VAL B C 1
ATOM 5676 O O . VAL B 1 108 ? -26.734 -17.406 -12.273 1 98.19 108 VAL B O 1
ATOM 5679 N N . LEU B 1 109 ? -24.609 -16.781 -12.352 1 97.31 109 LEU B N 1
ATOM 5680 C CA . LEU B 1 109 ? -24.562 -16.812 -13.812 1 97.31 109 LEU B CA 1
ATOM 5681 C C . LEU B 1 109 ? -24.156 -18.203 -14.305 1 97.31 109 LEU B C 1
ATOM 5683 O O . LEU B 1 109 ? -24.594 -18.625 -15.391 1 97.31 109 LEU B O 1
ATOM 5687 N N . TYR B 1 110 ? -23.312 -18.875 -13.594 1 97.62 110 TYR B N 1
ATOM 5688 C CA . TYR B 1 110 ? -22.859 -20.234 -13.875 1 97.62 110 TYR B CA 1
ATOM 5689 C C . TYR B 1 110 ? -22.469 -20.953 -12.586 1 97.62 110 TYR B C 1
ATOM 5691 O O . TYR B 1 110 ? -21.641 -20.469 -11.82 1 97.62 110 TYR B O 1
ATOM 5699 N N . TRP B 1 111 ? -23.078 -22.031 -12.297 1 98 111 TRP B N 1
ATOM 5700 C CA . TRP B 1 111 ? -22.688 -22.859 -11.172 1 98 111 TRP B CA 1
ATOM 5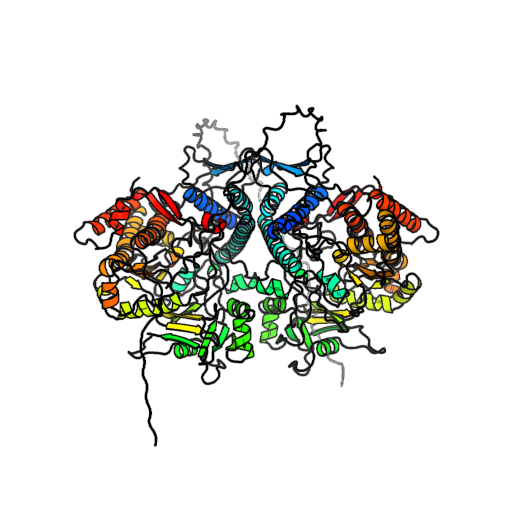701 C C . TRP B 1 111 ? -21.781 -24.016 -11.625 1 98 111 TRP B C 1
ATOM 5703 O O . TRP B 1 111 ? -22.25 -24.953 -12.273 1 98 111 TRP B O 1
ATOM 5713 N N . SER B 1 112 ? -20.562 -23.969 -11.32 1 98.12 112 SER B N 1
ATOM 5714 C CA . SER B 1 112 ? -19.562 -24.953 -11.734 1 98.12 112 SER B CA 1
ATOM 5715 C C . SER B 1 112 ? -19.531 -26.156 -10.797 1 98.12 112 SER B C 1
ATOM 5717 O O . SER B 1 112 ? -19.547 -25.984 -9.57 1 98.12 112 SER B O 1
ATOM 5719 N N . ARG B 1 113 ? -19.406 -27.312 -11.344 1 96.88 113 ARG B N 1
ATOM 5720 C CA . ARG B 1 113 ? -19.281 -28.531 -10.539 1 96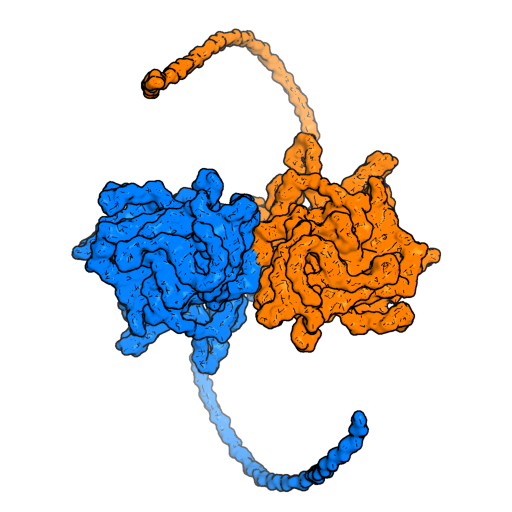.88 113 ARG B CA 1
ATOM 5721 C C . ARG B 1 113 ? -17.938 -28.594 -9.844 1 96.88 113 ARG B C 1
ATOM 5723 O O . ARG B 1 113 ? -17.797 -29.219 -8.789 1 96.88 113 ARG B O 1
ATOM 5730 N N . THR B 1 114 ? -16.984 -27.891 -10.414 1 97.75 114 THR B N 1
ATOM 5731 C CA . THR B 1 114 ? -15.633 -27.969 -9.867 1 97.75 114 THR B CA 1
ATOM 5732 C C . THR B 1 114 ? -15.258 -26.656 -9.164 1 97.75 114 THR B C 1
ATOM 5734 O O . THR B 1 114 ? -14.125 -26.5 -8.703 1 97.75 114 THR B O 1
ATOM 5737 N N . GLY B 1 115 ? -16.156 -25.688 -9.117 1 97.31 115 GLY B N 1
ATOM 5738 C CA . GLY B 1 115 ? -15.953 -24.562 -8.219 1 97.31 115 GLY B CA 1
ATOM 5739 C C . GLY B 1 115 ? -15.719 -23.25 -8.938 1 97.31 115 GLY B C 1
ATOM 5740 O O . GLY B 1 115 ? -15.75 -22.172 -8.328 1 97.31 115 GLY B O 1
ATOM 5741 N N . TRP B 1 116 ? -15.477 -23.266 -10.273 1 98.06 116 TRP B N 1
ATOM 5742 C CA . TRP B 1 116 ? -15.25 -22.031 -11.008 1 98.06 116 TRP B CA 1
ATOM 5743 C C . TRP B 1 116 ? -16.562 -21.328 -11.312 1 98.06 116 TRP B C 1
ATOM 5745 O O . TRP B 1 116 ? -16.875 -21.047 -12.477 1 98.06 116 TRP B O 1
ATOM 5755 N N . HIS B 1 117 ? -17.328 -20.953 -10.258 1 98.31 117 HIS B N 1
ATOM 5756 C CA . HIS B 1 117 ? -18.625 -20.297 -10.352 1 98.31 117 HIS B CA 1
ATOM 5757 C C . HIS B 1 117 ? -18.5 -18.906 -10.961 1 98.31 117 HIS B C 1
ATOM 5759 O O . HIS B 1 117 ? -17.453 -18.266 -10.828 1 98.31 117 HIS B O 1
ATOM 5765 N N . ARG B 1 118 ? -19.531 -18.484 -11.648 1 98 118 ARG B N 1
ATOM 5766 C CA . ARG B 1 118 ? -19.688 -17.109 -12.102 1 98 118 ARG B CA 1
ATOM 5767 C C . ARG B 1 118 ? -20.891 -16.438 -11.445 1 98 118 ARG B C 1
ATOM 5769 O O . ARG B 1 118 ? -21.922 -17.078 -11.266 1 98 118 ARG B O 1
ATOM 5776 N N . PHE B 1 119 ? -20.672 -15.211 -11.078 1 98 119 PHE B N 1
ATOM 5777 C CA . PHE B 1 119 ? -21.703 -14.523 -10.312 1 98 119 PHE B CA 1
ATOM 5778 C C . PHE B 1 119 ? -22.016 -13.164 -10.93 1 98 119 PHE B C 1
ATOM 5780 O O . PHE B 1 119 ? -21.156 -12.555 -11.57 1 98 119 PHE B O 1
ATOM 5787 N N . GLY B 1 120 ? -23.297 -12.758 -10.742 1 96.62 120 GLY B N 1
ATOM 5788 C CA . GLY B 1 120 ? -23.672 -11.375 -10.992 1 96.62 120 GLY B CA 1
ATOM 5789 C C . GLY B 1 120 ? -23.391 -10.461 -9.812 1 96.62 120 GLY B C 1
ATOM 5790 O O . GLY B 1 120 ? -22.891 -10.906 -8.781 1 96.62 120 GLY B O 1
ATOM 5791 N N . PRO B 1 121 ? -23.688 -9.203 -9.953 1 95.19 121 PRO B N 1
ATOM 5792 C CA . PRO B 1 121 ? -23.438 -8.25 -8.867 1 95.19 121 PRO B CA 1
ATOM 5793 C C . PRO B 1 121 ? -24.234 -8.555 -7.613 1 95.19 121 PRO B C 1
ATOM 5795 O O . PRO B 1 121 ? -25.469 -8.625 -7.668 1 95.19 121 PRO B O 1
ATOM 5798 N N . PRO B 1 122 ? -23.547 -8.727 -6.512 1 97 122 PRO B N 1
ATOM 5799 C CA . PRO B 1 122 ? -24.266 -9.023 -5.27 1 97 122 PRO B CA 1
ATOM 5800 C C . PRO B 1 122 ? -24.938 -7.789 -4.672 1 97 122 PRO B C 1
ATOM 5802 O O . PRO B 1 122 ? -24.453 -6.672 -4.84 1 97 122 PRO B O 1
ATOM 5805 N N . ARG B 1 123 ? -26.047 -8.023 -3.91 1 96.38 123 ARG B N 1
ATOM 5806 C CA . ARG B 1 123 ? -26.766 -6.984 -3.184 1 96.38 123 ARG B CA 1
ATOM 5807 C C . ARG B 1 123 ? -27.047 -7.41 -1.745 1 96.38 123 ARG B C 1
ATOM 5809 O O . ARG B 1 123 ? -27.031 -8.602 -1.434 1 96.38 123 ARG B O 1
ATOM 5816 N N . LEU B 1 124 ? -27.188 -6.406 -0.896 1 95.94 124 LEU B N 1
ATOM 5817 C CA . LEU B 1 124 ? -27.562 -6.707 0.48 1 95.94 124 LEU B CA 1
ATOM 5818 C C . LEU B 1 124 ? -29.078 -6.844 0.609 1 95.94 124 LEU B C 1
ATOM 5820 O O . LEU B 1 124 ? -29.828 -6.113 -0.039 1 95.94 124 LEU B O 1
ATOM 5824 N N . ALA B 1 125 ? -29.438 -7.801 1.446 1 93.69 125 ALA B N 1
ATOM 5825 C CA . ALA B 1 125 ? -30.859 -7.98 1.707 1 93.69 125 ALA B CA 1
ATOM 5826 C C . ALA B 1 125 ? -31.453 -6.738 2.361 1 93.69 125 ALA B C 1
ATOM 5828 O O . ALA B 1 125 ? -30.75 -5.969 3.01 1 93.69 125 ALA B O 1
ATOM 5829 N N . HIS B 1 126 ? -32.719 -6.449 2.16 1 88.19 126 HIS B N 1
ATOM 5830 C CA . HIS B 1 126 ? -33.5 -5.414 2.814 1 88.19 126 HIS B CA 1
ATOM 5831 C C . HIS B 1 126 ? -33.062 -4.023 2.381 1 88.19 126 HIS B C 1
ATOM 5833 O O . HIS B 1 126 ? -33.125 -3.076 3.172 1 88.19 126 HIS B O 1
ATOM 5839 N N . THR B 1 127 ? -32.406 -3.914 1.351 1 90.62 127 THR B N 1
ATOM 5840 C CA . THR B 1 127 ? -32.062 -2.615 0.786 1 90.62 127 THR B CA 1
ATOM 5841 C C . THR B 1 127 ? -33 -2.256 -0.358 1 90.62 127 THR B C 1
ATOM 5843 O O . THR B 1 127 ? -33.688 -3.121 -0.885 1 90.62 127 THR B O 1
ATOM 5846 N N . GLN B 1 128 ? -33.062 -0.971 -0.617 1 85 128 GLN B N 1
ATOM 5847 C CA . GLN B 1 128 ? -33.875 -0.511 -1.725 1 85 128 GLN B CA 1
ATOM 5848 C C . GLN B 1 128 ? -33.312 -0.959 -3.066 1 85 128 GLN B C 1
ATOM 5850 O O . GLN B 1 128 ? -32.125 -1.242 -3.172 1 85 128 GLN B O 1
ATOM 5855 N N . ASP B 1 129 ? -34.125 -0.978 -3.996 1 82 129 ASP B N 1
ATOM 5856 C CA . ASP B 1 129 ? -33.719 -1.419 -5.332 1 82 129 ASP B CA 1
ATOM 5857 C C . ASP B 1 129 ? -32.656 -0.517 -5.91 1 82 129 ASP B C 1
ATOM 5859 O O . ASP B 1 129 ? -31.797 -0.972 -6.684 1 82 129 ASP B O 1
ATOM 5863 N N . ALA B 1 130 ? -32.656 0.67 -5.438 1 81.88 130 ALA B N 1
ATOM 5864 C CA . ALA B 1 130 ? -31.734 1.642 -6.012 1 81.88 130 ALA B CA 1
ATOM 5865 C C . ALA B 1 130 ? -30.359 1.525 -5.367 1 81.88 130 ALA B C 1
ATOM 5867 O O . ALA B 1 130 ? -29.391 2.107 -5.859 1 81.88 130 ALA B O 1
ATOM 5868 N N . ALA B 1 131 ? -30.312 0.639 -4.402 1 88.38 131 ALA B N 1
ATOM 5869 C CA . ALA B 1 131 ? -29.016 0.509 -3.738 1 88.38 131 ALA B CA 1
ATOM 5870 C C . ALA B 1 131 ? -27.984 -0.135 -4.66 1 88.38 131 ALA B C 1
ATOM 5872 O O . ALA B 1 131 ? -28.312 -1.082 -5.387 1 88.38 131 ALA B O 1
ATOM 5873 N N . PRO B 1 132 ? -26.828 0.443 -4.699 1 89.94 132 PRO B N 1
ATOM 5874 C CA . PRO B 1 132 ? -25.797 -0.133 -5.566 1 89.94 132 PRO B CA 1
ATOM 5875 C C . PRO B 1 132 ? -25.359 -1.531 -5.129 1 89.94 132 PRO B C 1
ATOM 5877 O O . PRO B 1 132 ? -25.531 -1.894 -3.961 1 89.94 132 PRO B O 1
ATOM 5880 N N . PRO B 1 133 ? -24.828 -2.295 -6.059 1 93.5 133 PRO B N 1
ATOM 5881 C CA . PRO B 1 133 ? -24.266 -3.594 -5.672 1 93.5 133 PRO B CA 1
ATOM 5882 C C . PRO B 1 133 ? -23.141 -3.473 -4.66 1 93.5 133 PRO B C 1
ATOM 5884 O O . PRO B 1 133 ? -22.531 -2.402 -4.527 1 93.5 133 PRO B O 1
ATOM 5887 N N . VAL B 1 134 ? -22.891 -4.555 -3.953 1 95.5 134 VAL B N 1
ATOM 5888 C CA . VAL B 1 134 ? -21.812 -4.594 -2.977 1 95.5 134 VAL B CA 1
ATOM 5889 C C . VAL B 1 134 ? -20.469 -4.668 -3.697 1 95.5 134 VAL B C 1
ATOM 5891 O O . VAL B 1 134 ? -20.25 -5.543 -4.543 1 95.5 134 VAL B O 1
ATOM 5894 N N . ASP B 1 135 ? -19.578 -3.748 -3.426 1 95.25 135 ASP B N 1
ATOM 5895 C CA . ASP B 1 135 ? -18.266 -3.764 -4.066 1 95.25 135 ASP B CA 1
ATOM 5896 C C . ASP B 1 135 ? -17.297 -4.668 -3.314 1 95.25 135 ASP B C 1
ATOM 5898 O O . ASP B 1 135 ? -17.656 -5.258 -2.293 1 95.25 135 ASP B O 1
ATOM 5902 N N . ALA B 1 136 ? -16.094 -4.797 -3.814 1 97.38 136 ALA B N 1
ATOM 5903 C CA . ALA B 1 136 ? -15.133 -5.797 -3.348 1 97.38 136 ALA B CA 1
ATOM 5904 C C . ALA B 1 136 ? -14.711 -5.516 -1.909 1 97.38 136 ALA B C 1
ATOM 5906 O O . ALA B 1 136 ? -14.641 -6.434 -1.086 1 97.38 136 ALA B O 1
ATOM 5907 N N . VAL B 1 137 ? -14.391 -4.254 -1.593 1 96.5 137 VAL B N 1
ATOM 5908 C CA . VAL B 1 137 ? -13.867 -3.941 -0.267 1 96.5 137 VAL B CA 1
ATOM 5909 C C . VAL B 1 137 ? -14.977 -4.098 0.774 1 96.5 137 VAL B C 1
ATOM 5911 O O . VAL B 1 137 ? -14.727 -4.547 1.895 1 96.5 137 VAL B O 1
ATOM 5914 N N . THR B 1 138 ? -16.219 -3.699 0.438 1 95.88 138 THR B N 1
ATOM 5915 C CA . THR B 1 138 ? -17.344 -3.912 1.335 1 95.88 138 THR B CA 1
ATOM 5916 C C . THR B 1 138 ? -17.578 -5.402 1.567 1 95.88 138 THR B C 1
ATOM 5918 O O . THR B 1 138 ? -17.781 -5.836 2.705 1 95.88 138 THR B O 1
ATOM 5921 N N . LEU B 1 139 ? -17.547 -6.152 0.491 1 97.19 139 LEU B N 1
ATOM 5922 C CA . LEU B 1 139 ? -17.734 -7.598 0.603 1 97.19 139 LEU B CA 1
ATOM 5923 C C . LEU B 1 139 ? -16.656 -8.219 1.489 1 97.19 139 LEU B C 1
ATOM 5925 O O . LEU B 1 139 ? -16.969 -9.016 2.373 1 97.19 139 LEU B O 1
ATOM 5929 N N . ALA B 1 140 ? -15.414 -7.855 1.25 1 96.62 140 ALA B N 1
ATOM 5930 C CA . ALA B 1 140 ? -14.305 -8.375 2.039 1 96.62 140 ALA B CA 1
ATOM 5931 C C . ALA B 1 140 ? -14.484 -8.062 3.521 1 96.62 140 ALA B C 1
ATOM 5933 O O . ALA B 1 140 ? -14.25 -8.914 4.379 1 96.62 140 ALA B O 1
ATOM 5934 N N . ALA B 1 141 ? -14.875 -6.824 3.82 1 94.88 141 ALA B N 1
ATOM 5935 C CA . ALA B 1 141 ? -15.078 -6.414 5.207 1 94.88 141 ALA B CA 1
ATOM 5936 C C . ALA B 1 141 ? -16.188 -7.227 5.867 1 94.88 141 ALA B C 1
ATOM 5938 O O . ALA B 1 141 ? -16.047 -7.688 7 1 94.88 141 ALA B O 1
ATOM 5939 N N . LEU B 1 142 ? -17.297 -7.418 5.172 1 94.94 142 LEU B N 1
ATOM 5940 C CA . LEU B 1 142 ? -18.438 -8.141 5.711 1 94.94 142 LEU B CA 1
ATOM 5941 C C . LEU B 1 142 ? -18.094 -9.617 5.918 1 94.94 142 LEU B C 1
ATOM 5943 O O . LEU B 1 142 ? -18.469 -10.203 6.941 1 94.94 142 LEU B O 1
ATOM 5947 N N . LEU B 1 143 ? -17.406 -10.234 4.949 1 95.19 143 LEU B N 1
ATOM 5948 C CA . LEU B 1 143 ? -17.031 -11.641 5.074 1 95.19 143 LEU B CA 1
ATOM 5949 C C . LEU B 1 143 ? -16.031 -11.836 6.215 1 95.19 143 LEU B C 1
ATOM 5951 O O . LEU B 1 143 ? -16.125 -12.82 6.953 1 95.19 143 LEU B O 1
ATOM 5955 N N . ALA B 1 144 ? -15.078 -10.922 6.309 1 93.56 144 ALA B N 1
ATOM 5956 C CA . ALA B 1 144 ? -14.094 -11.008 7.387 1 93.56 144 ALA B CA 1
ATOM 5957 C C . ALA B 1 144 ? -14.773 -10.953 8.75 1 93.56 144 ALA B C 1
ATOM 5959 O O . ALA B 1 144 ? -14.367 -11.664 9.68 1 93.56 144 ALA B O 1
ATOM 5960 N N . ARG B 1 145 ? -15.773 -10.125 8.875 1 90.88 145 ARG B N 1
ATOM 5961 C CA . ARG B 1 145 ? -16.516 -9.992 10.125 1 90.88 145 ARG B CA 1
ATOM 5962 C C . ARG B 1 145 ? -17.172 -11.312 10.516 1 90.88 145 ARG B C 1
ATOM 5964 O O . ARG B 1 145 ? -17.25 -11.641 11.703 1 90.88 145 ARG B O 1
ATOM 5971 N N . GLU B 1 146 ? -17.594 -12.07 9.57 1 91.31 146 GLU B N 1
ATOM 5972 C CA . GLU B 1 146 ? -18.312 -13.32 9.82 1 91.31 146 GLU B CA 1
ATOM 5973 C C . GLU B 1 146 ? -17.359 -14.406 10.328 1 91.31 146 GLU B C 1
ATOM 5975 O O . GLU B 1 146 ? -17.781 -15.375 10.953 1 91.31 146 GLU B O 1
ATOM 5980 N N . THR B 1 147 ? -16.094 -14.297 10.062 1 85.88 147 THR B N 1
ATOM 5981 C CA . THR B 1 147 ? -15.133 -15.328 10.453 1 85.88 147 THR B CA 1
ATOM 5982 C C . THR B 1 147 ? -14.648 -15.102 11.883 1 85.88 147 THR B C 1
ATOM 5984 O O . THR B 1 147 ? -14.094 -16 12.508 1 85.88 147 THR B O 1
ATOM 5987 N N . GLY B 1 148 ? -14.938 -13.977 12.531 1 73 148 GLY B N 1
ATOM 5988 C CA . GLY B 1 148 ? -14.648 -13.703 13.93 1 73 148 GLY B CA 1
ATOM 5989 C C . GLY B 1 148 ? -13.18 -13.43 14.188 1 73 148 GLY B C 1
ATOM 5990 O O . GLY B 1 148 ? -12.742 -13.406 15.344 1 73 148 GLY B O 1
ATOM 5991 N N . ALA B 1 149 ? -12.281 -13.547 13.383 1 63.06 149 ALA B N 1
ATOM 5992 C CA . ALA B 1 149 ? -10.859 -13.312 13.641 1 63.06 149 ALA B CA 1
ATOM 5993 C C . ALA B 1 149 ? -10.57 -11.812 13.742 1 63.06 149 ALA B C 1
ATOM 5995 O O . ALA B 1 149 ? -10.445 -11.133 12.719 1 63.06 149 ALA B O 1
ATOM 5996 N N . PRO B 1 150 ? -10.688 -11.305 15.062 1 59.69 150 PRO B N 1
ATOM 5997 C CA . PRO B 1 150 ? -10.469 -9.867 15.219 1 59.69 150 PRO B CA 1
ATOM 5998 C C . PRO B 1 150 ? -9.07 -9.43 14.781 1 59.69 150 PRO B C 1
ATOM 6000 O O . PRO B 1 150 ? -8.117 -10.203 14.898 1 59.69 150 PRO B O 1
ATOM 6003 N N . GLY B 1 151 ? -8.836 -8.438 13.977 1 65.5 151 GLY B N 1
ATOM 6004 C CA . GLY B 1 151 ? -7.547 -7.836 13.664 1 65.5 151 GLY B CA 1
ATOM 6005 C C . GLY B 1 151 ? -7.07 -8.148 12.25 1 65.5 151 GLY B C 1
ATOM 6006 O O . GLY B 1 151 ? -6.176 -7.48 11.734 1 65.5 151 GLY B O 1
ATOM 6007 N N . THR B 1 152 ? -7.738 -9.18 11.766 1 80.25 152 THR B N 1
ATOM 6008 C CA . THR B 1 152 ? -7.203 -9.578 10.469 1 80.25 152 THR B CA 1
ATOM 6009 C C . THR B 1 152 ? -8.016 -8.953 9.336 1 80.25 152 THR B C 1
ATOM 6011 O O . THR B 1 152 ? -7.602 -8.984 8.18 1 80.25 152 THR B O 1
ATOM 6014 N N . SER B 1 153 ? -9.117 -8.328 9.672 1 89.19 153 SER B N 1
ATOM 6015 C CA . SER B 1 153 ? -9.977 -7.715 8.656 1 89.19 153 SER B CA 1
ATOM 6016 C C . SER B 1 153 ? -9.25 -6.594 7.926 1 89.19 153 SER B C 1
ATOM 6018 O O . SER B 1 153 ? -9.352 -6.473 6.703 1 89.19 153 SER B O 1
ATOM 6020 N N . THR B 1 154 ? -8.469 -5.844 8.688 1 92.38 154 THR B N 1
ATOM 6021 C CA . THR B 1 154 ? -7.766 -4.707 8.109 1 92.38 154 THR B CA 1
ATOM 6022 C C . THR B 1 154 ? -6.809 -5.164 7.012 1 92.38 154 THR B C 1
ATOM 6024 O O . THR B 1 154 ? -6.777 -4.582 5.926 1 92.38 154 THR B O 1
ATOM 6027 N N . ASP B 1 155 ? -6.129 -6.211 7.266 1 90.81 155 ASP B N 1
ATOM 6028 C CA . ASP B 1 155 ? -5.148 -6.715 6.309 1 90.81 155 ASP B CA 1
ATOM 6029 C C . ASP B 1 155 ? -5.828 -7.266 5.059 1 90.81 155 ASP B C 1
ATOM 6031 O O . ASP B 1 155 ? -5.41 -6.973 3.938 1 90.81 155 ASP B O 1
ATOM 6035 N N . LEU B 1 156 ? -6.844 -8.047 5.234 1 93.56 156 LEU B N 1
ATOM 6036 C CA . LEU B 1 156 ? -7.555 -8.617 4.094 1 93.56 156 LEU B CA 1
ATOM 6037 C C . LEU B 1 156 ? -8.133 -7.512 3.213 1 93.56 156 LEU B C 1
ATOM 6039 O O . LEU B 1 156 ? -7.957 -7.531 1.993 1 93.56 156 LEU B O 1
ATOM 6043 N N . VAL B 1 157 ? -8.797 -6.566 3.846 1 95.12 157 VAL B N 1
ATOM 6044 C CA . VAL B 1 157 ? -9.5 -5.523 3.107 1 95.12 157 VAL B CA 1
ATOM 6045 C C . VAL B 1 157 ? -8.492 -4.652 2.361 1 95.12 157 VAL B C 1
ATOM 6047 O O . VAL B 1 157 ? -8.734 -4.266 1.214 1 95.12 157 VAL B O 1
ATOM 6050 N N . ALA B 1 158 ? -7.402 -4.371 2.99 1 93.31 158 ALA B N 1
ATOM 6051 C CA . ALA B 1 158 ? -6.348 -3.6 2.338 1 93.31 158 ALA B CA 1
ATOM 6052 C C . ALA B 1 158 ? -5.824 -4.32 1.1 1 93.31 158 ALA B C 1
ATOM 6054 O O . ALA B 1 158 ? -5.617 -3.703 0.053 1 93.31 158 ALA B O 1
ATOM 6055 N N . ARG B 1 159 ? -5.617 -5.57 1.24 1 94.12 159 ARG B N 1
ATOM 6056 C CA . ARG B 1 159 ? -5.074 -6.352 0.135 1 94.12 159 ARG B CA 1
ATOM 6057 C C . ARG B 1 159 ? -6.102 -6.504 -0.983 1 94.12 159 ARG B C 1
ATOM 6059 O O . ARG B 1 159 ? -5.738 -6.547 -2.16 1 94.12 159 ARG B O 1
ATOM 6066 N N . VAL B 1 160 ? -7.34 -6.629 -0.611 1 96.69 160 VAL B N 1
ATOM 6067 C CA . VAL B 1 160 ? -8.406 -6.684 -1.608 1 96.69 160 VAL B CA 1
ATOM 6068 C C . VAL B 1 160 ? -8.461 -5.363 -2.377 1 96.69 160 VAL B C 1
ATOM 6070 O O . VAL B 1 160 ? -8.586 -5.359 -3.604 1 96.69 160 VAL B O 1
ATOM 6073 N N . ALA B 1 161 ? -8.383 -4.246 -1.648 1 95.38 161 ALA B N 1
ATOM 6074 C CA . ALA B 1 161 ? -8.375 -2.939 -2.301 1 95.38 161 ALA B CA 1
ATOM 6075 C C . ALA B 1 161 ? -7.207 -2.82 -3.277 1 95.38 161 ALA B C 1
ATOM 6077 O O . ALA B 1 161 ? -7.379 -2.354 -4.406 1 95.38 161 ALA B O 1
ATOM 6078 N N . ASP B 1 162 ? -6.094 -3.232 -2.871 1 94.44 162 ASP B N 1
ATOM 6079 C CA . ASP B 1 162 ? -4.906 -3.193 -3.717 1 94.44 162 ASP B CA 1
ATOM 6080 C C . ASP B 1 162 ? -5.078 -4.082 -4.945 1 94.44 162 ASP B C 1
ATOM 6082 O O . ASP B 1 162 ? -4.656 -3.721 -6.047 1 94.44 162 ASP B O 1
ATOM 6086 N N . SER B 1 163 ? -5.613 -5.254 -4.723 1 96.69 163 SER B N 1
ATOM 6087 C CA . SER B 1 163 ? -5.867 -6.172 -5.828 1 96.69 163 SER B CA 1
ATOM 6088 C C . SER B 1 163 ? -6.785 -5.547 -6.871 1 96.69 163 SER B C 1
ATOM 6090 O O . SER B 1 163 ? -6.555 -5.68 -8.07 1 96.69 163 SER B O 1
ATOM 6092 N N . VAL B 1 164 ? -7.836 -4.859 -6.422 1 97 164 VAL B N 1
ATOM 6093 C CA . VAL B 1 164 ? -8.75 -4.18 -7.336 1 97 164 VAL B CA 1
ATOM 6094 C C . VAL B 1 164 ? -7.996 -3.113 -8.125 1 97 164 VAL B C 1
ATOM 6096 O O . VAL B 1 164 ? -8.148 -3.012 -9.344 1 97 164 VAL B O 1
ATOM 6099 N N . ARG B 1 165 ? -7.23 -2.336 -7.441 1 94.56 165 ARG B N 1
ATOM 6100 C CA . ARG B 1 165 ? -6.488 -1.257 -8.086 1 94.56 165 ARG B CA 1
ATOM 6101 C C . ARG B 1 165 ? -5.531 -1.805 -9.141 1 94.56 165 ARG B C 1
ATOM 6103 O O . ARG B 1 165 ? -5.488 -1.304 -10.266 1 94.56 165 ARG B O 1
ATOM 6110 N N . CYS B 1 166 ? -4.77 -2.809 -8.781 1 96.19 166 CYS B N 1
ATOM 6111 C CA . CYS B 1 166 ? -3.84 -3.424 -9.719 1 96.19 166 CYS B CA 1
ATOM 6112 C C . CYS B 1 166 ? -4.578 -3.994 -10.922 1 96.19 166 CYS B C 1
ATOM 6114 O O . CYS B 1 166 ? -4.199 -3.74 -12.07 1 96.19 166 CYS B O 1
ATOM 6116 N N . THR B 1 167 ? -5.664 -4.711 -10.664 1 97.81 167 THR B N 1
ATOM 6117 C CA . THR B 1 167 ? -6.426 -5.336 -11.742 1 97.81 167 THR B CA 1
ATOM 6118 C C . THR B 1 167 ? -7.016 -4.277 -12.672 1 97.81 167 THR B C 1
ATOM 6120 O O . THR B 1 167 ? -7.102 -4.484 -13.883 1 97.81 167 THR B O 1
ATOM 6123 N N . THR B 1 168 ? -7.461 -3.152 -12.086 1 97.12 168 THR B N 1
ATOM 6124 C CA . THR B 1 168 ? -7.977 -2.049 -12.891 1 97.12 168 THR B CA 1
ATOM 6125 C C . THR B 1 168 ? -6.926 -1.563 -13.883 1 97.12 168 THR B C 1
ATOM 6127 O O . THR B 1 168 ? -7.211 -1.404 -15.07 1 97.12 168 THR B O 1
ATOM 6130 N N . VAL B 1 169 ? -5.734 -1.398 -13.391 1 97.25 169 VAL B N 1
ATOM 6131 C CA . VAL B 1 169 ? -4.637 -0.912 -14.227 1 97.25 169 VAL B CA 1
ATOM 6132 C C . VAL B 1 169 ? -4.289 -1.956 -15.281 1 97.25 169 VAL B C 1
ATOM 6134 O O . VAL B 1 169 ? -4.039 -1.615 -16.438 1 97.25 169 VAL B O 1
ATOM 6137 N N . PHE B 1 170 ? -4.266 -3.207 -14.922 1 98 170 PHE B N 1
ATOM 6138 C CA . PHE B 1 170 ? -3.928 -4.289 -15.844 1 98 170 PHE B CA 1
ATOM 6139 C C . PHE B 1 170 ? -4.941 -4.367 -16.984 1 98 170 PHE B C 1
ATOM 6141 O O . PHE B 1 170 ? -4.562 -4.441 -18.156 1 98 170 PHE B O 1
ATOM 6148 N N . ILE B 1 171 ? -6.215 -4.352 -16.609 1 97.56 171 ILE B N 1
ATOM 6149 C CA . ILE B 1 171 ? -7.266 -4.441 -17.625 1 97.56 171 ILE B CA 1
ATOM 6150 C C . ILE B 1 171 ? -7.184 -3.24 -18.562 1 97.56 171 ILE B C 1
ATOM 6152 O O . ILE B 1 171 ? -7.223 -3.396 -19.781 1 97.56 171 ILE B O 1
ATOM 6156 N N . ALA B 1 172 ? -7.07 -2.035 -17.969 1 97.06 172 ALA B N 1
ATOM 6157 C CA . ALA B 1 172 ? -7.016 -0.819 -18.781 1 97.06 172 ALA B CA 1
ATOM 6158 C C . ALA B 1 172 ? -5.863 -0.876 -19.781 1 97.06 172 ALA B C 1
ATOM 6160 O O . ALA B 1 172 ? -6.055 -0.625 -20.969 1 97.06 172 ALA B O 1
ATOM 6161 N N . ARG B 1 173 ? -4.703 -1.247 -19.328 1 96.62 173 ARG B N 1
ATOM 6162 C CA . ARG B 1 173 ? -3.514 -1.271 -20.172 1 96.62 173 ARG B CA 1
ATOM 6163 C C . ARG B 1 173 ? -3.617 -2.359 -21.234 1 96.62 173 ARG B C 1
ATOM 6165 O O . ARG B 1 173 ? -3.229 -2.148 -22.391 1 96.62 173 ARG B O 1
ATOM 6172 N N . ARG B 1 174 ? -4.133 -3.49 -20.875 1 96.56 174 ARG B N 1
ATOM 6173 C CA . ARG B 1 174 ? -4.211 -4.605 -21.812 1 96.56 174 ARG B CA 1
ATOM 6174 C C . ARG B 1 174 ? -5.305 -4.367 -22.859 1 96.56 174 ARG B C 1
ATOM 6176 O O . ARG B 1 174 ? -5.238 -4.902 -23.969 1 96.56 174 ARG B O 1
ATOM 6183 N N . ARG B 1 175 ? -6.316 -3.639 -22.5 1 94.81 175 ARG B N 1
ATOM 6184 C CA . ARG B 1 175 ? -7.309 -3.242 -23.5 1 94.81 175 ARG B CA 1
ATOM 6185 C C . ARG B 1 175 ? -6.715 -2.258 -24.5 1 94.81 175 ARG B C 1
ATOM 6187 O O . ARG B 1 175 ? -7.055 -2.289 -25.688 1 94.81 175 ARG B O 1
ATOM 6194 N N . GLU B 1 176 ? -5.84 -1.392 -23.984 1 93.38 176 GLU B N 1
ATOM 6195 C CA . GLU B 1 176 ? -5.16 -0.433 -24.859 1 93.38 176 GLU B CA 1
ATOM 6196 C C . GLU B 1 176 ? -4.172 -1.133 -25.797 1 93.38 176 GLU B C 1
ATOM 6198 O O . GLU B 1 176 ? -4.02 -0.737 -26.953 1 93.38 176 GLU B O 1
ATOM 6203 N N . GLN B 1 177 ? -3.539 -2.154 -25.25 1 92.12 177 GLN B N 1
ATOM 6204 C CA . GLN B 1 177 ? -2.541 -2.92 -26 1 92.12 177 GLN B CA 1
ATOM 6205 C C . GLN B 1 177 ? -2.789 -4.418 -25.859 1 92.12 177 GLN B C 1
ATOM 6207 O O . GLN B 1 177 ? -1.992 -5.137 -25.25 1 92.12 177 GLN B O 1
ATOM 6212 N N . PRO B 1 178 ? -3.697 -4.918 -26.609 1 88.94 178 PRO B N 1
ATOM 6213 C CA . PRO B 1 178 ? -4.113 -6.309 -26.422 1 88.94 178 PRO B CA 1
ATOM 6214 C C . PRO B 1 178 ? -3.158 -7.305 -27.078 1 88.94 178 PRO B C 1
ATOM 6216 O O . PRO B 1 178 ? -3.1 -8.469 -26.672 1 88.94 178 PRO B O 1
ATOM 6219 N N . ALA B 1 179 ? -2.385 -6.906 -28.078 1 87.12 179 ALA B N 1
ATOM 6220 C CA . ALA B 1 179 ? -1.56 -7.832 -28.844 1 87.12 179 ALA B CA 1
ATOM 6221 C C . ALA B 1 179 ? -0.351 -8.297 -28.031 1 87.12 179 ALA B C 1
ATOM 6223 O O . ALA B 1 179 ? 0.257 -7.504 -27.312 1 87.12 179 ALA B O 1
ATOM 6224 N N . ASP B 1 180 ? -0.095 -9.602 -28.141 1 85.25 180 ASP B N 1
ATOM 6225 C CA . ASP B 1 180 ? 1.068 -10.172 -27.453 1 85.25 180 ASP B CA 1
ATOM 6226 C C . ASP B 1 180 ? 2.348 -9.898 -28.25 1 85.25 180 ASP B C 1
ATOM 6228 O O . ASP B 1 180 ? 2.299 -9.617 -29.453 1 85.25 180 ASP B O 1
ATOM 6232 N N . GLU B 1 181 ? 3.412 -10.055 -27.453 1 79 181 GLU B N 1
ATOM 6233 C CA . GLU B 1 181 ? 4.719 -9.891 -28.094 1 79 181 GLU B CA 1
ATOM 6234 C C . GLU B 1 181 ? 5.215 -11.203 -28.688 1 79 181 GLU B C 1
ATOM 6236 O O . GLU B 1 181 ? 4.555 -12.234 -28.562 1 79 181 GLU B O 1
ATOM 6241 N N . GLY B 1 182 ? 6.328 -11.211 -29.25 1 84.5 182 GLY B N 1
ATOM 6242 C CA . GLY B 1 182 ? 6.824 -12.289 -30.094 1 84.5 182 GLY B CA 1
ATOM 6243 C C . GLY B 1 182 ? 7.305 -13.492 -29.297 1 84.5 182 GLY B C 1
ATOM 6244 O O . GLY B 1 182 ? 7.363 -14.609 -29.812 1 84.5 182 GLY B O 1
ATOM 6245 N N . ASP B 1 183 ? 7.668 -13.445 -28.109 1 95.31 183 ASP B N 1
ATOM 6246 C CA . ASP B 1 183 ? 8.094 -14.57 -27.281 1 95.31 183 ASP B CA 1
ATOM 6247 C C . ASP B 1 183 ? 6.891 -15.281 -26.656 1 95.31 183 ASP B C 1
ATOM 6249 O O . ASP B 1 183 ? 6.293 -14.781 -25.703 1 95.31 183 ASP B O 1
ATOM 6253 N N . LEU B 1 184 ? 6.598 -16.5 -27.141 1 95.88 184 LEU B N 1
ATOM 6254 C CA . LEU B 1 184 ? 5.355 -17.188 -26.797 1 95.88 184 LEU B CA 1
ATOM 6255 C C . LEU B 1 184 ? 5.355 -17.625 -25.328 1 95.88 184 LEU B C 1
ATOM 6257 O O . LEU B 1 184 ? 4.312 -17.594 -24.672 1 95.88 184 LEU B O 1
ATOM 6261 N N . PHE B 1 185 ? 6.516 -18.047 -24.891 1 97.25 185 PHE B N 1
ATOM 6262 C CA . PHE B 1 185 ? 6.605 -18.406 -23.484 1 97.25 185 PHE B CA 1
ATOM 6263 C C . PHE B 1 185 ? 6.32 -17.203 -22.594 1 97.25 185 PHE B C 1
ATOM 6265 O O . PHE B 1 185 ? 5.504 -17.281 -21.672 1 97.25 185 PHE B O 1
ATOM 6272 N N . LEU B 1 186 ? 6.988 -16.125 -22.891 1 97.88 186 LEU B N 1
ATOM 6273 C CA . LEU B 1 186 ? 6.824 -14.906 -22.125 1 97.88 186 LEU B CA 1
ATOM 6274 C C . LEU B 1 186 ? 5.383 -14.406 -22.188 1 97.88 186 LEU B C 1
ATOM 6276 O O . LEU B 1 186 ? 4.828 -13.961 -21.172 1 97.88 186 LEU B O 1
ATOM 6280 N N . SER B 1 187 ? 4.82 -14.508 -23.328 1 96.5 187 SER B N 1
ATOM 6281 C CA . SER B 1 187 ? 3.432 -14.094 -23.484 1 96.5 187 SER B CA 1
ATOM 6282 C C . SER B 1 187 ? 2.508 -14.891 -22.562 1 96.5 187 SER B C 1
ATOM 6284 O O . SER B 1 187 ? 1.564 -14.336 -22 1 96.5 187 SER B O 1
ATOM 6286 N N . GLY B 1 188 ? 2.74 -16.188 -22.484 1 96.56 188 GLY B N 1
ATOM 6287 C CA . GLY B 1 188 ? 1.976 -17.031 -21.562 1 96.56 188 GLY B CA 1
ATOM 6288 C C . GLY B 1 188 ? 2.166 -16.641 -20.109 1 96.56 188 GLY B C 1
ATOM 6289 O O . GLY B 1 188 ? 1.207 -16.625 -19.328 1 96.56 188 GLY B O 1
ATOM 6290 N N . GLU B 1 189 ? 3.414 -16.266 -19.781 1 97.62 189 GLU B N 1
ATOM 6291 C CA . GLU B 1 189 ? 3.758 -15.883 -18.406 1 97.62 189 GLU B CA 1
ATOM 6292 C C . GLU B 1 189 ? 3.096 -14.57 -18.016 1 97.62 189 GLU B C 1
ATOM 6294 O O . GLU B 1 189 ? 2.814 -14.328 -16.844 1 97.62 189 GLU B O 1
ATOM 6299 N N . GLN B 1 190 ? 2.807 -13.797 -18.984 1 96.81 190 GLN B N 1
ATOM 6300 C CA . GLN B 1 190 ? 2.303 -12.453 -18.734 1 96.81 190 GLN B CA 1
ATOM 6301 C C . GLN B 1 190 ? 0.795 -12.375 -18.969 1 96.81 190 GLN B C 1
ATOM 6303 O O . GLN B 1 190 ? 0.217 -11.289 -18.969 1 96.81 190 GLN B O 1
ATOM 6308 N N . ALA B 1 191 ? 0.142 -13.523 -19.078 1 96.56 191 ALA B N 1
ATOM 6309 C CA . ALA B 1 191 ? -1.252 -13.57 -19.5 1 96.56 191 ALA B CA 1
ATOM 6310 C C . ALA B 1 191 ? -2.199 -13.578 -18.312 1 96.56 191 ALA B C 1
ATOM 6312 O O . ALA B 1 191 ? -3.408 -13.391 -18.469 1 96.56 191 ALA B O 1
ATOM 6313 N N . LEU B 1 192 ? -1.728 -13.688 -17.109 1 96.94 192 LEU B N 1
ATOM 6314 C CA . LEU B 1 192 ? -2.559 -13.875 -15.93 1 96.94 192 LEU B CA 1
ATOM 6315 C C . LEU B 1 192 ? -3.039 -12.531 -15.383 1 96.94 192 LEU B C 1
ATOM 6317 O O . LEU B 1 192 ? -2.748 -12.188 -14.234 1 96.94 192 LEU B O 1
ATOM 6321 N N . VAL B 1 193 ? -3.916 -11.898 -16.094 1 97.31 193 VAL B N 1
ATOM 6322 C CA . VAL B 1 193 ? -4.352 -10.531 -15.836 1 97.31 193 VAL B CA 1
ATOM 6323 C C . VAL B 1 193 ? -5.262 -10.508 -14.609 1 97.31 193 VAL B C 1
ATOM 6325 O O . VAL B 1 193 ? -5.191 -9.594 -13.789 1 97.31 193 VAL B O 1
ATOM 6328 N N . LEU B 1 194 ? -6.074 -11.555 -14.438 1 97.31 194 LEU B N 1
ATOM 6329 C CA . LEU B 1 194 ? -7.07 -11.547 -13.367 1 97.31 194 LEU B CA 1
ATOM 6330 C C . LEU B 1 194 ? -6.57 -12.32 -12.156 1 97.31 194 LEU B C 1
ATOM 6332 O O . LEU B 1 194 ? -7.215 -12.32 -11.102 1 97.31 194 LEU B O 1
ATOM 6336 N N . GLY B 1 195 ? -5.426 -12.992 -12.305 1 95.81 195 GLY B N 1
ATOM 6337 C CA . GLY B 1 195 ? -4.867 -13.75 -11.195 1 95.81 195 GLY B CA 1
ATOM 6338 C C . GLY B 1 195 ? -5.594 -15.055 -10.938 1 95.81 195 GLY B C 1
ATOM 6339 O O . GLY B 1 195 ? -6.426 -15.477 -11.742 1 95.81 195 GLY B O 1
ATOM 6340 N N . HIS B 1 196 ? -5.211 -15.711 -9.875 1 94.69 196 HIS B N 1
ATOM 6341 C CA . HIS B 1 196 ? -5.797 -17 -9.492 1 94.69 196 HIS B CA 1
ATOM 6342 C C . HIS B 1 196 ? -7.285 -16.859 -9.195 1 94.69 196 HIS B C 1
ATOM 6344 O O . HIS B 1 196 ? -7.684 -16.047 -8.352 1 94.69 196 HIS B O 1
ATOM 6350 N N . PRO B 1 197 ? -8.109 -17.656 -9.805 1 95.44 197 PRO B N 1
ATOM 6351 C CA . PRO B 1 197 ? -9.555 -17.469 -9.711 1 95.44 197 PRO B CA 1
ATOM 6352 C C . PRO B 1 197 ? -10.109 -17.844 -8.336 1 95.44 197 PRO B C 1
ATOM 6354 O O . PRO B 1 197 ? -11.273 -17.547 -8.031 1 95.44 197 PRO B O 1
ATOM 6357 N N . MET B 1 198 ? -9.305 -18.5 -7.508 1 95.88 198 MET B N 1
ATOM 6358 C CA . MET B 1 198 ? -9.742 -18.938 -6.184 1 95.88 198 MET B CA 1
ATOM 6359 C C . MET B 1 198 ? -8.906 -18.266 -5.09 1 95.88 198 MET B C 1
ATOM 6361 O O . MET B 1 198 ? -8.57 -18.906 -4.09 1 95.88 198 MET B O 1
ATOM 6365 N N . HIS B 1 199 ? -8.516 -17.156 -5.305 1 95.75 199 HIS B N 1
ATOM 6366 C CA . HIS B 1 199 ? -7.785 -16.391 -4.293 1 95.75 199 HIS B CA 1
ATOM 6367 C C . HIS B 1 199 ? -8.445 -15.039 -4.043 1 95.75 199 HIS B C 1
ATOM 6369 O O . HIS B 1 199 ? -8.797 -14.328 -4.988 1 95.75 199 HIS B O 1
ATOM 6375 N N . PRO B 1 200 ? -8.57 -14.617 -2.803 1 95.62 200 PRO B N 1
ATOM 6376 C CA . PRO B 1 200 ? -9.305 -13.383 -2.484 1 95.62 200 PRO B CA 1
ATOM 6377 C C . PRO B 1 200 ? -8.539 -12.125 -2.887 1 95.62 200 PRO B C 1
ATOM 6379 O O . PRO B 1 200 ? -9.141 -11.07 -3.07 1 95.62 200 PRO B O 1
ATOM 6382 N N . THR B 1 201 ? -7.27 -12.195 -2.924 1 95.44 201 THR B N 1
ATOM 6383 C CA . THR B 1 201 ? -6.418 -11.062 -3.26 1 95.44 201 THR B CA 1
ATOM 6384 C C . THR B 1 201 ? -5.449 -11.43 -4.379 1 95.44 201 THR B C 1
ATOM 6386 O O . THR B 1 201 ? -4.234 -11.281 -4.23 1 95.44 201 THR B O 1
ATOM 6389 N N . ALA B 1 202 ? -5.938 -11.734 -5.48 1 95.25 202 ALA B N 1
ATOM 6390 C CA . ALA B 1 202 ? -5.219 -12.43 -6.543 1 95.25 202 ALA B CA 1
ATOM 6391 C C . ALA B 1 202 ? -4.125 -11.547 -7.141 1 95.25 202 ALA B C 1
ATOM 6393 O O . ALA B 1 202 ? -3.109 -12.055 -7.625 1 95.25 202 ALA B O 1
ATOM 6394 N N . LYS B 1 203 ? -4.301 -10.227 -7.074 1 96.44 203 LYS B N 1
ATOM 6395 C CA . LYS B 1 203 ? -3.332 -9.375 -7.758 1 96.44 203 LYS B CA 1
ATOM 6396 C C . LYS B 1 203 ? -2.775 -8.312 -6.82 1 96.44 203 LYS B C 1
ATOM 6398 O O . LYS B 1 203 ? -2.271 -7.277 -7.27 1 96.44 203 LYS B O 1
ATOM 6403 N N . SER B 1 204 ? -2.963 -8.555 -5.559 1 94 204 SER B N 1
ATOM 6404 C CA . SER B 1 204 ? -2.383 -7.621 -4.605 1 94 204 SER B CA 1
ATOM 6405 C C . SER B 1 204 ? -0.862 -7.598 -4.703 1 94 204 SER B C 1
ATOM 6407 O O . SER B 1 204 ? -0.23 -8.641 -4.867 1 94 204 SER B O 1
ATOM 6409 N N . ARG B 1 205 ? -0.314 -6.379 -4.703 1 90.88 205 ARG B N 1
ATOM 6410 C CA . ARG B 1 205 ? 1.121 -6.113 -4.746 1 90.88 205 ARG B CA 1
ATOM 6411 C C . ARG B 1 205 ? 1.52 -5.078 -3.699 1 90.88 205 ARG B C 1
ATOM 6413 O O . ARG B 1 205 ? 2.248 -4.133 -4 1 90.88 205 ARG B O 1
ATOM 6420 N N . GLU B 1 206 ? 0.99 -5.156 -2.551 1 84.75 206 GLU B N 1
ATOM 6421 C CA . GLU B 1 206 ? 1.231 -4.137 -1.535 1 84.75 206 GLU B CA 1
ATOM 6422 C C . GLU B 1 206 ? 2.727 -3.904 -1.33 1 84.75 206 GLU B C 1
ATOM 6424 O O . GLU B 1 206 ? 3.492 -4.859 -1.179 1 84.75 206 GLU B O 1
ATOM 6429 N N . GLY B 1 207 ? 3.068 -2.678 -1.295 1 82.19 207 GLY B N 1
ATOM 6430 C CA . GLY B 1 207 ? 4.465 -2.318 -1.117 1 82.19 207 GLY B CA 1
ATOM 6431 C C . GLY B 1 207 ? 5.086 -1.701 -2.357 1 82.19 207 GLY B C 1
ATOM 6432 O O . GLY B 1 207 ? 6.148 -1.082 -2.285 1 82.19 207 GLY B O 1
ATOM 6433 N N . LEU B 1 208 ? 4.391 -1.902 -3.477 1 88.88 208 LEU B N 1
ATOM 6434 C CA . LEU B 1 208 ? 4.879 -1.292 -4.707 1 88.88 208 LEU B CA 1
ATOM 6435 C C . LEU B 1 208 ? 4.246 0.078 -4.926 1 88.88 208 LEU B C 1
ATOM 6437 O O . LEU B 1 208 ? 3.057 0.267 -4.656 1 88.88 208 LEU B O 1
ATOM 6441 N N . SER B 1 209 ? 5.047 1.039 -5.383 1 84.12 209 SER B N 1
ATOM 6442 C CA . SER B 1 209 ? 4.508 2.299 -5.887 1 84.12 209 SER B CA 1
ATOM 6443 C C . SER B 1 209 ? 3.842 2.111 -7.242 1 84.12 209 SER B C 1
ATOM 6445 O O . SER B 1 209 ? 3.947 1.044 -7.852 1 84.12 209 SER B O 1
ATOM 6447 N N . GLU B 1 210 ? 3.193 3.131 -7.691 1 83.69 210 GLU B N 1
ATOM 6448 C CA . GLU B 1 210 ? 2.549 3.076 -9 1 83.69 210 GLU B CA 1
ATOM 6449 C C . GLU B 1 210 ? 3.566 2.822 -10.109 1 83.69 210 GLU B C 1
ATOM 6451 O O . GLU B 1 210 ? 3.33 2.004 -11 1 83.69 210 GLU B O 1
ATOM 6456 N N . SER B 1 211 ? 4.676 3.541 -10.008 1 86.5 211 SER B N 1
ATOM 6457 C CA . SER B 1 211 ? 5.703 3.373 -11.023 1 86.5 211 SER B CA 1
ATOM 6458 C C . SER B 1 211 ? 6.316 1.978 -10.969 1 86.5 211 SER B C 1
ATOM 6460 O O . SER B 1 211 ? 6.602 1.377 -12.008 1 86.5 211 SER B O 1
ATOM 6462 N N . GLU B 1 212 ? 6.5 1.496 -9.82 1 90.69 212 GLU B N 1
ATOM 6463 C CA . GLU B 1 212 ? 7.066 0.161 -9.656 1 90.69 212 GLU B CA 1
ATOM 6464 C C . GLU B 1 212 ? 6.109 -0.913 -10.164 1 90.69 212 GLU B C 1
ATOM 6466 O O . GLU B 1 212 ? 6.539 -1.932 -10.703 1 90.69 212 GLU B O 1
ATOM 6471 N N . THR B 1 213 ? 4.828 -0.697 -9.953 1 92.75 213 THR B N 1
ATOM 6472 C CA . THR B 1 213 ? 3.834 -1.627 -10.477 1 92.75 213 THR B CA 1
ATOM 6473 C C . THR B 1 213 ? 3.965 -1.76 -11.992 1 92.75 213 THR B C 1
ATOM 6475 O O . THR B 1 213 ? 3.855 -2.861 -12.531 1 92.75 213 THR B O 1
ATOM 6478 N N . GLY B 1 214 ? 4.199 -0.705 -12.617 1 94.19 214 GLY B N 1
ATOM 6479 C CA . GLY B 1 214 ? 4.379 -0.733 -14.062 1 94.19 214 GLY B CA 1
ATOM 6480 C C . GLY B 1 214 ? 5.602 -1.519 -14.5 1 94.19 214 GLY B C 1
ATOM 6481 O O . GLY B 1 214 ? 5.559 -2.246 -15.492 1 94.19 214 GLY B O 1
ATOM 6482 N N . LEU B 1 215 ? 6.66 -1.473 -13.727 1 94.62 215 LEU B N 1
ATOM 6483 C CA . LEU B 1 215 ? 7.941 -2.08 -14.078 1 94.62 215 LEU B CA 1
ATOM 6484 C C . LEU B 1 215 ? 7.957 -3.562 -13.719 1 94.62 215 LEU B C 1
ATOM 6486 O O . LEU B 1 215 ? 8.508 -4.379 -14.461 1 94.62 215 LEU B O 1
ATOM 6490 N N . TYR B 1 216 ? 7.312 -3.9 -12.625 1 96.38 216 TYR B N 1
ATOM 6491 C CA . TYR B 1 216 ? 7.582 -5.211 -12.039 1 96.38 216 TYR B CA 1
ATOM 6492 C C . TYR B 1 216 ? 6.418 -6.16 -12.281 1 96.38 216 TYR B C 1
ATOM 6494 O O . TYR B 1 216 ? 6.473 -7.328 -11.883 1 96.38 216 TYR B O 1
ATOM 6502 N N . SER B 1 217 ? 5.379 -5.719 -12.977 1 97.31 217 SER B N 1
ATOM 6503 C CA . SER B 1 217 ? 4.199 -6.562 -13.164 1 97.31 217 SER B CA 1
ATOM 6504 C C . SER B 1 217 ? 4.227 -7.25 -14.523 1 97.31 217 SER B C 1
ATOM 6506 O O . SER B 1 217 ? 4.262 -6.586 -15.562 1 97.31 217 SER B O 1
ATOM 6508 N N . PRO B 1 218 ? 4.125 -8.547 -14.523 1 97.56 218 PRO B N 1
ATOM 6509 C CA . PRO B 1 218 ? 4.035 -9.242 -15.805 1 97.56 218 PRO B CA 1
ATOM 6510 C C . PRO B 1 218 ? 2.799 -8.852 -16.609 1 97.56 218 PRO B C 1
ATOM 6512 O O . PRO B 1 218 ? 2.85 -8.789 -17.844 1 97.56 218 PRO B O 1
ATOM 6515 N N . GLU B 1 219 ? 1.703 -8.492 -15.953 1 97.56 219 GLU B N 1
ATOM 6516 C CA . GLU B 1 219 ? 0.452 -8.117 -16.609 1 97.56 219 GLU B CA 1
ATOM 6517 C C . GLU B 1 219 ? 0.627 -6.867 -17.453 1 97.56 219 GLU B C 1
ATOM 6519 O O . GLU B 1 219 ? -0.071 -6.684 -18.453 1 97.56 219 GLU B O 1
ATOM 6524 N N . LEU B 1 220 ? 1.566 -6.062 -17.047 1 97.31 220 LEU B N 1
ATOM 6525 C CA . LEU B 1 220 ? 1.809 -4.812 -17.766 1 97.31 220 LEU B CA 1
ATOM 6526 C C . LEU B 1 220 ? 3.006 -4.945 -18.703 1 97.31 220 LEU B C 1
ATOM 6528 O O . LEU B 1 220 ? 3.422 -3.969 -19.328 1 97.31 220 LEU B O 1
ATOM 6532 N N . ARG B 1 221 ? 3.582 -6.098 -18.75 1 97.19 221 ARG B N 1
ATOM 6533 C CA . ARG B 1 221 ? 4.73 -6.406 -19.594 1 97.19 221 ARG B CA 1
ATOM 6534 C C . ARG B 1 221 ? 5.91 -5.5 -19.266 1 97.19 221 ARG B C 1
ATOM 6536 O O . ARG B 1 221 ? 6.605 -5.023 -20.172 1 97.19 221 ARG B O 1
ATOM 6543 N N . GLY B 1 222 ? 6.047 -5.301 -17.969 1 95.06 222 GLY B N 1
ATOM 6544 C CA . GLY B 1 222 ? 7.164 -4.496 -17.5 1 95.06 222 GLY B CA 1
ATOM 6545 C C . GLY B 1 222 ? 8.508 -5.176 -17.703 1 95.06 222 GLY B C 1
ATOM 6546 O O . GLY B 1 222 ? 8.57 -6.367 -18 1 95.06 222 GLY B O 1
ATOM 6547 N N . SER B 1 223 ? 9.578 -4.43 -17.625 1 97.12 223 SER B N 1
ATOM 6548 C CA . SER B 1 223 ? 10.961 -4.91 -17.672 1 97.12 223 SER B CA 1
ATOM 6549 C C . SER B 1 223 ? 11.898 -3.98 -16.922 1 97.12 223 SER B C 1
ATOM 6551 O O . SER B 1 223 ? 11.586 -2.807 -16.703 1 97.12 223 SER B O 1
ATOM 6553 N N . PHE B 1 224 ? 12.992 -4.504 -16.469 1 96.62 224 PHE B N 1
ATOM 6554 C CA . PHE B 1 224 ? 13.914 -3.732 -15.641 1 96.62 224 PHE B CA 1
ATOM 6555 C C . PHE B 1 224 ? 15.289 -4.398 -15.602 1 96.62 224 PHE B C 1
ATOM 6557 O O . PHE B 1 224 ? 15.391 -5.621 -15.727 1 96.62 224 PHE B O 1
ATOM 6564 N N . PRO B 1 225 ? 16.359 -3.559 -15.477 1 96.94 225 PRO B N 1
ATOM 6565 C CA . PRO B 1 225 ? 17.641 -4.172 -15.156 1 96.94 225 PRO B CA 1
ATOM 6566 C C . PRO B 1 225 ? 17.688 -4.742 -13.742 1 96.94 225 PRO B C 1
ATOM 6568 O O . PRO B 1 225 ? 17.031 -4.227 -12.836 1 96.94 225 PRO B O 1
ATOM 6571 N N . LEU B 1 226 ? 18.422 -5.762 -13.562 1 98.44 226 LEU B N 1
ATOM 6572 C CA . LEU B 1 226 ? 18.609 -6.309 -12.227 1 98.44 226 LEU B CA 1
ATOM 6573 C C . LEU B 1 226 ? 19.594 -5.457 -11.43 1 98.44 226 LEU B C 1
ATOM 6575 O O . LEU B 1 226 ? 20.328 -4.648 -12.008 1 98.44 226 LEU B O 1
ATOM 6579 N N . HIS B 1 227 ? 19.484 -5.543 -10.148 1 98 227 HIS B N 1
ATOM 6580 C CA . HIS B 1 227 ? 20.438 -4.926 -9.242 1 98 227 HIS B CA 1
ATOM 6581 C C . HIS B 1 227 ? 21.484 -5.93 -8.781 1 98 227 HIS B C 1
ATOM 6583 O O . HIS B 1 227 ? 21.156 -7.051 -8.391 1 98 227 HIS B O 1
ATOM 6589 N N . TRP B 1 228 ? 22.734 -5.496 -8.836 1 98.62 228 TRP B N 1
ATOM 6590 C CA . TRP B 1 228 ? 23.797 -6.469 -8.602 1 98.62 228 TRP B CA 1
ATOM 6591 C C . TRP B 1 228 ? 24.578 -6.133 -7.332 1 98.62 228 TRP B C 1
ATOM 6593 O O . TRP B 1 228 ? 24.844 -4.965 -7.047 1 98.62 228 TRP B O 1
ATOM 6603 N N . MET B 1 229 ? 24.906 -7.172 -6.605 1 98.62 229 MET B N 1
ATOM 6604 C CA . MET B 1 229 ? 25.797 -7.105 -5.445 1 98.62 229 MET B CA 1
ATOM 6605 C C . MET B 1 229 ? 27.031 -7.957 -5.668 1 98.62 229 MET B C 1
ATOM 6607 O O . MET B 1 229 ? 26.984 -8.984 -6.344 1 98.62 229 MET B O 1
ATOM 6611 N N . ALA B 1 230 ? 28.141 -7.484 -5.145 1 98.75 230 ALA B N 1
ATOM 6612 C CA . ALA B 1 230 ? 29.359 -8.297 -5.082 1 98.75 230 ALA B CA 1
ATOM 6613 C C . ALA B 1 230 ? 29.484 -8.977 -3.721 1 98.75 230 ALA B C 1
ATOM 6615 O O . ALA B 1 230 ? 29.438 -8.312 -2.682 1 98.75 230 ALA B O 1
ATOM 6616 N N . VAL B 1 231 ? 29.625 -10.242 -3.721 1 98.81 231 VAL B N 1
ATOM 6617 C CA . VAL B 1 231 ? 29.672 -11.023 -2.488 1 98.81 231 VAL B CA 1
ATOM 6618 C C . VAL B 1 231 ? 31.094 -11.562 -2.283 1 98.81 231 VAL B C 1
ATOM 6620 O O . VAL B 1 231 ? 31.625 -12.258 -3.152 1 98.81 231 VAL B O 1
ATOM 6623 N N . ALA B 1 232 ? 31.656 -11.312 -1.156 1 98.62 232 ALA B N 1
ATOM 6624 C CA . ALA B 1 232 ? 32.969 -11.82 -0.821 1 98.62 232 ALA B CA 1
ATOM 6625 C C . ALA B 1 232 ? 32.969 -13.336 -0.667 1 98.62 232 ALA B C 1
ATOM 6627 O O . ALA B 1 232 ? 31.953 -13.914 -0.223 1 98.62 232 ALA B O 1
ATOM 6628 N N . PRO B 1 233 ? 34.094 -13.961 -0.934 1 97.81 233 PRO B N 1
ATOM 6629 C CA . PRO B 1 233 ? 34.156 -15.422 -0.85 1 97.81 233 PRO B CA 1
ATOM 6630 C C . PRO B 1 233 ? 33.844 -15.945 0.552 1 97.81 233 PRO B C 1
ATOM 6632 O O . PRO B 1 233 ? 33.219 -17 0.698 1 97.81 233 PRO B O 1
ATOM 6635 N N . SER B 1 234 ? 34.156 -15.203 1.538 1 97.81 234 SER B N 1
ATOM 6636 C CA . SER B 1 234 ? 34.031 -15.672 2.912 1 97.81 234 SER B CA 1
ATOM 6637 C C . SER B 1 234 ? 32.562 -15.742 3.346 1 97.81 234 SER B C 1
ATOM 6639 O O . SER B 1 234 ? 32.219 -16.406 4.324 1 97.81 234 SER B O 1
ATOM 6641 N N . VAL B 1 235 ? 31.656 -15.07 2.635 1 98.5 235 VAL B N 1
ATOM 6642 C CA . VAL B 1 235 ? 30.25 -15.062 3.035 1 98.5 235 VAL B CA 1
ATOM 6643 C C . VAL B 1 235 ? 29.391 -15.609 1.901 1 98.5 235 VAL B C 1
ATOM 6645 O O . VAL B 1 235 ? 28.172 -15.461 1.917 1 98.5 235 VAL B O 1
ATOM 6648 N N . LEU B 1 236 ? 30.031 -16.234 0.965 1 98.5 236 LEU B N 1
ATOM 6649 C CA . LEU B 1 236 ? 29.312 -16.797 -0.181 1 98.5 236 LEU B CA 1
ATOM 6650 C C . LEU B 1 236 ? 28.844 -18.203 0.114 1 98.5 236 LEU B C 1
ATOM 6652 O O . LEU B 1 236 ? 29.609 -19.031 0.605 1 98.5 236 LEU B O 1
ATOM 6656 N N . ALA B 1 237 ? 27.609 -18.438 -0.086 1 98.38 237 ALA B N 1
ATOM 6657 C CA . ALA B 1 237 ? 27.047 -19.797 -0.128 1 98.38 237 ALA B CA 1
ATOM 6658 C C . ALA B 1 237 ? 26.547 -20.125 -1.528 1 98.38 237 ALA B C 1
ATOM 6660 O O . ALA B 1 237 ? 25.891 -19.312 -2.178 1 98.38 237 ALA B O 1
ATOM 6661 N N . ALA B 1 238 ? 26.906 -21.328 -2.039 1 98.31 238 ALA B N 1
ATOM 6662 C CA . ALA B 1 238 ? 26.531 -21.656 -3.41 1 98.31 238 ALA B CA 1
ATOM 6663 C C . ALA B 1 238 ? 26.578 -23.172 -3.648 1 98.31 238 ALA B C 1
ATOM 6665 O O . ALA B 1 238 ? 27.203 -23.906 -2.879 1 98.31 238 ALA B O 1
ATOM 6666 N N . ASP B 1 239 ? 25.875 -23.609 -4.598 1 97.88 239 ASP B N 1
ATOM 6667 C CA . ASP B 1 239 ? 25.953 -24.969 -5.145 1 97.88 239 ASP B CA 1
ATOM 6668 C C . ASP B 1 239 ? 25.562 -24.984 -6.621 1 97.88 239 ASP B C 1
ATOM 6670 O O . ASP B 1 239 ? 24.844 -24.109 -7.09 1 97.88 239 ASP B O 1
ATOM 6674 N N . SER B 1 240 ? 26.203 -25.906 -7.383 1 98.06 240 SER B N 1
ATOM 6675 C CA . SER B 1 240 ? 25.906 -26.016 -8.805 1 98.06 240 SER B CA 1
ATOM 6676 C C . SER B 1 240 ? 26.125 -27.438 -9.32 1 98.06 240 SER B C 1
ATOM 6678 O O . SER B 1 240 ? 27.109 -28.078 -8.969 1 98.06 240 SER B O 1
ATOM 6680 N N . ALA B 1 241 ? 25.172 -27.859 -10.016 1 97.75 241 ALA B N 1
ATOM 6681 C CA . ALA B 1 241 ? 25.281 -29.062 -10.828 1 97.75 241 ALA B CA 1
ATOM 6682 C C . ALA B 1 241 ? 25.078 -28.75 -12.305 1 97.75 241 ALA B C 1
ATOM 6684 O O . ALA B 1 241 ? 24.75 -29.641 -13.094 1 97.75 241 ALA B O 1
ATOM 6685 N N . TRP B 1 242 ? 25.156 -27.453 -12.578 1 97.88 242 TRP B N 1
ATOM 6686 C CA . TRP B 1 242 ? 25.094 -27 -13.961 1 97.88 242 TRP B CA 1
ATOM 6687 C C . TRP B 1 242 ? 26.297 -27.484 -14.758 1 97.88 242 TRP B C 1
ATOM 6689 O O . TRP B 1 242 ? 27.438 -27.391 -14.289 1 97.88 242 TRP B O 1
ATOM 6699 N N . THR B 1 243 ? 26.031 -28.031 -15.922 1 96.62 243 THR B N 1
ATOM 6700 C CA . THR B 1 243 ? 27.125 -28.484 -16.766 1 96.62 243 THR B CA 1
ATOM 6701 C C . THR B 1 243 ? 26.984 -27.938 -18.188 1 96.62 243 THR B C 1
ATOM 6703 O O . THR B 1 243 ? 25.875 -27.703 -18.656 1 96.62 243 THR B O 1
ATOM 6706 N N . GLU B 1 244 ? 28 -27.625 -18.766 1 95.38 244 GLU B N 1
ATOM 6707 C CA . GLU B 1 244 ? 28.125 -27.297 -20.188 1 95.38 244 GLU B CA 1
ATOM 6708 C C . GLU B 1 244 ? 29.172 -28.188 -20.859 1 95.38 244 GLU B C 1
ATOM 6710 O O . GLU B 1 244 ? 30.328 -28.188 -20.469 1 95.38 244 GLU B O 1
ATOM 6715 N N . ARG B 1 245 ? 28.766 -28.922 -21.844 1 93.12 245 ARG B N 1
ATOM 6716 C CA . ARG B 1 245 ? 29.625 -29.875 -22.531 1 93.12 245 ARG B CA 1
ATOM 6717 C C . ARG B 1 245 ? 30.266 -30.859 -21.562 1 93.12 245 ARG B C 1
ATOM 6719 O O . ARG B 1 245 ? 31.469 -31.078 -21.594 1 93.12 245 ARG B O 1
ATOM 6726 N N . GLY B 1 246 ? 29.516 -31.172 -20.562 1 90.81 246 GLY B N 1
ATOM 6727 C CA . GLY B 1 246 ? 29.938 -32.188 -19.625 1 90.81 246 GLY B CA 1
ATOM 6728 C C . GLY B 1 246 ? 30.781 -31.641 -18.484 1 90.81 246 GLY B C 1
ATOM 6729 O O . GLY B 1 246 ? 31.156 -32.375 -17.562 1 90.81 246 GLY B O 1
ATOM 6730 N N . ARG B 1 247 ? 31 -30.391 -18.484 1 95.12 247 ARG B N 1
ATOM 6731 C CA . ARG B 1 247 ? 31.844 -29.797 -17.453 1 95.12 247 ARG B CA 1
ATOM 6732 C C . ARG B 1 247 ? 31 -28.938 -16.5 1 95.12 247 ARG B C 1
ATOM 6734 O O . ARG B 1 247 ? 30.125 -28.188 -16.953 1 95.12 247 ARG B O 1
ATOM 6741 N N . PRO B 1 248 ? 31.312 -29.094 -15.281 1 94.88 248 PRO B N 1
ATOM 6742 C CA . PRO B 1 248 ? 30.578 -28.266 -14.32 1 94.88 248 PRO B CA 1
ATOM 6743 C C . PRO B 1 248 ? 30.891 -26.781 -14.469 1 94.88 248 PRO B C 1
ATOM 6745 O O . PRO B 1 248 ? 32.031 -26.406 -14.742 1 94.88 248 PRO B O 1
ATOM 6748 N N . VAL B 1 249 ? 29.938 -25.906 -14.312 1 97.69 249 VAL B N 1
ATOM 6749 C CA . VAL B 1 249 ? 30.078 -24.453 -14.359 1 97.69 249 VAL B CA 1
ATOM 6750 C C . VAL B 1 249 ? 29.703 -23.859 -13 1 97.69 249 VAL B C 1
ATOM 6752 O O . VAL B 1 249 ? 28.594 -24.047 -12.516 1 97.69 249 VAL B O 1
ATOM 6755 N N . PRO B 1 250 ? 30.656 -23.156 -12.391 1 96.94 250 PRO B N 1
ATOM 6756 C CA . PRO B 1 250 ? 30.312 -22.469 -11.133 1 96.94 250 PRO B CA 1
ATOM 6757 C C . PRO B 1 250 ? 29.203 -21.438 -11.312 1 96.94 250 PRO B C 1
ATOM 6759 O O . PRO B 1 250 ? 29.156 -20.75 -12.336 1 96.94 250 PRO B O 1
ATOM 6762 N N . PRO B 1 251 ? 28.359 -21.359 -10.32 1 97.12 251 PRO B N 1
ATOM 6763 C CA . PRO B 1 251 ? 27.234 -20.453 -10.477 1 97.12 251 PRO B CA 1
ATOM 6764 C C . PRO B 1 251 ? 27.672 -18.984 -10.617 1 97.12 251 PRO B C 1
ATOM 6766 O O . PRO B 1 251 ? 27 -18.203 -11.305 1 97.12 251 PRO B O 1
ATOM 6769 N N . GLY B 1 252 ? 28.797 -18.609 -9.992 1 97.56 252 GLY B N 1
ATOM 6770 C CA . GLY B 1 252 ? 29.312 -17.25 -10.164 1 97.56 252 GLY B CA 1
ATOM 6771 C C . GLY B 1 252 ? 29.609 -16.906 -11.609 1 97.56 252 GLY B C 1
ATOM 6772 O O . GLY B 1 252 ? 29.391 -15.773 -12.047 1 97.56 252 GLY B O 1
ATOM 6773 N N . ARG B 1 253 ? 30.109 -17.875 -12.305 1 97.19 253 ARG B N 1
ATOM 6774 C CA . ARG B 1 253 ? 30.406 -17.672 -13.719 1 97.19 253 ARG B CA 1
ATOM 6775 C C . ARG B 1 253 ? 29.109 -17.484 -14.516 1 97.19 253 ARG B C 1
ATOM 6777 O O . ARG B 1 253 ? 29.094 -16.719 -15.484 1 97.19 253 ARG B O 1
ATOM 6784 N N . LEU B 1 254 ? 28.156 -18.234 -14.164 1 98.06 254 LEU B N 1
ATOM 6785 C CA . LEU B 1 254 ? 26.859 -18.109 -14.828 1 98.06 254 LEU B CA 1
ATOM 6786 C C . LEU B 1 254 ? 26.297 -16.703 -14.656 1 98.06 254 LEU B C 1
ATOM 6788 O O . LEU B 1 254 ? 25.875 -16.078 -15.633 1 98.06 254 LEU B O 1
ATOM 6792 N N . THR B 1 255 ? 26.297 -16.188 -13.43 1 98.31 255 THR B N 1
ATOM 6793 C CA . THR B 1 255 ? 25.703 -14.883 -13.172 1 98.31 255 THR B CA 1
ATOM 6794 C C . THR B 1 255 ? 26.531 -13.773 -13.812 1 98.31 255 THR B C 1
ATOM 6796 O O . THR B 1 255 ? 25.984 -12.773 -14.281 1 98.31 255 THR B O 1
ATOM 6799 N N . GLU B 1 256 ? 27.797 -13.938 -13.805 1 97.62 256 GLU B N 1
ATOM 6800 C CA . GLU B 1 256 ? 28.641 -12.961 -14.469 1 97.62 256 GLU B CA 1
ATOM 6801 C C . GLU B 1 256 ? 28.312 -12.859 -15.961 1 97.62 256 GLU B C 1
ATOM 6803 O O . GLU B 1 256 ? 28.25 -11.758 -16.516 1 97.62 256 GLU B O 1
ATOM 6808 N N . ARG B 1 257 ? 28.156 -13.984 -16.547 1 97.31 257 ARG B N 1
ATOM 6809 C CA . ARG B 1 257 ? 27.797 -14.008 -17.969 1 97.31 257 ARG B CA 1
ATOM 6810 C C . ARG B 1 257 ? 26.438 -13.344 -18.203 1 97.31 257 ARG B C 1
ATOM 6812 O O . ARG B 1 257 ? 26.266 -12.625 -19.188 1 97.31 257 ARG B O 1
ATOM 6819 N N . LEU B 1 258 ? 25.516 -13.602 -17.375 1 98.12 258 LEU B N 1
ATOM 6820 C CA . LEU B 1 258 ? 24.172 -13.078 -17.516 1 98.12 258 LEU B CA 1
ATOM 6821 C C . LEU B 1 258 ? 24.141 -11.57 -17.266 1 98.12 258 LEU B C 1
ATOM 6823 O O . LEU B 1 258 ? 23.297 -10.859 -17.797 1 98.12 258 LEU B O 1
ATOM 6827 N N . ALA B 1 259 ? 25.047 -11.102 -16.422 1 97.75 259 ALA B N 1
ATOM 6828 C CA . ALA B 1 259 ? 25.156 -9.672 -16.156 1 97.75 259 ALA B CA 1
ATOM 6829 C C . ALA B 1 259 ? 25.578 -8.914 -17.422 1 97.75 259 ALA B C 1
ATOM 6831 O O . ALA B 1 259 ? 25.141 -7.785 -17.641 1 97.75 259 ALA B O 1
ATOM 6832 N N . GLY B 1 260 ? 26.406 -9.555 -18.203 1 95.88 260 GLY B N 1
ATOM 6833 C CA . GLY B 1 260 ? 26.938 -8.898 -19.391 1 95.88 260 GLY B CA 1
ATOM 6834 C C . GLY B 1 260 ? 28.203 -8.109 -19.109 1 95.88 260 GLY B C 1
ATOM 6835 O O . GLY B 1 260 ? 28.688 -8.086 -17.969 1 95.88 260 GLY B O 1
ATOM 6836 N N . PRO B 1 261 ? 28.719 -7.469 -20.125 1 95.19 261 PRO B N 1
ATOM 6837 C CA . PRO B 1 261 ? 30 -6.754 -19.969 1 95.19 261 PRO B CA 1
ATOM 6838 C C . PRO B 1 261 ? 29.859 -5.457 -19.188 1 95.19 261 PRO B C 1
ATOM 6840 O O . PRO B 1 261 ? 28.781 -4.844 -19.172 1 95.19 261 PRO B O 1
ATOM 6843 N N . GLY B 1 262 ? 30.938 -5.125 -18.484 1 94.88 262 GLY B N 1
ATOM 6844 C CA . GLY B 1 262 ? 31.016 -3.801 -17.891 1 94.88 262 GLY B CA 1
ATOM 6845 C C . GLY B 1 262 ? 30.625 -3.789 -16.422 1 94.88 262 GLY B C 1
ATOM 6846 O O . GLY B 1 262 ? 30.625 -2.736 -15.781 1 94.88 262 GLY B O 1
ATOM 6847 N N . LEU B 1 263 ? 30.203 -4.91 -15.867 1 95.69 263 LEU B N 1
ATOM 6848 C CA . LEU B 1 263 ? 29.922 -4.961 -14.438 1 95.69 263 LEU B CA 1
ATOM 6849 C C . LEU B 1 263 ? 31.203 -4.738 -13.625 1 95.69 263 LEU B C 1
ATOM 6851 O O . LEU B 1 263 ? 32.188 -5.441 -13.82 1 95.69 263 LEU B O 1
ATOM 6855 N N . PRO B 1 264 ? 31.172 -3.779 -12.742 1 95.88 264 PRO B N 1
ATOM 6856 C CA . PRO B 1 264 ? 32.406 -3.498 -11.969 1 95.88 264 PRO B CA 1
ATOM 6857 C C . PRO B 1 264 ? 32.594 -4.469 -10.805 1 95.88 264 PRO B C 1
ATOM 6859 O O . PRO B 1 264 ? 32.688 -4.047 -9.648 1 95.88 264 PRO B O 1
ATOM 6862 N N . LEU B 1 265 ? 32.75 -5.695 -11.117 1 97.38 265 LEU B N 1
ATOM 6863 C CA . LEU B 1 265 ? 32.906 -6.75 -10.117 1 97.38 265 LEU B CA 1
ATOM 6864 C C . LEU B 1 265 ? 34.344 -6.793 -9.609 1 97.38 265 LEU B C 1
ATOM 6866 O O . LEU B 1 265 ? 35.281 -6.973 -10.391 1 97.38 265 LEU B O 1
ATOM 6870 N N . PRO B 1 266 ? 34.531 -6.625 -8.305 1 97.06 266 PRO B N 1
ATOM 6871 C CA . PRO B 1 266 ? 35.875 -6.73 -7.773 1 97.06 266 PRO B CA 1
ATOM 6872 C C . PRO B 1 266 ? 36.469 -8.133 -7.926 1 97.06 266 PRO B C 1
ATOM 6874 O O . PRO B 1 266 ? 35.719 -9.117 -7.918 1 97.06 266 PRO B O 1
ATOM 6877 N N . ASP B 1 267 ? 37.781 -8.18 -7.93 1 96.31 267 ASP B N 1
ATOM 6878 C CA . ASP B 1 267 ? 38.469 -9.461 -8.07 1 96.31 267 ASP B CA 1
ATOM 6879 C C . ASP B 1 267 ? 38.125 -10.391 -6.906 1 96.31 267 ASP B C 1
ATOM 6881 O O . ASP B 1 267 ? 38.188 -9.977 -5.742 1 96.31 267 ASP B O 1
ATOM 6885 N N . GLY B 1 268 ? 37.781 -11.57 -7.273 1 96.62 268 GLY B N 1
ATOM 6886 C CA . GLY B 1 268 ? 37.531 -12.594 -6.262 1 96.62 268 GLY B CA 1
ATOM 6887 C C . GLY B 1 268 ? 36.094 -12.602 -5.781 1 96.62 268 GLY B C 1
ATOM 6888 O O . GLY B 1 268 ? 35.656 -13.555 -5.125 1 96.62 268 GLY B O 1
ATOM 6889 N N . PHE B 1 269 ? 35.344 -11.602 -6.059 1 98.44 269 PHE B N 1
ATOM 6890 C CA . PHE B 1 269 ? 33.938 -11.523 -5.613 1 98.44 269 PHE B CA 1
ATOM 6891 C C . PHE B 1 269 ? 33.031 -12.242 -6.598 1 98.44 269 PHE B C 1
ATOM 6893 O O . PHE B 1 269 ? 33.406 -12.508 -7.734 1 98.44 269 PHE B O 1
ATOM 6900 N N . THR B 1 270 ? 31.891 -12.594 -6.105 1 98.75 270 THR B N 1
ATOM 6901 C CA . THR B 1 270 ? 30.859 -13.211 -6.93 1 98.75 270 THR B CA 1
ATOM 6902 C C . THR B 1 270 ? 29.672 -12.258 -7.113 1 98.75 270 THR B C 1
ATOM 6904 O O . THR B 1 270 ? 29.25 -11.602 -6.164 1 98.75 270 THR B O 1
ATOM 6907 N N . ALA B 1 271 ? 29.172 -12.188 -8.352 1 98.75 271 ALA B N 1
ATOM 6908 C CA . ALA B 1 271 ? 28.062 -11.305 -8.656 1 98.75 271 ALA B CA 1
ATOM 6909 C C . ALA B 1 271 ? 26.734 -11.953 -8.273 1 98.75 271 ALA B C 1
ATOM 6911 O O . ALA B 1 271 ? 26.438 -13.07 -8.695 1 98.75 271 ALA B O 1
ATOM 6912 N N . LEU B 1 272 ? 25.984 -11.305 -7.453 1 98.88 272 LEU B N 1
ATOM 6913 C CA . LEU B 1 272 ? 24.656 -11.766 -7.039 1 98.88 272 LEU B CA 1
ATOM 6914 C C . LEU B 1 272 ? 23.562 -10.836 -7.578 1 98.88 272 LEU B C 1
ATOM 6916 O O . LEU B 1 272 ? 23.484 -9.672 -7.176 1 98.88 272 LEU B O 1
ATOM 6920 N N . PRO B 1 273 ? 22.781 -11.328 -8.516 1 98.88 273 PRO B N 1
ATOM 6921 C CA . PRO B 1 273 ? 21.672 -10.516 -8.992 1 98.88 273 PRO B CA 1
ATOM 6922 C C . PRO B 1 273 ? 20.5 -10.484 -8.008 1 98.88 273 PRO B C 1
ATOM 6924 O O . PRO B 1 273 ? 20.156 -11.516 -7.418 1 98.88 273 PRO B O 1
ATOM 6927 N N . LEU B 1 274 ? 19.922 -9.312 -7.84 1 98.69 274 LEU B N 1
ATOM 6928 C CA . LEU B 1 274 ? 18.75 -9.102 -6.996 1 98.69 274 LEU B CA 1
ATOM 6929 C C . LEU B 1 274 ? 17.672 -8.328 -7.75 1 98.69 274 LEU B C 1
ATOM 6931 O O . LEU B 1 274 ? 17.984 -7.555 -8.664 1 98.69 274 LEU B O 1
ATOM 6935 N N . HIS B 1 275 ? 16.438 -8.648 -7.387 1 97.94 275 HIS B N 1
ATOM 6936 C CA . HIS B 1 275 ? 15.375 -7.727 -7.766 1 97.94 275 HIS B CA 1
ATOM 6937 C C . HIS B 1 275 ? 15.648 -6.324 -7.227 1 97.94 275 HIS B C 1
ATOM 6939 O O . HIS B 1 275 ? 16.031 -6.168 -6.066 1 97.94 275 HIS B O 1
ATOM 6945 N N . PRO B 1 276 ? 15.445 -5.309 -8.031 1 95.75 276 PRO B N 1
ATOM 6946 C CA . PRO B 1 276 ? 15.75 -3.955 -7.562 1 95.75 276 PRO B CA 1
ATOM 6947 C C . PRO B 1 276 ? 14.977 -3.582 -6.297 1 95.75 276 PRO B C 1
ATOM 6949 O O . PRO B 1 276 ? 15.531 -2.93 -5.406 1 95.75 276 PRO B O 1
ATOM 6952 N N . TRP B 1 277 ? 13.711 -3.938 -6.191 1 94.31 277 TRP B N 1
ATOM 6953 C CA . TRP B 1 277 ? 12.93 -3.691 -4.984 1 94.31 277 TRP B CA 1
ATOM 6954 C C . TRP B 1 277 ? 13.555 -4.383 -3.779 1 94.31 277 TRP B C 1
ATOM 6956 O O . TRP B 1 277 ? 13.656 -3.791 -2.701 1 94.31 277 TRP B O 1
ATOM 6966 N N . GLN B 1 278 ? 13.914 -5.633 -3.961 1 95.94 278 GLN B N 1
ATOM 6967 C CA . GLN B 1 278 ? 14.531 -6.422 -2.902 1 95.94 278 GLN B CA 1
ATOM 6968 C C . GLN B 1 278 ? 15.859 -5.809 -2.465 1 95.94 278 GLN B C 1
ATOM 6970 O O . GLN B 1 278 ? 16.172 -5.773 -1.271 1 95.94 278 GLN B O 1
ATOM 6975 N N . ALA B 1 279 ? 16.641 -5.355 -3.408 1 96.12 279 ALA B N 1
ATOM 6976 C CA . ALA B 1 279 ? 17.938 -4.75 -3.113 1 96.12 279 ALA B CA 1
ATOM 6977 C C . ALA B 1 279 ? 17.781 -3.547 -2.186 1 96.12 279 ALA B C 1
ATOM 6979 O O . ALA B 1 279 ? 18.578 -3.361 -1.261 1 96.12 279 ALA B O 1
ATOM 6980 N N . ARG B 1 280 ? 16.781 -2.811 -2.434 1 90.62 280 ARG B N 1
ATOM 6981 C CA . ARG B 1 280 ? 16.531 -1.621 -1.625 1 90.62 280 ARG B CA 1
ATOM 6982 C C . ARG B 1 280 ? 16.094 -1.998 -0.217 1 90.62 280 ARG B C 1
ATOM 6984 O O . ARG B 1 280 ? 16.547 -1.4 0.763 1 90.62 280 ARG B O 1
ATOM 6991 N N . GLU B 1 281 ? 15.25 -2.98 -0.097 1 91 281 GLU B N 1
ATOM 6992 C CA . GLU B 1 281 ? 14.664 -3.357 1.186 1 91 281 GLU B CA 1
ATOM 6993 C C . GLU B 1 281 ? 15.688 -4.062 2.074 1 91 281 GLU B C 1
ATOM 6995 O O . GLU B 1 281 ? 15.758 -3.799 3.275 1 91 281 GLU B O 1
ATOM 7000 N N . VAL B 1 282 ? 16.438 -4.926 1.506 1 94.5 282 VAL B N 1
ATOM 7001 C CA . VAL B 1 282 ? 17.312 -5.766 2.309 1 94.5 282 VAL B CA 1
ATOM 7002 C C . VAL B 1 282 ? 18.453 -4.926 2.869 1 94.5 282 VAL B C 1
ATOM 7004 O O . VAL B 1 282 ? 19.031 -5.25 3.914 1 94.5 282 VAL B O 1
ATOM 7007 N N . ARG B 1 283 ? 18.828 -3.855 2.217 1 92.31 283 ARG B N 1
ATOM 7008 C CA . ARG B 1 283 ? 19.922 -3 2.664 1 92.31 283 ARG B CA 1
ATOM 7009 C C . ARG B 1 283 ? 19.641 -2.424 4.047 1 92.31 283 ARG B C 1
ATOM 7011 O O . ARG B 1 283 ? 20.562 -2.092 4.793 1 92.31 283 ARG B O 1
ATOM 7018 N N . ARG B 1 284 ? 18.391 -2.354 4.352 1 87.88 284 ARG B N 1
ATOM 7019 C CA . ARG B 1 284 ? 17.969 -1.724 5.602 1 87.88 284 ARG B CA 1
ATOM 7020 C C . ARG B 1 284 ? 17.906 -2.744 6.734 1 87.88 284 ARG B C 1
ATOM 7022 O O . ARG B 1 284 ? 17.75 -2.377 7.902 1 87.88 284 ARG B O 1
ATOM 7029 N N . ARG B 1 285 ? 18.047 -4.004 6.402 1 90.75 285 ARG B N 1
ATOM 7030 C CA . ARG B 1 285 ? 18.078 -5.051 7.422 1 90.75 285 ARG B CA 1
ATOM 7031 C C . ARG B 1 285 ? 19.422 -5.094 8.133 1 90.75 285 ARG B C 1
ATOM 7033 O O . ARG B 1 285 ? 20.469 -4.953 7.5 1 90.75 285 ARG B O 1
ATOM 7040 N N . PRO B 1 286 ? 19.469 -5.297 9.422 1 90.38 286 PRO B N 1
ATOM 7041 C CA . PRO B 1 286 ? 20.688 -5.18 10.211 1 90.38 286 PRO B CA 1
ATOM 7042 C C . PRO B 1 286 ? 21.797 -6.094 9.711 1 90.38 286 PRO B C 1
ATOM 7044 O O . PRO B 1 286 ? 22.953 -5.664 9.586 1 90.38 286 PRO B O 1
ATOM 7047 N N . ARG B 1 287 ? 21.5 -7.316 9.414 1 94.94 287 ARG B N 1
ATOM 7048 C CA . ARG B 1 287 ? 22.531 -8.266 8.984 1 94.94 287 ARG B CA 1
ATOM 7049 C C . ARG B 1 287 ? 23.125 -7.859 7.641 1 94.94 287 ARG B C 1
ATOM 7051 O O . ARG B 1 287 ? 24.328 -7.957 7.438 1 94.94 287 ARG B O 1
ATOM 7058 N N . THR B 1 288 ? 22.297 -7.43 6.762 1 96.62 288 THR B N 1
ATOM 7059 C CA . THR B 1 288 ? 22.766 -6.973 5.461 1 96.62 288 THR B CA 1
ATOM 7060 C C . THR B 1 288 ? 23.594 -5.691 5.602 1 96.62 288 THR B C 1
ATOM 7062 O O . THR B 1 288 ? 24.641 -5.551 4.977 1 96.62 288 THR B O 1
ATOM 7065 N N . ALA B 1 289 ? 23.141 -4.812 6.41 1 93 289 ALA B N 1
ATOM 7066 C CA . ALA B 1 289 ? 23.828 -3.549 6.648 1 93 289 ALA B CA 1
ATOM 7067 C C . ALA B 1 289 ? 25.234 -3.793 7.195 1 93 289 ALA B C 1
ATOM 7069 O O . ALA B 1 289 ? 26.188 -3.111 6.801 1 93 289 ALA B O 1
ATOM 7070 N N . ALA B 1 290 ? 25.359 -4.719 8.086 1 95.62 290 ALA B N 1
ATOM 7071 C CA . ALA B 1 290 ? 26.656 -5.055 8.664 1 95.62 290 ALA B CA 1
ATOM 7072 C C . ALA B 1 290 ? 27.625 -5.559 7.598 1 95.62 290 ALA B C 1
ATOM 7074 O O . ALA B 1 290 ? 28.812 -5.211 7.609 1 95.62 290 ALA B O 1
ATOM 7075 N N . LEU B 1 291 ? 27.141 -6.367 6.738 1 97.75 291 LEU B N 1
ATOM 7076 C CA . LEU B 1 291 ? 27.969 -6.898 5.664 1 97.75 291 LEU B CA 1
ATOM 7077 C C . LEU B 1 291 ? 28.391 -5.789 4.699 1 97.75 291 LEU B C 1
ATOM 7079 O O . LEU B 1 291 ? 29.5 -5.801 4.176 1 97.75 291 LEU B O 1
ATOM 7083 N N . LEU B 1 292 ? 27.516 -4.859 4.441 1 96.31 292 LEU B N 1
ATOM 7084 C CA . LEU B 1 292 ? 27.828 -3.721 3.584 1 96.31 292 LEU B CA 1
ATOM 7085 C C . LEU B 1 292 ? 28.875 -2.82 4.23 1 96.31 292 LEU B C 1
ATOM 7087 O O . LEU B 1 292 ? 29.797 -2.359 3.559 1 96.31 292 LEU B O 1
ATOM 7091 N N . GLU B 1 293 ? 28.75 -2.625 5.465 1 94 293 GLU B N 1
ATOM 7092 C CA . GLU B 1 293 ? 29.672 -1.769 6.211 1 94 293 GLU B CA 1
ATOM 7093 C C . GLU B 1 293 ? 31.078 -2.357 6.234 1 94 293 GLU B C 1
ATOM 7095 O O . GLU B 1 293 ? 32.062 -1.626 6.141 1 94 293 GLU B O 1
ATOM 7100 N N . THR B 1 294 ? 31.188 -3.643 6.352 1 96.25 294 THR B N 1
ATOM 7101 C CA . THR B 1 294 ? 32.469 -4.316 6.449 1 96.25 294 THR B CA 1
ATOM 7102 C C . THR B 1 294 ? 33.062 -4.535 5.066 1 96.25 294 THR B C 1
ATOM 7104 O O . THR B 1 294 ? 34.25 -4.926 4.941 1 96.25 294 THR B O 1
ATOM 7107 N N . GLY B 1 295 ? 32.281 -4.406 4.055 1 96.88 295 GLY B N 1
ATOM 7108 C CA . GLY B 1 295 ? 32.781 -4.559 2.693 1 96.88 295 GLY B CA 1
ATOM 7109 C C . GLY B 1 295 ? 32.688 -5.984 2.184 1 96.88 295 GLY B C 1
ATOM 7110 O O . GLY B 1 295 ? 33.094 -6.273 1.063 1 96.88 295 GLY B O 1
ATOM 7111 N N . LEU B 1 296 ? 32.125 -6.828 3.004 1 98.25 296 LEU B N 1
ATOM 7112 C CA . LEU B 1 296 ? 31.969 -8.219 2.59 1 98.25 296 LEU B CA 1
ATOM 7113 C C . LEU B 1 296 ? 30.844 -8.344 1.557 1 98.25 296 LEU B C 1
ATOM 7115 O O . LEU B 1 296 ? 30.75 -9.359 0.863 1 98.25 296 LEU B O 1
ATOM 7119 N N . LEU B 1 297 ? 30 -7.395 1.571 1 98.25 297 LEU B N 1
ATOM 7120 C CA . LEU B 1 297 ? 28.984 -7.148 0.543 1 98.25 297 LEU B CA 1
ATOM 7121 C C . LEU B 1 297 ? 29.156 -5.762 -0.065 1 98.25 297 LEU B C 1
ATOM 7123 O O . LEU B 1 297 ? 29.391 -4.785 0.656 1 98.25 297 LEU B O 1
ATOM 7127 N N . ARG B 1 298 ? 29.141 -5.684 -1.354 1 98.12 298 ARG B N 1
ATOM 7128 C CA . ARG B 1 298 ? 29.266 -4.391 -2.014 1 98.12 298 ARG B CA 1
ATOM 7129 C C . ARG B 1 298 ? 28.141 -4.168 -3.004 1 98.12 298 ARG B C 1
ATOM 7131 O O . ARG B 1 298 ? 27.797 -5.066 -3.775 1 98.12 298 ARG B O 1
ATOM 7138 N N . ASP B 1 299 ? 27.578 -2.992 -2.953 1 96.38 299 ASP B N 1
ATOM 7139 C CA . ASP B 1 299 ? 26.484 -2.619 -3.85 1 96.38 299 ASP B CA 1
ATOM 7140 C C . ASP B 1 299 ? 27.016 -2.141 -5.195 1 96.38 299 ASP B C 1
ATOM 7142 O O . ASP B 1 299 ? 27.688 -1.11 -5.273 1 96.38 299 ASP B O 1
ATOM 7146 N N . LEU B 1 300 ? 26.703 -2.889 -6.289 1 97.12 300 LEU B N 1
ATOM 7147 C CA . LEU B 1 300 ? 27.219 -2.557 -7.617 1 97.12 300 LEU B CA 1
ATOM 7148 C C . LEU B 1 300 ? 26.172 -1.777 -8.414 1 97.12 300 LEU B C 1
ATOM 7150 O O . LEU B 1 300 ? 26.484 -1.213 -9.469 1 97.12 300 LEU B O 1
ATOM 7154 N N . GLY B 1 301 ? 24.875 -1.767 -7.957 1 93.62 301 GLY B N 1
ATOM 7155 C CA . GLY B 1 301 ? 23.828 -0.997 -8.602 1 93.62 301 GLY B CA 1
ATOM 7156 C C . GLY B 1 301 ? 23.156 -1.735 -9.758 1 93.62 301 GLY B C 1
ATOM 7157 O O . GLY B 1 301 ? 23.391 -2.934 -9.938 1 93.62 301 GLY B O 1
ATOM 7158 N N . PRO B 1 302 ? 22.266 -1.06 -10.477 1 94.06 302 PRO B N 1
ATOM 7159 C CA . PRO B 1 302 ? 21.625 -1.643 -11.656 1 94.06 302 PRO B CA 1
ATOM 7160 C C . PRO B 1 302 ? 22.594 -1.821 -12.82 1 94.06 302 PRO B C 1
ATOM 7162 O O . PRO B 1 302 ? 23.469 -0.974 -13.039 1 94.06 302 PRO B O 1
ATOM 7165 N N . HIS B 1 303 ? 22.469 -2.932 -13.523 1 96.44 303 HIS B N 1
ATOM 7166 C CA . HIS B 1 303 ? 23.375 -3.199 -14.641 1 96.44 303 HIS B CA 1
ATOM 7167 C C . HIS B 1 303 ? 22.766 -4.203 -15.609 1 96.44 303 HIS B C 1
ATOM 7169 O O . HIS B 1 303 ? 21.953 -5.047 -15.211 1 96.44 303 HIS B O 1
ATOM 7175 N N . GLY B 1 304 ? 23.109 -4.027 -16.906 1 96.44 304 GLY B N 1
ATOM 7176 C CA . GLY B 1 304 ? 22.781 -5.023 -17.906 1 96.44 304 GLY B CA 1
ATOM 7177 C C . GLY B 1 304 ? 21.453 -4.75 -18.609 1 96.44 304 GLY B C 1
ATOM 7178 O O . GLY B 1 304 ? 20.781 -3.771 -18.297 1 96.44 304 GLY B O 1
ATOM 7179 N N . GLU B 1 305 ? 21.141 -5.656 -19.547 1 96.44 305 GLU B N 1
ATOM 7180 C CA . GLU B 1 305 ? 19.875 -5.578 -20.281 1 96.44 305 GLU B CA 1
ATOM 7181 C C . GLU B 1 305 ? 18.688 -5.895 -19.391 1 96.44 305 GLU B C 1
ATOM 7183 O O . GLU B 1 305 ? 18.812 -6.656 -18.422 1 96.44 305 GLU B O 1
ATOM 7188 N N . PRO B 1 306 ? 17.578 -5.375 -19.719 1 97.44 306 PRO B N 1
ATOM 7189 C CA . PRO B 1 306 ? 16.406 -5.582 -18.859 1 97.44 306 PRO B CA 1
ATOM 7190 C C . PRO B 1 306 ? 15.906 -7.027 -18.875 1 97.44 306 PRO B C 1
ATOM 7192 O O . PRO B 1 306 ? 16.094 -7.738 -19.875 1 97.44 306 PRO B O 1
ATOM 7195 N N . TRP B 1 307 ? 15.344 -7.418 -17.828 1 98.56 307 TRP B N 1
ATOM 7196 C CA . TRP B 1 307 ? 14.672 -8.695 -17.625 1 98.56 307 TRP B CA 1
ATOM 7197 C C . TRP B 1 307 ? 13.164 -8.5 -17.469 1 98.56 307 TRP B C 1
ATOM 7199 O O . TRP B 1 307 ? 12.703 -7.43 -17.078 1 98.56 307 TRP B O 1
ATOM 7209 N N . HIS B 1 308 ? 12.414 -9.539 -17.844 1 98.44 308 HIS B N 1
ATOM 7210 C CA . HIS B 1 308 ? 10.961 -9.5 -17.766 1 98.44 308 HIS B CA 1
ATOM 7211 C C . HIS B 1 308 ? 10.438 -10.406 -16.656 1 98.44 308 HIS B C 1
ATOM 7213 O O . HIS B 1 308 ? 10.797 -11.586 -16.594 1 98.44 308 HIS B O 1
ATOM 7219 N N . PRO B 1 309 ? 9.586 -9.766 -15.805 1 98.25 309 PRO B N 1
ATOM 7220 C CA . PRO B 1 309 ? 8.984 -10.641 -14.797 1 98.25 309 PRO B CA 1
ATOM 7221 C C . PRO B 1 309 ? 8.016 -11.656 -15.406 1 98.25 309 PRO B C 1
ATOM 7223 O O . PRO B 1 309 ? 7.297 -11.336 -16.359 1 98.25 309 PRO B O 1
ATOM 7226 N N . THR B 1 310 ? 8.039 -12.859 -14.844 1 97.88 310 THR B N 1
ATOM 7227 C CA . THR B 1 310 ? 7.07 -13.883 -15.211 1 97.88 310 THR B CA 1
ATOM 7228 C C . THR B 1 310 ? 5.902 -13.898 -14.234 1 97.88 310 THR B C 1
ATOM 7230 O O . THR B 1 310 ? 5.734 -12.969 -13.445 1 97.88 310 THR B O 1
ATOM 7233 N N . SER B 1 311 ? 5.078 -14.922 -14.289 1 96.25 311 SER B N 1
ATOM 7234 C CA . SER B 1 311 ? 3.822 -14.938 -13.547 1 96.25 311 SER B CA 1
ATOM 7235 C C . SER B 1 311 ? 4.066 -14.906 -12.039 1 96.25 311 SER B C 1
ATOM 7237 O O . SER B 1 311 ? 3.211 -14.453 -11.281 1 96.25 311 SER B O 1
ATOM 7239 N N . SER B 1 312 ? 5.234 -15.312 -11.602 1 95 312 SER B N 1
ATOM 7240 C CA . SER B 1 312 ? 5.559 -15.289 -10.18 1 95 312 SER B CA 1
ATOM 7241 C C . SER B 1 312 ? 6.047 -13.914 -9.742 1 95 312 SER B C 1
ATOM 7243 O O . SER B 1 312 ? 6.215 -13.656 -8.555 1 95 312 SER B O 1
ATOM 7245 N N . VAL B 1 313 ? 6.34 -13.055 -10.617 1 96.19 313 VAL B N 1
ATOM 7246 C CA . VAL B 1 313 ? 6.824 -11.695 -10.406 1 96.19 313 VAL B CA 1
ATOM 7247 C C . VAL B 1 313 ? 8.312 -11.727 -10.062 1 96.19 313 VAL B C 1
ATOM 7249 O O . VAL B 1 313 ? 9.07 -10.844 -10.477 1 96.19 313 VAL B O 1
ATOM 7252 N N . ARG B 1 314 ? 8.734 -12.781 -9.406 1 96.62 314 ARG B N 1
ATOM 7253 C CA . ARG B 1 314 ? 10.109 -12.797 -8.906 1 96.62 314 ARG B CA 1
ATOM 7254 C C . ARG B 1 314 ? 11.008 -13.641 -9.797 1 96.62 314 ARG B C 1
ATOM 7256 O O . ARG B 1 314 ? 12.234 -13.578 -9.688 1 96.62 314 ARG B O 1
ATOM 7263 N N . THR B 1 315 ? 10.477 -14.547 -10.578 1 98.19 315 THR B N 1
ATOM 7264 C CA . THR B 1 315 ? 11.266 -15.195 -11.617 1 98.19 315 THR B CA 1
ATOM 7265 C C . THR B 1 315 ? 11.312 -14.328 -12.875 1 98.19 315 THR B C 1
ATOM 7267 O O . THR B 1 315 ? 10.273 -13.922 -13.391 1 98.19 315 THR B O 1
ATOM 7270 N N . VAL B 1 316 ? 12.516 -14.047 -13.32 1 98.69 316 VAL B N 1
ATOM 7271 C CA . VAL B 1 316 ? 12.648 -13.141 -14.461 1 98.69 316 VAL B CA 1
ATOM 7272 C C . VAL B 1 316 ? 13.227 -13.891 -15.656 1 98.69 316 VAL B C 1
ATOM 7274 O O . VAL B 1 316 ? 14.008 -14.828 -15.492 1 98.69 316 VAL B O 1
ATOM 7277 N N . HIS B 1 317 ? 12.758 -13.484 -16.828 1 98.62 317 HIS B N 1
ATOM 7278 C CA . HIS B 1 317 ? 13.078 -14.117 -18.094 1 98.62 317 HIS B CA 1
ATOM 7279 C C . HIS B 1 317 ? 13.617 -13.094 -19.094 1 98.62 317 HIS B C 1
ATOM 7281 O O . HIS B 1 317 ? 13.156 -11.953 -19.125 1 98.62 317 HIS B O 1
ATOM 7287 N N . ARG B 1 318 ? 14.594 -13.445 -19.781 1 97.94 318 ARG B N 1
ATOM 7288 C CA . ARG B 1 318 ? 15.086 -12.711 -20.938 1 97.94 318 ARG B CA 1
ATOM 7289 C C . ARG B 1 318 ? 15.18 -13.617 -22.172 1 97.94 318 ARG B C 1
ATOM 7291 O O . ARG B 1 318 ? 15.859 -14.648 -22.141 1 97.94 318 ARG B O 1
ATOM 7298 N N . SER B 1 319 ? 14.516 -13.18 -23.25 1 96.19 319 SER B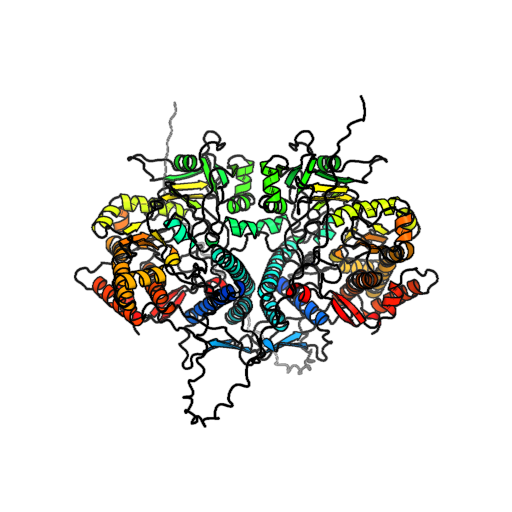 N 1
ATOM 7299 C CA . SER B 1 319 ? 14.477 -13.984 -24.469 1 96.19 319 SER B CA 1
ATOM 7300 C C . SER B 1 319 ? 15.891 -14.297 -24.969 1 96.19 319 SER B C 1
ATOM 7302 O O . SER B 1 319 ? 16.719 -13.398 -25.078 1 96.19 319 SER B O 1
ATOM 7304 N N . GLY B 1 320 ? 16.109 -15.531 -25.172 1 94.88 320 GLY B N 1
ATOM 7305 C CA . GLY B 1 320 ? 17.391 -15.961 -25.703 1 94.88 320 GLY B CA 1
ATOM 7306 C C . GLY B 1 320 ? 18.406 -16.297 -24.625 1 94.88 320 GLY B C 1
ATOM 7307 O O . GLY B 1 320 ? 19.422 -16.953 -24.891 1 94.88 320 GLY B O 1
ATOM 7308 N N . ALA B 1 321 ? 18.188 -15.875 -23.391 1 97.12 321 ALA B N 1
ATOM 7309 C CA . ALA B 1 321 ? 19.094 -16.219 -22.297 1 97.12 321 ALA B CA 1
ATOM 7310 C C . ALA B 1 321 ? 19.016 -17.703 -21.953 1 97.12 321 ALA B C 1
ATOM 7312 O O . ALA B 1 321 ? 17.938 -18.281 -21.969 1 97.12 321 ALA B O 1
ATOM 7313 N N . PRO B 1 322 ? 20.141 -18.281 -21.578 1 97 322 PRO B N 1
ATOM 7314 C CA . PRO B 1 322 ? 20.156 -19.703 -21.297 1 97 322 PRO B CA 1
ATOM 7315 C C . PRO B 1 322 ? 19.5 -20.047 -19.953 1 97 322 PRO B C 1
ATOM 7317 O O . PRO B 1 322 ? 19.188 -21.219 -19.688 1 97 322 PRO B O 1
ATOM 7320 N N . ALA B 1 323 ? 19.312 -19 -19.172 1 98.44 323 ALA B N 1
ATOM 7321 C CA . ALA B 1 323 ? 18.75 -19.234 -17.828 1 98.44 323 ALA B CA 1
ATOM 7322 C C . ALA B 1 323 ? 17.703 -18.188 -17.484 1 98.44 323 ALA B C 1
ATOM 7324 O O . ALA B 1 323 ? 17.766 -17.062 -17.984 1 98.44 323 ALA B O 1
ATOM 7325 N N . MET B 1 324 ? 16.766 -18.609 -16.688 1 98.62 324 MET B N 1
ATOM 7326 C CA . MET B 1 324 ? 15.938 -17.688 -15.914 1 98.62 324 MET B CA 1
ATOM 7327 C C . MET B 1 324 ? 16.484 -17.516 -14.5 1 98.62 324 MET B C 1
ATOM 7329 O O . MET B 1 324 ? 17.266 -18.344 -14.031 1 98.62 324 MET B O 1
ATOM 7333 N N . LEU B 1 325 ? 16.156 -16.422 -13.906 1 98.81 325 LEU B N 1
ATOM 7334 C CA . LEU B 1 325 ? 16.594 -16.172 -12.531 1 98.81 325 LEU B CA 1
ATOM 7335 C C . LEU B 1 325 ? 15.391 -16.078 -11.594 1 98.81 325 LEU B C 1
ATOM 7337 O O . LEU B 1 325 ? 14.5 -15.266 -11.797 1 98.81 325 LEU B O 1
ATOM 7341 N N . LYS B 1 326 ? 15.297 -16.969 -10.617 1 98.38 326 LYS B N 1
ATOM 7342 C CA . LYS B 1 326 ? 14.305 -16.859 -9.555 1 98.38 326 LYS B CA 1
ATOM 7343 C C . LYS B 1 326 ? 14.867 -16.109 -8.352 1 98.38 326 LYS B C 1
ATOM 7345 O O . LYS B 1 326 ? 15.672 -16.656 -7.59 1 98.38 326 LYS B O 1
ATOM 7350 N N . LEU B 1 327 ? 14.398 -14.906 -8.156 1 98.44 327 LEU B N 1
ATOM 7351 C CA . LEU B 1 327 ? 14.922 -13.984 -7.16 1 98.44 327 LEU B CA 1
ATOM 7352 C C . LEU B 1 327 ? 14.086 -14.008 -5.887 1 98.44 327 LEU B C 1
ATOM 7354 O O . LEU B 1 327 ? 12.945 -14.484 -5.902 1 98.44 327 LEU B O 1
ATOM 7358 N N . SER B 1 328 ? 14.734 -13.648 -4.812 1 97.38 328 SER B N 1
ATOM 7359 C CA . SER B 1 328 ? 13.969 -13.344 -3.609 1 97.38 328 SER B CA 1
ATOM 7360 C C . SER B 1 328 ? 13.273 -11.992 -3.723 1 97.38 328 SER B C 1
ATOM 7362 O O . SER B 1 328 ? 13.844 -11.039 -4.254 1 97.38 328 SER B O 1
ATOM 7364 N N . LEU B 1 329 ? 12.078 -11.992 -3.271 1 95.44 329 LEU B N 1
ATOM 7365 C CA . LEU B 1 329 ? 11.273 -10.773 -3.27 1 95.44 329 LEU B CA 1
ATOM 7366 C C . LEU B 1 329 ? 10.398 -10.703 -2.02 1 95.44 329 LEU B C 1
ATOM 7368 O O . LEU B 1 329 ? 9.398 -11.414 -1.913 1 95.44 329 LEU B O 1
ATOM 7372 N N . GLY B 1 330 ? 10.719 -9.805 -1.134 1 90.38 330 GLY B N 1
ATOM 7373 C CA . GLY B 1 330 ? 10.047 -9.695 0.15 1 90.38 330 GLY B CA 1
ATOM 7374 C C . GLY B 1 330 ? 8.695 -9 0.061 1 90.38 330 GLY B C 1
ATOM 7375 O O . GLY B 1 330 ? 8.18 -8.508 1.065 1 90.38 330 GLY B O 1
ATOM 7376 N N . LEU B 1 331 ? 8.094 -8.891 -1.054 1 85.62 331 LEU B N 1
ATOM 7377 C CA . LEU B 1 331 ? 6.75 -8.352 -1.251 1 85.62 331 LEU B CA 1
ATOM 7378 C C . LEU B 1 331 ? 5.691 -9.367 -0.828 1 85.62 331 LEU B C 1
ATOM 7380 O O . LEU B 1 331 ? 5.859 -10.57 -1.038 1 85.62 331 LEU B O 1
ATOM 7384 N N . LEU B 1 332 ? 4.641 -8.852 -0.287 1 78.06 332 LEU B N 1
ATOM 7385 C CA . LEU B 1 332 ? 3.535 -9.742 0.05 1 78.06 332 LEU B CA 1
ATOM 7386 C C . LEU B 1 332 ? 2.682 -10.039 -1.18 1 78.06 332 LEU B C 1
ATOM 7388 O O . LEU B 1 332 ? 1.887 -9.195 -1.606 1 78.06 332 LEU B O 1
ATOM 7392 N N . ILE B 1 333 ? 2.877 -11.148 -1.677 1 76.88 333 ILE B N 1
ATOM 7393 C CA . ILE B 1 333 ? 2.111 -11.633 -2.822 1 76.88 333 ILE B CA 1
ATOM 7394 C C . ILE B 1 333 ? 1.29 -12.852 -2.418 1 76.88 333 ILE B C 1
ATOM 7396 O O . ILE B 1 333 ? 1.837 -13.844 -1.927 1 76.88 333 ILE B O 1
ATOM 7400 N N . THR B 1 334 ? 0.031 -12.711 -2.578 1 71.94 334 THR B N 1
ATOM 7401 C CA . THR B 1 334 ? -0.918 -13.719 -2.105 1 71.94 334 THR B CA 1
ATOM 7402 C C . THR B 1 334 ? -0.806 -13.898 -0.595 1 71.94 334 THR B C 1
ATOM 7404 O O . THR B 1 334 ? -1.141 -12.992 0.171 1 71.94 334 THR B O 1
ATOM 7407 N N . ASN B 1 335 ? -0.346 -15.047 -0.162 1 69.88 335 ASN B N 1
ATOM 7408 C CA . ASN B 1 335 ? -0.346 -15.289 1.276 1 69.88 335 ASN B CA 1
ATOM 7409 C C . ASN B 1 335 ? 1.073 -15.375 1.829 1 69.88 335 ASN B C 1
ATOM 7411 O O . ASN B 1 335 ? 1.277 -15.828 2.957 1 69.88 335 ASN B O 1
ATOM 7415 N N . SER B 1 336 ? 2.049 -14.875 1.012 1 74.5 336 SER B N 1
ATOM 7416 C CA . SER B 1 336 ? 3.404 -15.125 1.49 1 74.5 336 SER B CA 1
ATOM 7417 C C . SER B 1 336 ? 4.359 -14.023 1.049 1 74.5 336 SER B C 1
ATOM 7419 O O . SER B 1 336 ? 4.109 -13.344 0.05 1 74.5 336 SER B O 1
ATOM 7421 N N . ARG B 1 337 ? 5.34 -13.898 1.934 1 78.12 337 ARG B N 1
ATOM 7422 C CA . ARG B 1 337 ? 6.539 -13.219 1.457 1 78.12 337 ARG B CA 1
ATOM 7423 C C . ARG B 1 337 ? 7.359 -14.125 0.543 1 78.12 337 ARG B C 1
ATOM 7425 O O . ARG B 1 337 ? 7.598 -15.289 0.867 1 78.12 337 ARG B O 1
ATOM 7432 N N . ARG B 1 338 ? 7.836 -13.633 -0.49 1 84.88 338 ARG B N 1
ATOM 7433 C CA . ARG B 1 338 ? 8.383 -14.492 -1.536 1 84.88 338 ARG B CA 1
ATOM 7434 C C . ARG B 1 338 ? 9.906 -14.469 -1.52 1 84.88 338 ARG B C 1
ATOM 7436 O O . ARG B 1 338 ? 10.539 -14.266 -2.557 1 84.88 338 ARG B O 1
ATOM 7443 N N . GLU B 1 339 ? 10.438 -14.742 -0.33 1 92.25 339 GLU B N 1
ATOM 7444 C CA . GLU B 1 339 ? 11.883 -14.93 -0.228 1 92.25 339 GLU B CA 1
ATOM 7445 C C . GLU B 1 339 ? 12.242 -16.406 -0.213 1 92.25 339 GLU B C 1
ATOM 7447 O O . GLU B 1 339 ? 11.602 -17.203 0.476 1 92.25 339 GLU B O 1
ATOM 7452 N N . ASN B 1 340 ? 13.211 -16.75 -1.003 1 94.94 340 ASN B N 1
ATOM 7453 C CA . ASN B 1 340 ? 13.625 -18.156 -1.079 1 94.94 340 ASN B CA 1
ATOM 7454 C C . ASN B 1 340 ? 14.18 -18.641 0.254 1 94.94 340 ASN B C 1
ATOM 7456 O O . ASN B 1 340 ? 14.883 -17.906 0.951 1 94.94 340 ASN B O 1
ATOM 7460 N N . LEU B 1 341 ? 13.852 -19.812 0.553 1 93.81 341 LEU B N 1
ATOM 7461 C CA . LEU B 1 341 ? 14.453 -20.453 1.715 1 93.81 341 LEU B CA 1
ATOM 7462 C C . LEU B 1 341 ? 15.641 -21.312 1.306 1 93.81 341 LEU B C 1
ATOM 7464 O O . LEU B 1 341 ? 15.641 -21.906 0.228 1 93.81 341 LEU B O 1
ATOM 7468 N N . ARG B 1 342 ? 16.625 -21.422 2.215 1 95.81 342 ARG B N 1
ATOM 7469 C CA . ARG B 1 342 ? 17.828 -22.172 1.927 1 95.81 342 ARG B CA 1
ATOM 7470 C C . ARG B 1 342 ? 17.5 -23.625 1.551 1 95.81 342 ARG B C 1
ATOM 7472 O O . ARG B 1 342 ? 18.125 -24.188 0.647 1 95.81 342 ARG B O 1
ATOM 7479 N N . LYS B 1 343 ? 16.578 -24.203 2.201 1 94.94 343 LYS B N 1
ATOM 7480 C CA . LYS B 1 343 ? 16.203 -25.578 1.913 1 94.94 343 LYS B CA 1
ATOM 7481 C C . LYS B 1 343 ? 15.656 -25.719 0.493 1 94.94 343 LYS B C 1
ATOM 7483 O O . LYS B 1 343 ? 15.875 -26.734 -0.161 1 94.94 343 LYS B O 1
ATOM 7488 N N . GLU B 1 344 ? 15.016 -24.719 -0.018 1 95.5 344 GLU B N 1
ATOM 7489 C CA . GLU B 1 344 ? 14.477 -24.734 -1.375 1 95.5 344 GLU B CA 1
ATOM 7490 C C . GLU B 1 344 ? 15.594 -24.625 -2.412 1 95.5 344 GLU B C 1
ATOM 7492 O O . GLU B 1 344 ? 15.523 -25.234 -3.479 1 95.5 344 GLU B O 1
ATOM 7497 N N . LEU B 1 345 ? 16.609 -23.781 -2.068 1 97.62 345 LEU B N 1
ATOM 7498 C CA . LEU B 1 345 ? 17.766 -23.688 -2.943 1 97.62 345 LEU B CA 1
ATOM 7499 C C . LEU B 1 345 ? 18.453 -25.031 -3.104 1 97.62 345 LEU B C 1
ATOM 7501 O O . LEU B 1 345 ? 18.734 -25.469 -4.223 1 97.62 345 LEU B O 1
ATOM 7505 N N . ARG B 1 346 ? 18.578 -25.703 -2.039 1 97.19 346 ARG B N 1
ATOM 7506 C CA . ARG B 1 346 ? 19.234 -27.016 -2.027 1 97.19 346 ARG B CA 1
ATOM 7507 C C . ARG B 1 346 ? 18.391 -28.047 -2.768 1 97.19 346 ARG B C 1
ATOM 7509 O O . ARG B 1 346 ? 18.922 -28.891 -3.482 1 97.19 346 ARG B O 1
ATOM 7516 N N . ARG B 1 347 ? 17.156 -27.938 -2.625 1 97.38 347 ARG B N 1
ATOM 7517 C CA . ARG B 1 347 ? 16.219 -28.906 -3.215 1 97.38 347 ARG B CA 1
ATOM 7518 C C . ARG B 1 347 ? 16.297 -28.875 -4.738 1 97.38 347 ARG B C 1
ATOM 7520 O O . ARG B 1 347 ? 16.219 -29.906 -5.391 1 97.38 347 ARG B O 1
ATOM 7527 N N . GLY B 1 348 ? 16.406 -27.703 -5.305 1 97.5 348 GLY B N 1
ATOM 7528 C CA . GLY B 1 348 ? 16.531 -27.609 -6.75 1 97.5 348 GLY B CA 1
ATOM 7529 C C . GLY B 1 348 ? 17.703 -28.391 -7.312 1 97.5 348 GLY B C 1
ATOM 7530 O O . GLY B 1 348 ? 17.547 -29.141 -8.273 1 97.5 348 GLY B O 1
ATOM 7531 N N . VAL B 1 349 ? 18.828 -28.25 -6.695 1 97.62 349 VAL B N 1
ATOM 7532 C CA . VAL B 1 349 ? 20.047 -28.938 -7.141 1 97.62 349 VAL B CA 1
ATOM 7533 C C . VAL B 1 349 ? 19.906 -30.438 -6.887 1 97.62 349 VAL B C 1
ATOM 7535 O O . VAL B 1 349 ? 20.312 -31.25 -7.719 1 97.62 349 VAL B O 1
ATOM 7538 N N . GLU B 1 350 ? 19.312 -30.766 -5.809 1 96.94 350 GLU B N 1
ATOM 7539 C CA . GLU B 1 350 ? 19.109 -32.188 -5.457 1 96.94 350 GLU B CA 1
ATOM 7540 C C . GLU B 1 350 ? 18.25 -32.875 -6.492 1 96.94 350 GLU B C 1
ATOM 7542 O O . GLU B 1 350 ? 18.562 -34 -6.93 1 96.94 350 GLU B O 1
ATOM 7547 N N . VAL B 1 351 ? 17.203 -32.281 -6.832 1 97.56 351 VAL B N 1
ATOM 7548 C CA . VAL B 1 351 ? 16.281 -32.875 -7.805 1 97.56 351 VAL B CA 1
ATOM 7549 C C . VAL B 1 351 ? 16.969 -32.969 -9.164 1 97.56 351 VAL B C 1
ATOM 7551 O O . VAL B 1 351 ? 16.797 -33.969 -9.867 1 97.56 351 VAL B O 1
ATOM 7554 N N . HIS B 1 352 ? 17.719 -31.953 -9.516 1 97.44 352 HIS B N 1
ATOM 7555 C CA . HIS B 1 352 ? 18.469 -32.031 -10.758 1 97.44 352 HIS B CA 1
ATOM 7556 C C . HIS B 1 352 ? 19.422 -33.219 -10.766 1 97.44 352 HIS B C 1
ATOM 7558 O O . HIS B 1 352 ? 19.5 -33.969 -11.75 1 97.44 352 HIS B O 1
ATOM 7564 N N . ARG B 1 353 ? 20.125 -33.438 -9.68 1 97.31 353 ARG B N 1
ATOM 7565 C CA . ARG B 1 353 ? 21.047 -34.562 -9.547 1 97.31 353 ARG B CA 1
ATOM 7566 C C . ARG B 1 353 ? 20.297 -35.875 -9.602 1 97.31 353 ARG B C 1
ATOM 7568 O O . ARG B 1 353 ? 20.766 -36.844 -10.227 1 97.31 353 ARG B O 1
ATOM 7575 N N . LEU B 1 354 ? 19.188 -35.938 -8.938 1 97.62 354 LEU B N 1
ATOM 7576 C CA . LEU B 1 354 ? 18.375 -37.156 -8.938 1 97.62 354 LEU B CA 1
ATOM 7577 C C . LEU B 1 354 ? 17.969 -37.531 -10.359 1 97.62 354 LEU B C 1
ATOM 7579 O O . LEU B 1 354 ? 18.094 -38.688 -10.758 1 97.62 354 LEU B O 1
ATOM 7583 N N . LEU B 1 355 ? 17.484 -36.562 -11.125 1 97.31 355 LEU B N 1
ATOM 7584 C CA . LEU B 1 355 ? 17.031 -36.812 -12.484 1 97.31 355 LEU B CA 1
ATOM 7585 C C . LEU B 1 355 ? 18.203 -37.188 -13.398 1 97.31 355 LEU B C 1
ATOM 7587 O O . LEU B 1 355 ? 18.078 -38.062 -14.242 1 97.31 355 LEU B O 1
ATOM 7591 N N . ARG B 1 356 ? 19.281 -36.531 -13.203 1 95.31 356 ARG B N 1
ATOM 7592 C CA . ARG B 1 356 ? 20.469 -36.812 -14.016 1 95.31 356 ARG B CA 1
ATOM 7593 C C . ARG B 1 356 ? 21.031 -38.188 -13.719 1 95.31 356 ARG B C 1
ATOM 7595 O O . ARG B 1 356 ? 21.672 -38.812 -14.57 1 95.31 356 ARG B O 1
ATOM 7602 N N . GLY B 1 357 ? 20.797 -38.625 -12.523 1 94.25 357 GLY B N 1
ATOM 7603 C CA . GLY B 1 357 ? 21.312 -39.906 -12.086 1 94.25 357 GLY B CA 1
ATOM 7604 C C . GLY B 1 357 ? 20.562 -41.094 -12.664 1 94.25 357 GLY B C 1
ATOM 7605 O O . GLY B 1 357 ? 20.781 -42.25 -12.258 1 94.25 357 GLY B O 1
ATOM 7606 N N . GLY B 1 358 ? 19.688 -40.906 -13.609 1 95.62 358 GLY B N 1
ATOM 7607 C CA . GLY B 1 358 ? 19.031 -42.031 -14.266 1 95.62 358 GLY B CA 1
ATOM 7608 C C . GLY B 1 358 ? 17.516 -41.906 -14.289 1 95.62 358 GLY B C 1
ATOM 7609 O O . GLY B 1 358 ? 16.859 -42.344 -15.234 1 95.62 358 GLY B O 1
ATOM 7610 N N . LEU B 1 359 ? 16.984 -41.344 -13.273 1 97.25 359 LEU B N 1
ATOM 7611 C CA . LEU B 1 359 ? 15.523 -41.219 -13.195 1 97.25 359 LEU B CA 1
ATOM 7612 C C . LEU B 1 359 ? 14.977 -40.438 -14.383 1 97.25 359 LEU B C 1
ATOM 7614 O O . LEU B 1 359 ? 13.93 -40.781 -14.93 1 97.25 359 LEU B O 1
ATOM 7618 N N . GLY B 1 360 ? 15.688 -39.406 -14.75 1 97.06 360 GLY B N 1
ATOM 7619 C CA . GLY B 1 360 ? 15.258 -38.594 -15.883 1 97.06 360 GLY B CA 1
ATOM 7620 C C . GLY B 1 360 ? 15.18 -39.375 -17.172 1 97.06 360 GLY B C 1
ATOM 7621 O O . GLY B 1 360 ? 14.242 -39.219 -17.969 1 97.06 360 GLY B O 1
ATOM 7622 N N . ARG B 1 361 ? 16.109 -40.219 -17.359 1 96.81 361 ARG B N 1
ATOM 7623 C CA . ARG B 1 361 ? 16.125 -41.031 -18.562 1 96.81 361 ARG B CA 1
ATOM 7624 C C . ARG B 1 361 ? 14.961 -42.031 -18.547 1 96.81 361 ARG B C 1
ATOM 7626 O O . ARG B 1 361 ? 14.312 -42.25 -19.578 1 96.81 361 ARG B O 1
ATOM 7633 N N . GLN B 1 362 ? 14.75 -42.625 -17.438 1 97.19 362 GLN B N 1
ATOM 7634 C CA . GLN B 1 362 ? 13.625 -43.531 -17.297 1 97.19 362 GLN B CA 1
ATOM 7635 C C . GLN B 1 362 ? 12.297 -42.844 -17.562 1 97.19 362 GLN B C 1
ATOM 7637 O O . GLN B 1 362 ? 11.43 -43.375 -18.25 1 97.19 362 GLN B O 1
ATOM 7642 N N . TRP B 1 363 ? 12.219 -41.719 -17 1 97 363 TRP B N 1
ATOM 7643 C CA . TRP B 1 363 ? 11 -40.938 -17.141 1 97 363 TRP B CA 1
ATOM 7644 C C . TRP B 1 363 ? 10.766 -40.531 -18.594 1 97 363 TRP B C 1
ATOM 7646 O O . TRP B 1 363 ? 9.664 -40.688 -19.109 1 97 363 TRP B O 1
ATOM 7656 N N . ARG B 1 364 ? 11.812 -40.125 -19.312 1 96.06 364 ARG B N 1
ATOM 7657 C CA . ARG B 1 364 ? 11.719 -39.719 -20.703 1 96.06 364 ARG B CA 1
ATOM 7658 C C . ARG B 1 364 ? 11.391 -40.906 -21.609 1 96.06 364 ARG B C 1
ATOM 7660 O O . ARG B 1 364 ? 10.719 -40.75 -22.625 1 96.06 364 ARG B O 1
ATOM 7667 N N . PHE B 1 365 ? 11.828 -41.969 -21.234 1 97.25 365 PHE B N 1
ATOM 7668 C CA . PHE B 1 365 ? 11.523 -43.156 -22 1 97.25 365 PHE B CA 1
ATOM 7669 C C . PHE B 1 365 ? 10.039 -43.5 -21.906 1 97.25 365 PHE B C 1
ATOM 7671 O O . PHE B 1 365 ? 9.406 -43.812 -22.922 1 97.25 365 PHE B O 1
ATOM 7678 N N . ALA B 1 366 ? 9.508 -43.406 -20.766 1 96.88 366 ALA B N 1
ATOM 7679 C CA . ALA B 1 366 ? 8.094 -43.719 -20.547 1 96.88 366 ALA B CA 1
ATOM 7680 C C . ALA B 1 366 ? 7.199 -42.625 -21.062 1 96.88 366 ALA B C 1
ATOM 7682 O O . ALA B 1 366 ? 6.129 -42.875 -21.625 1 96.88 366 ALA B O 1
ATOM 7683 N N . HIS B 1 367 ? 7.617 -41.406 -20.859 1 97.62 367 HIS B N 1
ATOM 7684 C CA . HIS B 1 367 ? 6.844 -40.219 -21.219 1 97.62 367 HIS B CA 1
ATOM 7685 C C . HIS B 1 367 ? 7.73 -39.125 -21.844 1 97.62 367 HIS B C 1
ATOM 7687 O O . HIS B 1 367 ? 8.078 -38.156 -21.188 1 97.62 367 HIS B O 1
ATOM 7693 N N . PRO B 1 368 ? 8.023 -39.188 -23.125 1 97.44 368 PRO B N 1
ATOM 7694 C CA . PRO B 1 368 ? 9.008 -38.312 -23.766 1 97.44 368 PRO B CA 1
ATOM 7695 C C . PRO B 1 368 ? 8.539 -36.875 -23.859 1 97.44 368 PRO B C 1
ATOM 7697 O O . PRO B 1 368 ? 9.352 -35.969 -24.062 1 97.44 368 PRO B O 1
ATOM 7700 N N . GLY B 1 369 ? 7.285 -36.594 -23.719 1 96.94 369 GLY B N 1
ATOM 7701 C CA . GLY B 1 369 ? 6.762 -35.25 -23.906 1 96.94 369 GLY B CA 1
ATOM 7702 C C . GLY B 1 369 ? 6.754 -34.438 -22.625 1 96.94 369 GLY B C 1
ATOM 7703 O O . GLY B 1 369 ? 6.359 -33.25 -22.641 1 96.94 369 GLY B O 1
ATOM 7704 N N . PHE B 1 370 ? 7.246 -35 -21.469 1 97.81 370 PHE B N 1
ATOM 7705 C CA . PHE B 1 370 ? 7.145 -34.281 -20.188 1 97.81 370 PHE B CA 1
ATOM 7706 C C . PHE B 1 370 ? 8.492 -34.25 -19.484 1 97.81 370 PHE B C 1
ATOM 7708 O O . PHE B 1 370 ? 9.258 -35.219 -19.547 1 97.81 370 PHE B O 1
ATOM 7715 N N . ASP B 1 371 ? 8.797 -33.156 -18.859 1 97.5 371 ASP B N 1
ATOM 7716 C CA . ASP B 1 371 ? 10.031 -33.031 -18.094 1 97.5 371 ASP B CA 1
ATOM 7717 C C . ASP B 1 371 ? 9.883 -31.953 -17.016 1 97.5 371 ASP B C 1
ATOM 7719 O O . ASP B 1 371 ? 8.781 -31.453 -16.766 1 97.5 371 ASP B O 1
ATOM 7723 N N . ILE B 1 372 ? 10.938 -31.719 -16.266 1 97.81 372 ILE B N 1
ATOM 7724 C CA . ILE B 1 372 ? 11.016 -30.672 -15.25 1 97.81 372 ILE B CA 1
ATOM 7725 C C . ILE B 1 372 ? 11.922 -29.547 -15.742 1 97.81 372 ILE B C 1
ATOM 7727 O O . ILE B 1 372 ? 12.969 -29.812 -16.344 1 97.81 372 ILE B O 1
ATOM 7731 N N . VAL B 1 373 ? 11.461 -28.297 -15.625 1 98.12 373 VAL B N 1
ATOM 7732 C CA . VAL B 1 373 ? 12.375 -27.156 -15.75 1 98.12 373 VAL B CA 1
ATOM 7733 C C . VAL B 1 373 ? 13.352 -27.156 -14.578 1 98.12 373 VAL B C 1
ATOM 7735 O O . VAL B 1 373 ? 12.969 -26.828 -13.453 1 98.12 373 VAL B O 1
ATOM 7738 N N . ARG B 1 374 ? 14.602 -27.406 -14.852 1 97.69 374 ARG B N 1
ATOM 7739 C CA . ARG B 1 374 ? 15.578 -27.734 -13.82 1 97.69 374 ARG B CA 1
ATOM 7740 C C . ARG B 1 374 ? 16.141 -26.469 -13.172 1 97.69 374 ARG B C 1
ATOM 7742 O O . ARG B 1 374 ? 16.219 -25.422 -13.812 1 97.69 374 ARG B O 1
ATOM 7749 N N . ASP B 1 375 ? 16.5 -26.547 -11.891 1 98.44 375 ASP B N 1
ATOM 7750 C CA . ASP B 1 375 ? 17.172 -25.5 -11.117 1 98.44 375 ASP B CA 1
ATOM 7751 C C . ASP B 1 375 ? 18.531 -26 -10.617 1 98.44 375 ASP B C 1
ATOM 7753 O O . ASP B 1 375 ? 18.719 -26.219 -9.422 1 98.44 375 ASP B O 1
ATOM 7757 N N . PRO B 1 376 ? 19.516 -26 -11.453 1 98.31 376 PRO B N 1
ATOM 7758 C CA . PRO B 1 376 ? 20.75 -26.734 -11.156 1 98.31 376 PRO B CA 1
ATOM 7759 C C . PRO B 1 376 ? 21.75 -25.922 -10.336 1 98.31 376 PRO B C 1
ATOM 7761 O O . PRO B 1 376 ? 22.781 -26.438 -9.93 1 98.31 376 PRO B O 1
ATOM 7764 N N . ALA B 1 377 ? 21.422 -24.609 -10.094 1 98.81 377 ALA B N 1
ATOM 7765 C CA . ALA B 1 377 ? 22.406 -23.797 -9.383 1 98.81 377 ALA B CA 1
ATOM 7766 C C . ALA B 1 377 ? 21.75 -22.688 -8.57 1 98.81 377 ALA B C 1
ATOM 7768 O O . ALA B 1 377 ? 20.594 -22.312 -8.852 1 98.81 377 ALA B O 1
ATOM 7769 N N . TRP B 1 378 ? 22.469 -22.25 -7.551 1 98.69 378 TRP B N 1
ATOM 7770 C CA . TRP B 1 378 ? 22 -21.125 -6.754 1 98.69 378 TRP B CA 1
ATOM 7771 C C . TRP B 1 378 ? 23.156 -20.406 -6.09 1 98.69 378 TRP B C 1
ATOM 7773 O O . TRP B 1 378 ? 24.266 -20.953 -5.984 1 98.69 378 TRP B O 1
ATOM 7783 N N . LEU B 1 379 ? 22.953 -19.141 -5.789 1 98.81 379 LEU B N 1
ATOM 7784 C CA . LEU B 1 379 ? 23.844 -18.297 -5.004 1 98.81 379 LEU B CA 1
ATOM 7785 C C . LEU B 1 379 ? 23.109 -17.703 -3.809 1 98.81 379 LEU B C 1
ATOM 7787 O O . LEU B 1 379 ? 21.922 -17.375 -3.906 1 98.81 379 LEU B O 1
ATOM 7791 N N . ALA B 1 380 ? 23.797 -17.562 -2.697 1 98.75 380 ALA B N 1
ATOM 7792 C CA . ALA B 1 380 ? 23.25 -16.922 -1.508 1 98.75 380 ALA B CA 1
ATOM 7793 C C . ALA B 1 380 ? 24.359 -16.312 -0.647 1 98.75 380 ALA B C 1
ATOM 7795 O O . ALA B 1 380 ? 25.531 -16.453 -0.96 1 98.75 380 ALA B O 1
ATOM 7796 N N . VAL B 1 381 ? 23.938 -15.594 0.361 1 98.81 381 VAL B N 1
ATOM 7797 C CA . VAL B 1 381 ? 24.859 -14.938 1.276 1 98.81 381 VAL B CA 1
ATOM 7798 C C . VAL B 1 381 ? 24.641 -15.469 2.693 1 98.81 381 VAL B C 1
ATOM 7800 O O . VAL B 1 381 ? 23.5 -15.641 3.131 1 98.81 381 VAL B O 1
ATOM 7803 N N . ASP B 1 382 ? 25.672 -15.828 3.297 1 98.25 382 ASP B N 1
ATOM 7804 C CA . ASP B 1 382 ? 25.688 -16.125 4.727 1 98.25 382 ASP B CA 1
ATOM 7805 C C . ASP B 1 382 ? 26.281 -14.961 5.523 1 98.25 382 ASP B C 1
ATOM 7807 O O . ASP B 1 382 ? 26.953 -14.102 4.965 1 98.25 382 ASP B O 1
ATOM 7811 N N . ASP B 1 383 ? 25.938 -14.984 6.723 1 95.81 383 ASP B N 1
ATOM 7812 C CA . ASP B 1 383 ? 26.594 -14.047 7.629 1 95.81 383 ASP B CA 1
ATOM 7813 C C . ASP B 1 383 ? 27.984 -14.547 8.039 1 95.81 383 ASP B C 1
ATOM 7815 O O . ASP B 1 383 ? 28.422 -15.602 7.586 1 95.81 383 ASP B O 1
ATOM 7819 N N . MET B 1 384 ? 28.672 -13.719 8.859 1 92.69 384 MET B N 1
ATOM 7820 C CA . MET B 1 384 ? 30.031 -14.047 9.273 1 92.69 384 MET B CA 1
ATOM 7821 C C . MET B 1 384 ? 30.047 -15.297 10.148 1 92.69 384 MET B C 1
ATOM 7823 O O . MET B 1 384 ? 31.062 -16 10.203 1 92.69 384 MET B O 1
ATOM 7827 N N . ASP B 1 385 ? 28.922 -15.617 10.727 1 93.69 385 ASP B N 1
ATOM 7828 C CA . ASP B 1 385 ? 28.844 -16.797 11.578 1 93.69 385 ASP B CA 1
ATOM 7829 C C . ASP B 1 385 ? 28.359 -18.016 10.789 1 93.69 385 ASP B C 1
ATOM 7831 O O . ASP B 1 385 ? 28.125 -19.078 11.359 1 93.69 385 ASP B O 1
ATOM 7835 N N . GLY B 1 386 ? 28.094 -17.844 9.555 1 93.75 386 GLY B N 1
ATOM 7836 C CA . GLY B 1 386 ? 27.703 -18.953 8.695 1 93.75 386 GLY B CA 1
ATOM 7837 C C . GLY B 1 386 ? 26.188 -19.094 8.555 1 93.75 386 GLY B C 1
ATOM 7838 O O . GLY B 1 386 ? 25.719 -19.938 7.789 1 93.75 386 GLY B O 1
ATOM 7839 N N . SER B 1 387 ? 25.453 -18.234 9.234 1 96 387 SER B N 1
ATOM 7840 C CA . SER B 1 387 ? 24 -18.312 9.156 1 96 387 SER B CA 1
ATOM 7841 C C . SER B 1 387 ? 23.484 -17.641 7.879 1 96 387 SER B C 1
ATOM 7843 O O . SER B 1 387 ? 24.016 -16.609 7.461 1 96 387 SER B O 1
ATOM 7845 N N . PRO B 1 388 ? 22.469 -18.266 7.348 1 96.88 388 PRO B N 1
ATOM 7846 C CA . PRO B 1 388 ? 21.922 -17.672 6.117 1 96.88 388 PRO B CA 1
ATOM 7847 C C . PRO B 1 388 ? 21.375 -16.266 6.324 1 96.88 388 PRO B C 1
ATOM 7849 O O . PRO B 1 388 ? 20.703 -16.016 7.324 1 96.88 388 PRO B O 1
ATOM 7852 N N . VAL B 1 389 ? 21.688 -15.359 5.414 1 97 389 VAL B N 1
ATOM 7853 C CA . VAL B 1 389 ? 21.078 -14.039 5.395 1 97 389 VAL B CA 1
ATOM 7854 C C . VAL B 1 389 ? 19.875 -14.031 4.461 1 97 389 VAL B C 1
ATOM 7856 O O . VAL B 1 389 ? 20.016 -14.203 3.248 1 97 389 VAL B O 1
ATOM 7859 N N . ALA B 1 390 ? 18.719 -13.844 5.012 1 94.69 390 ALA B N 1
ATOM 7860 C CA . ALA B 1 390 ? 17.484 -13.953 4.262 1 94.69 390 ALA B CA 1
ATOM 7861 C C . ALA B 1 390 ? 17.391 -12.875 3.184 1 94.69 390 ALA B C 1
ATOM 7863 O O . ALA B 1 390 ? 17.734 -11.719 3.428 1 94.69 390 ALA B O 1
ATOM 7864 N N . GLY B 1 391 ? 16.969 -13.297 2.018 1 96.19 391 GLY B N 1
ATOM 7865 C CA . GLY B 1 391 ? 16.609 -12.344 0.978 1 96.19 391 GLY B CA 1
ATOM 7866 C C . GLY B 1 391 ? 17.75 -12.062 0.016 1 96.19 391 GLY B C 1
ATOM 7867 O O . GLY B 1 391 ? 17.578 -11.328 -0.962 1 96.19 391 GLY B O 1
ATOM 7868 N N . LEU B 1 392 ? 18.906 -12.609 0.294 1 98.31 392 LEU B N 1
ATOM 7869 C CA . LEU B 1 392 ? 20.062 -12.438 -0.571 1 98.31 392 LEU B CA 1
ATOM 7870 C C . LEU B 1 392 ? 20.438 -13.75 -1.255 1 98.31 392 LEU B C 1
ATOM 7872 O O . LEU B 1 392 ? 21.438 -14.383 -0.898 1 98.31 392 LEU B O 1
ATOM 7876 N N . ASP B 1 393 ? 19.703 -14.008 -2.271 1 98.69 393 ASP B N 1
ATOM 7877 C CA . ASP B 1 393 ? 19.922 -15.273 -2.963 1 98.69 393 ASP B CA 1
ATOM 7878 C C . ASP B 1 393 ? 19.281 -15.258 -4.348 1 98.69 393 ASP B C 1
ATOM 7880 O O . ASP B 1 393 ? 18.516 -14.344 -4.676 1 98.69 393 ASP B O 1
ATOM 7884 N N . VAL B 1 394 ? 19.672 -16.266 -5.125 1 98.81 394 VAL B N 1
ATOM 7885 C CA . VAL B 1 394 ? 19.078 -16.453 -6.445 1 98.81 394 VAL B CA 1
ATOM 7886 C C . VAL B 1 394 ? 19.156 -17.938 -6.844 1 98.81 394 VAL B C 1
ATOM 7888 O O . VAL B 1 394 ? 20.141 -18.609 -6.523 1 98.81 394 VAL B O 1
ATOM 7891 N N . VAL B 1 395 ? 18.094 -18.391 -7.469 1 98.81 395 VAL B N 1
ATOM 7892 C CA . VAL B 1 395 ? 18.109 -19.672 -8.18 1 98.81 395 VAL B CA 1
ATOM 7893 C C . VAL B 1 395 ? 18.391 -19.438 -9.664 1 98.81 395 VAL B C 1
ATOM 7895 O O . VAL B 1 395 ? 17.781 -18.562 -10.281 1 98.81 395 VAL B O 1
ATOM 7898 N N . ILE B 1 396 ? 19.344 -20.141 -10.156 1 98.81 396 ILE B N 1
ATOM 7899 C CA . ILE B 1 396 ? 19.625 -20.094 -11.586 1 98.81 396 ILE B CA 1
ATOM 7900 C C . ILE B 1 396 ? 18.953 -21.281 -12.289 1 98.81 396 ILE B C 1
ATOM 7902 O O . ILE B 1 396 ? 19.438 -22.406 -12.211 1 98.81 396 ILE B O 1
ATOM 7906 N N . ARG B 1 397 ? 17.891 -20.984 -13.039 1 98.69 397 ARG B N 1
ATOM 7907 C CA . ARG B 1 397 ? 16.984 -21.953 -13.625 1 98.69 397 ARG B CA 1
ATOM 7908 C C . ARG B 1 397 ? 17.25 -22.125 -15.117 1 98.69 397 ARG B C 1
ATOM 7910 O O . ARG B 1 397 ? 17.406 -21.156 -15.844 1 98.69 397 ARG B O 1
ATOM 7917 N N . HIS B 1 398 ? 17.266 -23.375 -15.594 1 98.12 398 HIS B N 1
ATOM 7918 C CA . HIS B 1 398 ? 17.375 -23.609 -17.031 1 98.12 398 HIS B CA 1
ATOM 7919 C C . HIS B 1 398 ? 16.25 -22.906 -17.781 1 98.12 398 HIS B C 1
ATOM 7921 O O . HIS B 1 398 ? 15.109 -22.875 -17.312 1 98.12 398 HIS B O 1
ATOM 7927 N N . ASN B 1 399 ? 16.578 -22.359 -18.938 1 98 399 ASN B N 1
ATOM 7928 C CA . ASN B 1 399 ? 15.578 -21.797 -19.828 1 98 399 ASN B CA 1
ATOM 7929 C C . ASN B 1 399 ? 15.469 -22.594 -21.125 1 98 399 ASN B C 1
ATOM 7931 O O . ASN B 1 399 ? 16.062 -22.234 -22.141 1 98 399 ASN B O 1
ATOM 7935 N N . PRO B 1 400 ? 14.648 -23.594 -21.125 1 96.81 400 PRO B N 1
ATOM 7936 C CA . PRO B 1 400 ? 14.555 -24.453 -22.312 1 96.81 400 PRO B CA 1
ATOM 7937 C C . PRO B 1 400 ? 13.625 -23.875 -23.391 1 96.81 400 PRO B C 1
ATOM 7939 O O . PRO B 1 400 ? 13.406 -24.516 -24.422 1 96.81 400 PRO B O 1
ATOM 7942 N N . PHE B 1 401 ? 13.133 -22.703 -23.203 1 97.31 401 PHE B N 1
ATOM 7943 C CA . PHE B 1 401 ? 12.086 -22.203 -24.078 1 97.31 401 PHE B CA 1
ATOM 7944 C C . PHE B 1 401 ? 12.617 -21.109 -25 1 97.31 401 PHE B C 1
ATOM 7946 O O . PHE B 1 401 ? 12.758 -19.953 -24.594 1 97.31 401 PHE B O 1
ATOM 7953 N N . GLY B 1 402 ? 12.852 -21.484 -26.281 1 94.69 402 GLY B N 1
ATOM 7954 C CA . GLY B 1 402 ? 13.086 -20.453 -27.281 1 94.69 402 GLY B CA 1
ATOM 7955 C C . GLY B 1 402 ? 11.852 -19.625 -27.594 1 94.69 402 GLY B C 1
ATOM 7956 O O . GLY B 1 402 ? 10.734 -20 -27.234 1 94.69 402 GLY B O 1
ATOM 7957 N N . PRO B 1 403 ? 12.008 -18.5 -28.219 1 93.5 403 PRO B N 1
ATOM 7958 C CA . PRO B 1 403 ? 10.898 -17.578 -28.438 1 93.5 403 PRO B CA 1
ATOM 7959 C C . PRO B 1 403 ? 9.766 -18.203 -29.266 1 93.5 403 PRO B C 1
ATOM 7961 O O . PRO B 1 403 ? 8.617 -17.766 -29.156 1 93.5 403 PRO B O 1
ATOM 7964 N N . THR B 1 404 ? 10.039 -19.219 -30.031 1 94.5 404 THR B N 1
ATOM 7965 C CA . THR B 1 404 ? 9.031 -19.797 -30.922 1 94.5 404 THR B CA 1
ATOM 7966 C C . THR B 1 404 ? 8.414 -21.047 -30.312 1 94.5 404 THR B C 1
ATOM 7968 O O . THR B 1 404 ? 7.469 -21.609 -30.875 1 94.5 404 THR B O 1
ATOM 7971 N N . VAL B 1 405 ? 8.938 -21.5 -29.234 1 95.75 405 VAL B N 1
ATOM 7972 C CA . VAL B 1 405 ? 8.352 -22.641 -28.547 1 95.75 405 VAL B CA 1
ATOM 7973 C C . VAL B 1 405 ? 7.051 -22.219 -27.859 1 95.75 405 VAL B C 1
ATOM 7975 O O . VAL B 1 405 ? 7.035 -21.297 -27.062 1 95.75 405 VAL B O 1
ATOM 7978 N N . ASP B 1 406 ? 6.031 -22.906 -28.25 1 97.25 406 ASP B N 1
ATOM 7979 C CA . ASP B 1 406 ? 4.746 -22.578 -27.641 1 97.25 406 ASP B CA 1
ATOM 7980 C C . ASP B 1 406 ? 4.582 -23.281 -26.297 1 97.25 406 ASP B C 1
ATOM 7982 O O . ASP B 1 406 ? 3.926 -24.312 -26.203 1 97.25 406 ASP B O 1
ATOM 7986 N N . ALA B 1 407 ? 5.148 -22.75 -25.328 1 97.94 407 ALA B N 1
ATOM 7987 C CA . ALA B 1 407 ? 5.055 -23.156 -23.922 1 97.94 407 ALA B CA 1
ATOM 7988 C C . ALA B 1 407 ? 4.266 -22.141 -23.109 1 97.94 407 ALA B C 1
ATOM 7990 O O . ALA B 1 407 ? 4.562 -20.938 -23.141 1 97.94 407 ALA B O 1
ATOM 7991 N N . CYS B 1 408 ? 3.268 -22.641 -22.438 1 97.25 408 CYS B N 1
ATOM 7992 C CA . CYS B 1 408 ? 2.389 -21.719 -21.719 1 97.25 408 CYS B CA 1
ATOM 7993 C C . CYS B 1 408 ? 2.002 -22.281 -20.359 1 97.25 408 CYS B C 1
ATOM 7995 O O . CYS B 1 408 ? 1.545 -23.422 -20.266 1 97.25 408 CYS B O 1
ATOM 7997 N N . CYS B 1 409 ? 2.264 -21.453 -19.375 1 97.38 409 CYS B N 1
ATOM 7998 C CA . CYS B 1 409 ? 1.751 -21.891 -18.078 1 97.38 409 CYS B CA 1
ATOM 7999 C C . CYS B 1 409 ? 0.238 -22.062 -18.125 1 97.38 409 CYS B C 1
ATOM 8001 O O . CYS B 1 409 ? -0.474 -21.203 -18.656 1 97.38 409 CYS B O 1
ATOM 8003 N N . VAL B 1 410 ? -0.303 -23.078 -17.531 1 98.62 410 VAL B N 1
ATOM 8004 C CA . VAL B 1 410 ? -1.71 -23.453 -17.641 1 98.62 410 VAL B CA 1
ATOM 8005 C C . VAL B 1 410 ? -2.582 -22.344 -17.047 1 98.62 410 VAL B C 1
ATOM 8007 O O . VAL B 1 410 ? -3.646 -22.031 -17.578 1 98.62 410 VAL B O 1
ATOM 8010 N N . ALA B 1 411 ? -2.121 -21.734 -15.953 1 98.19 411 ALA B N 1
ATOM 8011 C CA . ALA B 1 411 ? -2.879 -20.656 -15.336 1 98.19 411 ALA B CA 1
ATOM 8012 C C . ALA B 1 411 ? -3.096 -19.5 -16.328 1 98.19 411 ALA B C 1
ATOM 8014 O O . ALA B 1 411 ? -4.184 -18.922 -16.375 1 98.19 411 ALA B O 1
ATOM 8015 N N . GLY B 1 412 ? -2.047 -19.172 -17.047 1 97.5 412 GLY B N 1
ATOM 8016 C CA . GLY B 1 412 ? -2.162 -18.141 -18.062 1 97.5 412 GLY B CA 1
ATOM 8017 C C . GLY B 1 412 ? -3.025 -18.562 -19.234 1 97.5 412 GLY B C 1
ATOM 8018 O O . GLY B 1 412 ? -3.732 -17.734 -19.828 1 97.5 412 GLY B O 1
ATOM 8019 N N . LEU B 1 413 ? -2.996 -19.797 -19.594 1 98.19 413 LEU B N 1
ATOM 8020 C CA . LEU B 1 413 ? -3.738 -20.359 -20.703 1 98.19 413 LEU B CA 1
ATOM 8021 C C . LEU B 1 413 ? -5.242 -20.266 -20.469 1 98.19 413 LEU B C 1
ATOM 8023 O O . LEU B 1 413 ? -6.004 -19.953 -21.391 1 98.19 413 LEU B O 1
ATOM 8027 N N . VAL B 1 414 ? -5.648 -20.469 -19.25 1 98.25 414 VAL B N 1
ATOM 8028 C CA . VAL B 1 414 ? -7.074 -20.609 -18.969 1 98.25 414 VAL B CA 1
ATOM 8029 C C . VAL B 1 414 ? -7.652 -19.266 -18.547 1 98.25 414 VAL B C 1
ATOM 8031 O O . VAL B 1 414 ? -8.875 -19.094 -18.484 1 98.25 414 VAL B O 1
ATOM 8034 N N . SER B 1 415 ? -6.84 -18.344 -18.234 1 96.81 415 SER B N 1
ATOM 8035 C CA . SER B 1 415 ? -7.309 -17.062 -17.688 1 96.81 415 SER B CA 1
ATOM 8036 C C . SER B 1 415 ? -7.84 -16.156 -18.797 1 96.81 415 SER B C 1
ATOM 8038 O O . SER B 1 415 ? -7.137 -15.867 -19.766 1 96.81 415 SER B O 1
ATOM 8040 N N . PRO B 1 416 ? -9.062 -15.672 -18.609 1 95.94 416 PRO B N 1
ATOM 8041 C CA . PRO B 1 416 ? -9.523 -14.656 -19.562 1 95.94 416 PRO B CA 1
ATOM 8042 C C . PRO B 1 416 ? -8.719 -13.367 -19.484 1 95.94 416 PRO B C 1
ATOM 8044 O O . PRO B 1 416 ? -8.32 -12.945 -18.406 1 95.94 416 PRO B O 1
ATOM 8047 N N . ARG B 1 417 ? -8.508 -12.766 -20.609 1 94.75 417 ARG B N 1
ATOM 8048 C CA . ARG B 1 417 ? -7.816 -11.484 -20.703 1 94.75 417 ARG B CA 1
ATOM 8049 C C . ARG B 1 417 ? -8.352 -10.656 -21.875 1 94.75 417 ARG B C 1
ATOM 8051 O O . ARG B 1 417 ? -8.984 -11.195 -22.781 1 94.75 417 ARG B O 1
ATOM 8058 N N . PRO B 1 418 ? -8.164 -9.367 -21.797 1 93.94 418 PRO B N 1
ATOM 8059 C CA . PRO B 1 418 ? -8.602 -8.531 -22.906 1 93.94 418 PRO B CA 1
ATOM 8060 C C . PRO B 1 418 ? -7.996 -8.953 -24.234 1 93.94 418 PRO B C 1
ATOM 8062 O O . PRO B 1 418 ? -6.812 -9.297 -24.297 1 93.94 418 PRO B O 1
ATOM 8065 N N . ARG B 1 419 ? -8.812 -8.992 -25.203 1 91.94 419 ARG B N 1
ATOM 8066 C CA . ARG B 1 419 ? -8.398 -9.32 -26.578 1 91.94 419 ARG B CA 1
ATOM 8067 C C . ARG B 1 419 ? -8.805 -8.219 -27.547 1 91.94 419 ARG B C 1
ATOM 8069 O O . ARG B 1 419 ? -9.688 -7.414 -27.25 1 91.94 419 ARG B O 1
ATOM 8076 N N . PRO B 1 420 ? -8.039 -8.227 -28.672 1 84.25 420 PRO B N 1
ATOM 8077 C CA . PRO B 1 420 ? -8.445 -7.246 -29.672 1 84.25 420 PRO B CA 1
ATOM 8078 C C . PRO B 1 420 ? -9.898 -7.422 -30.109 1 84.25 420 PRO B C 1
ATOM 8080 O O . PRO B 1 420 ? -10.383 -8.555 -30.234 1 84.25 420 PRO B O 1
ATOM 8083 N N . VAL B 1 421 ? -10.523 -6.273 -30.141 1 75.12 421 VAL B N 1
ATOM 8084 C CA . VAL B 1 421 ? -11.922 -6.266 -30.578 1 75.12 421 VAL B CA 1
ATOM 8085 C C . VAL B 1 421 ? -11.992 -6.199 -32.094 1 75.12 421 VAL B C 1
ATOM 8087 O O . VAL B 1 421 ? -11.297 -5.402 -32.719 1 75.12 421 VAL B O 1
ATOM 8090 N N . PRO B 1 422 ? -12.602 -7.211 -32.688 1 66.38 422 PRO B N 1
ATOM 8091 C CA . PRO B 1 422 ? -12.766 -7.078 -34.125 1 66.38 422 PRO B CA 1
ATOM 8092 C C . PRO B 1 422 ? -13.344 -5.723 -34.531 1 66.38 422 PRO B C 1
ATOM 8094 O O . PRO B 1 422 ? -14.031 -5.078 -33.75 1 66.38 422 PRO B O 1
ATOM 8097 N N . ASP B 1 423 ? -12.922 -5.23 -35.625 1 63.91 423 ASP B N 1
ATOM 8098 C CA . ASP B 1 423 ? -13.352 -3.953 -36.188 1 63.91 423 ASP B CA 1
ATOM 8099 C C . ASP B 1 423 ? -14.852 -3.75 -36 1 63.91 423 ASP B C 1
ATOM 8101 O O . ASP B 1 423 ? -15.648 -4.656 -36.281 1 63.91 423 ASP B O 1
ATOM 8105 N N . GLY B 1 424 ? -15.312 -2.623 -35.375 1 60.47 424 GLY B N 1
ATOM 8106 C CA . GLY B 1 424 ? -16.688 -2.143 -35.312 1 60.47 424 GLY B CA 1
ATOM 8107 C C . GLY B 1 424 ? -17.391 -2.438 -34 1 60.47 424 GLY B C 1
ATOM 8108 O O . GLY B 1 424 ? -18.5 -1.963 -33.781 1 60.47 424 GLY B O 1
ATOM 8109 N N . SER B 1 425 ? -16.844 -3.357 -33.219 1 64.38 425 SER B N 1
ATOM 8110 C CA . SER B 1 425 ? -17.594 -3.652 -32 1 64.38 425 SER B CA 1
ATOM 8111 C C . SER B 1 425 ? -17.109 -2.809 -30.828 1 64.38 425 SER B C 1
ATOM 8113 O O . SER B 1 425 ? -15.906 -2.684 -30.609 1 64.38 425 SER B O 1
ATOM 8115 N N . PRO B 1 426 ? -17.984 -2.033 -30.219 1 65.62 426 PRO B N 1
ATOM 8116 C CA . PRO B 1 426 ? -17.641 -1.088 -29.156 1 65.62 426 PRO B CA 1
ATOM 8117 C C . PRO B 1 426 ? -17.375 -1.776 -27.812 1 65.62 426 PRO B C 1
ATOM 8119 O O . PRO B 1 426 ? -16.906 -1.138 -26.875 1 65.62 426 PRO B O 1
ATOM 8122 N N . ARG B 1 427 ? -17.469 -3.168 -27.766 1 76.56 427 ARG B N 1
ATOM 8123 C CA . ARG B 1 427 ? -17.391 -3.756 -26.422 1 76.56 427 ARG B CA 1
ATOM 8124 C C . ARG B 1 427 ? -16.109 -4.551 -26.234 1 76.56 427 ARG B C 1
ATOM 8126 O O . ARG B 1 427 ? -15.727 -5.336 -27.109 1 76.56 427 ARG B O 1
ATOM 8133 N N . PRO B 1 428 ? -15.5 -4.371 -25.031 1 85.19 428 PRO B N 1
ATOM 8134 C CA . PRO B 1 428 ? -14.297 -5.156 -24.75 1 85.19 428 PRO B CA 1
ATOM 8135 C C . PRO B 1 428 ? -14.57 -6.66 -24.719 1 85.19 428 PRO B C 1
ATOM 8137 O O . PRO B 1 428 ? -15.68 -7.082 -24.391 1 85.19 428 PRO B O 1
ATOM 8140 N N . VAL B 1 429 ? -13.75 -7.359 -25.203 1 86.12 429 VAL B N 1
ATOM 8141 C CA . VAL B 1 429 ? -13.867 -8.812 -25.219 1 86.12 429 VAL B CA 1
ATOM 8142 C C . VAL B 1 429 ? -12.844 -9.43 -24.266 1 86.12 429 VAL B C 1
ATOM 8144 O O . VAL B 1 429 ? -11.68 -9.023 -24.25 1 86.12 429 VAL B O 1
ATOM 8147 N N . LEU B 1 430 ? -13.344 -10.281 -23.438 1 92.56 430 LEU B N 1
ATOM 8148 C CA . LEU B 1 430 ? -12.477 -11.086 -22.578 1 92.56 430 LEU B CA 1
ATOM 8149 C C . LEU B 1 430 ? -12.508 -12.547 -22.984 1 92.56 430 LEU B C 1
ATOM 8151 O O . LEU B 1 430 ? -13.57 -13.172 -23.031 1 92.56 430 LEU B O 1
ATOM 8155 N N . ARG B 1 431 ? -11.328 -13.07 -23.359 1 94.25 431 ARG B N 1
ATOM 8156 C CA . ARG B 1 431 ? -11.227 -14.453 -23.797 1 94.25 431 ARG B CA 1
ATOM 8157 C C . ARG B 1 431 ? -9.898 -15.07 -23.359 1 94.25 431 ARG B C 1
ATOM 8159 O O . ARG B 1 431 ? -8.859 -14.414 -23.422 1 94.25 431 ARG B O 1
ATOM 8166 N N . SER B 1 432 ? -9.977 -16.297 -22.953 1 97.12 432 SER B N 1
ATOM 8167 C CA . SER B 1 432 ? -8.734 -17 -22.656 1 97.12 432 SER B CA 1
ATOM 8168 C C . SER B 1 432 ? -8.094 -17.562 -23.922 1 97.12 432 SER B C 1
ATOM 8170 O O . SER B 1 432 ? -8.758 -17.703 -24.953 1 97.12 432 SER B O 1
ATOM 8172 N N . ARG B 1 433 ? -6.812 -17.828 -23.844 1 96.88 433 ARG B N 1
ATOM 8173 C CA . ARG B 1 433 ? -6.156 -18.484 -24.953 1 96.88 433 ARG B CA 1
ATOM 8174 C C . ARG B 1 433 ? -6.738 -19.875 -25.188 1 96.88 433 ARG B C 1
ATOM 8176 O O . ARG B 1 433 ? -6.828 -20.344 -26.328 1 96.88 433 ARG B O 1
ATOM 8183 N N . LEU B 1 434 ? -7.133 -20.547 -24.125 1 98.31 434 LEU B N 1
ATOM 8184 C CA . LEU B 1 434 ? -7.797 -21.828 -24.234 1 98.31 434 LEU B CA 1
ATOM 8185 C C . LEU B 1 434 ? -9.023 -21.734 -25.141 1 98.31 434 LEU B C 1
ATOM 8187 O O . LEU B 1 434 ? -9.211 -22.547 -26.047 1 98.31 434 LEU B O 1
ATOM 8191 N N . ALA B 1 435 ? -9.844 -20.766 -24.875 1 97.69 435 ALA B N 1
ATOM 8192 C CA . ALA B 1 435 ? -11.055 -20.562 -25.672 1 97.69 435 ALA B CA 1
ATOM 8193 C C . ALA B 1 435 ? -10.727 -20.297 -27.125 1 97.69 435 ALA B C 1
ATOM 8195 O O . ALA B 1 435 ? -11.406 -20.797 -28.031 1 97.69 435 ALA B O 1
ATOM 8196 N N . GLU B 1 436 ? -9.727 -19.547 -27.312 1 95.88 436 GLU B N 1
ATOM 8197 C CA . GLU B 1 436 ? -9.305 -19.25 -28.688 1 95.88 436 GLU B CA 1
ATOM 8198 C C . GLU B 1 436 ? -8.82 -20.516 -29.391 1 95.88 436 GLU B C 1
ATOM 8200 O O . GLU B 1 436 ? -9.18 -20.75 -30.547 1 95.88 436 GLU B O 1
ATOM 8205 N N . ILE B 1 437 ? -8.055 -21.25 -28.75 1 97.75 437 ILE B N 1
ATOM 8206 C CA . ILE B 1 437 ? -7.477 -22.453 -29.328 1 97.75 437 ILE B CA 1
ATOM 8207 C C . ILE B 1 437 ? -8.586 -23.438 -29.672 1 97.75 437 ILE B C 1
ATOM 8209 O O . ILE B 1 437 ? -8.641 -23.953 -30.797 1 97.75 437 ILE B O 1
ATOM 8213 N N . VAL B 1 438 ? -9.461 -23.703 -28.75 1 98.25 438 VAL B N 1
ATOM 8214 C CA . VAL B 1 438 ? -10.523 -24.672 -28.938 1 98.25 438 VAL B CA 1
ATOM 8215 C C . VAL B 1 438 ? -11.445 -24.234 -30.078 1 98.25 438 VAL B C 1
ATOM 8217 O O . VAL B 1 438 ? -11.852 -25.047 -30.906 1 98.25 438 VAL B O 1
ATOM 8220 N N . SER B 1 439 ? -11.734 -22.953 -30.109 1 96.88 439 SER B N 1
ATOM 8221 C CA . SER B 1 439 ? -12.578 -22.422 -31.172 1 96.88 439 SER B CA 1
ATOM 8222 C C . SER B 1 439 ? -11.906 -22.562 -32.531 1 96.88 439 SER B C 1
ATOM 8224 O O . SER B 1 439 ? -12.547 -22.953 -33.5 1 96.88 439 SER B O 1
ATOM 8226 N N . ARG B 1 440 ? -10.695 -22.25 -32.562 1 97.25 440 ARG B N 1
ATOM 8227 C CA . ARG B 1 440 ? -9.945 -22.359 -33.812 1 97.25 440 ARG B CA 1
ATOM 8228 C C . ARG B 1 440 ? -9.867 -23.812 -34.281 1 97.25 440 ARG B C 1
ATOM 8230 O O . ARG B 1 440 ? -10.031 -24.109 -35.469 1 97.25 440 ARG B O 1
ATOM 8237 N N . LEU B 1 441 ? -9.555 -24.688 -33.406 1 98.38 441 LEU B N 1
ATOM 8238 C CA . LEU B 1 441 ? -9.477 -26.109 -33.719 1 98.38 441 LEU B CA 1
ATOM 8239 C C . LEU B 1 441 ? -10.812 -26.641 -34.219 1 98.38 441 LEU B C 1
ATOM 8241 O O . LEU B 1 441 ? -10.859 -27.438 -35.125 1 98.38 441 LEU B O 1
ATOM 8245 N N . ALA B 1 442 ? -11.852 -26.219 -33.562 1 98.19 442 ALA B N 1
ATOM 8246 C CA . ALA B 1 442 ? -13.188 -26.625 -34 1 98.19 442 ALA B CA 1
ATOM 8247 C C . ALA B 1 442 ? -13.461 -26.156 -35.406 1 98.19 442 ALA B C 1
ATOM 8249 O O . ALA B 1 442 ? -13.977 -26.906 -36.25 1 98.19 442 ALA B O 1
ATOM 8250 N N . ALA B 1 443 ? -13.156 -24.953 -35.656 1 97.56 443 ALA B N 1
ATOM 8251 C CA . ALA B 1 443 ? -13.352 -24.406 -37 1 97.56 443 ALA B CA 1
ATOM 8252 C C . ALA B 1 443 ? -12.523 -25.156 -38.031 1 97.56 443 ALA B C 1
ATOM 8254 O O . ALA B 1 443 ? -13.008 -25.484 -39.125 1 97.56 443 ALA B O 1
ATOM 8255 N N . ARG B 1 444 ? -11.383 -25.469 -37.719 1 97.44 444 ARG B N 1
ATOM 8256 C CA . ARG B 1 444 ? -10.461 -26.109 -38.656 1 97.44 444 ARG B CA 1
ATOM 8257 C C . ARG B 1 444 ? -10.875 -27.547 -38.906 1 97.44 444 ARG B C 1
ATOM 8259 O O . ARG B 1 444 ? -10.75 -28.047 -40.031 1 97.44 444 ARG B O 1
ATOM 8266 N N . THR B 1 445 ? -11.312 -28.203 -37.906 1 97.12 445 THR B N 1
ATOM 8267 C CA . THR B 1 445 ? -11.625 -29.625 -38.031 1 97.12 445 THR B CA 1
ATOM 8268 C C . THR B 1 445 ? -13.07 -29.812 -38.469 1 97.12 445 THR B C 1
ATOM 8270 O O . THR B 1 445 ? -13.453 -30.906 -38.906 1 97.12 445 THR B O 1
ATOM 8273 N N . GLY B 1 446 ? -13.898 -28.859 -38.312 1 97.06 446 GLY B N 1
ATOM 8274 C CA . GLY B 1 446 ? -15.32 -28.953 -38.625 1 97.06 446 GLY B CA 1
ATOM 8275 C C . GLY B 1 446 ? -16.094 -29.781 -37.594 1 97.06 446 GLY B C 1
ATOM 8276 O O . GLY B 1 446 ? -17.234 -30.172 -37.844 1 97.06 446 GLY B O 1
ATOM 8277 N N . ARG B 1 447 ? -15.508 -30 -36.5 1 97.5 447 ARG B N 1
ATOM 8278 C CA . ARG B 1 447 ? -16.141 -30.781 -35.438 1 97.5 447 ARG B CA 1
ATOM 8279 C C . ARG B 1 447 ? -16.781 -29.859 -34.406 1 97.5 447 ARG B C 1
ATOM 8281 O O . ARG B 1 447 ? -16.406 -28.703 -34.281 1 97.5 447 ARG B O 1
ATOM 8288 N N . PRO B 1 448 ? -17.797 -30.438 -33.719 1 97.12 448 PRO B N 1
ATOM 8289 C CA . PRO B 1 448 ? -18.391 -29.625 -32.656 1 97.12 448 PRO B CA 1
ATOM 8290 C C . PRO B 1 448 ? -17.359 -29.219 -31.609 1 97.12 448 PRO B C 1
ATOM 8292 O O . PRO B 1 448 ? -16.484 -30.016 -31.25 1 97.12 448 PRO B O 1
ATOM 8295 N N . ARG B 1 449 ? -17.484 -28.062 -31.141 1 97.31 449 ARG B N 1
ATOM 8296 C CA . ARG B 1 449 ? -16.547 -27.5 -30.172 1 97.31 449 ARG B CA 1
ATOM 8297 C C . ARG B 1 449 ? -16.391 -28.406 -28.953 1 97.31 449 ARG B C 1
ATOM 8299 O O . ARG B 1 449 ? -15.289 -28.578 -28.438 1 97.31 449 ARG B O 1
ATOM 8306 N N . GLU B 1 450 ? -17.438 -28.953 -28.484 1 97 450 GLU B N 1
ATOM 8307 C CA . GLU B 1 450 ? -17.406 -29.812 -27.312 1 97 450 GLU B CA 1
ATOM 8308 C C . GLU B 1 450 ? -16.547 -31.062 -27.562 1 97 450 GLU B C 1
ATOM 8310 O O . GLU B 1 450 ? -15.828 -31.516 -26.672 1 97 450 GLU B O 1
ATOM 8315 N N . ALA B 1 451 ? -16.656 -31.594 -28.703 1 97.5 451 ALA B N 1
ATOM 8316 C CA . ALA B 1 451 ? -15.852 -32.75 -29.062 1 97.5 451 ALA B CA 1
ATOM 8317 C C . ALA B 1 451 ? -14.367 -32.375 -29.094 1 97.5 451 ALA B C 1
ATOM 8319 O O . ALA B 1 451 ? -13.523 -33.156 -28.641 1 97.5 451 ALA B O 1
ATOM 8320 N N . VAL B 1 452 ? -14.102 -31.281 -29.688 1 98.31 452 VAL B N 1
ATOM 8321 C CA . VAL B 1 452 ? -12.727 -30.797 -29.781 1 98.31 452 VAL B CA 1
ATOM 8322 C C . VAL B 1 452 ? -12.18 -30.531 -28.391 1 98.31 452 VAL B C 1
ATOM 8324 O O . VAL B 1 452 ? -11.047 -30.906 -28.078 1 98.31 452 VAL B O 1
ATOM 8327 N N . ALA B 1 453 ? -12.992 -29.891 -27.516 1 98.62 453 ALA B N 1
ATOM 8328 C CA . ALA B 1 453 ? -12.594 -29.609 -26.141 1 98.62 453 ALA B CA 1
ATOM 8329 C C . ALA B 1 453 ? -12.289 -30.906 -25.391 1 98.62 453 ALA B C 1
ATOM 8331 O O . ALA B 1 453 ? -11.32 -30.969 -24.625 1 98.62 453 ALA B O 1
ATOM 8332 N N . THR B 1 454 ? -13.086 -31.891 -25.562 1 98.38 454 THR B N 1
ATOM 8333 C CA . THR B 1 454 ? -12.898 -33.188 -24.906 1 98.38 454 THR B CA 1
ATOM 8334 C C . THR B 1 454 ? -11.609 -33.844 -25.359 1 98.38 454 THR B C 1
ATOM 8336 O O . THR B 1 454 ? -10.852 -34.375 -24.547 1 98.38 454 THR B O 1
ATOM 8339 N N . GLU B 1 455 ? -11.398 -33.844 -26.656 1 98.62 455 GLU B N 1
ATOM 8340 C CA . GLU B 1 455 ? -10.156 -34.406 -27.156 1 98.62 455 GLU B CA 1
ATOM 8341 C C . GLU B 1 455 ? -8.938 -33.656 -26.625 1 98.62 455 GLU B C 1
ATOM 8343 O O . GLU B 1 455 ? -7.938 -34.281 -26.25 1 98.62 455 GLU B O 1
ATOM 8348 N N . TRP B 1 456 ? -9.039 -32.375 -26.672 1 98.81 456 TRP B N 1
ATOM 8349 C CA . TRP B 1 456 ? -7.973 -31.531 -26.141 1 98.81 456 TRP B CA 1
ATOM 8350 C C . TRP B 1 456 ? -7.672 -31.891 -24.688 1 98.81 456 TRP B C 1
ATOM 8352 O O . TRP B 1 456 ? -6.508 -32.062 -24.312 1 98.81 456 TRP B O 1
ATOM 8362 N N . PHE B 1 457 ? -8.75 -32.094 -23.922 1 98.81 457 PHE B N 1
ATOM 8363 C CA . PHE B 1 457 ? -8.641 -32.438 -22.5 1 98.81 457 PHE B CA 1
ATOM 8364 C C . PHE B 1 457 ? -8.023 -33.812 -22.328 1 98.81 457 PHE B C 1
ATOM 8366 O O . PHE B 1 457 ? -7.156 -34 -21.469 1 98.81 457 PHE B O 1
ATOM 8373 N N . LEU B 1 458 ? -8.375 -34.719 -23.078 1 98.69 458 LEU B N 1
ATOM 8374 C CA . LEU B 1 458 ? -7.824 -36.062 -23 1 98.69 458 LEU B CA 1
ATOM 8375 C C . LEU B 1 458 ? -6.336 -36.062 -23.328 1 98.69 458 LEU B C 1
ATOM 8377 O O . LEU B 1 458 ? -5.559 -36.781 -22.688 1 98.69 458 LEU B O 1
ATOM 8381 N N . ARG B 1 459 ? -5.953 -35.281 -24.297 1 98.69 459 ARG B N 1
ATOM 8382 C CA . ARG B 1 459 ? -4.535 -35.156 -24.625 1 98.69 459 ARG B CA 1
ATOM 8383 C C . ARG B 1 459 ? -3.762 -34.531 -23.484 1 98.69 459 ARG B C 1
ATOM 8385 O O . ARG B 1 459 ? -2.629 -34.938 -23.188 1 98.69 459 ARG B O 1
ATOM 8392 N N . TYR B 1 460 ? -4.371 -33.562 -22.875 1 98.81 460 TYR B N 1
ATOM 8393 C CA . TYR B 1 460 ? -3.764 -32.969 -21.688 1 98.81 460 TYR B CA 1
ATOM 8394 C C . TYR B 1 460 ? -3.523 -34 -20.594 1 98.81 460 TYR B C 1
ATOM 8396 O O . TYR B 1 460 ? -2.457 -34.031 -19.984 1 98.81 460 TYR B O 1
ATOM 8404 N N . LEU B 1 461 ? -4.52 -34.844 -20.312 1 98.81 461 LEU B N 1
ATOM 8405 C CA . LEU B 1 461 ? -4.398 -35.875 -19.281 1 98.81 461 LEU B CA 1
ATOM 8406 C C . LEU B 1 461 ? -3.262 -36.812 -19.609 1 98.81 461 LEU B C 1
ATOM 8408 O O . LEU B 1 461 ? -2.48 -37.188 -18.734 1 98.81 461 LEU B O 1
ATOM 8412 N N . GLU B 1 462 ? -3.1 -37.125 -20.812 1 98.19 462 GLU B N 1
ATOM 8413 C CA . GLU B 1 462 ? -2.098 -38.094 -21.219 1 98.19 462 GLU B CA 1
ATOM 8414 C C . GLU B 1 462 ? -0.703 -37.469 -21.266 1 98.19 462 GLU B C 1
ATOM 8416 O O . GLU B 1 462 ? 0.282 -38.125 -20.922 1 98.19 462 GLU B O 1
ATOM 8421 N N . GLN B 1 463 ? -0.643 -36.281 -21.688 1 98.25 463 GLN B N 1
ATOM 8422 C CA . GLN B 1 463 ? 0.65 -35.656 -21.953 1 98.25 463 GLN B CA 1
ATOM 8423 C C . GLN B 1 463 ? 1.208 -34.969 -20.703 1 98.25 463 GLN B C 1
ATOM 8425 O O . GLN B 1 463 ? 2.42 -34.781 -20.594 1 98.25 463 GLN B O 1
ATOM 8430 N N . VAL B 1 464 ? 0.352 -34.625 -19.797 1 98.69 464 VAL B N 1
ATOM 8431 C CA . VAL B 1 464 ? 0.791 -33.844 -18.656 1 98.69 464 VAL B CA 1
ATOM 8432 C C . VAL B 1 464 ? 0.49 -34.594 -17.359 1 98.69 464 VAL B C 1
ATOM 8434 O O . VAL B 1 464 ? 1.385 -34.812 -16.547 1 98.69 464 VAL B O 1
ATOM 8437 N N . VAL B 1 465 ? -0.709 -35.094 -17.156 1 98.81 465 VAL B N 1
ATOM 8438 C CA . VAL B 1 465 ? -1.131 -35.656 -15.883 1 98.81 465 VAL B CA 1
ATOM 8439 C C . VAL B 1 465 ? -0.5 -37.031 -15.695 1 98.81 465 VAL B C 1
ATOM 8441 O O . VAL B 1 465 ? 0.034 -37.344 -14.625 1 98.81 465 VAL B O 1
ATOM 8444 N N . ARG B 1 466 ? -0.495 -37.875 -16.703 1 98.62 466 ARG B N 1
ATOM 8445 C CA . ARG B 1 466 ? 0 -39.25 -16.609 1 98.62 466 ARG B CA 1
ATOM 8446 C C . ARG B 1 466 ? 1.477 -39.281 -16.219 1 98.62 466 ARG B C 1
ATOM 8448 O O . ARG B 1 466 ? 1.883 -40.031 -15.336 1 98.62 466 ARG B O 1
ATOM 8455 N N . PRO B 1 467 ? 2.312 -38.469 -16.906 1 98.56 467 PRO B N 1
ATOM 8456 C CA . PRO B 1 467 ? 3.721 -38.5 -16.516 1 98.56 467 PRO B CA 1
ATOM 8457 C C . PRO B 1 467 ? 3.932 -38.031 -15.062 1 98.56 467 PRO B C 1
ATOM 8459 O O . PRO B 1 467 ? 4.855 -38.531 -14.398 1 98.56 467 PRO B O 1
ATOM 8462 N N . ILE B 1 468 ? 3.139 -37.125 -14.547 1 98.69 468 ILE B N 1
ATOM 8463 C CA . ILE B 1 468 ? 3.252 -36.656 -13.172 1 98.69 468 ILE B CA 1
ATOM 8464 C C . ILE B 1 468 ? 2.893 -37.781 -12.219 1 98.69 468 ILE B C 1
ATOM 8466 O O . ILE B 1 468 ? 3.576 -38 -11.211 1 98.69 468 ILE B O 1
ATOM 8470 N N . LEU B 1 469 ? 1.851 -38.531 -12.555 1 98.62 469 LEU B N 1
ATOM 8471 C CA . LEU B 1 469 ? 1.457 -39.688 -11.766 1 98.62 469 LEU B CA 1
ATOM 8472 C C . LEU B 1 469 ? 2.543 -40.781 -11.797 1 98.62 469 LEU B C 1
ATOM 8474 O O . LEU B 1 469 ? 2.809 -41.406 -10.789 1 98.62 469 LEU B O 1
ATOM 8478 N N . TRP B 1 470 ? 3.156 -40.906 -12.938 1 98.44 470 TRP B N 1
ATOM 8479 C CA . TRP B 1 470 ? 4.215 -41.875 -13.102 1 98.44 470 TRP B CA 1
ATOM 8480 C C . TRP B 1 470 ? 5.379 -41.594 -12.156 1 98.44 470 TRP B C 1
ATOM 8482 O O . TRP B 1 470 ? 5.914 -42.531 -11.531 1 98.44 470 TRP B O 1
ATOM 8492 N N . LEU B 1 471 ? 5.773 -40.406 -12.07 1 98.31 471 LEU B N 1
ATOM 8493 C CA . LEU B 1 471 ? 6.902 -40 -11.234 1 98.31 471 LEU B CA 1
ATOM 8494 C C . LEU B 1 471 ? 6.633 -40.344 -9.773 1 98.31 471 LEU B C 1
ATOM 8496 O O . LEU B 1 471 ? 7.52 -40.844 -9.07 1 98.31 471 LEU B O 1
ATOM 8500 N N . ASP B 1 472 ? 5.449 -40.062 -9.312 1 98.19 472 ASP B N 1
ATOM 8501 C CA . ASP B 1 472 ? 5.051 -40.406 -7.953 1 98.19 472 ASP B CA 1
ATOM 8502 C C . ASP B 1 472 ? 5.078 -41.938 -7.754 1 98.19 472 ASP B C 1
ATOM 8504 O O . ASP B 1 472 ? 5.598 -42.406 -6.75 1 98.19 472 ASP B O 1
ATOM 8508 N N . GLY B 1 473 ? 4.543 -42.656 -8.703 1 97.62 473 GLY B N 1
ATOM 8509 C CA . GLY B 1 473 ? 4.441 -44.094 -8.594 1 97.62 473 GLY B CA 1
ATOM 8510 C C . GLY B 1 473 ? 5.789 -44.812 -8.656 1 97.62 473 GLY B C 1
ATOM 8511 O O . GLY B 1 473 ? 6.059 -45.719 -7.875 1 97.62 473 GLY B O 1
ATOM 8512 N N . GLU B 1 474 ? 6.602 -44.375 -9.547 1 97.19 474 GLU B N 1
ATOM 8513 C CA . GLU B 1 474 ? 7.84 -45.094 -9.836 1 97.19 474 GLU B CA 1
ATOM 8514 C C . GLU B 1 474 ? 8.969 -44.625 -8.914 1 97.19 474 GLU B C 1
ATOM 8516 O O . GLU B 1 474 ? 9.852 -45.438 -8.57 1 97.19 474 GLU B O 1
ATOM 8521 N N . ALA B 1 475 ? 8.852 -43.375 -8.516 1 96.94 475 ALA B N 1
ATOM 8522 C CA . ALA B 1 475 ? 10 -42.844 -7.777 1 96.94 475 ALA B CA 1
ATOM 8523 C C . ALA B 1 475 ? 9.586 -42.312 -6.41 1 96.94 475 ALA B C 1
ATOM 8525 O O . ALA B 1 475 ? 10.438 -42.062 -5.547 1 96.94 475 ALA B O 1
ATOM 8526 N N . GLY B 1 476 ? 8.344 -42.188 -6.176 1 97.56 476 GLY B N 1
ATOM 8527 C CA . GLY B 1 476 ? 7.898 -41.625 -4.91 1 97.56 476 GLY B CA 1
ATOM 8528 C C . GLY B 1 476 ? 8.07 -40.125 -4.824 1 97.56 476 GLY B C 1
ATOM 8529 O O . GLY B 1 476 ? 8.273 -39.562 -3.74 1 97.56 476 GLY B O 1
ATOM 8530 N N . VAL B 1 477 ? 8.086 -39.438 -5.891 1 97.94 477 VAL B N 1
ATOM 8531 C CA . VAL B 1 477 ? 8.203 -37.969 -5.949 1 97.94 477 VAL B CA 1
ATOM 8532 C C . VAL B 1 477 ? 6.883 -37.375 -6.43 1 97.94 477 VAL B C 1
ATOM 8534 O O . VAL B 1 477 ? 6.539 -37.469 -7.605 1 97.94 477 VAL B O 1
ATOM 8537 N N . ALA B 1 478 ? 6.148 -36.75 -5.496 1 97.88 478 ALA B N 1
ATOM 8538 C CA . ALA B 1 478 ? 4.922 -36.031 -5.84 1 97.88 478 ALA B CA 1
ATOM 8539 C C . ALA B 1 478 ? 5.195 -34.562 -6.078 1 97.88 478 ALA B C 1
ATOM 8541 O O . ALA B 1 478 ? 6.027 -33.969 -5.398 1 97.88 478 ALA B O 1
ATOM 8542 N N . LEU B 1 479 ? 4.508 -34 -7.055 1 98.06 479 LEU B N 1
ATOM 8543 C CA . LEU B 1 479 ? 4.738 -32.625 -7.449 1 98.06 479 LEU B CA 1
ATOM 8544 C C . LEU B 1 479 ? 3.547 -31.75 -7.09 1 98.06 479 LEU B C 1
ATOM 8546 O O . LEU B 1 479 ? 2.396 -32.188 -7.215 1 98.06 479 LEU B O 1
ATOM 8550 N N . GLU B 1 480 ? 3.807 -30.516 -6.625 1 96.44 480 GLU B N 1
ATOM 8551 C CA . GLU B 1 480 ? 2.766 -29.516 -6.477 1 96.44 480 GLU B CA 1
ATOM 8552 C C . GLU B 1 480 ? 2.398 -28.891 -7.824 1 96.44 480 GLU B C 1
ATOM 8554 O O . GLU B 1 480 ? 2.551 -27.688 -8.023 1 96.44 480 GLU B O 1
ATOM 8559 N N . ALA B 1 481 ? 1.802 -29.688 -8.609 1 97.62 481 ALA B N 1
ATOM 8560 C CA . ALA B 1 481 ? 1.574 -29.328 -10.008 1 97.62 481 ALA B CA 1
ATOM 8561 C C . ALA B 1 481 ? 0.29 -28.516 -10.164 1 97.62 481 ALA B C 1
ATOM 8563 O O . ALA B 1 481 ? -0.564 -28.859 -10.984 1 97.62 481 ALA B O 1
ATOM 8564 N N . HIS B 1 482 ? 0.156 -27.406 -9.391 1 96.75 482 HIS B N 1
ATOM 8565 C CA . HIS B 1 482 ? -0.926 -26.469 -9.672 1 96.75 482 HIS B CA 1
ATOM 8566 C C . HIS B 1 482 ? -0.699 -25.75 -10.992 1 96.75 482 HIS B C 1
ATOM 8568 O O . HIS B 1 482 ? 0.384 -25.844 -11.578 1 96.75 482 HIS B O 1
ATOM 8574 N N . GLN B 1 483 ? -1.628 -25.094 -11.461 1 98 483 GLN B N 1
ATOM 8575 C CA . GLN B 1 483 ? -1.658 -24.594 -12.828 1 98 483 GLN B CA 1
ATOM 8576 C C . GLN B 1 483 ? -0.544 -23.578 -13.07 1 98 483 GLN B C 1
ATOM 8578 O O . GLN B 1 483 ? -0.025 -23.469 -14.18 1 98 483 GLN B O 1
ATOM 8583 N N . GLN B 1 484 ? -0.132 -22.844 -12.086 1 95.38 484 GLN B N 1
ATOM 8584 C CA . GLN B 1 484 ? 0.944 -21.859 -12.25 1 95.38 484 GLN B CA 1
ATOM 8585 C C . GLN B 1 484 ? 2.293 -22.562 -12.414 1 95.38 484 GLN B C 1
ATOM 8587 O O . GLN B 1 484 ? 3.203 -22.016 -13.039 1 95.38 484 GLN B O 1
ATOM 8592 N N . ASN B 1 485 ? 2.402 -23.766 -11.914 1 97.62 485 ASN B N 1
ATOM 8593 C CA . ASN B 1 485 ? 3.662 -24.5 -11.977 1 97.62 485 ASN B CA 1
ATOM 8594 C C . ASN B 1 485 ? 3.658 -25.516 -13.109 1 97.62 485 ASN B C 1
ATOM 8596 O O . ASN B 1 485 ? 4.602 -26.297 -13.25 1 97.62 485 ASN B O 1
ATOM 8600 N N . THR B 1 486 ? 2.648 -25.594 -13.852 1 98.62 486 THR B N 1
ATOM 8601 C CA . THR B 1 486 ? 2.531 -26.5 -14.992 1 98.62 486 THR B CA 1
ATOM 8602 C C . THR B 1 486 ? 2.592 -25.719 -16.312 1 98.62 486 THR B C 1
ATOM 8604 O O . THR B 1 486 ? 1.749 -24.859 -16.562 1 98.62 486 THR B O 1
ATOM 8607 N N . VAL B 1 487 ? 3.596 -26.031 -17.078 1 98.69 487 VAL B N 1
ATOM 8608 C CA . VAL B 1 487 ? 3.764 -25.422 -18.391 1 98.69 487 VAL B CA 1
ATOM 8609 C C . VAL B 1 487 ? 3.365 -26.406 -19.484 1 98.69 487 VAL B C 1
ATOM 8611 O O . VAL B 1 487 ? 3.92 -27.5 -19.562 1 98.69 487 VAL B O 1
ATOM 8614 N N . LEU B 1 488 ? 2.426 -26.031 -20.297 1 98.75 488 LEU B N 1
ATOM 8615 C CA . LEU B 1 488 ? 1.937 -26.891 -21.375 1 98.75 488 LEU B CA 1
ATOM 8616 C C . LEU B 1 488 ? 2.658 -26.578 -22.688 1 98.75 488 LEU B C 1
ATOM 8618 O O . LEU B 1 488 ? 2.875 -25.406 -23.016 1 98.75 488 LEU B O 1
ATOM 8622 N N . LEU B 1 489 ? 3.074 -27.594 -23.375 1 98.75 489 LEU B N 1
ATOM 8623 C CA . LEU B 1 489 ? 3.598 -27.469 -24.734 1 98.75 489 LEU B CA 1
ATOM 8624 C C . LEU B 1 489 ? 2.506 -27.734 -25.766 1 98.75 489 LEU B C 1
ATOM 8626 O O . LEU B 1 489 ? 1.801 -28.75 -25.672 1 98.75 489 LEU B O 1
ATOM 8630 N N . LEU B 1 490 ? 2.371 -26.797 -26.656 1 98.5 490 LEU B N 1
ATOM 8631 C CA . LEU B 1 490 ? 1.361 -26.906 -27.703 1 98.5 490 LEU B CA 1
ATOM 8632 C C . LEU B 1 490 ? 2.014 -27.031 -29.078 1 98.5 490 LEU B C 1
ATOM 8634 O O . LEU B 1 490 ? 3.047 -26.406 -29.344 1 98.5 490 LEU B O 1
ATOM 8638 N N . ASP B 1 491 ? 1.435 -27.828 -29.938 1 97.88 491 ASP B N 1
ATOM 8639 C CA . ASP B 1 491 ? 1.88 -27.844 -31.328 1 97.88 491 ASP B CA 1
ATOM 8640 C C . ASP B 1 491 ? 1.331 -26.641 -32.094 1 97.88 491 ASP B C 1
ATOM 8642 O O . ASP B 1 491 ? 0.586 -25.828 -31.531 1 97.88 491 ASP B O 1
ATOM 8646 N N . PRO B 1 492 ? 1.709 -26.453 -33.312 1 95.38 492 PRO B N 1
ATOM 8647 C CA . PRO B 1 492 ? 1.331 -25.234 -34.031 1 95.38 492 PRO B CA 1
ATOM 8648 C C . PRO B 1 492 ? -0.181 -25.094 -34.188 1 95.38 492 PRO B C 1
ATOM 8650 O O . PRO B 1 492 ? -0.68 -23.969 -34.344 1 95.38 492 PRO B O 1
ATOM 8653 N N . GLU B 1 493 ? -0.907 -26.188 -34.125 1 96.56 493 GLU B N 1
ATOM 8654 C CA . GLU B 1 493 ? -2.359 -26.109 -34.25 1 96.56 493 GLU B CA 1
ATOM 8655 C C . GLU B 1 493 ? -3.012 -25.766 -32.906 1 96.56 493 GLU B C 1
ATOM 8657 O O . GLU B 1 493 ? -4.152 -25.297 -32.875 1 96.56 493 GLU B O 1
ATOM 8662 N N . GLY B 1 494 ? -2.332 -26.125 -31.844 1 97.88 494 GLY B N 1
ATOM 8663 C CA . GLY B 1 494 ? -2.867 -25.812 -30.531 1 97.88 494 GLY B CA 1
ATOM 8664 C C . GLY B 1 494 ? -3.189 -27.047 -29.703 1 97.88 494 GLY B C 1
ATOM 8665 O O . GLY B 1 494 ? -3.775 -26.938 -28.625 1 97.88 494 GLY B O 1
ATOM 8666 N N . TRP B 1 495 ? -2.812 -28.188 -30.156 1 98.56 495 TRP B N 1
ATOM 8667 C CA . TRP B 1 495 ? -3.043 -29.422 -29.406 1 98.56 495 TRP B CA 1
ATOM 8668 C C . TRP B 1 495 ? -1.942 -29.656 -28.375 1 98.56 495 TRP B C 1
ATOM 8670 O O . TRP B 1 495 ? -0.769 -29.375 -28.641 1 98.56 495 TRP B O 1
ATOM 8680 N N . PRO B 1 496 ? -2.303 -30.188 -27.203 1 98.69 496 PRO B N 1
ATOM 8681 C CA . PRO B 1 496 ? -1.271 -30.547 -26.219 1 98.69 496 PRO B CA 1
ATOM 8682 C C . PRO B 1 496 ? -0.31 -31.609 -26.75 1 98.69 496 PRO B C 1
ATOM 8684 O O . PRO B 1 496 ? -0.746 -32.656 -27.234 1 98.69 496 PRO B O 1
ATOM 8687 N N . THR B 1 497 ? 1.028 -31.422 -26.578 1 98.19 497 THR B N 1
ATOM 8688 C CA . THR B 1 497 ? 2.02 -32.375 -27.062 1 98.19 497 THR B CA 1
ATOM 8689 C C . THR B 1 497 ? 3.008 -32.719 -25.953 1 98.19 497 THR B C 1
ATOM 8691 O O . THR B 1 497 ? 3.865 -33.594 -26.125 1 98.19 497 THR B O 1
ATOM 8694 N N . GLY B 1 498 ? 2.914 -32.094 -24.875 1 98.19 498 GLY B N 1
ATOM 8695 C CA . GLY B 1 498 ? 3.787 -32.312 -23.734 1 98.19 498 GLY B CA 1
ATOM 8696 C C . GLY B 1 498 ? 3.629 -31.266 -22.656 1 98.19 498 GLY B C 1
ATOM 8697 O O . GLY B 1 498 ? 2.693 -30.469 -22.688 1 98.19 498 GLY B O 1
ATOM 8698 N N . GLY B 1 499 ? 4.566 -31.312 -21.688 1 98.25 499 GLY B N 1
ATOM 8699 C CA . GLY B 1 499 ? 4.5 -30.344 -20.594 1 98.25 499 GLY B CA 1
ATOM 8700 C C . GLY B 1 499 ? 5.77 -30.297 -19.766 1 98.25 499 GLY B C 1
ATOM 8701 O O . GLY B 1 499 ? 6.703 -31.078 -20 1 98.25 499 GLY B O 1
ATOM 8702 N N . ARG B 1 500 ? 5.848 -29.328 -18.953 1 98.56 500 ARG B N 1
ATOM 8703 C CA . ARG B 1 500 ? 6.926 -29.141 -17.984 1 98.56 500 ARG B CA 1
ATOM 8704 C C . ARG B 1 500 ? 6.371 -28.797 -16.609 1 98.56 500 ARG B C 1
ATOM 8706 O O . ARG B 1 500 ? 5.359 -28.094 -16.5 1 98.56 500 ARG B O 1
ATOM 8713 N N . TYR B 1 501 ? 6.996 -29.359 -15.547 1 98.25 501 TYR B N 1
ATOM 8714 C CA . TYR B 1 501 ? 6.797 -28.875 -14.188 1 98.25 501 TYR B CA 1
ATOM 8715 C C . TYR B 1 501 ? 7.934 -27.953 -13.766 1 98.25 501 TYR B C 1
ATOM 8717 O O . TYR B 1 501 ? 9.07 -28.109 -14.211 1 98.25 501 TYR B O 1
ATOM 8725 N N . ARG B 1 502 ? 7.562 -27 -12.906 1 97.56 502 ARG B N 1
ATOM 8726 C CA . ARG B 1 502 ? 8.609 -26.109 -12.391 1 97.56 502 ARG B CA 1
ATOM 8727 C C . ARG B 1 502 ? 8.375 -25.797 -10.914 1 97.56 502 ARG B C 1
ATOM 8729 O O . ARG B 1 502 ? 7.273 -25.984 -10.398 1 97.56 502 ARG B O 1
ATOM 8736 N N . ASP B 1 503 ? 9.422 -25.312 -10.195 1 93.38 503 ASP B N 1
ATOM 8737 C CA . ASP B 1 503 ? 9.438 -24.703 -8.875 1 93.38 503 ASP B CA 1
ATOM 8738 C C . ASP B 1 503 ? 9.969 -25.672 -7.82 1 93.38 503 ASP B C 1
ATOM 8740 O O . ASP B 1 503 ? 9.57 -26.844 -7.789 1 93.38 503 ASP B O 1
ATOM 8744 N N . ASN B 1 504 ? 10.758 -25.188 -6.988 1 90.31 504 ASN B N 1
ATOM 8745 C CA . ASN B 1 504 ? 11.477 -25.984 -5.996 1 90.31 504 ASN B CA 1
ATOM 8746 C C . ASN B 1 504 ? 10.68 -26.125 -4.707 1 90.31 504 ASN B C 1
ATOM 8748 O O . ASN B 1 504 ? 11.008 -26.969 -3.859 1 90.31 504 ASN B O 1
ATOM 8752 N N . GLN B 1 505 ? 9.688 -25.406 -4.535 1 84.5 505 GLN B N 1
ATOM 8753 C CA . GLN B 1 505 ? 8.883 -25.516 -3.328 1 84.5 505 GLN B CA 1
ATOM 8754 C C . GLN B 1 505 ? 7.879 -26.672 -3.434 1 84.5 505 GLN B C 1
ATOM 8756 O O . GLN B 1 505 ? 7.324 -27.109 -2.426 1 84.5 505 GLN B O 1
ATOM 8761 N N . GLY B 1 506 ? 7.785 -27.219 -4.531 1 90.94 506 GLY B N 1
ATOM 8762 C CA . GLY B 1 506 ? 6.641 -28.078 -4.785 1 90.94 506 GLY B CA 1
ATOM 8763 C C . GLY B 1 506 ? 7.012 -29.547 -4.926 1 90.94 506 GLY B C 1
ATOM 8764 O O . GLY B 1 506 ? 6.41 -30.281 -5.719 1 90.94 506 GLY B O 1
ATOM 8765 N N . TYR B 1 507 ? 8.086 -30.016 -4.238 1 95.5 507 TYR B N 1
ATOM 8766 C CA . TYR B 1 507 ? 8.438 -31.438 -4.254 1 95.5 507 TYR B CA 1
ATOM 8767 C C . TYR B 1 507 ? 8.086 -32.094 -2.928 1 95.5 507 TYR B C 1
ATOM 8769 O O . TYR B 1 507 ? 8.398 -31.562 -1.86 1 95.5 507 TYR B O 1
ATOM 8777 N N . TYR B 1 508 ? 7.465 -33.25 -3.023 1 95.69 508 TYR B N 1
ATOM 8778 C CA . TYR B 1 508 ? 7.254 -34.125 -1.876 1 95.69 508 TYR B CA 1
ATOM 8779 C C . TYR B 1 508 ? 7.871 -35.5 -2.117 1 95.69 508 TYR B C 1
ATOM 8781 O O . TYR B 1 508 ? 7.477 -36.219 -3.043 1 95.69 508 TYR B O 1
ATOM 8789 N N . PHE B 1 509 ? 8.828 -35.812 -1.288 1 97.44 509 PHE B N 1
ATOM 8790 C CA . PHE B 1 509 ? 9.352 -37.188 -1.278 1 97.44 509 PHE B CA 1
ATOM 8791 C C . PHE B 1 509 ? 8.586 -38.062 -0.281 1 97.44 509 PHE B C 1
ATOM 8793 O O . PHE B 1 509 ? 8.5 -37.719 0.901 1 97.44 509 PHE B O 1
ATOM 8800 N N . ARG B 1 510 ? 8.07 -39.125 -0.806 1 97.25 510 ARG B N 1
ATOM 8801 C CA . ARG B 1 510 ? 7.332 -40 0.085 1 97.25 510 ARG B CA 1
ATOM 8802 C C . ARG B 1 510 ? 8.258 -40.625 1.12 1 97.25 510 ARG B C 1
ATOM 8804 O O . ARG B 1 510 ? 9.281 -41.219 0.769 1 97.25 510 ARG B O 1
ATOM 8811 N N . HIS B 1 511 ? 7.824 -40.562 2.309 1 97 511 HIS B N 1
ATOM 8812 C CA . HIS B 1 511 ? 8.609 -41.188 3.379 1 97 511 HIS B CA 1
ATOM 8813 C C . HIS B 1 511 ? 8.781 -42.688 3.158 1 97 511 HIS B C 1
ATOM 8815 O O . HIS B 1 511 ? 9.852 -43.219 3.414 1 97 511 HIS B O 1
ATOM 8821 N N . SER B 1 512 ? 7.801 -43.312 2.672 1 97.38 512 SER B N 1
ATOM 8822 C CA . SER B 1 512 ? 7.812 -44.75 2.471 1 97.38 512 SER B CA 1
ATOM 8823 C C . SER B 1 512 ? 8.828 -45.156 1.407 1 97.38 512 SER B C 1
ATOM 8825 O O . SER B 1 512 ? 9.219 -46.312 1.326 1 97.38 512 SER B O 1
ATOM 8827 N N . ARG B 1 513 ? 9.234 -44.188 0.602 1 97.44 513 ARG B N 1
ATOM 8828 C CA . ARG B 1 513 ? 10.141 -44.5 -0.503 1 97.44 513 ARG B CA 1
ATOM 8829 C C . ARG B 1 513 ? 11.547 -43.969 -0.223 1 97.44 513 ARG B C 1
ATOM 8831 O O . ARG B 1 513 ? 12.352 -43.844 -1.142 1 97.44 513 ARG B O 1
ATOM 8838 N N . ARG B 1 514 ? 11.844 -43.656 0.952 1 97.12 514 ARG B N 1
ATOM 8839 C CA . ARG B 1 514 ? 13.109 -43.031 1.349 1 97.12 514 ARG B CA 1
ATOM 8840 C C . ARG B 1 514 ? 14.297 -43.906 0.941 1 97.12 514 ARG B C 1
ATOM 8842 O O . ARG B 1 514 ? 15.281 -43.406 0.399 1 97.12 514 ARG B O 1
ATOM 8849 N N . ALA B 1 515 ? 14.211 -45.188 1.157 1 97.12 515 ALA B N 1
ATOM 8850 C CA . ALA B 1 515 ? 15.32 -46.094 0.852 1 97.12 515 ALA B CA 1
ATOM 8851 C C . ALA B 1 515 ? 15.602 -46.125 -0.647 1 97.12 515 ALA B C 1
ATOM 8853 O O . ALA B 1 515 ? 16.766 -46.125 -1.064 1 97.12 515 ALA B O 1
ATOM 8854 N N . GLU B 1 516 ? 14.594 -46.156 -1.41 1 96.25 516 GLU B N 1
ATOM 8855 C CA . GLU B 1 516 ? 14.742 -46.188 -2.861 1 96.25 516 GLU B CA 1
ATOM 8856 C C . GLU B 1 516 ? 15.359 -44.906 -3.389 1 96.25 516 GLU B C 1
ATOM 8858 O O . GLU B 1 516 ? 16.219 -44.938 -4.262 1 96.25 516 GLU B O 1
ATOM 8863 N N . LEU B 1 517 ? 14.867 -43.781 -2.877 1 97 517 LEU B N 1
ATOM 8864 C CA . LEU B 1 517 ? 15.383 -42.469 -3.299 1 97 517 LEU B CA 1
ATOM 8865 C C . LEU B 1 517 ? 16.828 -42.312 -2.861 1 97 517 LEU B C 1
ATOM 8867 O O . LEU B 1 517 ? 17.656 -41.781 -3.615 1 97 517 LEU B O 1
ATOM 8871 N N . ASP B 1 518 ? 17.141 -42.812 -1.68 1 96.75 518 ASP B N 1
ATOM 8872 C CA . ASP B 1 518 ? 18.516 -42.75 -1.178 1 96.75 518 ASP B CA 1
ATOM 8873 C C . ASP B 1 518 ? 19.453 -43.625 -2.021 1 96.75 518 ASP B C 1
ATOM 8875 O O . ASP B 1 518 ? 20.625 -43.281 -2.201 1 96.75 518 ASP B O 1
ATOM 8879 N N . ALA B 1 519 ? 18.953 -44.656 -2.451 1 96.75 519 ALA B N 1
ATOM 8880 C CA . ALA B 1 519 ? 19.75 -45.531 -3.312 1 96.75 519 ALA B CA 1
ATOM 8881 C C . ALA B 1 519 ? 20.094 -44.844 -4.625 1 96.75 519 ALA B C 1
ATOM 8883 O O . ALA B 1 519 ? 21.172 -45.062 -5.188 1 96.75 519 ALA B O 1
ATOM 8884 N N . ARG B 1 520 ? 19.219 -44.031 -5.102 1 95.62 520 ARG B N 1
ATOM 8885 C CA . ARG B 1 520 ? 19.438 -43.281 -6.348 1 95.62 520 ARG B CA 1
ATOM 8886 C C . ARG B 1 520 ? 20.391 -42.125 -6.133 1 95.62 520 ARG B C 1
ATOM 8888 O O . ARG B 1 520 ? 21.188 -41.781 -7.008 1 95.62 520 ARG B O 1
ATOM 8895 N N . LEU B 1 521 ? 20.234 -41.438 -5.043 1 97 521 LEU B N 1
ATOM 8896 C CA . LEU B 1 521 ? 21.062 -40.281 -4.672 1 97 521 LEU B CA 1
ATOM 8897 C C . LEU B 1 521 ? 21.328 -40.281 -3.17 1 97 521 LEU B C 1
ATOM 8899 O O . LEU B 1 521 ? 20.547 -39.688 -2.412 1 97 521 LEU B O 1
ATOM 8903 N N . PRO B 1 522 ? 22.438 -40.812 -2.742 1 96.44 522 PRO B N 1
ATOM 8904 C CA . PRO B 1 522 ? 22.734 -40.906 -1.31 1 96.44 522 PRO B CA 1
ATOM 8905 C C . PRO B 1 522 ? 22.672 -39.531 -0.622 1 96.44 522 PRO B C 1
ATOM 8907 O O . PRO B 1 522 ? 23.266 -38.562 -1.101 1 96.44 522 PRO B O 1
ATOM 8910 N N . GLY B 1 523 ? 21.906 -39.469 0.426 1 95.12 523 GLY B N 1
ATOM 8911 C CA . GLY B 1 523 ? 21.797 -38.25 1.216 1 95.12 523 GLY B CA 1
ATOM 8912 C C . GLY B 1 523 ? 20.656 -37.344 0.758 1 95.12 523 GLY B C 1
ATOM 8913 O O . GLY B 1 523 ? 20.453 -36.281 1.329 1 95.12 523 GLY B O 1
ATOM 8914 N N . ILE B 1 524 ? 19.906 -37.781 -0.172 1 95.56 524 ILE B N 1
ATOM 8915 C CA . ILE B 1 524 ? 18.844 -36.938 -0.743 1 95.56 524 ILE B CA 1
ATOM 8916 C C . ILE B 1 524 ? 17.844 -36.562 0.347 1 95.56 524 ILE B C 1
ATOM 8918 O O . ILE B 1 524 ? 17.547 -37.375 1.231 1 95.56 524 ILE B O 1
ATOM 8922 N N . GLY B 1 525 ? 17.438 -35.281 0.358 1 93.31 525 GLY B N 1
ATOM 8923 C CA . GLY B 1 525 ? 16.359 -34.812 1.213 1 93.31 525 GLY B CA 1
ATOM 8924 C C . GLY B 1 525 ? 16.844 -34.375 2.594 1 93.31 525 GLY B C 1
ATOM 8925 O O . GLY B 1 525 ? 16.094 -33.781 3.359 1 93.31 525 GLY B O 1
ATOM 8926 N N . GLU B 1 526 ? 18.016 -34.688 3.018 1 91.25 526 GLU B N 1
ATOM 8927 C CA . GLU B 1 526 ? 18.5 -34.438 4.367 1 91.25 526 GLU B CA 1
ATOM 8928 C C . GLU B 1 526 ? 18.625 -32.938 4.625 1 91.25 526 GLU B C 1
ATOM 8930 O O . GLU B 1 526 ? 18.188 -32.438 5.668 1 91.25 526 GLU B O 1
ATOM 8935 N N . HIS B 1 527 ? 19.062 -32.219 3.705 1 91 527 HIS B N 1
ATOM 8936 C CA . HIS B 1 527 ? 19.312 -30.797 3.891 1 91 527 HIS B CA 1
ATOM 8937 C C . HIS B 1 527 ? 18.156 -29.969 3.334 1 91 527 HIS B C 1
ATOM 8939 O O . HIS B 1 527 ? 17.984 -28.812 3.717 1 91 527 HIS B O 1
ATOM 8945 N N . SER B 1 528 ? 17.359 -30.562 2.484 1 93.38 528 SER B N 1
ATOM 8946 C CA . SER B 1 528 ? 16.281 -29.828 1.835 1 93.38 528 SER B CA 1
ATOM 8947 C C . SER B 1 528 ? 14.945 -30.078 2.539 1 93.38 528 SER B C 1
ATOM 8949 O O . SER B 1 528 ? 13.938 -29.438 2.217 1 93.38 528 SER B O 1
ATOM 8951 N N . ASP B 1 529 ? 14.859 -30.922 3.527 1 91.25 529 ASP B N 1
ATOM 8952 C CA . ASP B 1 529 ? 13.648 -31.219 4.273 1 91.25 529 ASP B CA 1
ATOM 8953 C C . ASP B 1 529 ? 12.484 -31.531 3.332 1 91.25 529 ASP B C 1
ATOM 8955 O O . ASP B 1 529 ? 11.422 -30.922 3.42 1 91.25 529 ASP B O 1
ATOM 8959 N N . THR B 1 530 ? 12.688 -32.562 2.441 1 94.31 530 THR B N 1
ATOM 8960 C CA . THR B 1 530 ? 11.75 -32.781 1.349 1 94.31 530 THR B CA 1
ATOM 8961 C C . THR B 1 530 ? 10.875 -34 1.618 1 94.31 530 THR B C 1
ATOM 8963 O O . THR B 1 530 ? 9.828 -34.188 0.995 1 94.31 530 THR B O 1
ATOM 8966 N N . PHE B 1 531 ? 11.25 -34.875 2.584 1 95.81 531 PHE B N 1
ATOM 8967 C CA . PHE B 1 531 ? 10.445 -36.062 2.91 1 95.81 531 PHE B CA 1
ATOM 8968 C C . PHE B 1 531 ? 9.227 -35.656 3.734 1 95.81 531 PHE B C 1
ATOM 8970 O O . PHE B 1 531 ? 9.336 -34.906 4.699 1 95.81 531 PHE B O 1
ATOM 8977 N N . VAL B 1 532 ? 8.141 -36.156 3.305 1 94 532 VAL B N 1
ATOM 8978 C CA . VAL B 1 532 ? 6.863 -35.906 3.957 1 94 532 VAL B CA 1
ATOM 8979 C C . VAL B 1 532 ? 6.102 -37.219 4.129 1 94 532 VAL B C 1
ATOM 8981 O O . VAL B 1 532 ? 6.301 -38.156 3.361 1 94 532 VAL B O 1
ATOM 8984 N N . SER B 1 533 ? 5.289 -37.219 5.191 1 95.69 533 SER B N 1
ATOM 8985 C CA . SER B 1 533 ? 4.488 -38.438 5.395 1 95.69 533 SER B CA 1
ATOM 8986 C C . SER B 1 533 ? 3.629 -38.75 4.176 1 95.69 533 SER B C 1
ATOM 8988 O O . SER B 1 533 ? 3.223 -37.844 3.451 1 95.69 533 SER B O 1
ATOM 8990 N N . ASP B 1 534 ? 3.373 -40 3.896 1 96.38 534 ASP B N 1
ATOM 8991 C CA . ASP B 1 534 ? 2.576 -40.406 2.742 1 96.38 534 ASP B CA 1
ATOM 8992 C C . ASP B 1 534 ? 1.17 -39.812 2.811 1 96.38 534 ASP B C 1
ATOM 8994 O O . ASP B 1 534 ? 0.597 -39.438 1.784 1 96.38 534 ASP B O 1
ATOM 8998 N N . GLU B 1 535 ? 0.662 -39.656 4.016 1 94.44 535 GLU B N 1
ATOM 8999 C CA . GLU B 1 535 ? -0.672 -39.094 4.195 1 94.44 535 GLU B CA 1
ATOM 9000 C C . GLU B 1 535 ? -0.719 -37.656 3.732 1 94.44 535 GLU B C 1
ATOM 9002 O O . GLU B 1 535 ? -1.647 -37.25 3.027 1 94.44 535 GLU B O 1
ATOM 9007 N N . VAL B 1 536 ? 0.263 -36.938 4.117 1 93.56 536 VAL B N 1
ATOM 9008 C CA . VAL B 1 536 ? 0.341 -35.531 3.736 1 93.56 536 VAL B CA 1
ATOM 9009 C C . VAL B 1 536 ? 0.597 -35.406 2.234 1 93.56 536 VAL B C 1
ATOM 9011 O O . VAL B 1 536 ? 0.019 -34.562 1.563 1 93.56 536 VAL B O 1
ATOM 9014 N N . THR B 1 537 ? 1.476 -36.281 1.747 1 96.06 537 THR B N 1
ATOM 9015 C CA . THR B 1 537 ? 1.773 -36.281 0.319 1 96.06 537 THR B CA 1
ATOM 9016 C C . THR B 1 537 ? 0.511 -36.562 -0.496 1 96.06 537 THR B C 1
ATOM 9018 O O . THR B 1 537 ? 0.254 -35.875 -1.492 1 96.06 537 THR B O 1
ATOM 9021 N N . ASP B 1 538 ? -0.271 -37.531 -0.024 1 96.06 538 ASP B N 1
ATOM 9022 C CA . ASP B 1 538 ? -1.511 -37.844 -0.717 1 96.06 538 ASP B CA 1
ATOM 9023 C C . ASP B 1 538 ? -2.473 -36.688 -0.736 1 96.06 538 ASP B C 1
ATOM 9025 O O . ASP B 1 538 ? -3.084 -36.375 -1.766 1 96.06 538 ASP B O 1
ATOM 9029 N N . GLU B 1 539 ? -2.613 -36.062 0.363 1 95.12 539 GLU B N 1
ATOM 9030 C CA . GLU B 1 539 ? -3.518 -34.938 0.485 1 95.12 539 GLU B CA 1
ATOM 9031 C C . GLU B 1 539 ? -3.084 -33.781 -0.423 1 95.12 539 GLU B C 1
ATOM 9033 O O . GLU B 1 539 ? -3.898 -33.219 -1.162 1 95.12 539 GLU B O 1
ATOM 9038 N N . ARG B 1 540 ? -1.834 -33.469 -0.356 1 95.44 540 ARG B N 1
ATOM 9039 C CA . ARG B 1 540 ? -1.31 -32.344 -1.139 1 95.44 540 ARG B CA 1
ATOM 9040 C C . ARG B 1 540 ? -1.332 -32.656 -2.631 1 95.44 540 ARG B C 1
ATOM 9042 O O . ARG B 1 540 ? -1.659 -31.812 -3.449 1 95.44 540 ARG B O 1
ATOM 9049 N N . PHE B 1 541 ? -0.926 -33.875 -2.902 1 97.44 541 PHE B N 1
ATOM 9050 C CA . PHE B 1 541 ? -0.919 -34.281 -4.293 1 97.44 541 PHE B CA 1
ATOM 9051 C C . PHE B 1 541 ? -2.324 -34.25 -4.883 1 97.44 541 PHE B C 1
ATOM 9053 O O . PHE B 1 541 ? -2.512 -33.812 -6.02 1 97.44 541 PHE B O 1
ATOM 9060 N N . ALA B 1 542 ? -3.354 -34.688 -4.129 1 97.69 542 ALA B N 1
ATOM 9061 C CA . ALA B 1 542 ? -4.75 -34.625 -4.551 1 97.69 542 ALA B CA 1
ATOM 9062 C C . ALA B 1 542 ? -5.199 -33.156 -4.746 1 97.69 542 ALA B C 1
ATOM 9064 O O . ALA B 1 542 ? -5.941 -32.875 -5.684 1 97.69 542 ALA B O 1
ATOM 9065 N N . TYR B 1 543 ? -4.77 -32.406 -3.916 1 97 543 TYR B N 1
ATOM 9066 C CA . TYR B 1 543 ? -5.164 -30.984 -4.016 1 97 543 TYR B CA 1
ATOM 9067 C C . TYR B 1 543 ? -4.512 -30.328 -5.223 1 97 543 TYR B C 1
ATOM 9069 O O . TYR B 1 543 ? -5.199 -29.734 -6.055 1 97 543 TYR B O 1
ATOM 9077 N N . TYR B 1 544 ? -3.207 -30.391 -5.363 1 97.25 544 TYR B N 1
ATOM 9078 C CA . TYR B 1 544 ? -2.488 -29.594 -6.352 1 97.25 544 TYR B CA 1
ATOM 9079 C C . TYR B 1 544 ? -2.699 -30.156 -7.758 1 97.25 544 TYR B C 1
ATOM 9081 O O . TYR B 1 544 ? -2.957 -29.406 -8.695 1 97.25 544 TYR B O 1
ATOM 9089 N N . LEU B 1 545 ? -2.604 -31.438 -7.934 1 98.5 545 LEU B N 1
ATOM 9090 C CA . LEU B 1 545 ? -2.801 -32.031 -9.258 1 98.5 545 LEU B CA 1
ATOM 9091 C C . LEU B 1 545 ? -4.285 -32.219 -9.547 1 98.5 545 LEU B C 1
ATOM 9093 O O . LEU B 1 545 ? -4.754 -31.922 -10.641 1 98.5 545 LEU B O 1
ATOM 9097 N N . GLY B 1 546 ? -5.035 -32.75 -8.547 1 98.25 546 GLY B N 1
ATOM 9098 C CA . GLY B 1 546 ? -6.445 -33.031 -8.734 1 98.25 546 GLY B CA 1
ATOM 9099 C C . GLY B 1 546 ? -7.324 -31.812 -8.75 1 98.25 546 GLY B C 1
ATOM 9100 O O . GLY B 1 546 ? -7.91 -31.469 -9.781 1 98.25 546 GLY B O 1
ATOM 9101 N N . ILE B 1 547 ? -7.344 -31.109 -7.664 1 97.94 547 ILE B N 1
ATOM 9102 C CA . ILE B 1 547 ? -8.289 -30.031 -7.465 1 97.94 547 ILE B CA 1
ATOM 9103 C C . ILE B 1 547 ? -7.82 -28.781 -8.219 1 97.94 547 ILE B C 1
ATOM 9105 O O . ILE B 1 547 ? -8.516 -28.281 -9.109 1 97.94 547 ILE B O 1
ATOM 9109 N N . ASN B 1 548 ? -6.633 -28.344 -7.945 1 97.75 548 ASN B N 1
ATOM 9110 C CA . ASN B 1 548 ? -6.145 -27.094 -8.508 1 97.75 548 ASN B CA 1
ATOM 9111 C C . ASN B 1 548 ? -5.895 -27.203 -10.016 1 97.75 548 ASN B C 1
ATOM 9113 O O . ASN B 1 548 ? -6.301 -26.344 -10.781 1 97.75 548 ASN B O 1
ATOM 9117 N N . ASN B 1 549 ? -5.301 -28.297 -10.438 1 98.62 549 ASN B N 1
ATOM 9118 C CA . ASN B 1 549 ? -4.883 -28.453 -11.828 1 98.62 549 ASN B CA 1
ATOM 9119 C C . ASN B 1 549 ? -6.02 -29 -12.688 1 98.62 549 ASN B C 1
ATOM 9121 O O . ASN B 1 549 ? -6.711 -28.234 -13.359 1 98.62 549 ASN B O 1
ATOM 9125 N N . VAL B 1 550 ? -6.441 -30.203 -12.5 1 98.88 550 VAL B N 1
ATOM 9126 C CA . VAL B 1 550 ? -7.355 -30.875 -13.422 1 98.88 550 VAL B CA 1
ATOM 9127 C C . VAL B 1 550 ? -8.773 -30.328 -13.227 1 98.88 550 VAL B C 1
ATOM 9129 O O . VAL B 1 550 ? -9.43 -29.938 -14.188 1 98.88 550 VAL B O 1
ATOM 9132 N N . PHE B 1 551 ? -9.305 -30.328 -11.984 1 98.69 551 PHE B N 1
ATOM 9133 C CA . PHE B 1 551 ? -10.625 -29.75 -11.75 1 98.69 551 PHE B CA 1
ATOM 9134 C C . PHE B 1 551 ? -10.641 -28.281 -12.156 1 98.69 551 PHE B C 1
ATOM 9136 O O . PHE B 1 551 ? -11.648 -27.781 -12.664 1 98.69 551 PHE B O 1
ATOM 9143 N N . GLY B 1 552 ? -9.523 -27.594 -11.844 1 98.5 552 GLY B N 1
ATOM 9144 C CA . GLY B 1 552 ? -9.406 -26.219 -12.297 1 98.5 552 GLY B CA 1
ATOM 9145 C C . GLY B 1 552 ? -9.57 -26.062 -13.805 1 98.5 552 GLY B C 1
ATOM 9146 O O . GLY B 1 552 ? -10.25 -25.156 -14.266 1 98.5 552 GLY B O 1
ATOM 9147 N N . LEU B 1 553 ? -8.914 -26.938 -14.516 1 98.75 553 LEU B N 1
ATOM 9148 C CA . LEU B 1 553 ? -9.016 -26.906 -15.969 1 98.75 553 LEU B CA 1
ATOM 9149 C C . LEU B 1 553 ? -10.438 -27.203 -16.422 1 98.75 553 LEU B C 1
ATOM 9151 O O . LEU B 1 553 ? -10.961 -26.547 -17.312 1 98.75 553 LEU B O 1
ATOM 9155 N N . ILE B 1 554 ? -11.109 -28.188 -15.836 1 98.81 554 ILE B N 1
ATOM 9156 C CA . ILE B 1 554 ? -12.492 -28.516 -16.141 1 98.81 554 ILE B CA 1
ATOM 9157 C C . ILE B 1 554 ? -13.391 -27.328 -15.867 1 98.81 554 ILE B C 1
ATOM 9159 O O . ILE B 1 554 ? -14.258 -26.984 -16.672 1 98.81 554 ILE B O 1
ATOM 9163 N N . GLY B 1 555 ? -13.164 -26.688 -14.727 1 98.5 555 GLY B N 1
ATOM 9164 C CA . GLY B 1 555 ? -13.914 -25.5 -14.391 1 98.5 555 GLY B CA 1
ATOM 9165 C C . GLY B 1 555 ? -13.734 -24.375 -15.391 1 98.5 555 GLY B C 1
ATOM 9166 O O . GLY B 1 555 ? -14.672 -23.625 -15.664 1 98.5 555 GLY B O 1
ATOM 9167 N N . ALA B 1 556 ? -12.531 -24.25 -15.906 1 98.44 556 ALA B N 1
ATOM 9168 C CA . ALA B 1 556 ? -12.266 -23.234 -16.922 1 98.44 556 ALA B CA 1
ATOM 9169 C C . ALA B 1 556 ? -13.078 -23.516 -18.188 1 98.44 556 ALA B C 1
ATOM 9171 O O . ALA B 1 556 ? -13.688 -22.594 -18.75 1 98.44 556 ALA B O 1
ATOM 9172 N N . PHE B 1 557 ? -13.094 -24.75 -18.656 1 98.62 557 PHE B N 1
ATOM 9173 C CA . PHE B 1 557 ? -13.898 -25.125 -19.828 1 98.62 557 PHE B CA 1
ATOM 9174 C C . PHE B 1 557 ? -15.367 -24.781 -19.594 1 98.62 557 PHE B C 1
ATOM 9176 O O . PHE B 1 557 ? -16.016 -24.188 -20.453 1 98.62 557 PHE B O 1
ATOM 9183 N N . GLY B 1 558 ? -15.867 -25.156 -18.453 1 98.31 558 GLY B N 1
ATOM 9184 C CA . GLY B 1 558 ? -17.281 -24.953 -18.141 1 98.31 558 GLY B CA 1
ATOM 9185 C C . GLY B 1 558 ? -17.656 -23.5 -17.984 1 98.31 558 GLY B C 1
ATOM 9186 O O . GLY B 1 558 ? -18.594 -23.031 -18.641 1 98.31 558 GLY B O 1
ATOM 9187 N N . SER B 1 559 ? -16.953 -22.766 -17.156 1 97.56 559 SER B N 1
ATOM 9188 C CA . SER B 1 559 ? -17.266 -21.391 -16.844 1 97.56 559 SER B CA 1
ATOM 9189 C C . SER B 1 559 ? -17.203 -20.516 -18.094 1 97.56 559 SER B C 1
ATOM 9191 O O . SER B 1 559 ? -17.875 -19.484 -18.172 1 97.56 559 SER B O 1
ATOM 9193 N N . GLN B 1 560 ? -16.406 -20.969 -19.078 1 96.69 560 GLN B N 1
ATOM 9194 C CA . GLN B 1 560 ? -16.297 -20.234 -20.328 1 96.69 560 GLN B CA 1
ATOM 9195 C C . GLN B 1 560 ? -17.203 -20.828 -21.391 1 96.69 560 GLN B C 1
ATOM 9197 O O . GLN B 1 560 ? -17.141 -20.438 -22.562 1 96.69 560 GLN B O 1
ATOM 9202 N N . ARG B 1 561 ? -18.016 -21.844 -21.062 1 95.94 561 ARG B N 1
ATOM 9203 C CA . ARG B 1 561 ? -19.031 -22.469 -21.906 1 95.94 561 ARG B CA 1
ATOM 9204 C C . ARG B 1 561 ? -18.391 -23.141 -23.109 1 95.94 561 ARG B C 1
ATOM 9206 O O . ARG B 1 561 ? -18.906 -23.047 -24.234 1 95.94 561 ARG B O 1
ATOM 9213 N N . LEU B 1 562 ? -17.25 -23.672 -22.922 1 97.31 562 LEU B N 1
ATOM 9214 C CA . LEU B 1 562 ? -16.547 -24.359 -23.984 1 97.31 562 LEU B CA 1
ATOM 9215 C C . LEU B 1 562 ? -16.938 -25.844 -24.047 1 97.31 562 LEU B C 1
ATOM 9217 O O . LEU B 1 562 ? -16.906 -26.453 -25.109 1 97.31 562 LEU B O 1
ATOM 9221 N N . ALA B 1 563 ? -17.25 -26.375 -22.922 1 98.12 563 ALA B N 1
ATOM 9222 C CA . ALA B 1 563 ? -17.672 -27.781 -22.812 1 98.12 563 ALA B CA 1
ATOM 9223 C C . ALA B 1 563 ? -18.422 -28.016 -21.5 1 98.12 563 ALA B C 1
ATOM 9225 O O . ALA B 1 563 ? -18.203 -27.312 -20.516 1 98.12 563 ALA B O 1
ATOM 9226 N N . ASP B 1 564 ? -19.281 -29.016 -21.531 1 97.75 564 ASP B N 1
ATOM 9227 C CA . ASP B 1 564 ? -19.984 -29.438 -20.328 1 97.75 564 ASP B CA 1
ATOM 9228 C C . ASP B 1 564 ? -19.016 -30.094 -19.328 1 97.75 564 ASP B C 1
ATOM 9230 O O . ASP B 1 564 ? -18.297 -31.016 -19.688 1 97.75 564 ASP B O 1
ATOM 9234 N N . GLU B 1 565 ? -19.047 -29.625 -18.062 1 98.5 565 GLU B N 1
ATOM 9235 C CA . GLU B 1 565 ? -18.141 -30.172 -17.047 1 98.5 565 GLU B CA 1
ATOM 9236 C C . GLU B 1 565 ? -18.422 -31.641 -16.797 1 98.5 565 GLU B C 1
ATOM 9238 O O . GLU B 1 565 ? -17.5 -32.406 -16.484 1 98.5 565 GLU B O 1
ATOM 9243 N N . ARG B 1 566 ? -19.688 -32.062 -16.891 1 97.81 566 ARG B N 1
ATOM 9244 C CA . ARG B 1 566 ? -20.062 -33.438 -16.641 1 97.81 566 ARG B CA 1
ATOM 9245 C C . ARG B 1 566 ? -19.359 -34.375 -17.625 1 97.81 566 ARG B C 1
ATOM 9247 O O . ARG B 1 566 ? -18.922 -35.469 -17.234 1 97.81 566 ARG B O 1
ATOM 9254 N N . LEU B 1 567 ? -19.266 -33.938 -18.812 1 97.94 567 LEU B N 1
ATOM 9255 C CA . LEU B 1 567 ? -18.594 -34.75 -19.828 1 97.94 567 LEU B CA 1
ATOM 9256 C C . LEU B 1 567 ? -17.109 -34.844 -19.531 1 97.94 567 LEU B C 1
ATOM 9258 O O . LEU B 1 567 ? -16.531 -35.938 -19.656 1 97.94 567 LEU B O 1
ATOM 9262 N N . LEU B 1 568 ? -16.531 -33.812 -19.156 1 98.69 568 LEU B N 1
ATOM 9263 C CA . LEU B 1 568 ? -15.109 -33.781 -18.875 1 98.69 568 LEU B CA 1
ATOM 9264 C C . LEU B 1 568 ? -14.797 -34.562 -17.594 1 98.69 568 LEU B C 1
ATOM 9266 O O . LEU B 1 568 ? -13.75 -35.188 -17.484 1 98.69 568 LEU B O 1
ATOM 9270 N N . LEU B 1 569 ? -15.695 -34.469 -16.594 1 98.62 569 LEU B N 1
ATOM 9271 C CA . LEU B 1 569 ? -15.539 -35.25 -15.383 1 98.62 569 LEU B CA 1
ATOM 9272 C C . LEU B 1 569 ? -15.625 -36.75 -15.68 1 98.62 569 LEU B C 1
ATOM 9274 O O . LEU B 1 569 ? -14.891 -37.562 -15.102 1 98.62 569 LEU B O 1
ATOM 9278 N N . ALA B 1 570 ? -16.516 -37.094 -16.594 1 98.25 570 ALA B N 1
ATOM 9279 C CA . ALA B 1 570 ? -16.609 -38.5 -17.016 1 98.25 570 ALA B CA 1
ATOM 9280 C C . ALA B 1 570 ? -15.336 -38.938 -17.703 1 98.25 570 ALA B C 1
ATOM 9282 O O . ALA B 1 570 ? -14.867 -40.062 -17.5 1 98.25 570 ALA B O 1
ATOM 9283 N N . ALA B 1 571 ? -14.82 -38.094 -18.547 1 98.19 571 ALA B N 1
ATOM 9284 C CA . ALA B 1 571 ? -13.562 -38.406 -19.219 1 98.19 571 ALA B CA 1
ATOM 9285 C C . ALA B 1 571 ? -12.43 -38.562 -18.219 1 98.19 571 ALA B C 1
ATOM 9287 O O . ALA B 1 571 ? -11.594 -39.469 -18.359 1 98.19 571 ALA B O 1
ATOM 9288 N N . PHE B 1 572 ? -12.414 -37.781 -17.219 1 98.69 572 PHE B N 1
ATOM 9289 C CA . PHE B 1 572 ? -11.391 -37.875 -16.188 1 98.69 572 PHE B CA 1
ATOM 9290 C C . PHE B 1 572 ? -11.531 -39.156 -15.375 1 98.69 572 PHE B C 1
ATOM 9292 O O . PHE B 1 572 ? -10.539 -39.781 -15.047 1 98.69 572 PHE B O 1
ATOM 9299 N N . ARG B 1 573 ? -12.742 -39.469 -15.047 1 98 573 ARG B N 1
ATOM 9300 C CA . ARG B 1 573 ? -13.008 -40.719 -14.336 1 98 573 ARG B CA 1
ATOM 9301 C C . ARG B 1 573 ? -12.477 -41.906 -15.125 1 98 573 ARG B C 1
ATOM 9303 O O . ARG B 1 573 ? -11.898 -42.812 -14.547 1 98 573 ARG B O 1
ATOM 9310 N N . ARG B 1 574 ? -12.695 -41.906 -16.359 1 97.75 574 ARG B N 1
ATOM 9311 C CA . ARG B 1 574 ? -12.219 -42.969 -17.219 1 97.75 574 ARG B CA 1
ATOM 9312 C C . ARG B 1 574 ? -10.695 -43.031 -17.234 1 97.75 574 ARG B C 1
ATOM 9314 O O . ARG B 1 574 ? -10.109 -44.125 -17.172 1 97.75 574 ARG B O 1
ATOM 9321 N N . PHE B 1 575 ? -10.109 -41.969 -17.375 1 98.06 575 PHE B N 1
ATOM 9322 C CA . PHE B 1 575 ? -8.648 -41.875 -17.344 1 98.06 575 PHE B CA 1
ATOM 9323 C C . PHE B 1 575 ? -8.102 -42.438 -16.031 1 98.06 575 PHE B C 1
ATOM 9325 O O . PHE B 1 575 ? -7.156 -43.219 -16.031 1 98.06 575 PHE B O 1
ATOM 9332 N N . LEU B 1 576 ? -8.703 -41.938 -14.906 1 98.56 576 LEU B N 1
ATOM 9333 C CA . LEU B 1 576 ? -8.258 -42.375 -13.586 1 98.56 576 LEU B CA 1
ATOM 9334 C C . LEU B 1 576 ? -8.438 -43.875 -13.422 1 98.56 576 LEU B C 1
ATOM 9336 O O . LEU B 1 576 ? -7.594 -44.531 -12.836 1 98.56 576 LEU B O 1
ATOM 9340 N N . SER B 1 577 ? -9.523 -44.375 -13.914 1 97.81 577 SER B N 1
ATOM 9341 C CA . SER B 1 577 ? -9.773 -45.812 -13.836 1 97.81 577 SER B CA 1
ATOM 9342 C C . SER B 1 577 ? -8.703 -46.625 -14.594 1 97.81 577 SER B C 1
ATOM 9344 O O . SER B 1 577 ? -8.219 -47.625 -14.102 1 97.81 577 SER B O 1
ATOM 9346 N N . GLY B 1 578 ? -8.406 -46.125 -15.734 1 97.69 578 GLY B N 1
ATOM 9347 C CA . GLY B 1 578 ? -7.336 -46.719 -16.5 1 97.69 578 GLY B CA 1
ATOM 9348 C C . GLY B 1 578 ? -5.992 -46.656 -15.805 1 97.69 578 GLY B C 1
ATOM 9349 O O . GLY B 1 578 ? -5.227 -47.625 -15.836 1 97.69 578 GLY B O 1
ATOM 9350 N N . ALA B 1 579 ? -5.73 -45.594 -15.203 1 97.56 579 ALA B N 1
ATOM 9351 C CA . ALA B 1 579 ? -4.457 -45.406 -14.508 1 97.56 579 ALA B CA 1
ATOM 9352 C C . ALA B 1 579 ? -4.391 -46.25 -13.242 1 97.56 579 ALA B C 1
ATOM 9354 O O . ALA B 1 579 ? -3.305 -46.656 -12.82 1 97.56 579 ALA B O 1
ATOM 9355 N N . ALA B 1 580 ? -5.559 -46.469 -12.68 1 97.19 580 ALA B N 1
ATOM 9356 C CA . ALA B 1 580 ? -5.609 -47.188 -11.414 1 97.19 580 ALA B CA 1
ATOM 9357 C C . ALA B 1 580 ? -5.617 -48.719 -11.656 1 97.19 580 ALA B C 1
ATOM 9359 O O . ALA B 1 580 ? -4.98 -49.469 -10.922 1 97.19 580 ALA B O 1
ATOM 9360 N N . THR B 1 581 ? -6.359 -49.25 -12.711 1 95.44 581 THR B N 1
ATOM 9361 C CA . THR B 1 581 ? -6.602 -50.688 -12.805 1 95.44 581 THR B CA 1
ATOM 9362 C C . THR B 1 581 ? -6.445 -51.188 -14.242 1 95.44 581 THR B C 1
ATOM 9364 O O . THR B 1 581 ? -6.543 -52.375 -14.516 1 95.44 581 THR B O 1
ATOM 9367 N N . GLY B 1 582 ? -6.191 -50.375 -15.117 1 93.94 582 GLY B N 1
ATOM 9368 C CA . GLY B 1 582 ? -6.086 -50.75 -16.516 1 93.94 582 GLY B CA 1
ATOM 9369 C C . GLY B 1 582 ? -4.777 -51.469 -16.828 1 93.94 582 GLY B C 1
ATOM 9370 O O . GLY B 1 582 ? -3.951 -51.688 -15.945 1 93.94 582 GLY B O 1
ATOM 9371 N N . PRO B 1 583 ? -4.582 -51.75 -18.062 1 92.88 583 PRO B N 1
ATOM 9372 C CA . PRO B 1 583 ? -3.363 -52.438 -18.484 1 92.88 583 PRO B CA 1
ATOM 9373 C C . PRO B 1 583 ? -2.104 -51.594 -18.266 1 92.88 583 PRO B C 1
ATOM 9375 O O . PRO B 1 583 ? -1.028 -52.156 -18.016 1 92.88 583 PRO B O 1
ATOM 9378 N N . ASP B 1 584 ? -2.289 -50.375 -18.375 1 92.19 584 ASP B N 1
ATOM 9379 C CA . ASP B 1 584 ? -1.158 -49.469 -18.172 1 92.19 584 ASP B CA 1
ATOM 9380 C C . ASP B 1 584 ? -1.24 -48.812 -16.797 1 92.19 584 ASP B C 1
ATOM 9382 O O . ASP B 1 584 ? -0.947 -47.594 -16.672 1 92.19 584 ASP B O 1
ATOM 9386 N N . ARG B 1 585 ? -1.656 -49.5 -15.844 1 93.75 585 ARG B N 1
ATOM 9387 C CA . ARG B 1 585 ? -1.863 -48.969 -14.5 1 93.75 585 ARG B CA 1
ATOM 9388 C C . ARG B 1 585 ? -0.569 -48.406 -13.93 1 93.75 585 ARG B C 1
ATOM 9390 O O . ARG B 1 585 ? 0.517 -48.906 -14.195 1 93.75 585 ARG B O 1
ATOM 9397 N N . LEU B 1 586 ? -0.699 -47.406 -13.188 1 95.25 586 LEU B N 1
ATOM 9398 C CA . LEU B 1 586 ? 0.412 -46.719 -12.531 1 95.25 586 LEU B CA 1
ATOM 9399 C C . LEU B 1 586 ? 0.491 -47.125 -11.062 1 95.25 586 LEU B C 1
ATOM 9401 O O . LEU B 1 586 ? -0.505 -47.531 -10.469 1 95.25 586 LEU B O 1
ATOM 9405 N N . ARG B 1 587 ? 1.656 -47 -10.43 1 94.69 587 ARG B N 1
ATOM 9406 C CA . ARG B 1 587 ? 1.899 -47.5 -9.078 1 94.69 587 ARG B CA 1
ATOM 9407 C C . ARG B 1 587 ? 1.567 -46.406 -8.039 1 94.69 587 ARG B C 1
ATOM 9409 O O . ARG B 1 587 ? 1.642 -46.656 -6.836 1 94.69 587 ARG B O 1
ATOM 9416 N N . THR B 1 588 ? 1.072 -45.281 -8.414 1 97 588 THR B N 1
ATOM 9417 C CA . THR B 1 588 ? 0.69 -44.219 -7.496 1 97 588 THR B CA 1
ATOM 9418 C C . THR B 1 588 ? -0.701 -44.469 -6.922 1 97 588 THR B C 1
ATOM 9420 O O . THR B 1 588 ? -1.581 -45 -7.613 1 97 588 THR B O 1
ATOM 9423 N N . PRO B 1 589 ? -0.932 -44.125 -5.656 1 96.5 589 PRO B N 1
ATOM 9424 C CA . PRO B 1 589 ? -2.248 -44.312 -5.043 1 96.5 589 PRO B CA 1
ATOM 9425 C C . PRO B 1 589 ? -3.256 -43.25 -5.457 1 96.5 589 PRO B C 1
ATOM 9427 O O . PRO B 1 589 ? -4.457 -43.406 -5.211 1 96.5 589 PRO B O 1
ATOM 9430 N N . LEU B 1 590 ? -2.863 -42.188 -6.074 1 97 590 LEU B N 1
ATOM 9431 C CA . LEU B 1 590 ? -3.688 -41 -6.242 1 97 590 LEU B CA 1
ATOM 9432 C C . LEU B 1 590 ? -4.918 -41.312 -7.09 1 97 590 LEU B C 1
ATOM 9434 O O . LEU B 1 590 ? -6.027 -40.906 -6.754 1 97 590 LEU B O 1
ATOM 9438 N N . PRO B 1 591 ? -4.793 -42.031 -8.25 1 98 591 PRO B N 1
ATOM 9439 C CA . PRO B 1 591 ? -5.988 -42.281 -9.062 1 98 591 PRO B CA 1
ATOM 9440 C C . PRO B 1 591 ? -7.086 -43 -8.281 1 98 591 PRO B C 1
ATOM 9442 O O . PRO B 1 591 ? -8.25 -42.594 -8.336 1 98 591 PRO B O 1
ATOM 9445 N N . ALA B 1 592 ? -6.75 -43.969 -7.555 1 97.38 592 ALA B N 1
ATOM 9446 C CA . ALA B 1 592 ? -7.727 -44.688 -6.754 1 97.38 592 ALA B CA 1
ATOM 9447 C C . ALA B 1 592 ? -8.328 -43.781 -5.676 1 97.38 592 ALA B C 1
ATOM 9449 O O . ALA B 1 592 ? -9.531 -43.844 -5.406 1 97.38 592 ALA B O 1
ATOM 9450 N N . ARG B 1 593 ? -7.488 -43.062 -5.086 1 96.75 593 ARG B N 1
ATOM 9451 C CA . ARG B 1 593 ? -7.953 -42.156 -4.039 1 96.75 593 ARG B CA 1
ATOM 9452 C C . ARG B 1 593 ? -8.977 -41.156 -4.59 1 96.75 593 ARG B C 1
ATOM 9454 O O . ARG B 1 593 ? -10 -40.906 -3.963 1 96.75 593 ARG B O 1
ATOM 9461 N N . LEU B 1 594 ? -8.688 -40.531 -5.684 1 97.81 594 LEU B N 1
ATOM 9462 C CA . LEU B 1 594 ? -9.594 -39.562 -6.301 1 97.81 594 LEU B CA 1
ATOM 9463 C C . LEU B 1 594 ? -10.914 -40.219 -6.684 1 97.81 594 LEU B C 1
ATOM 9465 O O . LEU B 1 594 ? -11.969 -39.594 -6.605 1 97.81 594 LEU B O 1
ATOM 9469 N N . LEU B 1 595 ? -10.859 -41.469 -7.137 1 97.5 595 LEU B N 1
ATOM 9470 C CA . LEU B 1 595 ? -12.055 -42.188 -7.574 1 97.5 595 LEU B CA 1
ATOM 9471 C C . LEU B 1 595 ? -12.906 -42.625 -6.379 1 97.5 595 LEU B C 1
ATOM 9473 O O . LEU B 1 595 ? -14.133 -42.625 -6.465 1 97.5 595 LEU B O 1
ATOM 9477 N N . ASP B 1 596 ? -12.312 -42.875 -5.258 1 96.06 596 ASP B N 1
ATOM 9478 C CA . ASP B 1 596 ? -13.008 -43.531 -4.168 1 96.06 596 ASP B CA 1
ATOM 9479 C C . ASP B 1 596 ? -13.445 -42.562 -3.094 1 96.06 596 ASP B C 1
ATOM 9481 O O . ASP B 1 596 ? -14.422 -42.781 -2.383 1 96.06 596 ASP B O 1
ATOM 9485 N N . ALA B 1 597 ? -12.703 -41.5 -2.896 1 96.19 597 ALA B N 1
ATOM 9486 C CA . ALA B 1 597 ? -12.984 -40.594 -1.802 1 96.19 597 ALA B CA 1
ATOM 9487 C C . ALA B 1 597 ? -14.195 -39.719 -2.117 1 96.19 597 ALA B C 1
ATOM 9489 O O . ALA B 1 597 ? -14.203 -39 -3.113 1 96.19 597 ALA B O 1
ATOM 9490 N N . PRO B 1 598 ? -15.195 -39.719 -1.254 1 95.88 598 PRO B N 1
ATOM 9491 C CA . PRO B 1 598 ? -16.359 -38.875 -1.521 1 95.88 598 PRO B CA 1
ATOM 9492 C C . PRO B 1 598 ? -16.078 -37.406 -1.277 1 95.88 598 PRO B C 1
ATOM 9494 O O . PRO B 1 598 ? -16.797 -36.531 -1.801 1 95.88 598 PRO B O 1
ATOM 9497 N N . VAL B 1 599 ? -15.07 -37.156 -0.396 1 96.06 599 VAL B N 1
ATOM 9498 C CA . VAL B 1 599 ? -14.688 -35.781 -0.091 1 96.06 599 VAL B CA 1
ATOM 9499 C C . VAL B 1 599 ? -13.18 -35.594 -0.275 1 96.06 599 VAL B C 1
ATOM 9501 O O . VAL B 1 599 ? -12.43 -36.594 -0.24 1 96.06 599 VAL B O 1
ATOM 9504 N N . LEU B 1 600 ? -12.789 -34.438 -0.53 1 96.69 600 LEU B N 1
ATOM 9505 C CA . LEU B 1 600 ? -11.383 -34.094 -0.723 1 96.69 600 LEU B CA 1
ATOM 9506 C C . LEU B 1 600 ? -10.992 -32.906 0.146 1 96.69 600 LEU B C 1
ATOM 9508 O O . LEU B 1 600 ? -11.844 -32.062 0.5 1 96.69 600 LEU B O 1
ATOM 9512 N N . ARG B 1 601 ? -9.75 -32.844 0.513 1 95.44 601 ARG B N 1
ATOM 9513 C CA . ARG B 1 601 ? -9.203 -31.703 1.26 1 95.44 601 ARG B CA 1
ATOM 9514 C C . ARG B 1 601 ? -8.719 -30.609 0.317 1 95.44 601 ARG B C 1
ATOM 9516 O O . ARG B 1 601 ? -7.996 -30.875 -0.64 1 95.44 601 ARG B O 1
ATOM 9523 N N . CYS B 1 602 ? -9.164 -29.422 0.595 1 95.25 602 CYS B N 1
ATOM 9524 C CA . CYS B 1 602 ? -8.875 -28.297 -0.289 1 95.25 602 CYS B CA 1
ATOM 9525 C C . CYS B 1 602 ? -8.383 -27.094 0.502 1 95.25 602 CYS B C 1
ATOM 9527 O O . CYS B 1 602 ? -8.914 -26.781 1.573 1 95.25 602 CYS B O 1
ATOM 9529 N N . LYS B 1 603 ? -7.359 -26.391 -0.025 1 92.75 603 LYS B N 1
ATOM 9530 C CA . LYS B 1 603 ? -6.852 -25.188 0.622 1 92.75 603 LYS B CA 1
ATOM 9531 C C . LYS B 1 603 ? -7.906 -24.094 0.648 1 92.75 603 LYS B C 1
ATOM 9533 O O . LYS B 1 603 ? -8.547 -23.812 -0.368 1 92.75 603 LYS B O 1
ATOM 9538 N N . ALA B 1 604 ? -8.117 -23.5 1.844 1 93.31 604 ALA B N 1
ATOM 9539 C CA . ALA B 1 604 ? -9.023 -22.375 2.043 1 93.31 604 ALA B CA 1
ATOM 9540 C C . ALA B 1 604 ? -8.266 -21.047 2.01 1 93.31 604 ALA B C 1
ATOM 9542 O O . ALA B 1 604 ? -7.875 -20.516 3.055 1 93.31 604 ALA B O 1
ATOM 9543 N N . ASN B 1 605 ? -8.164 -20.469 0.854 1 92.44 605 ASN B N 1
ATOM 9544 C CA . ASN B 1 605 ? -7.316 -19.297 0.651 1 92.44 605 ASN B CA 1
ATOM 9545 C C . ASN B 1 605 ? -7.824 -18.094 1.438 1 92.44 605 ASN B C 1
ATOM 9547 O O . ASN B 1 605 ? -7.031 -17.312 1.966 1 92.44 605 ASN B O 1
ATOM 9551 N N . LEU B 1 606 ? -9.125 -17.875 1.52 1 93.31 606 LEU B N 1
ATOM 9552 C CA . LEU B 1 606 ? -9.695 -16.766 2.262 1 93.31 606 LEU B CA 1
ATOM 9553 C C . LEU B 1 606 ? -9.477 -16.938 3.762 1 93.31 606 LEU B C 1
ATOM 9555 O O . LEU B 1 606 ? -9.031 -16.016 4.441 1 93.31 606 LEU B O 1
ATOM 9559 N N . LEU B 1 607 ? -9.719 -18.141 4.242 1 89.81 607 LEU B N 1
ATOM 9560 C CA . LEU B 1 607 ? -9.523 -18.422 5.66 1 89.81 607 LEU B CA 1
ATOM 9561 C C . LEU B 1 607 ? -8.047 -18.344 6.031 1 89.81 607 LEU B C 1
ATOM 9563 O O . LEU B 1 607 ? -7.703 -17.891 7.125 1 89.81 607 LEU B O 1
ATOM 9567 N N . THR B 1 608 ? -7.238 -18.812 5.102 1 87.69 608 THR B N 1
ATOM 9568 C CA . THR B 1 608 ? -5.801 -18.734 5.328 1 87.69 608 THR B CA 1
ATOM 9569 C C . THR B 1 608 ? -5.363 -17.281 5.496 1 87.69 608 THR B C 1
ATOM 9571 O O . THR B 1 608 ? -4.59 -16.953 6.398 1 87.69 608 THR B O 1
ATOM 9574 N N . ARG B 1 609 ? -5.891 -16.438 4.711 1 86.06 609 ARG B N 1
ATOM 9575 C CA . ARG B 1 609 ? -5.59 -15.008 4.781 1 86.06 609 ARG B CA 1
ATOM 9576 C C . ARG B 1 609 ? -6.145 -14.391 6.062 1 86.06 609 ARG B C 1
ATOM 9578 O O . ARG B 1 609 ? -5.477 -13.578 6.707 1 86.06 609 ARG B O 1
ATOM 9585 N N . LEU B 1 610 ? -7.238 -14.781 6.441 1 84.94 610 LEU B N 1
ATOM 9586 C CA . LEU B 1 610 ? -7.906 -14.211 7.605 1 84.94 610 LEU B CA 1
ATOM 9587 C C . LEU B 1 610 ? -7.23 -14.672 8.898 1 84.94 610 LEU B C 1
ATOM 9589 O O . LEU B 1 610 ? -7.289 -13.977 9.914 1 84.94 610 LEU B O 1
ATOM 9593 N N . HIS B 1 611 ? -6.535 -15.789 8.75 1 79.31 611 HIS B N 1
ATOM 9594 C CA . HIS B 1 611 ? -5.824 -16.281 9.922 1 79.31 611 HIS B CA 1
ATOM 9595 C C . HIS B 1 611 ? -4.387 -15.773 9.953 1 79.31 611 HIS B C 1
ATOM 9597 O O . HIS B 1 611 ? -3.623 -16.109 10.859 1 79.31 611 HIS B O 1
ATOM 9603 N N . GLY B 1 612 ? -4.035 -15.023 8.953 1 73.62 612 GLY B N 1
ATOM 9604 C CA . GLY B 1 612 ? -2.719 -14.406 8.906 1 73.62 612 GLY B CA 1
ATOM 9605 C C . GLY B 1 612 ? -1.596 -15.414 8.703 1 73.62 612 GLY B C 1
ATOM 9606 O O . GLY B 1 612 ? -0.477 -15.195 9.18 1 73.62 612 GLY B O 1
ATOM 9607 N N . LEU B 1 613 ? -1.886 -16.516 8.047 1 71.75 613 LEU B N 1
ATOM 9608 C CA . LEU B 1 613 ? -0.896 -17.578 7.871 1 71.75 613 LEU B CA 1
ATOM 9609 C C . LEU B 1 613 ? -0.051 -17.328 6.625 1 71.75 613 LEU B C 1
ATOM 9611 O O . LEU B 1 613 ? -0.572 -16.891 5.59 1 71.75 613 LEU B O 1
ATOM 9615 N N . ASP B 1 614 ? 1.295 -17.453 6.781 1 66.25 614 ASP B N 1
ATOM 9616 C CA . ASP B 1 614 ? 2.219 -17.484 5.652 1 66.25 614 ASP B CA 1
ATOM 9617 C C . ASP B 1 614 ? 2.443 -18.922 5.176 1 66.25 614 ASP B C 1
ATOM 9619 O O . ASP B 1 614 ? 2.982 -19.75 5.91 1 66.25 614 ASP B O 1
ATOM 9623 N N . GLU B 1 615 ? 2.148 -19.125 3.975 1 70.56 615 GLU B N 1
ATOM 9624 C CA . GLU B 1 615 ? 2.094 -20.484 3.451 1 70.56 615 GLU B CA 1
ATOM 9625 C C . GLU B 1 615 ? 3.492 -21.078 3.293 1 70.56 615 GLU B C 1
ATOM 9627 O O . GLU B 1 615 ? 3.645 -22.266 3.041 1 70.56 615 GLU B O 1
ATOM 9632 N N . LEU B 1 616 ? 4.523 -20.266 3.523 1 65.38 616 LEU B N 1
ATOM 9633 C CA . LEU B 1 616 ? 5.879 -20.75 3.279 1 65.38 616 LEU B CA 1
ATOM 9634 C C . LEU B 1 616 ? 6.605 -21.016 4.594 1 65.38 616 LEU B C 1
ATOM 9636 O O . LEU B 1 616 ? 7.648 -21.672 4.609 1 65.38 616 LEU B O 1
ATOM 9640 N N . VAL B 1 617 ? 5.977 -20.531 5.664 1 65 617 VAL B N 1
ATOM 9641 C CA . VAL B 1 617 ? 6.703 -20.609 6.93 1 65 617 VAL B CA 1
ATOM 9642 C C . VAL B 1 617 ? 6.016 -21.594 7.863 1 65 617 VAL B C 1
ATOM 9644 O O . VAL B 1 617 ? 4.785 -21.641 7.93 1 65 617 VAL B O 1
ATOM 9647 N N . GLY B 1 618 ? 6.805 -22.422 8.5 1 63.91 618 GLY B N 1
ATOM 9648 C CA . GLY B 1 618 ? 6.285 -23.391 9.453 1 63.91 618 GLY B CA 1
ATOM 9649 C C . GLY B 1 618 ? 6.066 -24.766 8.844 1 63.91 618 GLY B C 1
ATOM 9650 O O . GLY B 1 618 ? 6.441 -25 7.695 1 63.91 618 GLY B O 1
ATOM 9651 N N . PRO B 1 619 ? 5.562 -25.625 9.68 1 67.25 619 PRO B N 1
ATOM 9652 C CA . PRO B 1 619 ? 5.312 -26.984 9.195 1 67.25 619 PRO B CA 1
ATOM 9653 C C . PRO B 1 619 ? 4.25 -27.031 8.102 1 67.25 619 PRO B C 1
ATOM 9655 O O . PRO B 1 619 ? 3.277 -26.281 8.141 1 67.25 619 PRO B O 1
ATOM 9658 N N . VAL B 1 620 ? 4.512 -27.828 7.121 1 69 620 VAL B N 1
ATOM 9659 C CA . VAL B 1 620 ? 3.688 -27.953 5.922 1 69 620 VAL B CA 1
ATOM 9660 C C . VAL B 1 620 ? 2.234 -28.188 6.32 1 69 620 VAL B C 1
ATOM 9662 O O . VAL B 1 620 ? 1.313 -27.672 5.688 1 69 620 VAL B O 1
ATOM 9665 N N . ASP B 1 621 ? 2.002 -28.828 7.414 1 66.81 621 ASP B N 1
ATOM 9666 C CA . ASP B 1 621 ? 0.649 -29.219 7.797 1 66.81 621 ASP B CA 1
ATOM 9667 C C . ASP B 1 621 ? -0.101 -28.047 8.43 1 66.81 621 ASP B C 1
ATOM 9669 O O . ASP B 1 621 ? -1.326 -28.094 8.555 1 66.81 621 ASP B O 1
ATOM 9673 N N . THR B 1 622 ? 0.583 -26.969 8.727 1 70.06 622 THR B N 1
ATOM 9674 C CA . THR B 1 622 ? -0.077 -25.875 9.406 1 70.06 622 THR B CA 1
ATOM 9675 C C . THR B 1 622 ? 0.114 -24.562 8.641 1 70.06 622 THR B C 1
ATOM 9677 O O . THR B 1 622 ? -0.244 -23.484 9.125 1 70.06 622 THR B O 1
ATOM 9680 N N . GLN B 1 623 ? 0.596 -24.703 7.477 1 75.31 623 GLN B N 1
ATOM 9681 C CA . GLN B 1 623 ? 0.942 -23.5 6.707 1 75.31 623 GLN B CA 1
ATOM 9682 C C . GLN B 1 623 ? -0.306 -22.844 6.133 1 75.31 623 GLN B C 1
ATOM 9684 O O . GLN B 1 623 ? -0.283 -21.656 5.797 1 75.31 623 GLN B O 1
ATOM 9689 N N . SER B 1 624 ? -1.35 -23.656 6.004 1 82.31 624 SER B N 1
ATOM 9690 C CA . SER B 1 624 ? -2.596 -23.156 5.43 1 82.31 624 SER B CA 1
ATOM 9691 C C . SER B 1 624 ? -3.805 -23.828 6.07 1 82.31 624 SER B C 1
ATOM 9693 O O . SER B 1 624 ? -3.678 -24.875 6.695 1 82.31 624 SER B O 1
ATOM 9695 N N . VAL B 1 625 ? -4.906 -23.156 5.938 1 84.56 625 VAL B N 1
ATOM 9696 C CA . VAL B 1 625 ? -6.172 -23.75 6.371 1 84.56 625 VAL B CA 1
ATOM 9697 C C . VAL B 1 625 ? -6.762 -24.594 5.242 1 84.56 625 VAL B C 1
ATOM 9699 O O . VAL B 1 625 ? -6.781 -24.172 4.086 1 84.56 625 VAL B O 1
ATOM 9702 N N . TYR B 1 626 ? -7.078 -25.797 5.559 1 90.12 626 TYR B N 1
ATOM 9703 C CA . TYR B 1 626 ? -7.738 -26.656 4.594 1 90.12 626 TYR B CA 1
ATOM 9704 C C . TYR B 1 626 ? -9.172 -26.953 5.012 1 90.12 626 TYR B C 1
ATOM 9706 O O . TYR B 1 626 ? -9.469 -27.047 6.207 1 90.12 626 TYR B O 1
ATOM 9714 N N . VAL B 1 627 ? -9.992 -27.109 4.035 1 93.12 627 VAL B N 1
ATOM 9715 C CA . VAL B 1 627 ? -11.383 -27.484 4.273 1 93.12 627 VAL B CA 1
ATOM 9716 C C . VAL B 1 627 ? -11.734 -28.734 3.467 1 93.12 627 VAL B C 1
ATOM 9718 O O . VAL B 1 627 ? -10.961 -29.141 2.6 1 93.12 627 VAL B O 1
ATOM 9721 N N . THR B 1 628 ? -12.836 -29.312 3.84 1 95.5 628 THR B N 1
ATOM 9722 C CA . THR B 1 628 ? -13.328 -30.5 3.133 1 95.5 628 THR B CA 1
ATOM 9723 C C . THR B 1 628 ? -14.391 -30.094 2.104 1 95.5 628 THR B C 1
ATOM 9725 O O . THR B 1 628 ? -15.297 -29.328 2.406 1 95.5 628 THR B O 1
ATOM 9728 N N . ILE B 1 629 ? -14.203 -30.562 0.898 1 95.56 629 ILE B N 1
ATOM 9729 C CA . ILE B 1 629 ? -15.195 -30.297 -0.14 1 95.56 629 ILE B CA 1
ATOM 9730 C C . ILE B 1 629 ? -15.719 -31.609 -0.709 1 95.56 629 ILE B C 1
ATOM 9732 O O . ILE B 1 629 ? -15.047 -32.656 -0.625 1 95.56 629 ILE B O 1
ATOM 9736 N N . ALA B 1 630 ? -16.906 -31.547 -1.299 1 95.69 630 ALA B N 1
ATOM 9737 C CA . ALA B 1 630 ? -17.422 -32.719 -2.004 1 95.69 630 ALA B CA 1
ATOM 9738 C C . ALA B 1 630 ? -16.594 -33.031 -3.252 1 95.69 630 ALA B C 1
ATOM 9740 O O . ALA B 1 630 ? -16.141 -32.094 -3.943 1 95.69 630 ALA B O 1
ATOM 9741 N N . ASN B 1 631 ? -16.312 -34.281 -3.545 1 97.75 631 ASN B N 1
ATOM 9742 C CA . ASN B 1 631 ? -15.594 -34.688 -4.734 1 97.75 631 ASN B CA 1
ATOM 9743 C C . ASN B 1 631 ? -16.484 -34.688 -5.973 1 97.75 631 ASN B C 1
ATOM 9745 O O . ASN B 1 631 ? -17.422 -35.469 -6.082 1 97.75 631 ASN B O 1
ATOM 9749 N N . PRO B 1 632 ? -16.172 -33.875 -6.914 1 96.69 632 PRO B N 1
ATOM 9750 C CA . PRO B 1 632 ? -17.031 -33.719 -8.086 1 96.69 632 PRO B CA 1
ATOM 9751 C C . PRO B 1 632 ? -17.094 -34.969 -8.945 1 96.69 632 PRO B C 1
ATOM 9753 O O . PRO B 1 632 ? -17.969 -35.094 -9.805 1 96.69 632 PRO B O 1
ATOM 9756 N N . LEU B 1 633 ? -16.219 -35.875 -8.773 1 97.25 633 LEU B N 1
ATOM 9757 C CA . LEU B 1 633 ? -16.203 -37.094 -9.547 1 97.25 633 LEU B CA 1
ATOM 9758 C C . LEU B 1 633 ? -17.359 -38.031 -9.117 1 97.25 633 LEU B C 1
ATOM 9760 O O . LEU B 1 633 ? -17.672 -39 -9.805 1 97.25 633 LEU B O 1
ATOM 9764 N N . HIS B 1 634 ? -18.031 -37.75 -8.055 1 93.06 634 HIS B N 1
ATOM 9765 C CA . HIS B 1 634 ? -19.047 -38.625 -7.508 1 93.06 634 HIS B CA 1
ATOM 9766 C C . HIS B 1 634 ? -20.453 -38.062 -7.762 1 93.06 634 HIS B C 1
ATOM 9768 O O . HIS B 1 634 ? -21.438 -38.594 -7.266 1 93.06 634 HIS B O 1
ATOM 9774 N N . PHE B 1 635 ? -20.609 -36.969 -8.406 1 81 635 PHE B N 1
ATOM 9775 C CA . PHE B 1 635 ? -21.938 -36.469 -8.711 1 81 635 PHE B CA 1
ATOM 9776 C C . PHE B 1 635 ? -21.922 -35.688 -10.016 1 81 635 PHE B C 1
ATOM 9778 O O . PHE B 1 635 ? -20.891 -35.156 -10.422 1 81 635 PHE B O 1
#

pLDDT: mean 88.28, std 21.22, range [15.39, 98.88]

Solvent-accessible surface area (backbone atoms only — not comparable to full-atom values): 66753 Å² total; per-residue (Å²): 143,91,84,76,86,76,89,76,87,85,85,88,86,82,82,82,83,81,83,82,82,80,80,82,81,76,84,77,76,84,76,81,79,79,79,82,74,78,74,70,81,71,77,72,69,74,67,61,77,73,65,67,80,80,73,57,58,66,37,40,82,51,33,58,57,13,21,36,43,53,42,37,39,10,41,50,37,33,50,37,56,66,65,64,60,73,86,47,90,82,43,49,39,72,46,81,33,61,59,64,36,44,28,40,42,26,38,55,74,38,85,42,81,58,53,44,49,38,62,48,77,28,32,55,44,81,35,56,86,83,39,68,59,60,49,41,43,43,48,44,29,56,55,37,57,64,68,65,48,82,80,28,41,47,57,51,26,31,35,31,24,40,13,33,54,44,28,16,52,30,47,47,52,28,59,76,51,38,74,76,67,80,36,37,35,58,40,22,28,26,29,45,49,69,39,54,70,64,30,51,31,45,47,22,52,62,59,50,36,76,70,48,45,48,34,48,27,17,50,63,65,17,51,43,45,38,20,31,31,35,34,29,66,89,29,54,40,72,51,54,72,35,59,59,96,84,36,77,46,59,44,46,59,51,41,44,59,71,42,42,87,84,68,88,69,56,88,79,41,35,54,44,61,30,40,52,70,32,53,61,56,46,51,72,36,68,73,49,35,52,31,44,74,72,57,47,28,40,86,68,46,70,49,53,74,59,32,26,28,25,72,76,44,37,35,30,43,41,92,83,43,68,45,26,41,40,29,19,30,76,45,48,45,74,53,25,61,44,44,69,49,71,33,36,57,48,34,22,32,50,50,39,50,41,31,72,64,44,54,43,57,56,45,34,69,77,33,70,42,41,51,66,55,43,29,25,22,27,44,34,34,30,38,96,86,65,44,77,42,84,59,44,34,31,36,44,23,56,40,90,68,51,46,82,39,46,34,26,26,42,43,20,33,57,29,50,27,52,40,78,54,61,90,89,55,92,57,58,39,68,50,18,56,48,58,50,37,39,50,51,44,11,65,73,69,71,45,59,45,46,59,44,42,49,52,44,50,53,36,38,43,58,31,43,49,45,50,53,46,39,39,25,26,78,57,27,42,38,52,50,41,22,30,78,27,25,29,37,29,39,46,97,78,55,48,55,62,15,24,32,39,47,69,50,83,33,57,34,32,31,48,90,33,44,67,63,44,30,72,64,32,76,69,64,45,71,78,31,72,31,62,35,55,54,68,56,44,51,47,48,35,45,25,20,37,42,47,49,23,51,32,38,51,42,16,43,35,32,64,68,68,48,32,64,46,69,60,51,44,51,54,47,51,51,51,31,47,34,35,48,70,36,96,74,42,44,72,38,67,59,40,51,47,63,74,65,40,68,54,42,61,37,80,24,51,50,60,18,48,44,66,69,38,37,61,80,53,76,58,80,86,68,11,55,41,67,37,72,37,78,33,54,80,78,105,140,85,86,83,90,81,91,84,88,79,88,83,85,81,79,78,80,79,75,76,79,82,78,78,79,82,84,79,78,82,76,79,81,75,79,80,72,79,73,70,81,67,76,72,69,76,64,61,74,73,65,67,80,79,72,58,60,67,36,40,81,51,33,57,56,12,19,36,43,54,43,36,38,10,41,50,37,32,50,38,56,63,63,64,60,72,84,49,92,82,44,50,38,73,45,81,31,61,60,65,37,45,31,38,43,27,38,54,74,38,86,40,80,61,54,43,49,38,61,47,78,28,31,55,44,81,35,56,88,82,40,68,60,60,49,40,44,44,46,44,30,55,54,37,56,65,68,64,47,82,80,28,41,44,58,52,27,30,34,32,24,40,13,32,53,44,27,18,52,29,48,46,51,26,61,76,51,37,74,76,66,81,36,36,34,58,40,21,29,26,29,46,47,69,39,55,70,63,29,47,31,45,47,22,51,61,57,51,36,75,72,48,45,47,34,48,27,17,49,63,66,16,51,42,45,38,22,33,30,34,35,29,66,87,29,55,40,72,49,56,71,35,60,59,95,84,35,77,46,58,44,48,59,53,42,45,60,72,41,42,86,84,66,88,68,58,90,78,42,34,54,43,62,30,40,52,70,33,52,61,57,47,52,72,35,68,72,48,36,52,34,44,73,72,57,49,29,38,86,67,45,71,51,52,73,58,34,26,29,25,72,78,44,36,36,31,43,41,93,81,43,69,46,27,40,39,30,19,30,75,46,48,45,73,53,28,63,44,45,67,49,72,34,36,56,49,34,20,32,49,51,39,51,40,31,72,64,45,54,42,57,55,46,34,70,78,32,70,43,40,51,67,54,43,28,24,22,25,44,35,34,31,37,96,86,65,46,79,42,84,58,44,33,32,37,43,21,56,40,91,66,50,48,82,40,47,35,28,26,42,43,20,32,55,30,49,29,51,41,78,54,62,90,90,56,93,58,60,38,68,49,19,55,48,57,50,38,39,51,50,45,13,65,73,68,71,46,58,45,47,58,45,41,48,51,45,50,51,37,37,43,60,33,42,50,45,51,52,45,40,39,26,29,77,56,26,42,38,52,50,41,22,29,79,28,26,29,38,28,38,46,98,76,55,47,54,62,15,23,32,39,48,68,50,83,32,58,34,30,30,48,91,33,43,66,62,46,30,72,63,32,77,68,63,44,70,76,30,71,30,63,34,54,55,67,56,44,52,48,48,35,46,24,21,38,42,47,49,22,50,33,38,50,42,16,44,35,31,65,68,69,49,31,64,46,68,58,51,44,50,53,46,50,50,51,30,47,36,35,46,69,35,95,72,41,46,74,39,64,59,40,50,48,65,74,65,40,66,54,41,61,37,80,23,50,51,59,17,48,45,65,68,40,38,62,79,53,73,59,81,85,69,12,54,41,68,37,71,36,77,31,53,81,78,107

Radius of gyration: 36.59 Å; Cα contacts (8 Å, |Δi|>4): 2473; chains: 2; bounding box: 116×104×125 Å

Nearest PDB structures (foldseek):
  5jm8-assembly1_A  TM=8.788E-01  e=1.415E-40  Klebsiella pneumoniae subsp. pneumoniae
  2x3j-assembly1_B  TM=8.054E-01  e=6.369E-30  Dickeya chrysanthemi
  2x3j-assembly1_A  TM=8.060E-01  e=1.053E-29  Dickeya chrysanthemi
  2w03-assembly1_A  TM=8.113E-01  e=1.655E-29  Dickeya chrysanthemi
  2w02-assembly2_B  TM=8.044E-01  e=5.760E-30  Dickeya chrysanthemi